Protein AF-0000000084519933 (afdb_homodimer)

InterPro domains:
  IPR010628 Ethanolamine ammonia-lyase heavy chain [MF_00861] (2-453)
  IPR010628 Ethanolamine ammonia-lyase heavy chain [NF011649] (6-453)
  IPR010628 Ethanolamine ammonia-lyase heavy chain [PF06751] (12-444)
  IPR010628 Ethanolamine ammonia-lyase heavy chain [PTHR39329] (1-453)
  IPR013785 Aldolase-type TIM barrel [G3DSA:3.20.20.70] (142-454)
  IPR044939 Ethanolamine ammonia-lyase heavy chain, domain 2 [G3DSA:1.10.220.70] (55-141)
  IPR044941 Ethanolamine ammonia-lyase heavy chain, N-terminal domain [G3DSA:2.30.170.30] (1-54)

Secondary structure (DSSP, 8-state):
---EEEETTEEEE-S-HHHHHHHHSPP-HHHHHTT-S-SSHHHHHHHHHHHHH-BHHHHHTS-SS-TTT-HHHHHHHHHS-HHHHHHHTT-BHHHHHHHHH-TT--HHHHHHHHTT--HHHHHHHHHT--HHHHHHHHHT----EESSSEE--TTB-EEEE----TT--HHHHHHHHHHHHHTT--SSEEEE--SS--HHHHHHHHHHHHHHHHHTT--S-EEE---HHHHHHHHHTT---SSEEEE--SSHHHHHHHT--HHHHHHHHHHHHHH---SSS--EEEEE-TTHHHHTT--TT--HHHHHHHHHHHHGGG--SEEEE-TTSS-TTT--BHHHHHHHHHHHHHHHHHTT--EEE---B-TTSB--HHHHHHHHHHHHHTT-SEEEEBGGGEETTTTEE--BHHHHHHHHHHHT-B--HHHHHHHHHTTSEETTEE-TTTT-GGGGS---/---EEEETTEEEE-SSHHHHHHHHSPP-HHHHHTT-S-SSHHHHHHHHHHHHH-BHHHHHTS-SS-TTT-HHHHHHHHHS-HHHHHHHTT-BHHHHHHHHH-TT--HHHHHHHHTT--HHHHHHHHHT--HHHHHHHHHT----EESSSEE--TTB-EEEE----TT--HHHHHHHHHHHHHTT--SSEEEE--SS-SHHHHHHHHHHHHHHHHHTT--S-EEE---HHHHHHHHHTT---SSEEEE--SSHHHHHHHT--HHHHHHHHHHHHHH---SSS--EEEEE-TTHHHHTT--TT--HHHHHHHHHHHHGGG--SEEEE-TTSS-TTT--BHHHHHHHHHHHHHHHHHTT--EEE---B-TTSB--HHHHHHHHHHHHHTT-SEEEEBGGGEETTTTEE--BHHHHHHHHHHHT-B--HHHHHHHHHTTSEETTEE-TTTT-GGGGS---

Solvent-accessible surface area (backbone atoms only — not comparable to full-atom values): 45036 Å² total; per-residue (Å²): 134,73,50,52,48,74,54,97,90,42,77,46,77,50,87,44,66,45,48,31,55,20,13,23,42,74,81,41,38,32,27,49,74,65,68,46,40,45,91,42,73,65,52,20,50,46,22,40,55,33,49,35,63,36,29,46,44,57,49,67,77,42,53,79,56,51,57,92,79,23,62,38,43,39,50,28,62,72,63,36,38,62,72,56,22,67,74,47,30,81,38,26,33,45,53,50,43,51,48,58,66,31,86,87,48,47,45,67,57,49,56,53,52,30,41,28,45,50,28,62,55,47,32,51,35,53,50,73,43,52,59,56,49,36,32,55,45,22,54,50,40,68,26,63,31,33,26,62,40,62,45,35,52,89,64,34,44,28,19,26,18,42,30,58,36,79,78,57,43,64,68,58,21,49,52,39,42,45,41,33,44,33,59,65,26,22,42,59,19,38,37,33,57,64,67,54,88,42,45,67,52,48,28,51,54,32,43,53,50,44,52,51,31,60,74,66,62,50,53,37,32,39,34,55,62,40,60,50,69,41,49,50,53,20,43,73,72,64,32,58,39,31,31,49,28,42,75,56,47,42,30,41,64,33,20,51,73,69,69,51,51,71,66,57,50,52,51,48,52,53,47,43,76,71,65,34,66,41,78,36,86,17,40,30,33,38,37,37,38,60,30,56,31,56,76,66,75,31,38,85,77,48,32,40,66,40,34,41,26,30,23,38,35,42,52,48,77,67,47,39,35,34,36,35,34,37,33,24,66,88,21,36,67,32,27,38,32,32,69,38,35,36,52,48,50,41,49,48,48,29,42,29,27,47,58,57,37,28,32,24,53,34,56,28,44,29,91,79,20,61,50,52,68,49,40,34,41,49,31,47,51,51,39,52,69,16,52,42,28,28,35,53,26,27,69,90,17,49,37,79,75,76,67,34,39,43,44,17,50,62,53,51,49,45,53,28,59,75,70,67,27,28,54,32,68,64,30,41,53,47,32,37,75,72,51,27,33,56,95,74,35,73,35,89,46,40,64,48,57,69,75,74,46,74,86,118,134,72,52,52,47,72,55,98,88,41,78,46,79,53,87,45,65,47,47,31,54,20,14,24,42,77,80,41,39,31,28,51,74,65,70,45,40,46,92,40,72,64,51,19,50,47,22,41,56,33,48,35,62,35,30,46,43,56,49,67,76,43,54,80,56,53,57,92,80,22,63,38,41,39,50,28,62,71,64,37,39,62,72,56,21,67,74,46,29,81,38,26,34,44,53,50,43,51,50,58,66,31,87,86,46,46,44,70,56,48,57,53,52,30,40,30,46,49,29,63,56,47,31,51,34,52,50,72,43,51,58,57,50,36,32,54,44,22,54,49,40,66,28,62,31,33,26,63,41,65,46,33,51,88,64,34,44,26,19,27,17,41,31,59,35,79,78,57,43,65,68,58,23,51,54,38,41,44,40,32,44,31,58,65,25,22,42,59,21,38,38,33,55,62,66,55,86,40,43,68,53,48,29,50,54,33,43,51,51,44,52,51,32,59,74,66,63,50,52,35,32,38,32,56,62,39,59,49,69,41,50,49,53,20,44,74,71,64,31,57,37,31,30,49,28,41,75,56,47,42,30,41,65,34,21,52,73,70,70,51,52,68,68,56,53,51,50,48,51,53,47,41,76,72,63,35,65,40,78,35,86,16,41,30,35,38,36,36,39,61,32,55,31,56,77,65,75,31,37,84,77,48,32,40,66,40,32,42,26,29,24,39,37,42,50,49,77,67,48,39,35,34,37,36,34,36,33,25,65,88,22,38,68,34,27,38,32,32,68,38,36,37,52,50,48,40,47,48,49,30,42,29,26,46,56,55,36,26,32,24,53,35,56,28,46,28,88,80,20,60,48,53,69,49,38,33,41,51,31,48,54,49,38,52,70,16,52,41,28,28,34,52,26,27,69,90,17,49,38,79,76,76,68,35,40,43,44,16,50,64,54,51,50,45,52,28,60,74,70,67,28,27,54,32,68,65,32,42,52,47,32,36,74,71,51,27,32,56,96,75,34,73,35,89,46,38,64,48,56,70,75,75,47,74,86,120

Structure (mmCIF, N/CA/C/O backbone):
data_AF-0000000084519933-model_v1
#
loop_
_entity.id
_entity.type
_entity.pdbx_description
1 polymer 'Ethanolamine ammonia-lyase large subunit'
#
loop_
_atom_site.group_PDB
_atom_site.id
_atom_site.type_symbol
_atom_site.label_atom_id
_atom_site.label_alt_id
_atom_site.label_comp_id
_atom_site.label_asym_id
_atom_site.label_entity_id
_atom_site.label_seq_id
_atom_site.pdbx_PDB_ins_code
_atom_site.Cartn_x
_atom_site.Cartn_y
_atom_site.Cartn_z
_atom_site.occupancy
_atom_site.B_iso_or_equiv
_atom_site.auth_seq_id
_atom_site.auth_comp_id
_atom_site.auth_asym_id
_atom_site.auth_atom_id
_atom_site.pdbx_PDB_model_num
ATOM 1 N N . MET A 1 1 ? 34.25 -16.234 -7.07 1 83.44 1 MET A N 1
ATOM 2 C CA . MET A 1 1 ? 33.062 -15.805 -6.336 1 83.44 1 MET A CA 1
ATOM 3 C C . MET A 1 1 ? 33.406 -15.414 -4.906 1 83.44 1 MET A C 1
ATOM 5 O O . MET A 1 1 ? 34.094 -16.156 -4.207 1 83.44 1 MET A O 1
ATOM 9 N N . LYS A 1 2 ? 33.219 -14.188 -4.555 1 82.88 2 LYS A N 1
ATOM 10 C CA . LYS A 1 2 ? 33.5 -13.664 -3.221 1 82.88 2 LYS A CA 1
ATOM 11 C C . LYS A 1 2 ? 32.344 -13.969 -2.258 1 82.88 2 LYS A C 1
ATOM 13 O O . LYS A 1 2 ? 31.188 -13.648 -2.541 1 82.88 2 LYS A O 1
ATOM 18 N N . LEU A 1 3 ? 32.688 -14.602 -1.141 1 91.12 3 LEU A N 1
ATOM 19 C CA . LEU A 1 3 ? 31.656 -15.008 -0.188 1 91.12 3 LEU A CA 1
ATOM 20 C C . LEU A 1 3 ? 31.844 -14.281 1.141 1 91.12 3 LEU A C 1
ATOM 22 O O . LEU A 1 3 ? 31.469 -14.805 2.195 1 91.12 3 LEU A O 1
ATOM 26 N N . SER A 1 4 ? 32.5 -13.18 1.077 1 89.25 4 SER A N 1
ATOM 27 C CA . SER A 1 4 ? 32.719 -12.43 2.312 1 89.25 4 SER A CA 1
ATOM 28 C C . SER A 1 4 ? 32.75 -10.93 2.047 1 89.25 4 SER A C 1
ATOM 30 O O . SER A 1 4 ? 32.906 -10.5 0.903 1 89.25 4 SER A O 1
ATOM 32 N N . CYS A 1 5 ? 32.438 -10.219 3.123 1 88.06 5 CYS A N 1
ATOM 33 C CA . CYS A 1 5 ? 32.562 -8.766 3.037 1 88.06 5 CYS A CA 1
ATOM 34 C C . CYS A 1 5 ? 32.781 -8.156 4.418 1 88.06 5 CYS A C 1
ATOM 36 O O . CYS A 1 5 ? 32.719 -8.859 5.43 1 88.06 5 CYS A O 1
ATOM 38 N N . VAL A 1 6 ? 33.219 -6.906 4.434 1 83.31 6 VAL A N 1
ATOM 39 C CA . VAL A 1 6 ? 33.375 -6.152 5.672 1 83.31 6 VAL A CA 1
ATOM 40 C C . VAL A 1 6 ? 32.375 -5.016 5.73 1 83.31 6 VAL A C 1
ATOM 42 O O . VAL A 1 6 ? 32.25 -4.234 4.785 1 83.31 6 VAL A O 1
ATOM 45 N N . ILE A 1 7 ? 31.641 -5.023 6.75 1 83.62 7 ILE A N 1
ATOM 46 C CA . ILE A 1 7 ? 30.688 -3.943 6.973 1 83.62 7 ILE A CA 1
ATOM 47 C C . ILE A 1 7 ? 30.953 -3.287 8.328 1 83.62 7 ILE A C 1
ATOM 49 O O . ILE A 1 7 ? 30.922 -3.951 9.359 1 83.62 7 ILE A O 1
ATOM 53 N N . LYS A 1 8 ? 31.125 -1.981 8.391 1 84.06 8 LYS A N 1
ATOM 54 C CA . LYS A 1 8 ? 31.359 -1.208 9.609 1 84.06 8 LYS A CA 1
ATOM 55 C C . LYS A 1 8 ? 32.438 -1.854 10.469 1 84.06 8 LYS A C 1
ATOM 57 O O . LYS A 1 8 ? 32.25 -2.066 11.664 1 84.06 8 LYS A O 1
ATOM 62 N N . GLY A 1 9 ? 33.406 -2.389 9.859 1 84.5 9 GLY A N 1
ATOM 63 C CA . GLY A 1 9 ? 34.562 -2.934 10.555 1 84.5 9 GLY A CA 1
ATOM 64 C C . GLY A 1 9 ? 34.406 -4.402 10.906 1 84.5 9 GLY A C 1
ATOM 65 O O . GLY A 1 9 ? 35.344 -5.023 11.414 1 84.5 9 GLY A O 1
ATOM 66 N N . ASN A 1 10 ? 33.219 -5.027 10.672 1 89.5 10 ASN A N 1
ATOM 67 C CA . ASN A 1 10 ? 32.969 -6.438 10.969 1 89.5 10 ASN A CA 1
ATOM 68 C C . ASN A 1 10 ? 33.031 -7.297 9.711 1 89.5 10 ASN A C 1
ATOM 70 O O . ASN A 1 10 ? 32.5 -6.922 8.664 1 89.5 10 ASN A O 1
ATOM 74 N N . SER A 1 11 ? 33.656 -8.375 9.898 1 91.94 11 SER A N 1
ATOM 75 C CA . SER A 1 11 ? 33.781 -9.297 8.773 1 91.94 11 SER A CA 1
ATOM 76 C C . SER A 1 11 ? 32.688 -10.344 8.781 1 91.94 11 SER A C 1
ATOM 78 O O . SER A 1 11 ? 32.406 -10.945 9.812 1 91.94 11 SER A O 1
ATOM 80 N N . TYR A 1 12 ? 32.062 -10.516 7.699 1 93.56 12 TYR A N 1
ATOM 81 C CA . TYR A 1 12 ? 31.047 -11.539 7.508 1 93.56 12 TYR A CA 1
ATOM 82 C C . TYR A 1 12 ? 31.469 -12.516 6.414 1 93.56 12 TYR A C 1
ATOM 84 O O . TYR A 1 12 ? 32.031 -12.117 5.395 1 93.56 12 TYR A O 1
ATOM 92 N N . SER A 1 13 ? 31.281 -13.781 6.703 1 95.19 13 SER A N 1
ATOM 93 C CA . SER A 1 13 ? 31.594 -14.82 5.727 1 95.19 13 SER A CA 1
ATOM 94 C C . SER A 1 13 ? 30.422 -15.781 5.562 1 95.19 13 SER A C 1
ATOM 96 O O . SER A 1 13 ? 29.734 -16.109 6.531 1 95.19 13 SER A O 1
ATOM 98 N N . PHE A 1 14 ? 30.281 -16.219 4.324 1 96.69 14 PHE A N 1
ATOM 99 C CA . PHE A 1 14 ? 29.219 -17.141 3.979 1 96.69 14 PHE A CA 1
ATOM 100 C C . PHE A 1 14 ? 29.781 -18.406 3.352 1 96.69 14 PHE A C 1
ATOM 102 O O . PHE A 1 14 ? 30.922 -18.422 2.889 1 96.69 14 PHE A O 1
ATOM 109 N N . THR A 1 15 ? 29.016 -19.422 3.352 1 96.06 15 THR A N 1
ATOM 110 C CA . THR A 1 15 ? 29.562 -20.734 3.029 1 96.06 15 THR A CA 1
ATOM 111 C C . THR A 1 15 ? 29.25 -21.109 1.582 1 96.06 15 THR A C 1
ATOM 113 O O . THR A 1 15 ? 29.922 -21.969 1.003 1 96.06 15 THR A O 1
ATOM 116 N N . SER A 1 16 ? 28.219 -20.594 1.014 1 97.06 16 SER A N 1
ATOM 117 C CA . SER A 1 16 ? 27.781 -20.953 -0.329 1 97.06 16 SER A CA 1
ATOM 118 C C . SER A 1 16 ? 26.828 -19.922 -0.905 1 97.06 16 SER A C 1
ATOM 120 O O . SER A 1 16 ? 26.406 -19 -0.197 1 97.06 16 SER A O 1
ATOM 122 N N . VAL A 1 17 ? 26.516 -20.094 -2.199 1 97.5 17 VAL A N 1
ATOM 123 C CA . VAL A 1 17 ? 25.5 -19.266 -2.852 1 97.5 17 VAL A CA 1
ATOM 124 C C . VAL A 1 17 ? 24.156 -19.438 -2.145 1 97.5 17 VAL A C 1
ATOM 126 O O . VAL A 1 17 ? 23.453 -18.453 -1.894 1 97.5 17 VAL A O 1
ATOM 129 N N . LYS A 1 18 ? 23.891 -20.656 -1.758 1 97.56 18 LYS A N 1
ATOM 130 C CA . LYS A 1 18 ? 22.656 -20.984 -1.032 1 97.56 18 LYS A CA 1
ATOM 131 C C . LYS A 1 18 ? 22.578 -20.219 0.284 1 97.56 18 LYS A C 1
ATOM 133 O O . LYS A 1 18 ? 21.531 -19.672 0.625 1 97.56 18 LYS A O 1
ATOM 138 N N . ASP A 1 19 ? 23.641 -20.156 0.93 1 98.06 19 ASP A N 1
ATOM 139 C CA . ASP A 1 19 ? 23.734 -19.469 2.213 1 98.06 19 ASP A CA 1
ATOM 140 C C . ASP A 1 19 ? 23.562 -17.969 2.039 1 98.06 19 ASP A C 1
ATOM 142 O O . ASP A 1 19 ? 22.859 -17.328 2.822 1 98.06 19 ASP A O 1
ATOM 146 N N . VAL A 1 20 ? 24.156 -17.406 1.012 1 98.5 20 VAL A N 1
ATOM 147 C CA . VAL A 1 20 ? 24.047 -15.984 0.747 1 98.5 20 VAL A CA 1
ATOM 148 C C . VAL A 1 20 ? 22.609 -15.617 0.382 1 98.5 20 VAL A C 1
ATOM 150 O O . VAL A 1 20 ? 22.062 -14.648 0.9 1 98.5 20 VAL A O 1
ATOM 153 N N . LEU A 1 21 ? 22 -16.391 -0.444 1 98.69 21 LEU A N 1
ATOM 154 C CA . LEU A 1 21 ? 20.625 -16.141 -0.84 1 98.69 21 LEU A CA 1
ATOM 155 C C . LEU A 1 21 ? 19.703 -16.172 0.371 1 98.69 21 LEU A C 1
ATOM 157 O O . LEU A 1 21 ? 18.844 -15.289 0.529 1 98.69 21 LEU A O 1
ATOM 161 N N . ALA A 1 22 ? 19.891 -17.141 1.21 1 98.62 22 ALA A N 1
ATOM 162 C CA . ALA A 1 22 ? 19.031 -17.297 2.381 1 98.62 22 ALA A CA 1
ATOM 163 C C . ALA A 1 22 ? 19.172 -16.109 3.324 1 98.62 22 ALA A C 1
ATOM 165 O O . ALA A 1 22 ? 18.156 -15.562 3.785 1 98.62 22 ALA A O 1
ATOM 166 N N . LYS A 1 23 ? 20.391 -15.711 3.541 1 98.38 23 LYS A N 1
ATOM 167 C CA . LYS A 1 23 ? 20.641 -14.672 4.539 1 98.38 23 LYS A CA 1
ATOM 168 C C . LYS A 1 23 ? 20.375 -13.281 3.975 1 98.38 23 LYS A C 1
ATOM 170 O O . LYS A 1 23 ? 20.219 -12.32 4.727 1 98.38 23 LYS A O 1
ATOM 175 N N . ALA A 1 24 ? 20.25 -13.18 2.65 1 98.31 24 ALA A N 1
ATOM 176 C CA . ALA A 1 24 ? 19.922 -11.906 2.014 1 98.31 24 ALA A CA 1
ATOM 177 C C . ALA A 1 24 ? 18.406 -11.688 2.014 1 98.31 24 ALA A C 1
ATOM 179 O O . ALA A 1 24 ? 17.938 -10.57 1.754 1 98.31 24 ALA A O 1
ATOM 180 N N . SER A 1 25 ? 17.609 -12.711 2.287 1 97.75 25 SER A N 1
ATOM 181 C CA . SER A 1 25 ? 16.156 -12.625 2.279 1 97.75 25 SER A CA 1
ATOM 182 C C . SER A 1 25 ? 15.648 -11.75 3.424 1 97.75 25 SER A C 1
ATOM 184 O O . SER A 1 25 ? 16.234 -11.742 4.512 1 97.75 25 SER A O 1
ATOM 186 N N . GLU A 1 26 ? 14.562 -10.992 3.129 1 96.12 26 GLU A N 1
ATOM 187 C CA . GLU A 1 26 ? 13.859 -10.336 4.23 1 96.12 26 GLU A CA 1
ATOM 188 C C . GLU A 1 26 ? 13.367 -11.352 5.254 1 96.12 26 GLU A C 1
ATOM 190 O O . GLU A 1 26 ? 13.164 -12.523 4.926 1 96.12 26 GLU A O 1
ATOM 195 N N . GLU A 1 27 ? 13.195 -10.922 6.418 1 94.38 27 GLU A N 1
ATOM 196 C CA . GLU A 1 27 ? 12.828 -11.797 7.527 1 94.38 27 GLU A CA 1
ATOM 197 C C . GLU A 1 27 ? 11.523 -12.531 7.238 1 94.38 27 GLU A C 1
ATOM 199 O O . GLU A 1 27 ? 10.516 -11.906 6.918 1 94.38 27 GLU A O 1
ATOM 204 N N . LYS A 1 28 ? 11.531 -13.812 7.398 1 95.38 28 LYS A N 1
ATOM 205 C CA . LYS A 1 28 ? 10.375 -14.703 7.328 1 95.38 28 LYS A CA 1
ATOM 206 C C . LYS A 1 28 ? 10.469 -15.812 8.375 1 95.38 28 LYS A C 1
ATOM 208 O O . LYS A 1 28 ? 11.531 -16.391 8.57 1 95.38 28 LYS A O 1
ATOM 213 N N . SER A 1 29 ? 9.398 -16.078 8.945 1 94.62 29 SER A N 1
ATOM 214 C CA . SER A 1 29 ? 9.367 -17.047 10.039 1 94.62 29 SER A CA 1
ATOM 215 C C . SER A 1 29 ? 9.734 -18.438 9.555 1 94.62 29 SER A C 1
ATOM 217 O O . SER A 1 29 ? 10.406 -19.188 10.273 1 94.62 29 SER A O 1
ATOM 219 N N . GLY A 1 30 ? 9.312 -18.75 8.383 1 95.31 30 GLY A N 1
ATOM 220 C CA . GLY A 1 30 ? 9.648 -20.062 7.852 1 95.31 30 GLY A CA 1
ATOM 221 C C . GLY A 1 30 ? 11.133 -20.266 7.656 1 95.31 30 GLY A C 1
ATOM 222 O O . GLY A 1 30 ? 11.648 -21.375 7.867 1 95.31 30 GLY A O 1
ATOM 223 N N . ASP A 1 31 ? 11.859 -19.266 7.277 1 97.44 31 ASP A N 1
ATOM 224 C CA . ASP A 1 31 ? 13.305 -19.344 7.113 1 97.44 31 ASP A CA 1
ATOM 225 C C . ASP A 1 31 ? 14.008 -19.453 8.469 1 97.44 31 ASP A C 1
ATOM 227 O O . ASP A 1 31 ? 15.047 -20.109 8.578 1 97.44 31 ASP A O 1
ATOM 231 N N . GLN A 1 32 ? 13.469 -18.766 9.469 1 96.38 32 GLN A N 1
ATOM 232 C CA . GLN A 1 32 ? 14.008 -18.875 10.82 1 96.38 32 GLN A CA 1
ATOM 233 C C . GLN A 1 32 ? 13.844 -20.281 11.375 1 96.38 32 GLN A C 1
ATOM 235 O O . GLN A 1 32 ? 14.766 -20.828 11.984 1 96.38 32 GLN A O 1
ATOM 240 N N . MET A 1 33 ? 12.672 -20.781 11.133 1 93.94 33 MET A N 1
ATOM 241 C CA . MET A 1 33 ? 12.391 -22.141 11.594 1 93.94 33 MET A CA 1
ATOM 242 C C . MET A 1 33 ? 13.312 -23.156 10.914 1 93.94 33 MET A C 1
ATOM 244 O O . MET A 1 33 ? 13.758 -24.109 11.547 1 93.94 33 MET A O 1
ATOM 248 N N . ALA A 1 34 ? 13.57 -22.922 9.656 1 95.69 34 ALA A N 1
ATOM 249 C CA . ALA A 1 34 ? 14.453 -23.797 8.891 1 95.69 34 ALA A CA 1
ATOM 250 C C . ALA A 1 34 ? 15.922 -23.531 9.219 1 95.69 34 ALA A C 1
ATOM 252 O O . ALA A 1 34 ? 16.812 -24.203 8.711 1 95.69 34 ALA A O 1
ATOM 253 N N . ARG A 1 35 ? 16.234 -22.406 10.031 1 96.31 35 ARG A N 1
ATOM 254 C CA . ARG A 1 35 ? 17.547 -22.047 10.547 1 96.31 35 ARG A CA 1
ATOM 255 C C . ARG A 1 35 ? 18.484 -21.625 9.406 1 96.31 35 ARG A C 1
ATOM 257 O O . ARG A 1 35 ? 19.672 -21.938 9.43 1 96.31 35 ARG A O 1
ATOM 264 N N . VAL A 1 36 ? 17.906 -21 8.469 1 97.69 36 VAL A N 1
ATOM 265 C CA . VAL A 1 36 ? 18.75 -20.562 7.355 1 97.69 36 VAL A CA 1
ATOM 266 C C . VAL A 1 36 ? 18.781 -19.031 7.309 1 97.69 36 VAL A C 1
ATOM 268 O O . VAL A 1 36 ? 19.609 -18.438 6.613 1 97.69 36 VAL A O 1
ATOM 271 N N . ALA A 1 37 ? 17.922 -18.344 8.039 1 97.5 37 ALA A N 1
ATOM 272 C CA . ALA A 1 37 ? 17.781 -16.891 8.008 1 97.5 37 ALA A CA 1
ATOM 273 C C . ALA A 1 37 ? 19 -16.219 8.594 1 97.5 37 ALA A C 1
ATOM 275 O O . ALA A 1 37 ? 19.75 -16.812 9.375 1 97.5 37 ALA A O 1
ATOM 276 N N . ALA A 1 38 ? 19.203 -15.016 8.148 1 97 38 ALA A N 1
ATOM 277 C CA . ALA A 1 38 ? 20.203 -14.195 8.82 1 97 38 ALA A CA 1
ATOM 278 C C . ALA A 1 38 ? 19.891 -14.047 10.305 1 97 38 ALA A C 1
ATOM 280 O O . ALA A 1 38 ? 18.734 -13.922 10.695 1 97 38 ALA A O 1
ATOM 281 N N . GLN A 1 39 ? 20.906 -13.938 11.125 1 94.81 39 GLN A N 1
ATOM 282 C CA . GLN A 1 39 ? 20.734 -13.867 12.57 1 94.81 39 GLN A CA 1
ATOM 283 C C . GLN A 1 39 ? 20.641 -12.422 13.047 1 94.81 39 GLN A C 1
ATOM 285 O O . GLN A 1 39 ? 20.297 -12.164 14.203 1 94.81 39 GLN A O 1
ATOM 290 N N . SER A 1 40 ? 20.984 -11.508 12.172 1 92 40 SER A N 1
ATOM 291 C CA . SER A 1 40 ? 20.891 -10.086 12.484 1 92 40 SER A CA 1
ATOM 292 C C . SER A 1 40 ? 20.688 -9.258 11.219 1 92 40 SER A C 1
ATOM 294 O O . SER A 1 40 ? 20.906 -9.75 10.109 1 92 40 SER A O 1
ATOM 296 N N . SER A 1 41 ? 20.25 -8.039 11.453 1 90.12 41 SER A N 1
ATOM 297 C CA . SER A 1 41 ? 20.094 -7.129 10.328 1 90.12 41 SER A CA 1
ATOM 298 C C . SER A 1 41 ? 21.422 -6.844 9.656 1 90.12 41 SER A C 1
ATOM 300 O O . SER A 1 41 ? 21.484 -6.656 8.438 1 90.12 41 SER A O 1
ATOM 302 N N . LEU A 1 42 ? 22.453 -6.809 10.398 1 91.69 42 LEU A N 1
ATOM 303 C CA . LEU A 1 42 ? 23.781 -6.551 9.852 1 91.69 42 LEU A CA 1
ATOM 304 C C . LEU A 1 42 ? 24.234 -7.711 8.977 1 91.69 42 LEU A C 1
ATOM 306 O O . LEU A 1 42 ? 24.859 -7.5 7.934 1 91.69 42 LEU A O 1
ATOM 310 N N . GLU A 1 43 ? 24 -8.922 9.477 1 95.25 43 GLU A N 1
ATOM 311 C CA . GLU A 1 43 ? 24.344 -10.086 8.664 1 95.25 43 GLU A CA 1
ATOM 312 C C . GLU A 1 43 ? 23.562 -10.094 7.355 1 95.25 43 GLU A C 1
ATOM 314 O O . GLU A 1 43 ? 24.109 -10.43 6.305 1 95.25 43 GLU A O 1
ATOM 319 N N . ARG A 1 44 ? 22.297 -9.758 7.426 1 96.38 44 ARG A N 1
ATOM 320 C CA . ARG A 1 44 ? 21.469 -9.664 6.223 1 96.38 44 ARG A CA 1
ATOM 321 C C . ARG A 1 44 ? 22.031 -8.641 5.25 1 96.38 44 ARG A C 1
ATOM 323 O O . ARG A 1 44 ? 22.109 -8.898 4.047 1 96.38 44 ARG A O 1
ATOM 330 N N . MET A 1 45 ? 22.406 -7.508 5.789 1 94.81 45 MET A N 1
ATOM 331 C CA . MET A 1 45 ? 22.984 -6.461 4.953 1 94.81 45 MET A CA 1
ATOM 332 C C . MET A 1 45 ? 24.281 -6.934 4.309 1 94.81 45 MET A C 1
ATOM 334 O O . MET A 1 45 ? 24.516 -6.668 3.131 1 94.81 45 MET A O 1
ATOM 338 N N . ALA A 1 46 ? 25.078 -7.582 5.094 1 96 46 ALA A N 1
ATOM 339 C CA . ALA A 1 46 ? 26.312 -8.133 4.562 1 96 46 ALA A CA 1
ATOM 340 C C . ALA A 1 46 ? 26.047 -9.125 3.432 1 96 46 ALA A C 1
ATOM 342 O O . ALA A 1 46 ? 26.719 -9.109 2.404 1 96 46 ALA A O 1
ATOM 343 N N . ALA A 1 47 ? 25.062 -9.984 3.68 1 97.88 47 ALA A N 1
ATOM 344 C CA . ALA A 1 47 ? 24.688 -10.945 2.648 1 97.88 47 ALA A CA 1
ATOM 345 C C . ALA A 1 47 ? 24.234 -10.234 1.378 1 97.88 47 ALA A C 1
ATOM 347 O O . ALA A 1 47 ? 24.547 -10.664 0.267 1 97.88 47 ALA A O 1
ATOM 348 N N . LYS A 1 48 ? 23.453 -9.18 1.515 1 98 48 LYS A N 1
ATOM 349 C CA . LYS A 1 48 ? 22.984 -8.422 0.363 1 98 48 LYS A CA 1
ATOM 350 C C . LYS A 1 48 ? 24.141 -7.777 -0.393 1 98 48 LYS A C 1
ATOM 352 O O . LYS A 1 48 ? 24.109 -7.695 -1.623 1 98 48 LYS A O 1
ATOM 357 N N . VAL A 1 49 ? 25.109 -7.309 0.322 1 96.94 49 VAL A N 1
ATOM 358 C CA . VAL A 1 49 ? 26.281 -6.723 -0.309 1 96.94 49 VAL A CA 1
ATOM 359 C C . VAL A 1 49 ? 27.016 -7.785 -1.122 1 96.94 49 VAL A C 1
ATOM 361 O O . VAL A 1 49 ? 27.344 -7.562 -2.289 1 96.94 49 VAL A O 1
ATOM 364 N N . VAL A 1 50 ? 27.25 -8.891 -0.48 1 97.88 50 VAL A N 1
ATOM 365 C CA . VAL A 1 50 ? 27.922 -9.992 -1.164 1 97.88 50 VAL A CA 1
ATOM 366 C C . VAL A 1 50 ? 27.109 -10.422 -2.381 1 97.88 50 VAL A C 1
ATOM 368 O O . VAL A 1 50 ? 27.656 -10.609 -3.471 1 97.88 50 VAL A O 1
ATOM 371 N N . LEU A 1 51 ? 25.812 -10.539 -2.201 1 98.5 51 LEU A N 1
ATOM 372 C CA . LEU A 1 51 ? 24.906 -10.961 -3.27 1 98.5 51 LEU A CA 1
ATOM 373 C C . LEU A 1 51 ? 24.969 -9.992 -4.445 1 98.5 51 LEU A C 1
ATOM 375 O O . LEU A 1 51 ? 24.953 -10.406 -5.602 1 98.5 51 LEU A O 1
ATOM 379 N N . SER A 1 52 ? 25 -8.711 -4.184 1 98 52 SER A N 1
ATOM 380 C CA . SER A 1 52 ? 25 -7.684 -5.223 1 98 52 SER A CA 1
ATOM 381 C C . SER A 1 52 ? 26.219 -7.805 -6.121 1 98 52 SER A C 1
ATOM 383 O O . SER A 1 52 ? 26.203 -7.352 -7.266 1 98 52 SER A O 1
ATOM 385 N N . GLU A 1 53 ? 27.234 -8.484 -5.641 1 97.38 53 GLU A N 1
ATOM 386 C CA . GLU A 1 53 ? 28.484 -8.586 -6.367 1 97.38 53 GLU A CA 1
ATOM 387 C C . GLU A 1 53 ? 28.594 -9.914 -7.113 1 97.38 53 GLU A C 1
ATOM 389 O O . GLU A 1 53 ? 29.453 -10.086 -7.977 1 97.38 53 GLU A O 1
ATOM 394 N N . PHE A 1 54 ? 27.703 -10.898 -6.762 1 97.94 54 PHE A N 1
ATOM 395 C CA . PHE A 1 54 ? 27.672 -12.141 -7.523 1 97.94 54 PHE A CA 1
ATOM 396 C C . PHE A 1 54 ? 27.406 -11.867 -9 1 97.94 54 PHE A C 1
ATOM 398 O O . PHE A 1 54 ? 26.578 -11.016 -9.336 1 97.94 54 PHE A O 1
ATOM 405 N N . THR A 1 55 ? 28.141 -12.5 -9.844 1 98.19 55 THR A N 1
ATOM 406 C CA . THR A 1 55 ? 27.734 -12.508 -11.242 1 98.19 55 THR A CA 1
ATOM 407 C C . THR A 1 55 ? 26.625 -13.516 -11.484 1 98.19 55 THR A C 1
ATOM 409 O O . THR A 1 55 ? 26.406 -14.414 -10.672 1 98.19 55 THR A O 1
ATOM 412 N N . LEU A 1 56 ? 25.891 -13.344 -12.586 1 98.69 56 LEU A N 1
ATOM 413 C CA . LEU A 1 56 ? 24.891 -14.328 -12.969 1 98.69 56 LEU A CA 1
ATOM 414 C C . LEU A 1 56 ? 25.516 -15.703 -13.164 1 98.69 56 LEU A C 1
ATOM 416 O O . LEU A 1 56 ? 24.906 -16.719 -12.828 1 98.69 56 LEU A O 1
ATOM 420 N N . ALA A 1 57 ? 26.734 -15.75 -13.602 1 98.56 57 ALA A N 1
ATOM 421 C CA . ALA A 1 57 ? 27.453 -17 -13.789 1 98.56 57 ALA A CA 1
ATOM 422 C C . ALA A 1 57 ? 27.734 -17.688 -12.453 1 98.56 57 ALA A C 1
ATOM 424 O O . ALA A 1 57 ? 27.703 -18.922 -12.359 1 98.56 57 ALA A O 1
ATOM 425 N N . ASP A 1 58 ? 28.062 -16.875 -11.445 1 98.19 58 ASP A N 1
ATOM 426 C CA . ASP A 1 58 ? 28.281 -17.438 -10.117 1 98.19 58 ASP A CA 1
ATOM 427 C C . ASP A 1 58 ? 27.078 -18.266 -9.656 1 98.19 58 ASP A C 1
ATOM 429 O O . ASP A 1 58 ? 27.234 -19.344 -9.102 1 98.19 58 ASP A O 1
ATOM 433 N N . ILE A 1 59 ? 25.891 -17.734 -9.906 1 98.38 59 ILE A N 1
ATOM 434 C CA . ILE A 1 59 ? 24.672 -18.391 -9.477 1 98.38 59 ILE A CA 1
ATOM 435 C C . ILE A 1 59 ? 24.391 -19.594 -10.375 1 98.38 59 ILE A C 1
ATOM 437 O O . ILE A 1 59 ? 24.047 -20.672 -9.898 1 98.38 59 ILE A O 1
ATOM 441 N N . TYR A 1 60 ? 24.578 -19.391 -11.656 1 98.19 60 TYR A N 1
ATOM 442 C CA . TYR A 1 60 ? 24.328 -20.453 -12.625 1 98.19 60 TYR A CA 1
ATOM 443 C C . TYR A 1 60 ? 25.172 -21.688 -12.312 1 98.19 60 TYR A C 1
ATOM 445 O O . TYR A 1 60 ? 24.688 -22.812 -12.383 1 98.19 60 TYR A O 1
ATOM 453 N N . GLU A 1 61 ? 26.391 -21.469 -11.961 1 97.94 61 GLU A N 1
ATOM 454 C CA . GLU A 1 61 ? 27.344 -22.562 -11.766 1 97.94 61 GLU A CA 1
ATOM 455 C C . GLU A 1 61 ? 27.172 -23.203 -10.391 1 97.94 61 GLU A C 1
ATOM 457 O O . GLU A 1 61 ? 27.734 -24.266 -10.125 1 97.94 61 GLU A O 1
ATOM 462 N N . ASN A 1 62 ? 26.391 -22.609 -9.578 1 97.56 62 ASN A N 1
ATOM 463 C CA . ASN A 1 62 ? 26.172 -23.109 -8.227 1 97.56 62 ASN A CA 1
ATOM 464 C C . ASN A 1 62 ? 24.688 -23.188 -7.887 1 97.56 62 ASN A C 1
ATOM 466 O O . ASN A 1 62 ? 24.219 -22.5 -6.98 1 97.56 62 ASN A O 1
ATOM 470 N N . PRO A 1 63 ? 23.984 -24.094 -8.57 1 97.5 63 PRO A N 1
ATOM 471 C CA . PRO A 1 63 ? 22.562 -24.219 -8.242 1 97.5 63 PRO A CA 1
ATOM 472 C C . PRO A 1 63 ? 22.328 -24.547 -6.77 1 97.5 63 PRO A C 1
ATOM 474 O O . PRO A 1 63 ? 23.094 -25.297 -6.168 1 97.5 63 PRO A O 1
ATOM 477 N N . VAL A 1 64 ? 21.234 -24.078 -6.207 1 98.31 64 VAL A N 1
ATOM 478 C CA . VAL A 1 64 ? 20.953 -24.281 -4.789 1 98.31 64 VAL A CA 1
ATOM 479 C C . VAL A 1 64 ? 20.625 -25.75 -4.535 1 98.31 64 VAL A C 1
ATOM 481 O O . VAL A 1 64 ? 20.812 -26.25 -3.422 1 98.31 64 VAL A O 1
ATOM 484 N N . ILE A 1 65 ? 20.031 -26.406 -5.473 1 98.38 65 ILE A N 1
ATOM 485 C CA . ILE A 1 65 ? 19.859 -27.844 -5.512 1 98.38 65 ILE A CA 1
ATOM 486 C C . ILE A 1 65 ? 20.484 -28.406 -6.789 1 98.38 65 ILE A C 1
ATOM 488 O O . ILE A 1 65 ? 20.141 -27.984 -7.895 1 98.38 65 ILE A O 1
ATOM 492 N N . PRO A 1 66 ? 21.359 -29.344 -6.672 1 97.88 66 PRO A N 1
ATOM 493 C CA . PRO A 1 66 ? 22.109 -29.828 -7.832 1 97.88 66 PRO A CA 1
ATOM 494 C C . PRO A 1 66 ? 21.219 -30.359 -8.938 1 97.88 66 PRO A C 1
ATOM 496 O O . PRO A 1 66 ? 20.203 -31 -8.664 1 97.88 66 PRO A O 1
ATOM 499 N N . TYR A 1 67 ? 21.578 -30.141 -10.141 1 97.88 67 TYR A N 1
ATOM 500 C CA . TYR A 1 67 ? 20.891 -30.547 -11.367 1 97.88 67 TYR A CA 1
ATOM 501 C C . TYR A 1 67 ? 20.578 -32.031 -11.359 1 97.88 67 TYR A C 1
ATOM 503 O O . TYR A 1 67 ? 19.484 -32.438 -11.75 1 97.88 67 TYR A O 1
ATOM 511 N N . GLU A 1 68 ? 21.453 -32.875 -10.875 1 97.56 68 GLU A N 1
ATOM 512 C CA . GLU A 1 68 ? 21.344 -34.312 -10.922 1 97.56 68 GLU A CA 1
ATOM 513 C C . GLU A 1 68 ? 20.344 -34.844 -9.898 1 97.56 68 GLU A C 1
ATOM 515 O O . GLU A 1 68 ? 19.828 -35.938 -10.031 1 97.56 68 GLU A O 1
ATOM 520 N N . GLU A 1 69 ? 19.969 -34 -8.969 1 97.38 69 GLU A N 1
ATOM 521 C CA . GLU A 1 69 ? 19.219 -34.469 -7.816 1 97.38 69 GLU A CA 1
ATOM 522 C C . GLU A 1 69 ? 17.766 -34.031 -7.879 1 97.38 69 GLU A C 1
ATOM 524 O O . GLU A 1 69 ? 16.906 -34.562 -7.176 1 97.38 69 GLU A O 1
ATOM 529 N N . ASP A 1 70 ? 17.484 -33.062 -8.711 1 98.38 70 ASP A N 1
ATOM 530 C CA . ASP A 1 70 ? 16.203 -32.406 -8.602 1 98.38 70 ASP A CA 1
ATOM 531 C C . ASP A 1 70 ? 15.609 -32.125 -9.984 1 98.38 70 ASP A C 1
ATOM 533 O O . ASP A 1 70 ? 16.188 -31.359 -10.766 1 98.38 70 ASP A O 1
ATOM 537 N N . GLU A 1 71 ? 14.453 -32.594 -10.25 1 98.5 71 GLU A N 1
ATOM 538 C CA . GLU A 1 71 ? 13.789 -32.406 -11.531 1 98.5 71 GLU A CA 1
ATOM 539 C C . GLU A 1 71 ? 13.461 -30.938 -11.766 1 98.5 71 GLU A C 1
ATOM 541 O O . GLU A 1 71 ? 13.523 -30.469 -12.898 1 98.5 71 GLU A O 1
ATOM 546 N N . VAL A 1 72 ? 13.094 -30.234 -10.695 1 98.75 72 VAL A N 1
ATOM 547 C CA . VAL A 1 72 ? 12.766 -28.812 -10.812 1 98.75 72 VAL A CA 1
ATOM 548 C C . VAL A 1 72 ? 13.977 -28.047 -11.328 1 98.75 72 VAL A C 1
ATOM 550 O O . VAL A 1 72 ? 13.859 -27.219 -12.234 1 98.75 72 VAL A O 1
ATOM 553 N N . THR A 1 73 ? 15.18 -28.391 -10.75 1 98.81 73 THR A N 1
ATOM 554 C CA . THR A 1 73 ? 16.406 -27.766 -11.227 1 98.81 73 THR A CA 1
ATOM 555 C C . THR A 1 73 ? 16.625 -28.062 -12.711 1 98.81 73 THR A C 1
ATOM 557 O O . THR A 1 73 ? 16.953 -27.156 -13.492 1 98.81 73 THR A O 1
ATOM 560 N N . ARG A 1 74 ? 16.406 -29.297 -13.117 1 98.69 74 ARG A N 1
ATOM 561 C CA . ARG A 1 74 ? 16.609 -29.672 -14.508 1 98.69 74 ARG A CA 1
ATOM 562 C C . ARG A 1 74 ? 15.695 -28.891 -15.438 1 98.69 74 ARG A C 1
ATOM 564 O O . ARG A 1 74 ? 16.141 -28.359 -16.453 1 98.69 74 ARG A O 1
ATOM 571 N N . ILE A 1 75 ? 14.461 -28.766 -15.086 1 98.56 75 ILE A N 1
ATOM 572 C CA . ILE A 1 75 ? 13.484 -28.094 -15.938 1 98.56 75 ILE A CA 1
ATOM 573 C C . ILE A 1 75 ? 13.805 -26.609 -16.031 1 98.56 75 ILE A C 1
ATOM 575 O O . ILE A 1 75 ? 13.719 -26.016 -17.094 1 98.56 75 ILE A O 1
ATOM 579 N N . ILE A 1 76 ? 14.188 -25.953 -14.945 1 98.62 76 ILE A N 1
ATOM 580 C CA . ILE A 1 76 ? 14.531 -24.547 -14.938 1 98.62 76 ILE A CA 1
ATOM 581 C C . ILE A 1 76 ? 15.742 -24.297 -15.828 1 98.62 76 ILE A C 1
ATOM 583 O O . ILE A 1 76 ? 15.719 -23.422 -16.703 1 98.62 76 ILE A O 1
ATOM 587 N N . TYR A 1 77 ? 16.797 -25.125 -15.641 1 98.31 77 TYR A N 1
ATOM 588 C CA . TYR A 1 77 ? 18.062 -24.938 -16.359 1 98.31 77 TYR A CA 1
ATOM 589 C C . TYR A 1 77 ? 17.891 -25.25 -17.844 1 98.31 77 TYR A C 1
ATOM 591 O O . TYR A 1 77 ? 18.406 -24.531 -18.703 1 98.31 77 TYR A O 1
ATOM 599 N N . ASP A 1 78 ? 17.156 -26.297 -18.109 1 98 78 ASP A N 1
ATOM 600 C CA . ASP A 1 78 ? 16.969 -26.703 -19.5 1 98 78 ASP A CA 1
ATOM 601 C C . ASP A 1 78 ? 16.062 -25.734 -20.234 1 98 78 ASP A C 1
ATOM 603 O O . ASP A 1 78 ? 16.016 -25.719 -21.469 1 98 78 ASP A O 1
ATOM 607 N N . GLY A 1 79 ? 15.352 -24.906 -19.5 1 96.56 79 GLY A N 1
ATOM 608 C CA . GLY A 1 79 ? 14.367 -24.031 -20.094 1 96.56 79 GLY A CA 1
ATOM 609 C C . GLY A 1 79 ? 14.914 -22.641 -20.391 1 96.56 79 GLY A C 1
ATOM 610 O O . GLY A 1 79 ? 14.266 -21.844 -21.062 1 96.56 79 GLY A O 1
ATOM 611 N N . ILE A 1 80 ? 16.109 -22.312 -19.969 1 96.31 80 ILE A N 1
ATOM 612 C CA . ILE A 1 80 ? 16.609 -20.953 -20.172 1 96.31 80 ILE A CA 1
ATOM 613 C C . ILE A 1 80 ? 17.203 -20.828 -21.578 1 96.31 80 ILE A C 1
ATOM 615 O O . ILE A 1 80 ? 17.672 -21.812 -22.156 1 96.31 80 ILE A O 1
ATOM 619 N N . ASN A 1 81 ? 17.156 -19.688 -22.172 1 97.5 81 ASN A N 1
ATOM 620 C CA . ASN A 1 81 ? 17.812 -19.359 -23.438 1 97.5 81 ASN A CA 1
ATOM 621 C C . ASN A 1 81 ? 19.297 -19.078 -23.234 1 97.5 81 ASN A C 1
ATOM 623 O O . ASN A 1 81 ? 19.672 -18 -22.75 1 97.5 81 ASN A O 1
ATOM 627 N N . LEU A 1 82 ? 20.109 -19.938 -23.656 1 97.62 82 LEU A N 1
ATOM 628 C CA . LEU A 1 82 ? 21.531 -19.875 -23.391 1 97.62 82 LEU A CA 1
ATOM 629 C C . LEU A 1 82 ? 22.172 -18.703 -24.141 1 97.62 82 LEU A C 1
ATOM 631 O O . LEU A 1 82 ? 23.172 -18.141 -23.703 1 97.62 82 LEU A O 1
ATOM 635 N N . SER A 1 83 ? 21.641 -18.344 -25.312 1 97.94 83 SER A N 1
ATOM 636 C CA . SER A 1 83 ? 22.156 -17.188 -26.047 1 97.94 83 SER A CA 1
ATOM 637 C C . SER A 1 83 ? 21.984 -15.906 -25.234 1 97.94 83 SER A C 1
ATOM 639 O O . SER A 1 83 ? 22.922 -15.109 -25.141 1 97.94 83 SER A O 1
ATOM 641 N N . ILE A 1 84 ? 20.781 -15.75 -24.719 1 97.94 84 ILE A N 1
ATOM 642 C CA . ILE A 1 84 ? 20.531 -14.57 -23.906 1 97.94 84 ILE A CA 1
ATOM 643 C C . ILE A 1 84 ? 21.375 -14.617 -22.641 1 97.94 84 ILE A C 1
ATOM 645 O O . ILE A 1 84 ? 22.016 -13.625 -22.281 1 97.94 84 ILE A O 1
ATOM 649 N N . TYR A 1 85 ? 21.469 -15.773 -22.016 1 98.38 85 TYR A N 1
ATOM 650 C CA . TYR A 1 85 ? 22.266 -15.945 -20.812 1 98.38 85 TYR A CA 1
ATOM 651 C C . TYR A 1 85 ? 23.734 -15.578 -21.078 1 98.38 85 TYR A C 1
ATOM 653 O O . TYR A 1 85 ? 24.344 -14.859 -20.281 1 98.38 85 TYR A O 1
ATOM 661 N N . ASN A 1 86 ? 24.25 -16.031 -22.125 1 98.31 86 ASN A N 1
ATOM 662 C CA . ASN A 1 86 ? 25.656 -15.805 -22.453 1 98.31 86 ASN A CA 1
ATOM 663 C C . ASN A 1 86 ? 25.953 -14.32 -22.656 1 98.31 86 ASN A C 1
ATOM 665 O O . ASN A 1 86 ? 27.062 -13.859 -22.391 1 98.31 86 ASN A O 1
ATOM 669 N N . GLU A 1 87 ? 24.938 -13.609 -23.031 1 98 87 GLU A N 1
ATOM 670 C CA . GLU A 1 87 ? 25.109 -12.172 -23.234 1 98 87 GLU A CA 1
ATOM 671 C C . GLU A 1 87 ? 25.234 -11.445 -21.891 1 98 87 GLU A C 1
ATOM 673 O O . GLU A 1 87 ? 25.891 -10.406 -21.812 1 98 87 GLU A O 1
ATOM 678 N N . ILE A 1 88 ? 24.641 -12.031 -20.828 1 98.44 88 ILE A N 1
ATOM 679 C CA . ILE A 1 88 ? 24.516 -11.25 -19.609 1 98.44 88 ILE A CA 1
ATOM 680 C C . ILE A 1 88 ? 25.188 -11.984 -18.453 1 98.44 88 ILE A C 1
ATOM 682 O O . ILE A 1 88 ? 25.203 -11.5 -17.312 1 98.44 88 ILE A O 1
ATOM 686 N N . LYS A 1 89 ? 25.797 -13.094 -18.672 1 98.38 89 LYS A N 1
ATOM 687 C CA . LYS A 1 89 ? 26.281 -13.984 -17.625 1 98.38 89 LYS A CA 1
ATOM 688 C C . LYS A 1 89 ? 27.328 -13.289 -16.75 1 98.38 89 LYS A C 1
ATOM 690 O O . LYS A 1 89 ? 27.5 -13.648 -15.586 1 98.38 89 LYS A O 1
ATOM 695 N N . ASN A 1 90 ? 28 -12.242 -17.281 1 98.31 90 ASN A N 1
ATOM 696 C CA . ASN A 1 90 ? 29.047 -11.562 -16.531 1 98.31 90 ASN A CA 1
ATOM 697 C C . ASN A 1 90 ? 28.5 -10.359 -15.758 1 98.31 90 ASN A C 1
ATOM 699 O O . ASN A 1 90 ? 29.25 -9.703 -15.023 1 98.31 90 ASN A O 1
ATOM 703 N N . TRP A 1 91 ? 27.141 -10.078 -15.898 1 98.56 91 TRP A N 1
ATOM 704 C CA . TRP A 1 91 ? 26.531 -9.023 -15.094 1 98.56 91 TRP A CA 1
ATOM 705 C C . TRP A 1 91 ? 26.484 -9.43 -13.625 1 98.56 91 TRP A C 1
ATOM 707 O O . TRP A 1 91 ? 26.219 -10.594 -13.305 1 98.56 91 TRP A O 1
ATOM 717 N N . SER A 1 92 ? 26.766 -8.492 -12.742 1 98.5 92 SER A N 1
ATOM 718 C CA . SER A 1 92 ? 26.469 -8.719 -11.328 1 98.5 92 SER A CA 1
ATOM 719 C C . SER A 1 92 ? 24.969 -8.625 -11.062 1 98.5 92 SER A C 1
ATOM 721 O O . SER A 1 92 ? 24.219 -8.078 -11.875 1 98.5 92 SER A O 1
ATOM 723 N N . ILE A 1 93 ? 24.547 -9.172 -9.961 1 98.62 93 ILE A N 1
ATOM 724 C CA . ILE A 1 93 ? 23.141 -9.062 -9.57 1 98.62 93 ILE A CA 1
ATOM 725 C C . ILE A 1 93 ? 22.766 -7.594 -9.375 1 98.62 93 ILE A C 1
ATOM 727 O O . ILE A 1 93 ? 21.641 -7.184 -9.68 1 98.62 93 ILE A O 1
ATOM 731 N N . GLY A 1 94 ? 23.688 -6.805 -8.82 1 98.31 94 GLY A N 1
ATOM 732 C CA . GLY A 1 94 ? 23.469 -5.371 -8.711 1 98.31 94 GLY A CA 1
ATOM 733 C C . GLY A 1 94 ? 23.219 -4.707 -10.055 1 98.31 94 GLY A C 1
ATOM 734 O O . GLY A 1 94 ? 22.344 -3.855 -10.172 1 98.31 94 GLY A O 1
ATOM 735 N N . GLU A 1 95 ? 23.984 -5.066 -11.062 1 97.94 95 GLU A N 1
ATOM 736 C CA . GLU A 1 95 ? 23.812 -4.527 -12.406 1 97.94 95 GLU A CA 1
ATOM 737 C C . GLU A 1 95 ? 22.469 -4.938 -12.992 1 97.94 95 GLU A C 1
ATOM 739 O O . GLU A 1 95 ? 21.812 -4.145 -13.672 1 97.94 95 GLU A O 1
ATOM 744 N N . LEU A 1 96 ? 22.141 -6.18 -12.773 1 98.69 96 LEU A N 1
ATOM 745 C CA . LEU A 1 96 ? 20.828 -6.637 -13.227 1 98.69 96 LEU A CA 1
ATOM 746 C C . LEU A 1 96 ? 19.719 -5.805 -12.602 1 98.69 96 LEU A C 1
ATOM 748 O O . LEU A 1 96 ? 18.766 -5.414 -13.289 1 98.69 96 LEU A O 1
ATOM 752 N N . ARG A 1 97 ? 19.781 -5.57 -11.312 1 98.5 97 ARG A N 1
ATOM 753 C CA . ARG A 1 97 ? 18.797 -4.734 -10.625 1 98.5 97 ARG A CA 1
ATOM 754 C C . ARG A 1 97 ? 18.688 -3.359 -11.273 1 98.5 97 ARG A C 1
ATOM 756 O O . ARG A 1 97 ? 17.594 -2.873 -11.539 1 98.5 97 ARG A O 1
ATOM 763 N N . ASN A 1 98 ? 19.844 -2.766 -11.523 1 96.88 98 ASN A N 1
ATOM 764 C CA . ASN A 1 98 ? 19.875 -1.443 -12.141 1 96.88 98 ASN A CA 1
ATOM 765 C C . ASN A 1 98 ? 19.266 -1.465 -13.539 1 96.88 98 ASN A C 1
ATOM 767 O O . ASN A 1 98 ? 18.562 -0.528 -13.93 1 96.88 98 ASN A O 1
ATOM 771 N N . TYR A 1 99 ? 19.562 -2.512 -14.25 1 97.12 99 TYR A N 1
ATOM 772 C CA . TYR A 1 99 ? 19.016 -2.67 -15.586 1 97.12 99 TYR A CA 1
ATOM 773 C C . TYR A 1 99 ? 17.484 -2.736 -15.539 1 97.12 99 TYR A C 1
ATOM 775 O O . TYR A 1 99 ? 16.812 -2.047 -16.312 1 97.12 99 TYR A O 1
ATOM 783 N N . ILE A 1 100 ? 16.969 -3.484 -14.641 1 98.12 100 ILE A N 1
ATOM 784 C CA . ILE A 1 100 ? 15.531 -3.701 -14.531 1 98.12 100 ILE A CA 1
ATOM 785 C C . ILE A 1 100 ? 14.844 -2.4 -14.133 1 98.12 100 ILE A C 1
ATOM 787 O O . ILE A 1 100 ? 13.773 -2.066 -14.656 1 98.12 100 ILE A O 1
ATOM 791 N N . LEU A 1 101 ? 15.453 -1.63 -13.242 1 95.31 101 LEU A N 1
ATOM 792 C CA . LEU A 1 101 ? 14.82 -0.449 -12.664 1 95.31 101 LEU A CA 1
ATOM 793 C C . LEU A 1 101 ? 15.047 0.774 -13.547 1 95.31 101 LEU A C 1
ATOM 795 O O . LEU A 1 101 ? 14.406 1.812 -13.352 1 95.31 101 LEU A O 1
ATOM 799 N N . SER A 1 102 ? 15.922 0.614 -14.562 1 91.94 102 SER A N 1
ATOM 800 C CA . SER A 1 102 ? 16.219 1.729 -15.453 1 91.94 102 SER A CA 1
ATOM 801 C C . SER A 1 102 ? 14.992 2.139 -16.25 1 91.94 102 SER A C 1
ATOM 803 O O . SER A 1 102 ? 14.234 1.284 -16.719 1 91.94 102 SER A O 1
ATOM 805 N N . HIS A 1 103 ? 14.867 3.385 -16.516 1 84.88 103 HIS A N 1
ATOM 806 C CA . HIS A 1 103 ? 13.766 3.918 -17.312 1 84.88 103 HIS A CA 1
ATOM 807 C C . HIS A 1 103 ? 13.906 3.527 -18.781 1 84.88 103 HIS A C 1
ATOM 809 O O . HIS A 1 103 ? 12.922 3.568 -19.531 1 84.88 103 HIS A O 1
ATOM 815 N N . ARG A 1 104 ? 15.078 3.227 -19.172 1 88.25 104 ARG A N 1
ATOM 816 C CA . ARG A 1 104 ? 15.352 2.891 -20.562 1 88.25 104 ARG A CA 1
ATOM 817 C C . ARG A 1 104 ? 14.945 1.45 -20.875 1 88.25 104 ARG A C 1
ATOM 819 O O . ARG A 1 104 ? 14.812 1.071 -22.031 1 88.25 104 ARG A O 1
ATOM 826 N N . THR A 1 105 ? 14.781 0.642 -19.797 1 94.62 105 THR A N 1
ATOM 827 C CA . THR A 1 105 ? 14.414 -0.759 -19.969 1 94.62 105 THR A CA 1
ATOM 828 C C . THR A 1 105 ? 12.898 -0.926 -19.953 1 94.62 105 THR A C 1
ATOM 830 O O . THR A 1 105 ? 12.25 -0.65 -18.938 1 94.62 105 THR A O 1
ATOM 833 N N . GLY A 1 106 ? 12.328 -1.398 -21.047 1 93.5 106 GLY A N 1
ATOM 834 C CA . GLY A 1 106 ? 10.891 -1.56 -21.172 1 93.5 106 GLY A CA 1
ATOM 835 C C . GLY A 1 106 ? 10.445 -3.01 -21.125 1 93.5 106 GLY A C 1
ATOM 836 O O . GLY A 1 106 ? 11.242 -3.9 -20.828 1 93.5 106 GLY A O 1
ATOM 837 N N . PRO A 1 107 ? 9.219 -3.197 -21.375 1 93.62 107 PRO A N 1
ATOM 838 C CA . PRO A 1 107 ? 8.641 -4.539 -21.312 1 93.62 107 PRO A CA 1
ATOM 839 C C . PRO A 1 107 ? 9.312 -5.527 -22.25 1 93.62 107 PRO A C 1
ATOM 841 O O . PRO A 1 107 ? 9.508 -6.695 -21.906 1 93.62 107 PRO A O 1
ATOM 844 N N . HIS A 1 108 ? 9.656 -5.059 -23.406 1 95.19 108 HIS A N 1
ATOM 845 C CA . HIS A 1 108 ? 10.289 -5.934 -24.391 1 95.19 108 HIS A CA 1
ATOM 846 C C . HIS A 1 108 ? 11.625 -6.465 -23.891 1 95.19 108 HIS A C 1
ATOM 848 O O . HIS A 1 108 ? 11.891 -7.668 -23.969 1 95.19 108 HIS A O 1
ATOM 854 N N . GLU A 1 109 ? 12.414 -5.547 -23.375 1 96.75 109 GLU A N 1
ATOM 855 C CA . GLU A 1 109 ? 13.727 -5.918 -22.859 1 96.75 109 GLU A CA 1
ATOM 856 C C . GLU A 1 109 ? 13.602 -6.859 -21.656 1 96.75 109 GLU A C 1
ATOM 858 O O . GLU A 1 109 ? 14.375 -7.809 -21.531 1 96.75 109 GLU A O 1
ATOM 863 N N . LEU A 1 110 ? 12.672 -6.629 -20.844 1 97.88 110 LEU A N 1
ATOM 864 C CA . LEU A 1 110 ? 12.508 -7.426 -19.625 1 97.88 110 LEU A CA 1
ATOM 865 C C . LEU A 1 110 ? 11.992 -8.82 -19.969 1 97.88 110 LEU A C 1
ATOM 867 O O . LEU A 1 110 ? 12.383 -9.805 -19.328 1 97.88 110 LEU A O 1
ATOM 871 N N . THR A 1 111 ? 11.109 -8.906 -20.922 1 95.69 111 THR A N 1
ATOM 872 C CA . THR A 1 111 ? 10.648 -10.211 -21.391 1 95.69 111 THR A CA 1
ATOM 873 C C . THR A 1 111 ? 11.812 -11.023 -21.938 1 95.69 111 THR A C 1
ATOM 875 O O . THR A 1 111 ? 11.938 -12.219 -21.641 1 95.69 111 THR A O 1
ATOM 878 N N . ARG A 1 112 ? 12.633 -10.352 -22.688 1 96.75 112 ARG A N 1
ATOM 879 C CA . ARG A 1 112 ? 13.781 -11.023 -23.281 1 96.75 112 ARG A CA 1
ATOM 880 C C . ARG A 1 112 ? 14.758 -11.516 -22.219 1 96.75 112 ARG A C 1
ATOM 882 O O . ARG A 1 112 ? 15.141 -12.688 -22.219 1 96.75 112 ARG A O 1
ATOM 889 N N . ILE A 1 113 ? 15.109 -10.711 -21.312 1 97.69 113 ILE A N 1
ATOM 890 C CA . ILE A 1 113 ? 16.141 -11.078 -20.344 1 97.69 113 ILE A CA 1
ATOM 891 C C . ILE A 1 113 ? 15.617 -12.156 -19.406 1 97.69 113 ILE A C 1
ATOM 893 O O . ILE A 1 113 ? 16.375 -13.008 -18.938 1 97.69 113 ILE A O 1
ATOM 897 N N . GLY A 1 114 ? 14.312 -12.102 -19.172 1 98 114 GLY A N 1
ATOM 898 C CA . GLY A 1 114 ? 13.711 -13.125 -18.328 1 98 114 GLY A CA 1
ATOM 899 C C . GLY A 1 114 ? 13.938 -14.531 -18.844 1 98 114 GLY A C 1
ATOM 900 O O . GLY A 1 114 ? 14.031 -15.477 -18.047 1 98 114 GLY A O 1
ATOM 901 N N . ARG A 1 115 ? 14.141 -14.703 -20.078 1 97.44 115 ARG A N 1
ATOM 902 C CA . ARG A 1 115 ? 14.328 -16 -20.703 1 97.44 115 ARG A CA 1
ATOM 903 C C . ARG A 1 115 ? 15.734 -16.531 -20.453 1 97.44 115 ARG A C 1
ATOM 905 O O . ARG A 1 115 ? 16 -17.719 -20.656 1 97.44 115 ARG A O 1
ATOM 912 N N . GLY A 1 116 ? 16.594 -15.609 -20.062 1 98.31 116 GLY A N 1
ATOM 913 C CA . GLY A 1 116 ? 17.969 -16.016 -19.844 1 98.31 116 GLY A CA 1
ATOM 914 C C . GLY A 1 116 ? 18.328 -16.156 -18.375 1 98.31 116 GLY A C 1
ATOM 915 O O . GLY A 1 116 ? 19.5 -16.359 -18.031 1 98.31 116 GLY A O 1
ATOM 916 N N . LEU A 1 117 ? 17.359 -16.031 -17.516 1 98.81 117 LEU A N 1
ATOM 917 C CA . LEU A 1 117 ? 17.625 -16.031 -16.094 1 98.81 117 LEU A CA 1
ATOM 918 C C . LEU A 1 117 ? 17.094 -17.312 -15.438 1 98.81 117 LEU A C 1
ATOM 920 O O . LEU A 1 117 ? 15.984 -17.75 -15.742 1 98.81 117 LEU A O 1
ATOM 924 N N . THR A 1 118 ? 17.922 -17.906 -14.57 1 98.69 118 THR A N 1
ATOM 925 C CA . THR A 1 118 ? 17.406 -18.969 -13.719 1 98.69 118 THR A CA 1
ATOM 926 C C . THR A 1 118 ? 16.547 -18.391 -12.594 1 98.69 118 THR A C 1
ATOM 928 O O . THR A 1 118 ? 16.578 -17.172 -12.344 1 98.69 118 THR A O 1
ATOM 931 N N . SER A 1 119 ? 15.797 -19.25 -11.953 1 98.88 119 SER A N 1
ATOM 932 C CA . SER A 1 119 ? 14.93 -18.828 -10.852 1 98.88 119 SER A CA 1
ATOM 933 C C . SER A 1 119 ? 15.742 -18.25 -9.703 1 98.88 119 SER A C 1
ATOM 935 O O . SER A 1 119 ? 15.297 -17.297 -9.039 1 98.88 119 SER A O 1
ATOM 937 N N . GLU A 1 120 ? 16.938 -18.812 -9.453 1 98.75 120 GLU A N 1
ATOM 938 C CA . GLU A 1 120 ? 17.812 -18.312 -8.398 1 98.75 120 GLU A CA 1
ATOM 939 C C . GLU A 1 120 ? 18.281 -16.891 -8.688 1 98.75 120 GLU A C 1
ATOM 941 O O . GLU A 1 120 ? 18.391 -16.078 -7.773 1 98.75 120 GLU A O 1
ATOM 946 N N . MET A 1 121 ? 18.562 -16.641 -9.945 1 98.88 121 MET A N 1
ATOM 947 C CA . MET A 1 121 ? 18.953 -15.289 -10.344 1 98.88 121 MET A CA 1
ATOM 948 C C . MET A 1 121 ? 17.828 -14.289 -10.102 1 98.88 121 MET A C 1
ATOM 950 O O . MET A 1 121 ? 18.062 -13.188 -9.609 1 98.88 121 MET A O 1
ATOM 954 N N . ILE A 1 122 ? 16.609 -14.672 -10.453 1 98.88 122 ILE A N 1
ATOM 955 C CA . ILE A 1 122 ? 15.438 -13.812 -10.289 1 98.88 122 ILE A CA 1
ATOM 956 C C . ILE A 1 122 ? 15.18 -13.57 -8.797 1 98.88 122 ILE A C 1
ATOM 958 O O . ILE A 1 122 ? 14.898 -12.445 -8.383 1 98.88 122 ILE A O 1
ATOM 962 N N . ALA A 1 123 ? 15.289 -14.609 -7.988 1 98.88 123 ALA A N 1
ATOM 963 C CA . ALA A 1 123 ? 15.18 -14.438 -6.539 1 98.88 123 ALA A CA 1
ATOM 964 C C . ALA A 1 123 ? 16.25 -13.492 -6.012 1 98.88 123 ALA A C 1
ATOM 966 O O . ALA A 1 123 ? 15.969 -12.656 -5.148 1 98.88 123 ALA A O 1
ATOM 967 N N . ALA A 1 124 ? 17.453 -13.664 -6.504 1 98.88 124 ALA A N 1
ATOM 968 C CA . ALA A 1 124 ? 18.594 -12.867 -6.059 1 98.88 124 ALA A CA 1
ATOM 969 C C . ALA A 1 124 ? 18.344 -11.375 -6.281 1 98.88 124 ALA A C 1
ATOM 971 O O . ALA A 1 124 ? 18.547 -10.562 -5.379 1 98.88 124 ALA A O 1
ATOM 972 N N . VAL A 1 125 ? 17.906 -11.031 -7.484 1 98.88 125 VAL A N 1
ATOM 973 C CA . VAL A 1 125 ? 17.703 -9.617 -7.777 1 98.88 125 VAL A CA 1
ATOM 974 C C . VAL A 1 125 ? 16.531 -9.078 -6.965 1 98.88 125 VAL A C 1
ATOM 976 O O . VAL A 1 125 ? 16.547 -7.93 -6.523 1 98.88 125 VAL A O 1
ATOM 979 N N . ALA A 1 126 ? 15.477 -9.875 -6.766 1 98.81 126 ALA A N 1
ATOM 980 C CA . ALA A 1 126 ? 14.344 -9.461 -5.941 1 98.81 126 ALA A CA 1
ATOM 981 C C . ALA A 1 126 ? 14.789 -9.148 -4.516 1 98.81 126 ALA A C 1
ATOM 983 O O . ALA A 1 126 ? 14.289 -8.203 -3.896 1 98.81 126 ALA A O 1
ATOM 984 N N . LYS A 1 127 ? 15.766 -9.93 -3.969 1 98.62 127 LYS A N 1
ATOM 985 C CA . LYS A 1 127 ? 16.25 -9.773 -2.602 1 98.62 127 LYS A CA 1
ATOM 986 C C . LYS A 1 127 ? 16.953 -8.43 -2.42 1 98.62 127 LYS A C 1
ATOM 988 O O . LYS A 1 127 ? 17.094 -7.941 -1.297 1 98.62 127 LYS A O 1
ATOM 993 N N . LEU A 1 128 ? 17.391 -7.852 -3.539 1 98.31 128 LEU A N 1
ATOM 994 C CA . LEU A 1 128 ? 18.109 -6.582 -3.475 1 98.31 128 LEU A CA 1
ATOM 995 C C . LEU A 1 128 ? 17.156 -5.41 -3.672 1 98.31 128 LEU A C 1
ATOM 997 O O . LEU A 1 128 ? 17.578 -4.25 -3.623 1 98.31 128 LEU A O 1
ATOM 1001 N N . MET A 1 129 ? 15.898 -5.668 -3.859 1 97.69 129 MET A N 1
ATOM 1002 C CA . MET A 1 129 ? 14.93 -4.621 -4.18 1 97.69 129 MET A CA 1
ATOM 1003 C C . MET A 1 129 ? 14.094 -4.258 -2.959 1 97.69 129 MET A C 1
ATOM 1005 O O . MET A 1 129 ? 13.727 -5.133 -2.174 1 97.69 129 MET A O 1
ATOM 1009 N N . SER A 1 130 ? 13.859 -2.971 -2.816 1 95.94 130 SER A N 1
ATOM 1010 C CA . SER A 1 130 ? 12.906 -2.514 -1.814 1 95.94 130 SER A CA 1
ATOM 1011 C C . SER A 1 130 ? 11.469 -2.777 -2.262 1 95.94 130 SER A C 1
ATOM 1013 O O . SER A 1 130 ? 11.234 -3.234 -3.383 1 95.94 130 SER A O 1
ATOM 1015 N N . SER A 1 131 ? 10.516 -2.498 -1.364 1 96.19 131 SER A N 1
ATOM 1016 C CA . SER A 1 131 ? 9.109 -2.67 -1.715 1 96.19 131 SER A CA 1
ATOM 1017 C C . SER A 1 131 ? 8.727 -1.811 -2.916 1 96.19 131 SER A C 1
ATOM 1019 O O . SER A 1 131 ? 8.031 -2.275 -3.822 1 96.19 131 SER A O 1
ATOM 1021 N N . MET A 1 132 ? 9.18 -0.613 -2.945 1 95.81 132 MET A N 1
ATOM 1022 C CA . MET A 1 132 ? 8.883 0.285 -4.055 1 95.81 132 MET A CA 1
ATOM 1023 C C . MET A 1 132 ? 9.547 -0.196 -5.34 1 95.81 132 MET A C 1
ATOM 1025 O O . MET A 1 132 ? 8.945 -0.123 -6.418 1 95.81 132 MET A O 1
ATOM 1029 N N . ASP A 1 133 ? 10.797 -0.663 -5.234 1 96.25 133 ASP A N 1
ATOM 1030 C CA . ASP A 1 133 ? 11.477 -1.233 -6.391 1 96.25 133 ASP A CA 1
ATOM 1031 C C . ASP A 1 133 ? 10.664 -2.375 -7 1 96.25 133 ASP A C 1
ATOM 1033 O O . ASP A 1 133 ? 10.516 -2.459 -8.219 1 96.25 133 ASP A O 1
ATOM 1037 N N . LEU A 1 134 ? 10.188 -3.223 -6.113 1 98.19 134 LEU A N 1
ATOM 1038 C CA . LEU A 1 134 ? 9.43 -4.379 -6.574 1 98.19 134 LEU A CA 1
ATOM 1039 C C . LEU A 1 134 ? 8.172 -3.945 -7.32 1 98.19 134 LEU A C 1
ATOM 1041 O O . LEU A 1 134 ? 7.816 -4.535 -8.344 1 98.19 134 LEU A O 1
ATOM 1045 N N . VAL A 1 135 ? 7.504 -2.934 -6.797 1 97.69 135 VAL A N 1
ATOM 1046 C CA . VAL A 1 135 ? 6.285 -2.447 -7.43 1 97.69 135 VAL A CA 1
ATOM 1047 C C . VAL A 1 135 ? 6.609 -1.854 -8.797 1 97.69 135 VAL A C 1
ATOM 1049 O O . VAL A 1 135 ? 5.988 -2.211 -9.805 1 97.69 135 VAL A O 1
ATOM 1052 N N . ILE A 1 136 ? 7.652 -1.027 -8.898 1 96.06 136 ILE A N 1
ATOM 1053 C CA . ILE A 1 136 ? 8.031 -0.356 -10.133 1 96.06 136 ILE A CA 1
ATOM 1054 C C . ILE A 1 136 ? 8.445 -1.392 -11.18 1 96.06 136 ILE A C 1
ATOM 1056 O O . ILE A 1 136 ? 8.016 -1.328 -12.328 1 96.06 136 ILE A O 1
ATOM 1060 N N . ALA A 1 137 ? 9.25 -2.291 -10.734 1 97.5 137 ALA A N 1
ATOM 1061 C CA . ALA A 1 137 ? 9.719 -3.336 -11.641 1 97.5 137 ALA A CA 1
ATOM 1062 C C . ALA A 1 137 ? 8.555 -4.172 -12.164 1 97.5 137 ALA A C 1
ATOM 1064 O O . ALA A 1 137 ? 8.492 -4.492 -13.352 1 97.5 137 ALA A O 1
ATOM 1065 N N . SER A 1 138 ? 7.652 -4.512 -11.305 1 97.88 138 SER A N 1
ATOM 1066 C CA . SER A 1 138 ? 6.508 -5.34 -11.68 1 97.88 138 SER A CA 1
ATOM 1067 C C . SER A 1 138 ? 5.602 -4.621 -12.672 1 97.88 138 SER A C 1
ATOM 1069 O O . SER A 1 138 ? 5.031 -5.246 -13.562 1 97.88 138 SER A O 1
ATOM 1071 N N . GLN A 1 139 ? 5.441 -3.361 -12.5 1 96.31 139 GLN A N 1
ATOM 1072 C CA . GLN A 1 139 ? 4.57 -2.572 -13.367 1 96.31 139 GLN A CA 1
ATOM 1073 C C . GLN A 1 139 ? 5.031 -2.645 -14.82 1 96.31 139 GLN A C 1
ATOM 1075 O O . GLN A 1 139 ? 4.223 -2.504 -15.742 1 96.31 139 GLN A O 1
ATOM 1080 N N . LYS A 1 140 ? 6.309 -2.889 -15.008 1 95.75 140 LYS A N 1
ATOM 1081 C CA . LYS A 1 140 ? 6.887 -2.863 -16.359 1 95.75 140 LYS A CA 1
ATOM 1082 C C . LYS A 1 140 ? 6.609 -4.168 -17.094 1 95.75 140 LYS A C 1
ATOM 1084 O O . LYS A 1 140 ? 6.77 -4.238 -18.312 1 95.75 140 LYS A O 1
ATOM 1089 N N . ILE A 1 141 ? 6.215 -5.195 -16.375 1 96.94 141 ILE A N 1
ATOM 1090 C CA . ILE A 1 141 ? 6.098 -6.527 -16.953 1 96.94 141 ILE A CA 1
ATOM 1091 C C . ILE A 1 141 ? 4.633 -6.953 -16.969 1 96.94 141 ILE A C 1
ATOM 1093 O O . ILE A 1 141 ? 3.992 -7.055 -15.922 1 96.94 141 ILE A O 1
ATOM 1097 N N . ARG A 1 142 ? 4.113 -7.305 -18.109 1 94 142 ARG A N 1
ATOM 1098 C CA . ARG A 1 142 ? 2.701 -7.66 -18.219 1 94 142 ARG A CA 1
ATOM 1099 C C . ARG A 1 142 ? 2.518 -8.922 -19.047 1 94 142 ARG A C 1
ATOM 1101 O O . ARG A 1 142 ? 2.098 -8.859 -20.203 1 94 142 ARG A O 1
ATOM 1108 N N . PRO A 1 143 ? 2.727 -10.016 -18.391 1 96.5 143 PRO A N 1
ATOM 1109 C CA . PRO A 1 143 ? 2.508 -11.258 -19.141 1 96.5 143 PRO A CA 1
ATOM 1110 C C . PRO A 1 143 ? 1.037 -11.484 -19.469 1 96.5 143 PRO A C 1
ATOM 1112 O O . PRO A 1 143 ? 0.165 -11.297 -18.625 1 96.5 143 PRO A O 1
ATOM 1115 N N . THR A 1 144 ? 0.736 -11.883 -20.703 1 96.56 144 THR A N 1
ATOM 1116 C CA . THR A 1 144 ? -0.618 -12.195 -21.141 1 96.56 144 THR A CA 1
ATOM 1117 C C . THR A 1 144 ? -0.748 -13.68 -21.484 1 96.56 144 THR A C 1
ATOM 1119 O O . THR A 1 144 ? 0.255 -14.359 -21.703 1 96.56 144 THR A O 1
ATOM 1122 N N . ALA A 1 145 ? -1.891 -14.188 -21.406 1 97.88 145 ALA A N 1
ATOM 1123 C CA . ALA A 1 145 ? -2.232 -15.555 -21.797 1 97.88 145 ALA A CA 1
ATOM 1124 C C . ALA A 1 145 ? -3.674 -15.641 -22.281 1 97.88 145 ALA A C 1
ATOM 1126 O O . ALA A 1 145 ? -4.484 -14.75 -22.016 1 97.88 145 ALA A O 1
ATOM 1127 N N . HIS A 1 146 ? -3.906 -16.688 -23.062 1 97.88 146 HIS A N 1
ATOM 1128 C CA . HIS A 1 146 ? -5.234 -16.828 -23.641 1 97.88 146 HIS A CA 1
ATOM 1129 C C . HIS A 1 146 ? -5.766 -18.234 -23.469 1 97.88 146 HIS A C 1
ATOM 1131 O O . HIS A 1 146 ? -5.152 -19.203 -23.953 1 97.88 146 HIS A O 1
ATOM 1137 N N . CYS A 1 147 ? -6.793 -18.375 -22.75 1 97.81 147 CYS A N 1
ATOM 1138 C CA . CYS A 1 147 ? -7.582 -19.609 -22.703 1 97.81 147 CYS A CA 1
ATOM 1139 C C . CYS A 1 147 ? -8.875 -19.453 -23.484 1 97.81 147 CYS A C 1
ATOM 1141 O O . CYS A 1 147 ? -8.859 -19.453 -24.719 1 97.81 147 CYS A O 1
ATOM 1143 N N . ASN A 1 148 ? -10 -19.156 -22.766 1 97.25 148 ASN A N 1
ATOM 1144 C CA . ASN A 1 148 ? -11.172 -18.672 -23.484 1 97.25 148 ASN A CA 1
ATOM 1145 C C . ASN A 1 148 ? -11.211 -17.156 -23.531 1 97.25 148 ASN A C 1
ATOM 1147 O O . ASN A 1 148 ? -11.805 -16.578 -24.438 1 97.25 148 ASN A O 1
ATOM 1151 N N . THR A 1 149 ? -10.578 -16.578 -22.562 1 95.75 149 THR A N 1
ATOM 1152 C CA . THR A 1 149 ? -10.383 -15.141 -22.469 1 95.75 149 THR A CA 1
ATOM 1153 C C . THR A 1 149 ? -8.898 -14.797 -22.391 1 95.75 149 THR A C 1
ATOM 1155 O O . THR A 1 149 ? -8.062 -15.672 -22.188 1 95.75 149 THR A O 1
ATOM 1158 N N . ARG A 1 150 ? -8.664 -13.531 -22.703 1 97 150 ARG A N 1
ATOM 1159 C CA . ARG A 1 150 ? -7.289 -13.047 -22.578 1 97 150 ARG A CA 1
ATOM 1160 C C . ARG A 1 150 ? -7.066 -12.352 -21.25 1 97 150 ARG A C 1
ATOM 1162 O O . ARG A 1 150 ? -7.863 -11.492 -20.844 1 97 150 ARG A O 1
ATOM 1169 N N . ILE A 1 151 ? -6 -12.758 -20.562 1 97.44 151 ILE A N 1
ATOM 1170 C CA . ILE A 1 151 ? -5.68 -12.156 -19.266 1 97.44 151 ILE A CA 1
ATOM 1171 C C . ILE A 1 151 ? -4.379 -11.367 -19.375 1 97.44 151 ILE A C 1
ATOM 1173 O O . ILE A 1 151 ? -3.562 -11.617 -20.25 1 97.44 151 ILE A O 1
ATOM 1177 N N . GLY A 1 152 ? -4.273 -10.281 -18.531 1 96.19 152 GLY A N 1
ATOM 1178 C CA . GLY A 1 152 ? -3.016 -9.57 -18.422 1 96.19 152 GLY A CA 1
ATOM 1179 C C . GLY A 1 152 ? -2.975 -8.289 -19.234 1 96.19 152 GLY A C 1
ATOM 1180 O O . GLY A 1 152 ? -1.967 -7.582 -19.25 1 96.19 152 GLY A O 1
ATOM 1181 N N . GLU A 1 153 ? -4.059 -7.934 -19.906 1 95.5 153 GLU A N 1
ATOM 1182 C CA . GLU A 1 153 ? -4.078 -6.703 -20.688 1 95.5 153 GLU A CA 1
ATOM 1183 C C . GLU A 1 153 ? -3.986 -5.473 -19.797 1 95.5 153 GLU A C 1
ATOM 1185 O O . GLU A 1 153 ? -4.477 -5.488 -18.656 1 95.5 153 GLU A O 1
ATOM 1190 N N . LYS A 1 154 ? -3.371 -4.453 -20.406 1 93.75 154 LYS A N 1
ATOM 1191 C CA . LYS A 1 154 ? -3.256 -3.193 -19.672 1 93.75 154 LYS A CA 1
ATOM 1192 C C . LYS A 1 154 ? -4.633 -2.629 -19.328 1 93.75 154 LYS A C 1
ATOM 1194 O O . LYS A 1 154 ? -5.543 -2.656 -20.156 1 93.75 154 LYS A O 1
ATOM 1199 N N . GLY A 1 155 ? -4.758 -2.168 -18.062 1 94.62 155 GLY A N 1
ATOM 1200 C CA . GLY A 1 155 ? -5.984 -1.515 -17.656 1 94.62 155 GLY A CA 1
ATOM 1201 C C . GLY A 1 155 ? -7.055 -2.49 -17.188 1 94.62 155 GLY A C 1
ATOM 1202 O O . GLY A 1 155 ? -8.195 -2.098 -16.953 1 94.62 155 GLY A O 1
ATOM 1203 N N . ARG A 1 156 ? -6.676 -3.762 -17.094 1 96.12 156 ARG A N 1
ATOM 1204 C CA . ARG A 1 156 ? -7.676 -4.758 -16.719 1 96.12 156 ARG A CA 1
ATOM 1205 C C . ARG A 1 156 ? -7.215 -5.59 -15.531 1 96.12 156 ARG A C 1
ATOM 1207 O O . ARG A 1 156 ? -6.023 -5.859 -15.383 1 96.12 156 ARG A O 1
ATOM 1214 N N . LEU A 1 157 ? -8.078 -5.938 -14.703 1 96.38 157 LEU A N 1
ATOM 1215 C CA . LEU A 1 157 ? -7.887 -6.793 -13.539 1 96.38 157 LEU A CA 1
ATOM 1216 C C . LEU A 1 157 ? -8.977 -7.855 -13.453 1 96.38 157 LEU A C 1
ATOM 1218 O O . LEU A 1 157 ? -10.164 -7.531 -13.406 1 96.38 157 LEU A O 1
ATOM 1222 N N . ALA A 1 158 ? -8.594 -9.102 -13.406 1 96.75 158 ALA A N 1
ATOM 1223 C CA . ALA A 1 158 ? -9.555 -10.203 -13.43 1 96.75 158 ALA A CA 1
ATOM 1224 C C . ALA A 1 158 ? -9.781 -10.766 -12.031 1 96.75 158 ALA A C 1
ATOM 1226 O O . ALA A 1 158 ? -9.023 -10.461 -11.102 1 96.75 158 ALA A O 1
ATOM 1227 N N . PHE A 1 159 ? -10.883 -11.586 -11.922 1 95.62 159 PHE A N 1
ATOM 1228 C CA . PHE A 1 159 ? -11.195 -12.219 -10.648 1 95.62 159 PHE A CA 1
ATOM 1229 C C . PHE A 1 159 ? -11.609 -13.664 -10.852 1 95.62 159 PHE A C 1
ATOM 1231 O O . PHE A 1 159 ? -12.312 -13.992 -11.805 1 95.62 159 PHE A O 1
ATOM 1238 N N . ARG A 1 160 ? -11.125 -14.508 -10.008 1 95.62 160 ARG A N 1
ATOM 1239 C CA . ARG A 1 160 ? -11.641 -15.875 -9.914 1 95.62 160 ARG A CA 1
ATOM 1240 C C . ARG A 1 160 ? -12.922 -15.922 -9.094 1 95.62 160 ARG A C 1
ATOM 1242 O O . ARG A 1 160 ? -12.977 -15.367 -7.992 1 95.62 160 ARG A O 1
ATOM 1249 N N . CYS A 1 161 ? -13.906 -16.453 -9.664 1 94.69 161 CYS A N 1
ATOM 1250 C CA . CYS A 1 161 ? -15.102 -16.797 -8.898 1 94.69 161 CYS A CA 1
ATOM 1251 C C . CYS A 1 161 ? -14.961 -18.156 -8.25 1 94.69 161 CYS A C 1
ATOM 1253 O O . CYS A 1 161 ? -14.812 -19.172 -8.938 1 94.69 161 CYS A O 1
ATOM 1255 N N . GLN A 1 162 ? -14.969 -18.203 -6.957 1 91.81 162 GLN A N 1
ATOM 1256 C CA . GLN A 1 162 ? -14.781 -19.438 -6.195 1 91.81 162 GLN A CA 1
ATOM 1257 C C . GLN A 1 162 ? -16.047 -19.797 -5.434 1 91.81 162 GLN A C 1
ATOM 1259 O O . GLN A 1 162 ? -16.156 -19.562 -4.227 1 91.81 162 GLN A O 1
ATOM 1264 N N . PRO A 1 163 ? -16.969 -20.484 -6.066 1 90.81 163 PRO A N 1
ATOM 1265 C CA . PRO A 1 163 ? -18.266 -20.812 -5.457 1 90.81 163 PRO A CA 1
ATOM 1266 C C . PRO A 1 163 ? -18.234 -22.125 -4.676 1 90.81 163 PRO A C 1
ATOM 1268 O O . PRO A 1 163 ? -19.031 -23.031 -4.941 1 90.81 163 PRO A O 1
ATOM 1271 N N . ASN A 1 164 ? -17.422 -22.141 -3.643 1 85.88 164 ASN A N 1
ATOM 1272 C CA . ASN A 1 164 ? -17.266 -23.359 -2.861 1 85.88 164 ASN A CA 1
ATOM 1273 C C . ASN A 1 164 ? -18.5 -23.641 -2.002 1 85.88 164 ASN A C 1
ATOM 1275 O O . ASN A 1 164 ? -19.219 -22.719 -1.615 1 85.88 164 ASN A O 1
ATOM 1279 N N . HIS A 1 165 ? -18.766 -24.844 -1.802 1 84.81 165 HIS A N 1
ATOM 1280 C CA . HIS A 1 165 ? -19.781 -25.312 -0.876 1 84.81 165 HIS A CA 1
ATOM 1281 C C . HIS A 1 165 ? -19.25 -26.438 0.014 1 84.81 165 HIS A C 1
ATOM 1283 O O . HIS A 1 165 ? -18.547 -27.328 -0.461 1 84.81 165 HIS A O 1
ATOM 1289 N N . PRO A 1 166 ? -19.609 -26.5 1.271 1 83.38 166 PRO A N 1
ATOM 1290 C CA . PRO A 1 166 ? -19.016 -27.438 2.227 1 83.38 166 PRO A CA 1
ATOM 1291 C C . PRO A 1 166 ? -19.328 -28.891 1.881 1 83.38 166 PRO A C 1
ATOM 1293 O O . PRO A 1 166 ? -18.562 -29.797 2.25 1 83.38 166 PRO A O 1
ATOM 1296 N N . THR A 1 167 ? -20.469 -29.203 1.194 1 85.31 167 THR A N 1
ATOM 1297 C CA . THR A 1 167 ? -20.828 -30.578 0.866 1 85.31 167 THR A CA 1
ATOM 1298 C C . THR A 1 167 ? -20.922 -30.766 -0.645 1 85.31 167 THR A C 1
ATOM 1300 O O . THR A 1 167 ? -21.531 -31.719 -1.12 1 85.31 167 THR A O 1
ATOM 1303 N N . ASP A 1 168 ? -20.438 -29.844 -1.377 1 89.88 168 ASP A N 1
ATOM 1304 C CA . ASP A 1 168 ? -20.484 -29.859 -2.836 1 89.88 168 ASP A CA 1
ATOM 1305 C C . ASP A 1 168 ? -21.922 -29.969 -3.34 1 89.88 168 ASP A C 1
ATOM 1307 O O . ASP A 1 168 ? -22.188 -30.656 -4.316 1 89.88 168 ASP A O 1
ATOM 1311 N N . ASP A 1 169 ? -22.828 -29.359 -2.648 1 90.88 169 ASP A N 1
ATOM 1312 C CA . ASP A 1 169 ? -24.219 -29.281 -3.088 1 90.88 169 ASP A CA 1
ATOM 1313 C C . ASP A 1 169 ? -24.359 -28.469 -4.367 1 90.88 169 ASP A C 1
ATOM 1315 O O . ASP A 1 169 ? -24.031 -27.281 -4.387 1 90.88 169 ASP A O 1
ATOM 1319 N N . PRO A 1 170 ? -24.812 -29.125 -5.402 1 90.56 170 PRO A N 1
ATOM 1320 C CA . PRO A 1 170 ? -24.875 -28.438 -6.695 1 90.56 170 PRO A CA 1
ATOM 1321 C C . PRO A 1 170 ? -25.688 -27.141 -6.648 1 90.56 170 PRO A C 1
ATOM 1323 O O . PRO A 1 170 ? -25.297 -26.141 -7.25 1 90.56 170 PRO A O 1
ATOM 1326 N N . GLU A 1 171 ? -26.812 -27.172 -5.973 1 91.5 171 GLU A N 1
ATOM 1327 C CA . GLU A 1 171 ? -27.641 -25.969 -5.887 1 91.5 171 GLU A CA 1
ATOM 1328 C C . GLU A 1 171 ? -26.922 -24.844 -5.156 1 91.5 171 GLU A C 1
ATOM 1330 O O . GLU A 1 171 ? -27.016 -23.688 -5.559 1 91.5 171 GLU A O 1
ATOM 1335 N N . GLY A 1 172 ? -26.328 -25.219 -4.094 1 92.12 172 GLY A N 1
ATOM 1336 C CA . GLY A 1 172 ? -25.547 -24.234 -3.357 1 92.12 172 GLY A CA 1
ATOM 1337 C C . GLY A 1 172 ? -24.422 -23.625 -4.176 1 92.12 172 GLY A C 1
ATOM 1338 O O . GLY A 1 172 ? -24.188 -22.422 -4.121 1 92.12 172 GLY A O 1
ATOM 1339 N N . ILE A 1 173 ? -23.734 -24.453 -4.891 1 93.19 173 ILE A N 1
ATOM 1340 C CA . ILE A 1 173 ? -22.625 -24 -5.734 1 93.19 173 ILE A CA 1
ATOM 1341 C C . ILE A 1 173 ? -23.156 -23.078 -6.828 1 93.19 173 ILE A C 1
ATOM 1343 O O . ILE A 1 173 ? -22.562 -22.031 -7.105 1 93.19 173 ILE A O 1
ATOM 1347 N N . LEU A 1 174 ? -24.281 -23.469 -7.383 1 93.06 174 LEU A N 1
ATOM 1348 C CA . LEU A 1 174 ? -24.875 -22.672 -8.445 1 93.06 174 LEU A CA 1
ATOM 1349 C C . LEU A 1 174 ? -25.25 -21.281 -7.922 1 93.06 174 LEU A C 1
ATOM 1351 O O . LEU A 1 174 ? -25.031 -20.281 -8.602 1 93.06 174 LEU A O 1
ATOM 1355 N N . PHE A 1 175 ? -25.828 -21.219 -6.73 1 91.94 175 PHE A N 1
ATOM 1356 C CA . PHE A 1 175 ? -26.203 -19.938 -6.133 1 91.94 175 PHE A CA 1
ATOM 1357 C C . PHE A 1 175 ? -24.969 -19.078 -5.898 1 91.94 175 PHE A C 1
ATOM 1359 O O . PHE A 1 175 ? -24.984 -17.8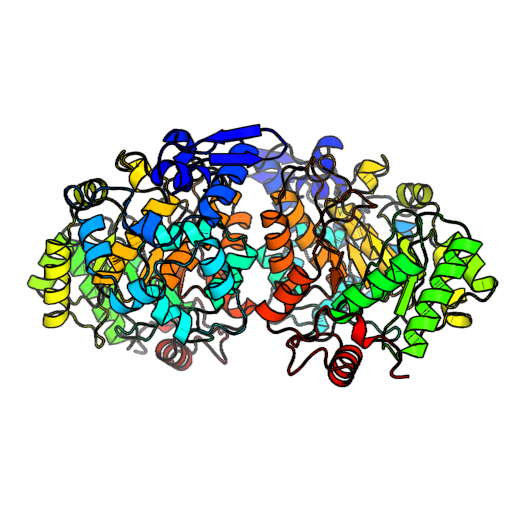75 -6.168 1 91.94 175 PHE A O 1
ATOM 1366 N N . SER A 1 176 ? -23.953 -19.703 -5.402 1 91.25 176 SER A N 1
ATOM 1367 C CA . SER A 1 176 ? -22.703 -19 -5.145 1 91.25 176 SER A CA 1
ATOM 1368 C C . SER A 1 176 ? -22.078 -18.484 -6.441 1 91.25 176 SER A C 1
ATOM 1370 O O . SER A 1 176 ? -21.516 -17.391 -6.477 1 91.25 176 SER A O 1
ATOM 1372 N N . MET A 1 177 ? -22.156 -19.281 -7.434 1 93.69 177 MET A N 1
ATOM 1373 C CA . MET A 1 177 ? -21.641 -18.891 -8.742 1 93.69 177 MET A CA 1
ATOM 1374 C C . MET A 1 177 ? -22.391 -17.688 -9.281 1 93.69 177 MET A C 1
ATOM 1376 O O . MET A 1 177 ? -21.766 -16.734 -9.773 1 93.69 177 MET A O 1
ATOM 1380 N N . LYS A 1 178 ? -23.719 -17.734 -9.188 1 93.81 178 LYS A N 1
ATOM 1381 C CA . LYS A 1 178 ? -24.547 -16.625 -9.633 1 93.81 178 LYS A CA 1
ATOM 1382 C C . LYS A 1 178 ? -24.203 -15.344 -8.883 1 93.81 178 LYS A C 1
ATOM 1384 O O . LYS A 1 178 ? -24.094 -14.273 -9.484 1 93.81 178 LYS A O 1
ATOM 1389 N N . GLU A 1 179 ? -24.016 -15.5 -7.645 1 91.12 179 GLU A N 1
ATOM 1390 C CA . GLU A 1 179 ? -23.672 -14.344 -6.828 1 91.12 179 GLU A CA 1
ATOM 1391 C C . GLU A 1 179 ? -22.344 -13.727 -7.262 1 91.12 179 GLU A C 1
ATOM 1393 O O . GLU A 1 179 ? -22.25 -12.523 -7.496 1 91.12 179 GLU A O 1
ATOM 1398 N N . GLY A 1 180 ? -21.297 -14.531 -7.352 1 92.06 180 GLY A N 1
ATOM 1399 C CA . GLY A 1 180 ? -20 -14.039 -7.773 1 92.06 180 GLY A CA 1
ATOM 1400 C C . GLY A 1 180 ? -20.016 -13.359 -9.133 1 92.06 180 GLY A C 1
ATOM 1401 O O . GLY A 1 180 ? -19.484 -12.266 -9.297 1 92.06 180 GLY A O 1
ATOM 1402 N N . LEU A 1 181 ? -20.719 -13.984 -10.023 1 93.94 181 LEU A N 1
ATOM 1403 C CA . LEU A 1 181 ? -20.812 -13.453 -11.375 1 93.94 181 LEU A CA 1
ATOM 1404 C C . LEU A 1 181 ? -21.547 -12.109 -11.375 1 93.94 181 LEU A C 1
ATOM 1406 O O . LEU A 1 181 ? -21.188 -11.203 -12.133 1 93.94 181 LEU A O 1
ATOM 1410 N N . SER A 1 182 ? -22.531 -12.008 -10.562 1 92.06 182 SER A N 1
ATOM 1411 C CA . SER A 1 182 ? -23.297 -10.773 -10.5 1 92.06 182 SER A CA 1
ATOM 1412 C C . SER A 1 182 ? -22.453 -9.617 -9.992 1 92.06 182 SER A C 1
ATOM 1414 O O . SER A 1 182 ? -22.75 -8.453 -10.266 1 92.06 182 SER A O 1
ATOM 1416 N N . TYR A 1 183 ? -21.375 -9.938 -9.312 1 89.44 183 TYR A N 1
ATOM 1417 C CA . TYR A 1 183 ? -20.469 -8.906 -8.805 1 89.44 183 TYR A CA 1
ATOM 1418 C C . TYR A 1 183 ? -19.266 -8.727 -9.727 1 89.44 183 TYR A C 1
ATOM 1420 O O . TYR A 1 183 ? -18.344 -7.973 -9.414 1 89.44 183 TYR A O 1
ATOM 1428 N N . GLY A 1 184 ? -19.312 -9.422 -10.781 1 90.69 184 GLY A N 1
ATOM 1429 C CA . GLY A 1 184 ? -18.25 -9.266 -11.758 1 90.69 184 GLY A CA 1
ATOM 1430 C C . GLY A 1 184 ? -17.062 -10.164 -11.5 1 90.69 184 GLY A C 1
ATOM 1431 O O . GLY A 1 184 ? -15.984 -9.953 -12.047 1 90.69 184 GLY A O 1
ATOM 1432 N N . ALA A 1 185 ? -17.234 -11.18 -10.648 1 93.06 185 ALA A N 1
ATOM 1433 C CA . ALA A 1 185 ? -16.203 -12.18 -10.422 1 93.06 185 ALA A CA 1
ATOM 1434 C C . ALA A 1 185 ? -16.391 -13.383 -11.336 1 93.06 185 ALA A C 1
ATOM 1436 O O . ALA A 1 185 ? -17.5 -13.883 -11.492 1 93.06 185 ALA A O 1
ATOM 1437 N N . GLY A 1 186 ? -15.281 -13.773 -12.031 1 95.75 186 GLY A N 1
ATOM 1438 C CA . GLY A 1 186 ? -15.367 -14.961 -12.867 1 95.75 186 GLY A CA 1
ATOM 1439 C C . GLY A 1 186 ? -14.703 -14.789 -14.219 1 95.75 186 GLY A C 1
ATOM 1440 O O . GLY A 1 186 ? -14.57 -15.758 -14.977 1 95.75 186 GLY A O 1
ATOM 1441 N N . ASP A 1 187 ? -14.273 -13.617 -14.484 1 96 187 ASP A N 1
ATOM 1442 C CA . ASP A 1 187 ? -13.672 -13.383 -15.789 1 96 187 ASP A CA 1
ATOM 1443 C C . ASP A 1 187 ? -12.336 -14.117 -15.914 1 96 187 ASP A C 1
ATOM 1445 O O . ASP A 1 187 ? -11.93 -14.5 -17.016 1 96 187 ASP A O 1
ATOM 1449 N N . ALA A 1 188 ? -11.609 -14.305 -14.781 1 97.12 188 ALA A N 1
ATOM 1450 C CA . ALA A 1 188 ? -10.414 -15.148 -14.836 1 97.12 188 ALA A CA 1
ATOM 1451 C C . ALA A 1 188 ? -10.781 -16.625 -14.961 1 97.12 188 ALA A C 1
ATOM 1453 O O . ALA A 1 188 ? -10.242 -17.328 -15.812 1 97.12 188 ALA A O 1
ATOM 1454 N N . VAL A 1 189 ? -11.688 -17.016 -14.078 1 97.75 189 VAL A N 1
ATOM 1455 C CA . VAL A 1 189 ? -12.062 -18.422 -14.055 1 97.75 189 VAL A CA 1
ATOM 1456 C C . VAL A 1 189 ? -13.203 -18.641 -13.07 1 97.75 189 VAL A C 1
ATOM 1458 O O . VAL A 1 189 ? -13.328 -17.922 -12.078 1 97.75 189 VAL A O 1
ATOM 1461 N N . ILE A 1 190 ? -14.078 -19.469 -13.414 1 97.5 190 ILE A N 1
ATOM 1462 C CA . ILE A 1 190 ? -14.938 -20.109 -12.422 1 97.5 190 ILE A CA 1
ATOM 1463 C C . ILE A 1 190 ? -14.258 -21.359 -11.867 1 97.5 190 ILE A C 1
ATOM 1465 O O . ILE A 1 190 ? -14.234 -22.406 -12.516 1 97.5 190 ILE A O 1
ATOM 1469 N N . GLY A 1 191 ? -13.695 -21.203 -10.711 1 96.25 191 GLY A N 1
ATOM 1470 C CA . GLY A 1 191 ? -12.891 -22.25 -10.109 1 96.25 191 GLY A CA 1
ATOM 1471 C C . GLY A 1 191 ? -13.5 -22.828 -8.844 1 96.25 191 GLY A C 1
ATOM 1472 O O . GLY A 1 191 ? -13.641 -22.109 -7.844 1 96.25 191 GLY A O 1
ATOM 1473 N N . ILE A 1 192 ? -13.75 -24.094 -8.828 1 95 192 ILE A N 1
ATOM 1474 C CA . ILE A 1 192 ? -14.422 -24.734 -7.703 1 95 192 ILE A CA 1
ATOM 1475 C C . ILE A 1 192 ? -13.445 -25.656 -6.969 1 95 192 ILE A C 1
ATOM 1477 O O . ILE A 1 192 ? -12.781 -26.484 -7.586 1 95 192 ILE A O 1
ATOM 1481 N N . ASN A 1 193 ? -13.281 -25.422 -5.688 1 92.81 193 ASN A N 1
ATOM 1482 C CA . ASN A 1 193 ? -12.617 -26.406 -4.84 1 92.81 193 ASN A CA 1
ATOM 1483 C C . ASN A 1 193 ? -13.57 -27.5 -4.398 1 92.81 193 ASN A C 1
ATOM 1485 O O . ASN A 1 193 ? -14.484 -27.25 -3.609 1 92.81 193 ASN A O 1
ATOM 1489 N N . PRO A 1 194 ? -13.32 -28.672 -4.816 1 92.69 194 PRO A N 1
ATOM 1490 C CA . PRO A 1 194 ? -14.242 -29.734 -4.43 1 92.69 194 PRO A CA 1
ATOM 1491 C C . PRO A 1 194 ? -14.016 -30.219 -2.998 1 92.69 194 PRO A C 1
ATOM 1493 O O . PRO A 1 194 ? -12.875 -30.234 -2.52 1 92.69 194 PRO A O 1
ATOM 1496 N N . ASN A 1 195 ? -15.023 -30.578 -2.336 1 89.88 195 ASN A N 1
ATOM 1497 C CA . ASN A 1 195 ? -14.898 -31.25 -1.043 1 89.88 195 ASN A CA 1
ATOM 1498 C C . ASN A 1 195 ? -14.5 -32.719 -1.201 1 89.88 195 ASN A C 1
ATOM 1500 O O . ASN A 1 195 ? -13.781 -33.25 -0.363 1 89.88 195 ASN A O 1
ATOM 1504 N N . VAL A 1 196 ? -15.039 -33.344 -2.252 1 87.81 196 VAL A N 1
ATOM 1505 C CA . VAL A 1 196 ? -14.742 -34.719 -2.58 1 87.81 196 VAL A CA 1
ATOM 1506 C C . VAL A 1 196 ? -13.93 -34.812 -3.869 1 87.81 196 VAL A C 1
ATOM 1508 O O . VAL A 1 196 ? -14.391 -34.344 -4.926 1 87.81 196 VAL A O 1
ATOM 1511 N N . ASP A 1 197 ? -12.805 -35.469 -3.73 1 90.06 197 ASP A N 1
ATOM 1512 C CA . ASP A 1 197 ? -11.883 -35.5 -4.859 1 90.06 197 ASP A CA 1
ATOM 1513 C C . ASP A 1 197 ? -11.953 -36.812 -5.605 1 90.06 197 ASP A C 1
ATOM 1515 O O . ASP A 1 197 ? -10.945 -37.5 -5.785 1 90.06 197 ASP A O 1
ATOM 1519 N N . THR A 1 198 ? -13.117 -37.188 -6.062 1 94.75 198 THR A N 1
ATOM 1520 C CA . THR A 1 198 ? -13.305 -38.375 -6.902 1 94.75 198 THR A CA 1
ATOM 1521 C C . THR A 1 198 ? -13.594 -37.969 -8.344 1 94.75 198 THR A C 1
ATOM 1523 O O . THR A 1 198 ? -14.047 -36.844 -8.602 1 94.75 198 THR A O 1
ATOM 1526 N N . VAL A 1 199 ? -13.305 -38.875 -9.195 1 97.19 199 VAL A N 1
ATOM 1527 C CA . VAL A 1 199 ? -13.5 -38.625 -10.617 1 97.19 199 VAL A CA 1
ATOM 1528 C C . VAL A 1 199 ? -14.961 -38.25 -10.883 1 97.19 199 VAL A C 1
ATOM 1530 O O . VAL A 1 199 ? -15.258 -37.344 -11.656 1 97.19 199 VAL A O 1
ATOM 1533 N N . GLU A 1 200 ? -15.883 -38.969 -10.227 1 96 200 GLU A N 1
ATOM 1534 C CA . GLU A 1 200 ? -17.312 -38.75 -10.422 1 96 200 GLU A CA 1
ATOM 1535 C C . GLU A 1 200 ? -17.719 -37.344 -9.938 1 96 200 GLU A C 1
ATOM 1537 O O . GLU A 1 200 ? -18.438 -36.625 -10.641 1 96 200 GLU A O 1
ATOM 1542 N N . SER A 1 201 ? -17.297 -37.031 -8.797 1 95.06 201 SER A N 1
ATOM 1543 C CA . SER A 1 201 ? -17.625 -35.719 -8.219 1 95.06 201 SER A CA 1
ATOM 1544 C C . SER A 1 201 ? -17.047 -34.594 -9.047 1 95.06 201 SER A C 1
ATOM 1546 O O . SER A 1 201 ? -17.734 -33.625 -9.359 1 95.06 201 SER A O 1
ATOM 1548 N N . VAL A 1 202 ? -15.797 -34.719 -9.359 1 96.75 202 VAL A N 1
ATOM 1549 C CA . VAL A 1 202 ? -15.109 -33.688 -10.156 1 96.75 202 VAL A CA 1
ATOM 1550 C C . VAL A 1 202 ? -15.789 -33.562 -11.516 1 96.75 202 VAL A C 1
ATOM 1552 O O . VAL A 1 202 ? -16.016 -32.438 -11.984 1 96.75 202 VAL A O 1
ATOM 1555 N N . SER A 1 203 ? -16.141 -34.656 -12.125 1 97.56 203 SER A N 1
ATOM 1556 C CA . SER A 1 203 ? -16.828 -34.656 -13.414 1 97.56 203 SER A CA 1
ATOM 1557 C C . SER A 1 203 ? -18.156 -33.906 -13.305 1 97.56 203 SER A C 1
ATOM 1559 O O . SER A 1 203 ? -18.516 -33.125 -14.188 1 97.56 203 SER A O 1
ATOM 1561 N N . ARG A 1 204 ? -18.875 -34.188 -12.273 1 96.5 204 ARG A N 1
ATOM 1562 C CA . ARG A 1 204 ? -20.172 -33.562 -12.07 1 96.5 204 ARG A CA 1
ATOM 1563 C C . ARG A 1 204 ? -20.016 -32.031 -11.969 1 96.5 204 ARG A C 1
ATOM 1565 O O . ARG A 1 204 ? -20.797 -31.281 -12.578 1 96.5 204 ARG A O 1
ATOM 1572 N N . LEU A 1 205 ? -19.078 -31.594 -11.203 1 96.69 205 LEU A N 1
ATOM 1573 C CA . LEU A 1 205 ? -18.859 -30.172 -11.016 1 96.69 205 LEU A CA 1
ATOM 1574 C C . LEU A 1 205 ? -18.422 -29.5 -12.32 1 96.69 205 LEU A C 1
ATOM 1576 O O . LEU A 1 205 ? -18.844 -28.375 -12.609 1 96.69 205 LEU A O 1
ATOM 1580 N N . LEU A 1 206 ? -17.609 -30.172 -13.07 1 97.81 206 LEU A N 1
ATOM 1581 C CA . LEU A 1 206 ? -17.156 -29.672 -14.352 1 97.81 206 LEU A CA 1
ATOM 1582 C C . LEU A 1 206 ? -18.312 -29.531 -15.336 1 97.81 206 LEU A C 1
ATOM 1584 O O . LEU A 1 206 ? -18.438 -28.531 -16.031 1 97.81 206 LEU A O 1
ATOM 1588 N N . HIS A 1 207 ? -19.141 -30.562 -15.398 1 97.56 207 HIS A N 1
ATOM 1589 C CA . HIS A 1 207 ? -20.312 -30.5 -16.266 1 97.56 207 HIS A CA 1
ATOM 1590 C C . HIS A 1 207 ? -21.25 -29.375 -15.844 1 97.56 207 HIS A C 1
ATOM 1592 O O . HIS A 1 207 ? -21.75 -28.625 -16.688 1 97.56 207 HIS A O 1
ATOM 1598 N N . MET A 1 208 ? -21.438 -29.281 -14.57 1 96.38 208 MET A N 1
ATOM 1599 C CA . MET A 1 208 ? -22.344 -28.266 -14.039 1 96.38 208 MET A CA 1
ATOM 1600 C C . MET A 1 208 ? -21.875 -26.859 -14.422 1 96.38 208 MET A C 1
ATOM 1602 O O . MET A 1 208 ? -22.641 -26.062 -14.945 1 96.38 208 MET A O 1
ATOM 1606 N N . SER A 1 209 ? -20.625 -26.562 -14.164 1 97.12 209 SER A N 1
ATOM 1607 C CA . SER A 1 209 ? -20.094 -25.234 -14.445 1 97.12 209 SER A CA 1
ATOM 1608 C C . SER A 1 209 ? -20.047 -24.969 -15.953 1 97.12 209 SER A C 1
ATOM 1610 O O . SER A 1 209 ? -20.359 -23.859 -16.391 1 97.12 209 SER A O 1
ATOM 1612 N N . HIS A 1 210 ? -19.703 -25.953 -16.688 1 97.31 210 HIS A N 1
ATOM 1613 C CA . HIS A 1 210 ? -19.656 -25.812 -18.141 1 97.31 210 HIS A CA 1
ATOM 1614 C C . HIS A 1 210 ? -21.047 -25.531 -18.703 1 97.31 210 HIS A C 1
ATOM 1616 O O . HIS A 1 210 ? -21.203 -24.625 -19.547 1 97.31 210 HIS A O 1
ATOM 1622 N N . ASP A 1 211 ? -22.016 -26.328 -18.312 1 97 211 ASP A N 1
ATOM 1623 C CA . ASP A 1 211 ? -23.375 -26.156 -18.812 1 97 211 ASP A CA 1
ATOM 1624 C C . ASP A 1 211 ? -23.906 -24.766 -18.484 1 97 211 ASP A C 1
ATOM 1626 O O . ASP A 1 211 ? -24.594 -24.156 -19.297 1 97 211 ASP A O 1
ATOM 1630 N N . PHE A 1 212 ? -23.594 -24.328 -17.281 1 96.69 212 PHE A N 1
ATOM 1631 C CA . PHE A 1 212 ? -24.016 -23 -16.875 1 96.69 212 PHE A CA 1
ATOM 1632 C C . PHE A 1 212 ? -23.344 -21.938 -17.75 1 96.69 212 PHE A C 1
ATOM 1634 O O . PHE A 1 212 ? -24 -20.984 -18.172 1 96.69 212 PHE A O 1
ATOM 1641 N N . MET A 1 213 ? -22.078 -22.031 -18.016 1 96.94 213 MET A N 1
ATOM 1642 C CA . MET A 1 213 ? -21.328 -21.109 -18.875 1 96.94 213 MET A CA 1
ATOM 1643 C C . MET A 1 213 ? -21.938 -21.031 -20.266 1 96.94 213 MET A C 1
ATOM 1645 O O . MET A 1 213 ? -22.094 -19.938 -20.812 1 96.94 213 MET A O 1
ATOM 1649 N N . MET A 1 214 ? -22.297 -22.172 -20.766 1 96.5 214 MET A N 1
ATOM 1650 C CA . MET A 1 214 ? -22.875 -22.234 -22.109 1 96.5 214 MET A CA 1
ATOM 1651 C C . MET A 1 214 ? -24.266 -21.625 -22.125 1 96.5 214 MET A C 1
ATOM 1653 O O . MET A 1 214 ? -24.609 -20.875 -23.031 1 96.5 214 MET A O 1
ATOM 1657 N N . LYS A 1 215 ? -24.984 -22.016 -21.141 1 96.19 215 LYS A N 1
ATOM 1658 C CA . LYS A 1 215 ? -26.375 -21.531 -21.078 1 96.19 215 LYS A CA 1
ATOM 1659 C C . LYS A 1 215 ? -26.406 -20.016 -21.062 1 96.19 215 LYS A C 1
ATOM 1661 O O . LYS A 1 215 ? -27.25 -19.406 -21.719 1 96.19 215 LYS A O 1
ATOM 1666 N N . TRP A 1 216 ? -25.516 -19.422 -20.375 1 96.25 216 TRP A N 1
ATOM 1667 C CA . TRP A 1 216 ? -25.562 -17.984 -20.172 1 96.25 216 TRP A CA 1
ATOM 1668 C C . TRP A 1 216 ? -24.484 -17.281 -21 1 96.25 216 TRP A C 1
ATOM 1670 O O . TRP A 1 216 ? -24.234 -16.094 -20.812 1 96.25 216 TRP A O 1
ATOM 1680 N N . GLU A 1 217 ? -23.797 -18.031 -21.859 1 96.56 217 GLU A N 1
ATOM 1681 C CA . GLU A 1 217 ? -22.781 -17.516 -22.781 1 96.56 217 GLU A CA 1
ATOM 1682 C C . GLU A 1 217 ? -21.719 -16.719 -22.062 1 96.56 217 GLU A C 1
ATOM 1684 O O . GLU A 1 217 ? -21.344 -15.617 -22.5 1 96.56 217 GLU A O 1
ATOM 1689 N N . ILE A 1 218 ? -21.344 -17.188 -20.922 1 97.31 218 ILE A N 1
ATOM 1690 C CA . ILE A 1 218 ? -20.344 -16.5 -20.109 1 97.31 218 ILE A CA 1
ATOM 1691 C C . ILE A 1 218 ? -18.953 -16.703 -20.703 1 97.31 218 ILE A C 1
ATOM 1693 O O . ILE A 1 218 ? -18.484 -17.828 -20.797 1 97.31 218 ILE A O 1
ATOM 1697 N N . PRO A 1 219 ? -18.297 -15.609 -21.141 1 97.38 219 PRO A N 1
ATOM 1698 C CA . PRO A 1 219 ? -16.938 -15.75 -21.688 1 97.38 219 PRO A CA 1
ATOM 1699 C C . PRO A 1 219 ? -15.883 -15.969 -20.609 1 97.38 219 PRO A C 1
ATOM 1701 O O . PRO A 1 219 ? -15.266 -15.008 -20.141 1 97.38 219 PRO A O 1
ATOM 1704 N N . THR A 1 220 ? -15.664 -17.156 -20.25 1 97.94 220 THR A N 1
ATOM 1705 C CA . THR A 1 220 ? -14.711 -17.531 -19.203 1 97.94 220 THR A CA 1
ATOM 1706 C C . THR A 1 220 ? -14.312 -19 -19.344 1 97.94 220 THR A C 1
ATOM 1708 O O . THR A 1 220 ? -14.453 -19.578 -20.406 1 97.94 220 THR A O 1
ATOM 1711 N N . GLN A 1 221 ? -13.578 -19.531 -18.406 1 98 221 GLN A N 1
ATOM 1712 C CA . GLN A 1 221 ? -13.164 -20.922 -18.328 1 98 221 GLN A CA 1
ATOM 1713 C C . GLN A 1 221 ? -13.57 -21.531 -16.984 1 98 221 GLN A C 1
ATOM 1715 O O . GLN A 1 221 ? -13.758 -20.812 -16 1 98 221 GLN A O 1
ATOM 1720 N N . ASN A 1 222 ? -13.836 -22.781 -17.016 1 98.12 222 ASN A N 1
ATOM 1721 C CA . ASN A 1 222 ? -14.117 -23.484 -15.773 1 98.12 222 ASN A CA 1
ATOM 1722 C C . ASN A 1 222 ? -12.906 -24.297 -15.312 1 98.12 222 ASN A C 1
ATOM 1724 O O . ASN A 1 222 ? -12.047 -24.656 -16.125 1 98.12 222 ASN A O 1
ATOM 1728 N N . CYS A 1 223 ? -12.883 -24.5 -14.047 1 98 223 CYS A N 1
ATOM 1729 C CA . CYS A 1 223 ? -11.805 -25.266 -13.43 1 98 223 CYS A CA 1
ATOM 1730 C C . CYS A 1 223 ? -12.266 -25.906 -12.125 1 98 223 CYS A C 1
ATOM 1732 O O . CYS A 1 223 ? -13.008 -25.281 -11.359 1 98 223 CYS A O 1
ATOM 1734 N N . VAL A 1 224 ? -11.945 -27.109 -11.914 1 97.56 224 VAL A N 1
ATOM 1735 C CA . VAL A 1 224 ? -12.094 -27.75 -10.609 1 97.56 224 VAL A CA 1
ATOM 1736 C C . VAL A 1 224 ? -10.719 -28.062 -10.023 1 97.56 224 VAL A C 1
ATOM 1738 O O . VAL A 1 224 ? -9.891 -28.703 -10.688 1 97.56 224 VAL A O 1
ATOM 1741 N N . LEU A 1 225 ? -10.469 -27.625 -8.789 1 96.06 225 LEU A N 1
ATOM 1742 C CA . LEU A 1 225 ? -9.133 -27.688 -8.203 1 96.06 225 LEU A CA 1
ATOM 1743 C C . LEU A 1 225 ? -8.906 -29.031 -7.516 1 96.06 225 LEU A C 1
ATOM 1745 O O . LEU A 1 225 ? -8.656 -29.094 -6.309 1 96.06 225 LEU A O 1
ATOM 1749 N N . ALA A 1 226 ? -8.969 -30.031 -8.281 1 96.81 226 ALA A N 1
ATOM 1750 C CA . ALA A 1 226 ? -8.672 -31.391 -7.84 1 96.81 226 ALA A CA 1
ATOM 1751 C C . ALA A 1 226 ? -7.262 -31.797 -8.25 1 96.81 226 ALA A C 1
ATOM 1753 O O . ALA A 1 226 ? -6.586 -31.078 -8.984 1 96.81 226 ALA A O 1
ATOM 1754 N N . HIS A 1 227 ? -6.844 -32.906 -7.664 1 97.06 227 HIS A N 1
ATOM 1755 C CA . HIS A 1 227 ? -5.543 -33.438 -8.078 1 97.06 227 HIS A CA 1
ATOM 1756 C C . HIS A 1 227 ? -5.512 -33.688 -9.578 1 97.06 227 HIS A C 1
ATOM 1758 O O . HIS A 1 227 ? -6.512 -34.125 -10.156 1 97.06 227 HIS A O 1
ATOM 1764 N N . ILE A 1 228 ? -4.43 -33.469 -10.164 1 97.88 228 ILE A N 1
ATOM 1765 C CA . ILE A 1 228 ? -4.285 -33.469 -11.617 1 97.88 228 ILE A CA 1
ATOM 1766 C C . ILE A 1 228 ? -4.672 -34.844 -12.172 1 97.88 228 ILE A C 1
ATOM 1768 O O . ILE A 1 228 ? -5.281 -34.938 -13.242 1 97.88 228 ILE A O 1
ATOM 1772 N N . THR A 1 229 ? -4.367 -35.938 -11.461 1 97.69 229 THR A N 1
ATOM 1773 C CA . THR A 1 229 ? -4.672 -37.281 -11.945 1 97.69 229 THR A CA 1
ATOM 1774 C C . THR A 1 229 ? -6.18 -37.5 -12 1 97.69 229 THR A C 1
ATOM 1776 O O . THR A 1 229 ? -6.688 -38.188 -12.898 1 97.69 229 THR A O 1
ATOM 1779 N N . THR A 1 230 ? -6.871 -36.969 -11.008 1 98 230 THR A N 1
ATOM 1780 C CA . THR A 1 230 ? -8.328 -37.062 -11 1 98 230 THR A CA 1
ATOM 1781 C C . THR A 1 230 ? -8.922 -36.312 -12.188 1 98 230 THR A C 1
ATOM 1783 O O . THR A 1 230 ? -9.844 -36.812 -12.844 1 98 230 THR A O 1
ATOM 1786 N N . GLN A 1 231 ? -8.375 -35.188 -12.43 1 98.31 231 GLN A N 1
ATOM 1787 C CA . GLN A 1 231 ? -8.844 -34.375 -13.547 1 98.31 231 GLN A CA 1
ATOM 1788 C C . GLN A 1 231 ? -8.562 -35.031 -14.883 1 98.31 231 GLN A C 1
ATOM 1790 O O . GLN A 1 231 ? -9.391 -35 -15.797 1 98.31 231 GLN A O 1
ATOM 1795 N N . MET A 1 232 ? -7.367 -35.688 -15.016 1 98.31 232 MET A N 1
ATOM 1796 C CA . MET A 1 232 ? -7.016 -36.375 -16.234 1 98.31 232 MET A CA 1
ATOM 1797 C C . MET A 1 232 ? -7.996 -37.531 -16.516 1 98.31 232 MET A C 1
ATOM 1799 O O . MET A 1 232 ? -8.422 -37.719 -17.656 1 98.31 232 MET A O 1
ATOM 1803 N N . GLN A 1 233 ? -8.336 -38.219 -15.5 1 98.31 233 GLN A N 1
ATOM 1804 C CA . GLN A 1 233 ? -9.297 -39.281 -15.648 1 98.31 233 GLN A CA 1
ATOM 1805 C C . GLN A 1 233 ? -10.68 -38.75 -16.031 1 98.31 233 GLN A C 1
ATOM 1807 O O . GLN A 1 233 ? -11.367 -39.344 -16.859 1 98.31 233 GLN A O 1
ATOM 1812 N N . ALA A 1 234 ? -11.055 -37.688 -15.375 1 98.31 234 ALA A N 1
ATOM 1813 C CA . ALA A 1 234 ? -12.328 -37.062 -15.711 1 98.31 234 ALA A CA 1
ATOM 1814 C C . ALA A 1 234 ? -12.352 -36.625 -17.172 1 98.31 234 ALA A C 1
ATOM 1816 O O . ALA A 1 234 ? -13.352 -36.812 -17.875 1 98.31 234 ALA A O 1
ATOM 1817 N N . LEU A 1 235 ? -11.266 -36.031 -17.609 1 98.31 235 LEU A N 1
ATOM 1818 C CA . LEU A 1 235 ? -11.133 -35.594 -19 1 98.31 235 LEU A CA 1
ATOM 1819 C C . LEU A 1 235 ? -11.25 -36.781 -19.953 1 98.31 235 LEU A C 1
ATOM 1821 O O . LEU A 1 235 ? -11.938 -36.688 -20.969 1 98.31 235 LEU A O 1
ATOM 1825 N N . GLU A 1 236 ? -10.602 -37.844 -19.625 1 97.19 236 GLU A N 1
ATOM 1826 C CA . GLU A 1 236 ? -10.641 -39.031 -20.438 1 97.19 236 GLU A CA 1
ATOM 1827 C C . GLU A 1 236 ? -12.07 -39.562 -20.578 1 97.19 236 GLU A C 1
ATOM 1829 O O . GLU A 1 236 ? -12.422 -40.156 -21.594 1 97.19 236 GLU A O 1
ATOM 1834 N N . ARG A 1 237 ? -12.82 -39.344 -19.578 1 97.12 237 ARG A N 1
ATOM 1835 C CA . ARG A 1 237 ? -14.195 -39.844 -19.562 1 97.12 237 ARG A CA 1
ATOM 1836 C C . ARG A 1 237 ? -15.148 -38.812 -20.172 1 97.12 237 ARG A C 1
ATOM 1838 O O . ARG A 1 237 ? -16.359 -38.969 -20.109 1 97.12 237 ARG A O 1
ATOM 1845 N N . GLY A 1 238 ? -14.602 -37.719 -20.609 1 96.81 238 GLY A N 1
ATOM 1846 C CA . GLY A 1 238 ? -15.398 -36.812 -21.422 1 96.81 238 GLY A CA 1
ATOM 1847 C C . GLY A 1 238 ? -15.812 -35.562 -20.672 1 96.81 238 GLY A C 1
ATOM 1848 O O . GLY A 1 238 ? -16.594 -34.75 -21.172 1 96.81 238 GLY A O 1
ATOM 1849 N N . ALA A 1 239 ? -15.344 -35.344 -19.453 1 98.12 239 ALA A N 1
ATOM 1850 C CA . ALA A 1 239 ? -15.68 -34.125 -18.719 1 98.12 239 ALA A CA 1
ATOM 1851 C C . ALA A 1 239 ? -15.148 -32.906 -19.438 1 98.12 239 ALA A C 1
ATOM 1853 O O . ALA A 1 239 ? -14.031 -32.906 -19.969 1 98.12 239 ALA A O 1
ATOM 1854 N N . PRO A 1 240 ? -15.961 -31.828 -19.531 1 98.44 240 PRO A N 1
ATOM 1855 C CA . PRO A 1 240 ? -15.531 -30.609 -20.203 1 98.44 240 PRO A CA 1
ATOM 1856 C C . PRO A 1 240 ? -14.625 -29.734 -19.328 1 98.44 240 PRO A C 1
ATOM 1858 O O . PRO A 1 240 ? -15.117 -28.953 -18.516 1 98.44 240 PRO A O 1
ATOM 1861 N N . ILE A 1 241 ? -13.328 -29.766 -19.531 1 98.62 241 ILE A N 1
ATOM 1862 C CA . ILE A 1 241 ? -12.359 -29 -18.766 1 98.62 241 ILE A CA 1
ATOM 1863 C C . ILE A 1 241 ? -11.766 -27.906 -19.656 1 98.62 241 ILE A C 1
ATOM 1865 O O . ILE A 1 241 ? -11.227 -28.188 -20.719 1 98.62 241 ILE A O 1
ATOM 1869 N N . ALA A 1 242 ? -11.891 -26.688 -19.219 1 98.12 242 ALA A N 1
ATOM 1870 C CA . ALA A 1 242 ? -11.234 -25.578 -19.906 1 98.12 242 ALA A CA 1
ATOM 1871 C C . ALA A 1 242 ? -9.836 -25.328 -19.344 1 98.12 242 ALA A C 1
ATOM 1873 O O . ALA A 1 242 ? -8.914 -24.984 -20.094 1 98.12 242 ALA A O 1
ATOM 1874 N N . LEU A 1 243 ? -9.672 -25.406 -18.016 1 98.25 243 LEU A N 1
ATOM 1875 C CA . LEU A 1 243 ? -8.398 -25.219 -17.328 1 98.25 243 LEU A CA 1
ATOM 1876 C C . LEU A 1 243 ? -8.117 -26.391 -16.391 1 98.25 243 LEU A C 1
ATOM 1878 O O . LEU A 1 243 ? -8.984 -26.781 -15.594 1 98.25 243 LEU A O 1
ATOM 1882 N N . MET A 1 244 ? -6.969 -26.922 -16.516 1 98.62 244 MET A N 1
ATOM 1883 C CA . MET A 1 244 ? -6.586 -28 -15.609 1 98.62 244 MET A CA 1
ATOM 1884 C C . MET A 1 244 ? -5.664 -27.484 -14.516 1 98.62 244 MET A C 1
ATOM 1886 O O . MET A 1 244 ? -4.68 -26.797 -14.797 1 98.62 244 MET A O 1
ATOM 1890 N N . PHE A 1 245 ? -5.949 -27.891 -13.328 1 98.38 245 PHE A N 1
ATOM 1891 C CA . PHE A 1 245 ? -5.355 -27.281 -12.141 1 98.38 245 PHE A CA 1
ATOM 1892 C C . PHE A 1 245 ? -4.316 -28.219 -11.523 1 98.38 245 PHE A C 1
ATOM 1894 O O . PHE A 1 245 ? -4.453 -29.438 -11.594 1 98.38 245 PHE A O 1
ATOM 1901 N N . GLN A 1 246 ? -3.309 -27.547 -10.867 1 98.5 246 GLN A N 1
ATOM 1902 C CA . GLN A 1 246 ? -2.42 -28.297 -9.992 1 98.5 246 GLN A CA 1
ATOM 1903 C C . GLN A 1 246 ? -1.591 -27.359 -9.117 1 98.5 246 GLN A C 1
ATOM 1905 O O . GLN A 1 246 ? -1.134 -26.312 -9.578 1 98.5 246 GLN A O 1
ATOM 1910 N N . SER A 1 247 ? -1.374 -27.703 -7.836 1 97.56 247 SER A N 1
ATOM 1911 C CA . SER A 1 247 ? -0.412 -27.016 -6.98 1 97.56 247 SER A CA 1
ATOM 1912 C C . SER A 1 247 ? 1.016 -27.453 -7.293 1 97.56 247 SER A C 1
ATOM 1914 O O . SER A 1 247 ? 1.271 -28.641 -7.539 1 97.56 247 SER A O 1
ATOM 1916 N N . LEU A 1 248 ? 1.891 -26.516 -7.281 1 98.44 248 LEU A N 1
ATOM 1917 C CA . LEU A 1 248 ? 3.293 -26.797 -7.574 1 98.44 248 LEU A CA 1
ATOM 1918 C C . LEU A 1 248 ? 4.195 -26.25 -6.473 1 98.44 248 LEU A C 1
ATOM 1920 O O . LEU A 1 248 ? 3.779 -25.391 -5.695 1 98.44 248 LEU A O 1
ATOM 1924 N N . ALA A 1 249 ? 5.453 -26.781 -6.426 1 98.19 249 ALA A N 1
ATOM 1925 C CA . ALA A 1 249 ? 6.457 -26.328 -5.465 1 98.19 249 ALA A CA 1
ATOM 1926 C C . ALA A 1 249 ? 7.84 -26.25 -6.113 1 98.19 249 ALA A C 1
ATOM 1928 O O . ALA A 1 249 ? 8.008 -26.641 -7.27 1 98.19 249 ALA A O 1
ATOM 1929 N N . GLY A 1 250 ? 8.789 -25.766 -5.336 1 98.5 250 GLY A N 1
ATOM 1930 C CA . GLY A 1 250 ? 10.094 -25.422 -5.887 1 98.5 250 GLY A CA 1
ATOM 1931 C C . GLY A 1 250 ? 11.125 -26.531 -5.719 1 98.5 250 GLY A C 1
ATOM 1932 O O . GLY A 1 250 ? 12.297 -26.328 -6.043 1 98.5 250 GLY A O 1
ATOM 1933 N N . THR A 1 251 ? 10.727 -27.688 -5.195 1 98.69 251 THR A N 1
ATOM 1934 C CA . THR A 1 251 ? 11.602 -28.859 -5.086 1 98.69 251 THR A CA 1
ATOM 1935 C C . THR A 1 251 ? 10.891 -30.109 -5.582 1 98.69 251 THR A C 1
ATOM 1937 O O . THR A 1 251 ? 9.672 -30.234 -5.457 1 98.69 251 THR A O 1
ATOM 1940 N N . GLN A 1 252 ? 11.727 -31 -6.137 1 98.62 252 GLN A N 1
ATOM 1941 C CA . GLN A 1 252 ? 11.172 -32.281 -6.531 1 98.62 252 GLN A CA 1
ATOM 1942 C C . GLN A 1 252 ? 10.531 -33 -5.344 1 98.62 252 GLN A C 1
ATOM 1944 O O . GLN A 1 252 ? 9.453 -33.562 -5.473 1 98.62 252 GLN A O 1
ATOM 1949 N N . LYS A 1 253 ? 11.188 -32.938 -4.207 1 98.25 253 LYS A N 1
ATOM 1950 C CA . LYS A 1 253 ? 10.695 -33.562 -2.992 1 98.25 253 LYS A CA 1
ATOM 1951 C C . LYS A 1 253 ? 9.297 -33.062 -2.641 1 98.25 253 LYS A C 1
ATOM 1953 O O . LYS A 1 253 ? 8.422 -33.875 -2.297 1 98.25 253 LYS A O 1
ATOM 1958 N N . ALA A 1 254 ? 9.094 -31.766 -2.68 1 98.25 254 ALA A N 1
ATOM 1959 C CA . ALA A 1 254 ? 7.781 -31.203 -2.373 1 98.25 254 ALA A CA 1
ATOM 1960 C C . ALA A 1 254 ? 6.75 -31.609 -3.424 1 98.25 254 ALA A C 1
ATOM 1962 O O . ALA A 1 254 ? 5.602 -31.922 -3.092 1 98.25 254 ALA A O 1
ATOM 1963 N N . ASN A 1 255 ? 7.098 -31.562 -4.672 1 98.62 255 ASN A N 1
ATOM 1964 C CA . ASN A 1 255 ? 6.18 -31.969 -5.734 1 98.62 255 ASN A CA 1
ATOM 1965 C C . ASN A 1 255 ? 5.809 -33.438 -5.625 1 98.62 255 ASN A C 1
ATOM 1967 O O . ASN A 1 255 ? 4.668 -33.812 -5.895 1 98.62 255 ASN A O 1
ATOM 1971 N N . ASP A 1 256 ? 6.793 -34.281 -5.234 1 98 256 ASP A N 1
ATOM 1972 C CA . ASP A 1 256 ? 6.492 -35.688 -4.969 1 98 256 ASP A CA 1
ATOM 1973 C C . ASP A 1 256 ? 5.422 -35.812 -3.887 1 98 256 ASP A C 1
ATOM 1975 O O . ASP A 1 256 ? 4.531 -36.688 -3.986 1 98 256 ASP A O 1
ATOM 1979 N N . ALA A 1 257 ? 5.574 -35 -2.898 1 96.94 257 ALA A N 1
ATOM 1980 C CA . ALA A 1 257 ? 4.586 -35 -1.822 1 96.94 257 ALA A CA 1
ATOM 1981 C C . ALA A 1 257 ? 3.213 -34.594 -2.34 1 96.94 257 ALA A C 1
ATOM 1983 O O . ALA A 1 257 ? 2.188 -35.094 -1.862 1 96.94 257 ALA A O 1
ATOM 1984 N N . PHE A 1 258 ? 3.18 -33.688 -3.309 1 96.62 258 PHE A N 1
ATOM 1985 C CA . PHE A 1 258 ? 1.93 -33.281 -3.934 1 96.62 258 PHE A CA 1
ATOM 1986 C C . PHE A 1 258 ? 1.417 -34.344 -4.891 1 96.62 258 PHE A C 1
ATOM 1988 O O . PHE A 1 258 ? 0.292 -34.25 -5.387 1 96.62 258 PHE A O 1
ATOM 1995 N N . GLY A 1 259 ? 2.234 -35.312 -5.199 1 97.19 259 GLY A N 1
ATOM 1996 C CA . GLY A 1 259 ? 1.857 -36.375 -6.129 1 97.19 259 GLY A CA 1
ATOM 1997 C C . GLY A 1 259 ? 1.913 -35.938 -7.582 1 97.19 259 GLY A C 1
ATOM 1998 O O . GLY A 1 259 ? 1.079 -36.344 -8.391 1 97.19 259 GLY A O 1
ATOM 1999 N N . VAL A 1 260 ? 2.832 -35.062 -7.945 1 98.06 260 VAL A N 1
ATOM 2000 C CA . VAL A 1 260 ? 2.914 -34.562 -9.312 1 98.06 260 VAL A CA 1
ATOM 2001 C C . VAL A 1 260 ? 4.375 -34.5 -9.758 1 98.06 260 VAL A C 1
ATOM 2003 O O . VAL A 1 260 ? 5.281 -34.406 -8.93 1 98.06 260 VAL A O 1
ATOM 2006 N N . ASN A 1 261 ? 4.68 -34.625 -10.984 1 98.25 261 ASN A N 1
ATOM 2007 C CA . ASN A 1 261 ? 6 -34.469 -11.594 1 98.25 261 ASN A CA 1
ATOM 2008 C C . ASN A 1 261 ? 5.898 -33.969 -13.023 1 98.25 261 ASN A C 1
ATOM 2010 O O . ASN A 1 261 ? 4.797 -33.75 -13.539 1 98.25 261 ASN A O 1
ATOM 2014 N N . GLY A 1 262 ? 7.004 -33.719 -13.617 1 98.25 262 GLY A N 1
ATOM 2015 C CA . GLY A 1 262 ? 7.055 -33.125 -14.945 1 98.25 262 GLY A CA 1
ATOM 2016 C C . GLY A 1 262 ? 6.375 -34 -16 1 98.25 262 GLY A C 1
ATOM 2017 O O . GLY A 1 262 ? 5.66 -33.469 -16.859 1 98.25 262 GLY A O 1
ATOM 2018 N N . ASP A 1 263 ? 6.586 -35.25 -15.922 1 98.06 263 ASP A N 1
ATOM 2019 C CA . ASP A 1 263 ? 5.984 -36.188 -16.891 1 98.06 263 ASP A CA 1
ATOM 2020 C C . ASP A 1 263 ? 4.461 -36.125 -16.844 1 98.06 263 ASP A C 1
ATOM 2022 O O . ASP A 1 263 ? 3.797 -36.094 -17.875 1 98.06 263 ASP A O 1
ATOM 2026 N N . MET A 1 264 ? 3.982 -36.125 -15.648 1 98.19 264 MET A N 1
ATOM 2027 C CA . MET A 1 264 ? 2.537 -36.031 -15.453 1 98.19 264 MET A CA 1
ATOM 2028 C C . MET A 1 264 ? 1.992 -34.719 -16.031 1 98.19 264 MET A C 1
ATOM 2030 O O . MET A 1 264 ? 0.939 -34.719 -16.672 1 98.19 264 MET A O 1
ATOM 2034 N N . LEU A 1 265 ? 2.664 -33.625 -15.781 1 98.69 265 LEU A N 1
ATOM 2035 C CA . LEU A 1 265 ? 2.24 -32.344 -16.281 1 98.69 265 LEU A CA 1
ATOM 2036 C C . LEU A 1 265 ? 2.307 -32.281 -17.797 1 98.69 265 LEU A C 1
ATOM 2038 O O . LEU A 1 265 ? 1.439 -31.703 -18.453 1 98.69 265 LEU A O 1
ATOM 2042 N N . ASP A 1 266 ? 3.35 -32.938 -18.406 1 98.44 266 ASP A N 1
ATOM 2043 C CA . ASP A 1 266 ? 3.441 -33.031 -19.859 1 98.44 266 ASP A CA 1
ATOM 2044 C C . ASP A 1 266 ? 2.238 -33.781 -20.422 1 98.44 266 ASP A C 1
ATOM 2046 O O . ASP A 1 266 ? 1.635 -33.344 -21.406 1 98.44 266 ASP A O 1
ATOM 2050 N N . GLU A 1 267 ? 1.987 -34.844 -19.797 1 98.31 267 GLU A N 1
ATOM 2051 C CA . GLU A 1 267 ? 0.861 -35.656 -20.234 1 98.31 267 GLU A CA 1
ATOM 2052 C C . GLU A 1 267 ? -0.454 -34.906 -20.109 1 98.31 267 GLU A C 1
ATOM 2054 O O . GLU A 1 267 ? -1.278 -34.938 -21.031 1 98.31 267 GLU A O 1
ATOM 2059 N N . ALA A 1 268 ? -0.639 -34.281 -19 1 98.38 268 ALA A N 1
ATOM 2060 C CA . ALA A 1 268 ? -1.855 -33.5 -18.766 1 98.38 268 ALA A CA 1
ATOM 2061 C C . ALA A 1 268 ? -2.016 -32.406 -19.812 1 98.38 268 ALA A C 1
ATOM 2063 O O . ALA A 1 268 ? -3.115 -32.188 -20.328 1 98.38 268 ALA A O 1
ATOM 2064 N N . LEU A 1 269 ? -0.938 -31.672 -20.062 1 98.25 269 LEU A N 1
ATOM 2065 C CA . LEU A 1 269 ? -0.975 -30.609 -21.062 1 98.25 269 LEU A CA 1
ATOM 2066 C C . LEU A 1 269 ? -1.377 -31.156 -22.422 1 98.25 269 LEU A C 1
ATOM 2068 O O . LEU A 1 269 ? -2.213 -30.562 -23.109 1 98.25 269 LEU A O 1
ATOM 2072 N N . LEU A 1 270 ? -0.769 -32.25 -22.828 1 97.62 270 LEU A N 1
ATOM 2073 C CA . LEU A 1 270 ? -1.083 -32.875 -24.109 1 97.62 270 LEU A CA 1
ATOM 2074 C C . LEU A 1 270 ? -2.553 -33.281 -24.172 1 97.62 270 LEU A C 1
ATOM 2076 O O . LEU A 1 270 ? -3.215 -33.094 -25.188 1 97.62 270 LEU A O 1
ATOM 2080 N N . MET A 1 271 ? -3.029 -33.906 -23.094 1 98.06 271 MET A N 1
ATOM 2081 C CA . MET A 1 271 ? -4.434 -34.312 -23.031 1 98.06 271 MET A CA 1
ATOM 2082 C C . MET A 1 271 ? -5.348 -33.094 -23.188 1 98.06 271 MET A C 1
ATOM 2084 O O . MET A 1 271 ? -6.34 -33.156 -23.922 1 98.06 271 MET A O 1
ATOM 2088 N N . MET A 1 272 ? -5.012 -32 -22.5 1 98.31 272 MET A N 1
ATOM 2089 C CA . MET A 1 272 ? -5.824 -30.781 -22.562 1 98.31 272 MET A CA 1
ATOM 2090 C C . MET A 1 272 ? -5.84 -30.203 -23.969 1 98.31 272 MET A C 1
ATOM 2092 O O . MET A 1 272 ? -6.867 -29.703 -24.422 1 98.31 272 MET A O 1
ATOM 2096 N N . MET A 1 273 ? -4.695 -30.234 -24.656 1 97.06 273 MET A N 1
ATOM 2097 C CA . MET A 1 273 ? -4.602 -29.703 -26.016 1 97.06 273 MET A CA 1
ATOM 2098 C C . MET A 1 273 ? -5.469 -30.516 -26.969 1 97.06 273 MET A C 1
ATOM 2100 O O . MET A 1 273 ? -5.973 -29.984 -27.953 1 97.06 273 MET A O 1
ATOM 2104 N N . ARG A 1 274 ? -5.664 -31.75 -26.609 1 96.44 274 ARG A N 1
ATOM 2105 C CA . ARG A 1 274 ? -6.395 -32.656 -27.5 1 96.44 274 ARG A CA 1
ATOM 2106 C C . ARG A 1 274 ? -7.871 -32.719 -27.141 1 96.44 274 ARG A C 1
ATOM 2108 O O . ARG A 1 274 ? -8.734 -32.812 -28.016 1 96.44 274 ARG A O 1
ATOM 2115 N N . GLN A 1 275 ? -8.094 -32.719 -25.812 1 97.25 275 GLN A N 1
ATOM 2116 C CA . GLN A 1 275 ? -9.445 -33.062 -25.391 1 97.25 275 GLN A CA 1
ATOM 2117 C C . GLN A 1 275 ? -10.086 -31.922 -24.609 1 97.25 275 GLN A C 1
ATOM 2119 O O . GLN A 1 275 ? -11.297 -31.938 -24.344 1 97.25 275 GLN A O 1
ATOM 2124 N N . GLY A 1 276 ? -9.32 -30.922 -24.172 1 96.88 276 GLY A N 1
ATOM 2125 C CA . GLY A 1 276 ? -9.883 -29.812 -23.422 1 96.88 276 GLY A CA 1
ATOM 2126 C C . GLY A 1 276 ? -10.859 -28.969 -24.234 1 96.88 276 GLY A C 1
ATOM 2127 O O . GLY A 1 276 ? -10.969 -29.141 -25.438 1 96.88 276 GLY A O 1
ATOM 2128 N N . THR A 1 277 ? -11.555 -28.062 -23.578 1 96.62 277 THR A N 1
ATOM 2129 C CA . THR A 1 277 ? -12.617 -27.312 -24.25 1 96.62 277 THR A CA 1
ATOM 2130 C C . THR A 1 277 ? -12.156 -25.891 -24.562 1 96.62 277 THR A C 1
ATOM 2132 O O . THR A 1 277 ? -12.883 -25.125 -25.203 1 96.62 277 THR A O 1
ATOM 2135 N N . SER A 1 278 ? -10.969 -25.531 -24.188 1 94.75 278 SER A N 1
ATOM 2136 C CA . SER A 1 278 ? -10.5 -24.156 -24.297 1 94.75 278 SER A CA 1
ATOM 2137 C C . SER A 1 278 ? -10.156 -23.781 -25.734 1 94.75 278 SER A C 1
ATOM 2139 O O . SER A 1 278 ? -9.727 -24.641 -26.5 1 94.75 278 SER A O 1
ATOM 2141 N N . ALA A 1 279 ? -10.266 -22.484 -26.094 1 92.81 279 ALA A N 1
ATOM 2142 C CA . ALA A 1 279 ? -9.961 -21.969 -27.422 1 92.81 279 ALA A CA 1
ATOM 2143 C C . ALA A 1 279 ? -8.461 -21.703 -27.562 1 92.81 279 ALA A C 1
ATOM 2145 O O . ALA A 1 279 ? -7.895 -21.906 -28.641 1 92.81 279 ALA A O 1
ATOM 2146 N N . GLY A 1 280 ? -7.859 -21.188 -26.531 1 94.06 280 GLY A N 1
ATOM 2147 C CA . GLY A 1 280 ? -6.461 -20.797 -26.609 1 94.06 280 GLY A CA 1
ATOM 2148 C C . GLY A 1 280 ? -5.508 -21.875 -26.141 1 94.06 280 GLY A C 1
ATOM 2149 O O . GLY A 1 280 ? -5.941 -22.938 -25.703 1 94.06 280 GLY A O 1
ATOM 2150 N N . PRO A 1 281 ? -4.234 -21.547 -26.25 1 96.12 281 PRO A N 1
ATOM 2151 C CA . PRO A 1 281 ? -3.213 -22.562 -25.969 1 96.12 281 PRO A CA 1
ATOM 2152 C C . PRO A 1 281 ? -2.855 -22.641 -24.484 1 96.12 281 PRO A C 1
ATOM 2154 O O . PRO A 1 281 ? -2.182 -23.594 -24.062 1 96.12 281 PRO A O 1
ATOM 2157 N N . ASN A 1 282 ? -3.193 -21.703 -23.703 1 98.5 282 ASN A N 1
ATOM 2158 C CA . ASN A 1 282 ? -2.865 -21.719 -22.281 1 98.5 282 ASN A CA 1
ATOM 2159 C C . ASN A 1 282 ? -3.959 -22.391 -21.469 1 98.5 282 ASN A C 1
ATOM 2161 O O . ASN A 1 282 ? -4.953 -21.75 -21.109 1 98.5 282 ASN A O 1
ATOM 2165 N N . VAL A 1 283 ? -3.732 -23.656 -21.047 1 98.62 283 VAL A N 1
ATOM 2166 C CA . VAL A 1 283 ? -4.855 -24.453 -20.562 1 98.62 283 VAL A CA 1
ATOM 2167 C C . VAL A 1 283 ? -4.547 -24.969 -19.156 1 98.62 283 VAL A C 1
ATOM 2169 O O . VAL A 1 283 ? -5.211 -25.891 -18.672 1 98.62 283 VAL A O 1
ATOM 2172 N N . MET A 1 284 ? -3.486 -24.438 -18.531 1 98.75 284 MET A N 1
ATOM 2173 C CA . MET A 1 284 ? -3.104 -24.875 -17.188 1 98.75 284 MET A CA 1
ATOM 2174 C C . MET A 1 284 ? -3.344 -23.781 -16.156 1 98.75 284 MET A C 1
ATOM 2176 O O . MET A 1 284 ? -3.201 -22.594 -16.469 1 98.75 284 MET A O 1
ATOM 2180 N N . TYR A 1 285 ? -3.752 -24.141 -14.961 1 98.56 285 TYR A N 1
ATOM 2181 C CA . TYR A 1 285 ? -3.869 -23.297 -13.781 1 98.56 285 TYR A CA 1
ATOM 2182 C C . TYR A 1 285 ? -3.023 -23.844 -12.641 1 98.56 285 TYR A C 1
ATOM 2184 O O . TYR A 1 285 ? -3.273 -24.938 -12.133 1 98.56 285 TYR A O 1
ATOM 2192 N N . PHE A 1 286 ? -1.999 -23.031 -12.227 1 98.62 286 PHE A N 1
ATOM 2193 C CA . PHE A 1 286 ? -1.148 -23.5 -11.141 1 98.62 286 PHE A CA 1
ATOM 2194 C C . PHE A 1 286 ? -1.352 -22.656 -9.891 1 98.62 286 PHE A C 1
ATOM 2196 O O . PHE A 1 286 ? -1.589 -21.438 -9.992 1 98.62 286 PHE A O 1
ATOM 2203 N N . GLU A 1 287 ? -1.312 -23.25 -8.773 1 96.69 287 GLU A N 1
ATOM 2204 C CA . GLU A 1 287 ? -1.324 -22.594 -7.473 1 96.69 287 GLU A CA 1
ATOM 2205 C C . GLU A 1 287 ? -0.014 -22.812 -6.723 1 96.69 287 GLU A C 1
ATOM 2207 O O . GLU A 1 287 ? 0.517 -23.938 -6.719 1 96.69 287 GLU A O 1
ATOM 2212 N N . THR A 1 288 ? 0.489 -21.781 -6.18 1 96.5 288 THR A N 1
ATOM 2213 C CA . THR A 1 288 ? 1.736 -21.844 -5.426 1 96.5 288 THR A CA 1
ATOM 2214 C C . THR A 1 288 ? 1.589 -21.125 -4.082 1 96.5 288 THR A C 1
ATOM 2216 O O . THR A 1 288 ? 0.562 -20.5 -3.814 1 96.5 288 THR A O 1
ATOM 2219 N N . GLY A 1 289 ? 2.504 -21.312 -3.223 1 94.62 289 GLY A N 1
ATOM 2220 C CA . GLY A 1 289 ? 2.557 -20.641 -1.936 1 94.62 289 GLY A CA 1
ATOM 2221 C C . GLY A 1 289 ? 3.955 -20.578 -1.351 1 94.62 289 GLY A C 1
ATOM 2222 O O . GLY A 1 289 ? 4.566 -21.609 -1.078 1 94.62 289 GLY A O 1
ATOM 2223 N N . GLN A 1 290 ? 4.422 -19.406 -1.134 1 95.06 290 GLN A N 1
ATOM 2224 C CA . GLN A 1 290 ? 5.742 -19.25 -0.531 1 95.06 290 GLN A CA 1
ATOM 2225 C C . GLN A 1 290 ? 5.793 -19.891 0.855 1 95.06 290 GLN A C 1
ATOM 2227 O O . GLN A 1 290 ? 5.047 -19.484 1.752 1 95.06 290 GLN A O 1
ATOM 2232 N N . GLY A 1 291 ? 6.598 -20.875 1.028 1 94.25 291 GLY A N 1
ATOM 2233 C CA . GLY A 1 291 ? 6.703 -21.594 2.291 1 94.25 291 GLY A CA 1
ATOM 2234 C C . GLY A 1 291 ? 6.203 -23.016 2.211 1 94.25 291 GLY A C 1
ATOM 2235 O O . GLY A 1 291 ? 6.359 -23.797 3.16 1 94.25 291 GLY A O 1
ATOM 2236 N N . SER A 1 292 ? 5.664 -23.422 1.048 1 94.38 292 SER A N 1
ATOM 2237 C CA . SER A 1 292 ? 5.121 -24.766 0.884 1 94.38 292 SER A CA 1
ATOM 2238 C C . SER A 1 292 ? 6.172 -25.828 1.203 1 94.38 292 SER A C 1
ATOM 2240 O O . SER A 1 292 ? 5.879 -26.812 1.887 1 94.38 292 SER A O 1
ATOM 2242 N N . GLU A 1 293 ? 7.402 -25.641 0.779 1 96.56 293 GLU A N 1
ATOM 2243 C CA . GLU A 1 293 ? 8.469 -26.625 0.978 1 96.56 293 GLU A CA 1
ATOM 2244 C C . GLU A 1 293 ? 8.828 -26.75 2.455 1 96.56 293 GLU A C 1
ATOM 2246 O O . GLU A 1 293 ? 9.148 -27.844 2.928 1 96.56 293 GLU A O 1
ATOM 2251 N N . VAL A 1 294 ? 8.742 -25.641 3.152 1 94.5 294 VAL A N 1
ATOM 2252 C CA . VAL A 1 294 ? 9.055 -25.656 4.578 1 94.5 294 VAL A CA 1
ATOM 2253 C C . VAL A 1 294 ? 7.988 -26.453 5.328 1 94.5 294 VAL A C 1
ATOM 2255 O O . VAL A 1 294 ? 8.312 -27.266 6.199 1 94.5 294 VAL A O 1
ATOM 2258 N N . SER A 1 295 ? 6.777 -26.219 4.969 1 92 295 SER A N 1
ATOM 2259 C CA . SER A 1 295 ? 5.672 -26.922 5.617 1 92 295 SER A CA 1
ATOM 2260 C C . SER A 1 295 ? 5.758 -28.422 5.387 1 92 295 SER A C 1
ATOM 2262 O O . SER A 1 295 ? 5.281 -29.219 6.207 1 92 295 SER A O 1
ATOM 2264 N N . LEU A 1 296 ? 6.379 -28.891 4.348 1 94.38 296 LEU A N 1
ATOM 2265 C CA . LEU A 1 296 ? 6.473 -30.297 3.969 1 94.38 296 LEU A CA 1
ATOM 2266 C C . LEU A 1 296 ? 7.828 -30.875 4.355 1 94.38 296 LEU A C 1
ATOM 2268 O O . LEU A 1 296 ? 8.148 -32 4.008 1 94.38 296 LEU A O 1
ATOM 2272 N N . ASP A 1 297 ? 8.672 -30.078 5.031 1 95.25 297 ASP A N 1
ATOM 2273 C CA . ASP A 1 297 ? 10.047 -30.469 5.34 1 95.25 297 ASP A CA 1
ATOM 2274 C C . ASP A 1 297 ? 10.805 -30.875 4.078 1 95.25 297 ASP A C 1
ATOM 2276 O O . ASP A 1 297 ? 11.445 -31.922 4.051 1 95.25 297 ASP A O 1
ATOM 2280 N N . ALA A 1 298 ? 10.57 -30.094 3.018 1 97.31 298 ALA A N 1
ATOM 2281 C CA . ALA A 1 298 ? 11.156 -30.406 1.713 1 97.31 298 ALA A CA 1
ATOM 2282 C C . ALA A 1 298 ? 11.969 -29.219 1.191 1 97.31 298 ALA A C 1
ATOM 2284 O O . ALA A 1 298 ? 12.242 -29.125 -0.009 1 97.31 298 ALA A O 1
ATOM 2285 N N . ASP A 1 299 ? 12.328 -28.297 2.051 1 96.94 299 ASP A N 1
ATOM 2286 C CA . ASP A 1 299 ? 13.016 -27.078 1.634 1 96.94 299 ASP A CA 1
ATOM 2287 C C . ASP A 1 299 ? 14.477 -27.375 1.292 1 96.94 299 ASP A C 1
ATOM 2289 O O . ASP A 1 299 ? 15.102 -26.625 0.525 1 96.94 299 ASP A O 1
ATOM 2293 N N . ILE A 1 300 ? 15.047 -28.469 1.995 1 96.75 300 ILE A N 1
ATOM 2294 C CA . ILE A 1 300 ? 16.406 -28.938 1.743 1 96.75 300 ILE A CA 1
ATOM 2295 C C . ILE A 1 300 ? 17.406 -27.812 1.999 1 96.75 300 ILE A C 1
ATOM 2297 O O . ILE A 1 300 ? 18.359 -27.641 1.244 1 96.75 300 ILE A O 1
ATOM 2301 N N . GLY A 1 301 ? 17.078 -26.906 2.91 1 97.12 301 GLY A N 1
ATOM 2302 C CA . GLY A 1 301 ? 17.984 -25.859 3.355 1 97.12 301 GLY A CA 1
ATOM 2303 C C . GLY A 1 301 ? 17.969 -24.625 2.475 1 97.12 301 GLY A C 1
ATOM 2304 O O . GLY A 1 301 ? 18.844 -23.781 2.566 1 97.12 301 GLY A O 1
ATOM 2305 N N . VAL A 1 302 ? 17.078 -24.531 1.532 1 98.44 302 VAL A N 1
ATOM 2306 C CA . VAL A 1 302 ? 16.922 -23.375 0.667 1 98.44 302 VAL A CA 1
ATOM 2307 C C . VAL A 1 302 ? 15.867 -22.438 1.234 1 98.44 302 VAL A C 1
ATOM 2309 O O . VAL A 1 302 ? 14.852 -22.891 1.779 1 98.44 302 VAL A O 1
ATOM 2312 N N . ASP A 1 303 ? 16.078 -21.141 1.172 1 98.44 303 ASP A N 1
ATOM 2313 C CA . ASP A 1 303 ? 15.141 -20.188 1.745 1 98.44 303 ASP A CA 1
ATOM 2314 C C . ASP A 1 303 ? 13.828 -20.172 0.96 1 98.44 303 ASP A C 1
ATOM 2316 O O . ASP A 1 303 ? 13.805 -20.5 -0.226 1 98.44 303 ASP A O 1
ATOM 2320 N N . MET A 1 304 ? 12.781 -19.672 1.571 1 98 304 MET A N 1
ATOM 2321 C CA . MET A 1 304 ? 11.414 -19.75 1.054 1 98 304 MET A CA 1
ATOM 2322 C C . MET A 1 304 ? 11.281 -18.953 -0.236 1 98 304 MET A C 1
ATOM 2324 O O . MET A 1 304 ? 10.625 -19.391 -1.181 1 98 304 MET A O 1
ATOM 2328 N N . GLN A 1 305 ? 11.844 -17.75 -0.258 1 98.5 305 GLN A N 1
ATOM 2329 C CA . GLN A 1 305 ? 11.711 -16.891 -1.431 1 98.5 305 GLN A CA 1
ATOM 2330 C C . GLN A 1 305 ? 12.336 -17.547 -2.662 1 98.5 305 GLN A C 1
ATOM 2332 O O . GLN A 1 305 ? 11.75 -17.516 -3.748 1 98.5 305 GLN A O 1
ATOM 2337 N N . THR A 1 306 ? 13.508 -18.078 -2.52 1 98.88 306 THR A N 1
ATOM 2338 C CA . THR A 1 306 ? 14.18 -18.75 -3.621 1 98.88 306 THR A CA 1
ATOM 2339 C C . THR A 1 306 ? 13.383 -19.969 -4.082 1 98.88 306 THR A C 1
ATOM 2341 O O . THR A 1 306 ? 13.242 -20.203 -5.285 1 98.88 306 THR A O 1
ATOM 2344 N N . LEU A 1 307 ? 12.914 -20.703 -3.125 1 98.69 307 LEU A N 1
ATOM 2345 C CA . LEU A 1 307 ? 12.102 -21.875 -3.469 1 98.69 307 LEU A CA 1
ATOM 2346 C C . LEU A 1 307 ? 10.859 -21.453 -4.246 1 98.69 307 LEU A C 1
ATOM 2348 O O . LEU A 1 307 ? 10.469 -22.125 -5.203 1 98.69 307 LEU A O 1
ATOM 2352 N N . GLU A 1 308 ? 10.227 -20.391 -3.832 1 98.5 308 GLU A N 1
ATOM 2353 C CA . GLU A 1 308 ? 9.055 -19.906 -4.551 1 98.5 308 GLU A CA 1
ATOM 2354 C C . GLU A 1 308 ? 9.414 -19.469 -5.969 1 98.5 308 GLU A C 1
ATOM 2356 O O . GLU A 1 308 ? 8.656 -19.719 -6.91 1 98.5 308 GLU A O 1
ATOM 2361 N N . ALA A 1 309 ? 10.539 -18.797 -6.117 1 98.81 309 ALA A N 1
ATOM 2362 C CA . ALA A 1 309 ? 11.008 -18.453 -7.457 1 98.81 309 ALA A CA 1
ATOM 2363 C C . ALA A 1 309 ? 11.188 -19.703 -8.312 1 98.81 309 ALA A C 1
ATOM 2365 O O . ALA A 1 309 ? 10.859 -19.719 -9.5 1 98.81 309 ALA A O 1
ATOM 2366 N N . ARG A 1 310 ? 11.766 -20.734 -7.707 1 98.88 310 ARG A N 1
ATOM 2367 C CA . ARG A 1 310 ? 11.945 -22 -8.406 1 98.88 310 ARG A CA 1
ATOM 2368 C C . ARG A 1 310 ? 10.609 -22.578 -8.852 1 98.88 310 ARG A C 1
ATOM 2370 O O . ARG A 1 310 ? 10.516 -23.188 -9.922 1 98.88 310 ARG A O 1
ATOM 2377 N N . THR A 1 311 ? 9.594 -22.391 -8 1 98.75 311 THR A N 1
ATOM 2378 C CA . THR A 1 311 ? 8.258 -22.844 -8.375 1 98.75 311 THR A CA 1
ATOM 2379 C C . THR A 1 311 ? 7.809 -22.188 -9.672 1 98.75 311 THR A C 1
ATOM 2381 O O . THR A 1 311 ? 7.219 -22.828 -10.539 1 98.75 311 THR A O 1
ATOM 2384 N N . TYR A 1 312 ? 8.062 -20.922 -9.82 1 98.75 312 TYR A N 1
ATOM 2385 C CA . TYR A 1 312 ? 7.684 -20.188 -11.023 1 98.75 312 TYR A CA 1
ATOM 2386 C C . TYR A 1 312 ? 8.492 -20.656 -12.227 1 98.75 312 TYR A C 1
ATOM 2388 O O . TYR A 1 312 ? 7.961 -20.75 -13.344 1 98.75 312 TYR A O 1
ATOM 2396 N N . GLY A 1 313 ? 9.797 -20.891 -12.023 1 98.75 313 GLY A N 1
ATOM 2397 C CA . GLY A 1 313 ? 10.602 -21.453 -13.094 1 98.75 313 GLY A CA 1
ATOM 2398 C C . GLY A 1 313 ? 10.102 -22.812 -13.562 1 98.75 313 GLY A C 1
ATOM 2399 O O . GLY A 1 313 ? 10.141 -23.109 -14.758 1 98.75 313 GLY A O 1
ATOM 2400 N N . TYR A 1 314 ? 9.672 -23.594 -12.609 1 98.75 314 TYR A N 1
ATOM 2401 C CA . TYR A 1 314 ? 9.07 -24.891 -12.914 1 98.75 314 TYR A CA 1
ATOM 2402 C C . TYR A 1 314 ? 7.77 -24.703 -13.695 1 98.75 314 TYR A C 1
ATOM 2404 O O . TYR A 1 314 ? 7.578 -25.328 -14.742 1 98.75 314 TYR A O 1
ATOM 2412 N N . ALA A 1 315 ? 6.926 -23.828 -13.305 1 98.62 315 ALA A N 1
ATOM 2413 C CA . ALA A 1 315 ? 5.598 -23.594 -13.867 1 98.62 315 ALA A CA 1
ATOM 2414 C C . ALA A 1 315 ? 5.691 -23.062 -15.297 1 98.62 315 ALA A C 1
ATOM 2416 O O . ALA A 1 315 ? 4.832 -23.359 -16.125 1 98.62 315 ALA A O 1
ATOM 2417 N N . ARG A 1 316 ? 6.719 -22.25 -15.578 1 97.62 316 ARG A N 1
ATOM 2418 C CA . ARG A 1 316 ? 6.82 -21.547 -16.844 1 97.62 316 ARG A CA 1
ATOM 2419 C C . ARG A 1 316 ? 6.887 -22.531 -18.016 1 97.62 316 ARG A C 1
ATOM 2421 O O . ARG A 1 316 ? 6.5 -22.203 -19.141 1 97.62 316 ARG A O 1
ATOM 2428 N N . GLN A 1 317 ? 7.344 -23.75 -17.75 1 97.5 317 GLN A N 1
ATOM 2429 C CA . GLN A 1 317 ? 7.516 -24.781 -18.781 1 97.5 317 GLN A CA 1
ATOM 2430 C C . GLN A 1 317 ? 6.199 -25.078 -19.484 1 97.5 317 GLN A C 1
ATOM 2432 O O . GLN A 1 317 ? 6.184 -25.375 -20.672 1 97.5 317 GLN A O 1
ATOM 2437 N N . TRP A 1 318 ? 5.082 -24.969 -18.828 1 98.38 318 TRP A N 1
ATOM 2438 C CA . TRP A 1 318 ? 3.812 -25.453 -19.359 1 98.38 318 TRP A CA 1
ATOM 2439 C C . TRP A 1 318 ? 2.914 -24.297 -19.766 1 98.38 318 TRP A C 1
ATOM 2441 O O . TRP A 1 318 ? 1.724 -24.484 -20.031 1 98.38 318 TRP A O 1
ATOM 2451 N N . LYS A 1 319 ? 3.41 -23.031 -19.781 1 97.56 319 LYS A N 1
ATOM 2452 C CA . LYS A 1 319 ? 2.746 -21.844 -20.297 1 97.56 319 LYS A CA 1
ATOM 2453 C C . LYS A 1 319 ? 1.321 -21.734 -19.766 1 97.56 319 LYS A C 1
ATOM 2455 O O . LYS A 1 319 ? 0.367 -21.641 -20.547 1 97.56 319 LYS A O 1
ATOM 2460 N N . PRO A 1 320 ? 1.205 -21.625 -18.453 1 98.69 320 PRO A N 1
ATOM 2461 C CA . PRO A 1 320 ? -0.129 -21.609 -17.859 1 98.69 320 PRO A CA 1
ATOM 2462 C C . PRO A 1 320 ? -0.921 -20.359 -18.219 1 98.69 320 PRO A C 1
ATOM 2464 O O . PRO A 1 320 ? -0.334 -19.328 -18.578 1 98.69 320 PRO A O 1
ATOM 2467 N N . PHE A 1 321 ? -2.262 -20.484 -18.125 1 98.56 321 PHE A N 1
ATOM 2468 C CA . PHE A 1 321 ? -3.15 -19.344 -18.266 1 98.56 321 PHE A CA 1
ATOM 2469 C C . PHE A 1 321 ? -3.037 -18.422 -17.047 1 98.56 321 PHE A C 1
ATOM 2471 O O . PHE A 1 321 ? -3.104 -17.203 -17.172 1 98.56 321 PHE A O 1
ATOM 2478 N N . MET A 1 322 ? -2.846 -19.094 -15.898 1 98.06 322 MET A N 1
ATOM 2479 C CA . MET A 1 322 ? -2.785 -18.312 -14.672 1 98.06 322 MET A CA 1
ATOM 2480 C C . MET A 1 322 ? -2.029 -19.062 -13.586 1 98.06 322 MET A C 1
ATOM 2482 O O . MET A 1 322 ? -2.082 -20.297 -13.523 1 98.06 322 MET A O 1
ATOM 2486 N N . VAL A 1 323 ? -1.255 -18.344 -12.805 1 98.44 323 VAL A N 1
ATOM 2487 C CA . VAL A 1 323 ? -0.571 -18.844 -11.609 1 98.44 323 VAL A CA 1
ATOM 2488 C C . VAL A 1 323 ? -0.994 -18 -10.398 1 98.44 323 VAL A C 1
ATOM 2490 O O . VAL A 1 323 ? -0.906 -16.781 -10.422 1 98.44 323 VAL A O 1
ATOM 2493 N N . ASN A 1 324 ? -1.487 -18.672 -9.391 1 96.5 324 ASN A N 1
ATOM 2494 C CA . ASN A 1 324 ? -1.971 -17.984 -8.195 1 96.5 324 ASN A CA 1
ATOM 2495 C C . ASN A 1 324 ? -1.072 -18.25 -6.992 1 96.5 324 ASN A C 1
ATOM 2497 O O . ASN A 1 324 ? -0.845 -19.406 -6.621 1 96.5 324 ASN A O 1
ATOM 2501 N N . ASN A 1 325 ? -0.601 -17.203 -6.477 1 94.88 325 ASN A N 1
ATOM 2502 C CA . ASN A 1 325 ? 0.145 -17.359 -5.23 1 94.88 325 ASN A CA 1
ATOM 2503 C C . ASN A 1 325 ? -0.743 -17.109 -4.012 1 94.88 325 ASN A C 1
ATOM 2505 O O . ASN A 1 325 ? -1.417 -16.094 -3.92 1 94.88 325 ASN A O 1
ATOM 2509 N N . VAL A 1 326 ? -0.812 -17.969 -3.141 1 89 326 VAL A N 1
ATOM 2510 C CA . VAL A 1 326 ? -1.576 -17.844 -1.904 1 89 326 VAL A CA 1
ATOM 2511 C C . VAL A 1 326 ? -0.624 -17.719 -0.717 1 89 326 VAL A C 1
ATOM 2513 O O . VAL A 1 326 ? -0.549 -18.625 0.125 1 89 326 VAL A O 1
ATOM 2516 N N . SER A 1 327 ? -0.026 -16.578 -0.653 1 79.38 327 SER A N 1
ATOM 2517 C CA . SER A 1 327 ? 0.889 -16.344 0.461 1 79.38 327 SER A CA 1
ATOM 2518 C C . SER A 1 327 ? 0.132 -16.203 1.777 1 79.38 327 SER A C 1
ATOM 2520 O O . SER A 1 327 ? -0.952 -15.625 1.816 1 79.38 327 SER A O 1
ATOM 2522 N N . GLY A 1 328 ? 0.512 -16.844 2.891 1 74.31 328 GLY A N 1
ATOM 2523 C CA . GLY A 1 328 ? -0.089 -16.766 4.211 1 74.31 328 GLY A CA 1
ATOM 2524 C C . GLY A 1 328 ? -1.053 -17.891 4.504 1 74.31 328 GLY A C 1
ATOM 2525 O O . GLY A 1 328 ? -1.47 -18.078 5.648 1 74.31 328 GLY A O 1
ATOM 2526 N N . PHE A 1 329 ? -1.395 -18.625 3.453 1 75.62 329 PHE A N 1
ATOM 2527 C CA . PHE A 1 329 ? -2.367 -19.703 3.594 1 75.62 329 PHE A CA 1
ATOM 2528 C C . PHE A 1 329 ? -1.854 -20.781 4.547 1 75.62 329 PHE A C 1
ATOM 2530 O O . PHE A 1 329 ? -2.637 -21.406 5.266 1 75.62 329 PHE A O 1
ATOM 2537 N N . ILE A 1 330 ? -0.577 -20.906 4.574 1 75.88 330 ILE A N 1
ATOM 2538 C CA . ILE A 1 330 ? 0.009 -22 5.355 1 75.88 330 ILE A CA 1
ATOM 2539 C C . ILE A 1 330 ? -0.043 -21.656 6.84 1 75.88 330 ILE A C 1
ATOM 2541 O O . ILE A 1 330 ? -0.314 -22.516 7.676 1 75.88 330 ILE A O 1
ATOM 2545 N N . GLY A 1 331 ? 0.254 -20.359 7.164 1 78.19 331 GLY A N 1
ATOM 2546 C CA . GLY A 1 331 ? 0.143 -19.969 8.562 1 78.19 331 GLY A CA 1
ATOM 2547 C C . GLY A 1 331 ? 1.404 -19.328 9.102 1 78.19 331 GLY A C 1
ATOM 2548 O O . GLY A 1 331 ? 2.336 -19.031 8.344 1 78.19 331 GLY A O 1
ATOM 2549 N N . PRO A 1 332 ? 1.38 -19.094 10.422 1 81.38 332 PRO A N 1
ATOM 2550 C CA . PRO A 1 332 ? 2.436 -18.297 11.062 1 81.38 332 PRO A CA 1
ATOM 2551 C C . PRO A 1 332 ? 3.791 -19 11.039 1 81.38 332 PRO A C 1
ATOM 2553 O O . PRO A 1 332 ? 4.824 -18.375 11.258 1 81.38 332 PRO A O 1
ATOM 2556 N N . GLU A 1 333 ? 3.781 -20.328 10.727 1 86.25 333 GLU A N 1
ATOM 2557 C CA . GLU A 1 333 ? 5.035 -21.062 10.648 1 86.25 333 GLU A CA 1
ATOM 2558 C C . GLU A 1 333 ? 5.859 -20.625 9.438 1 86.25 333 GLU A C 1
ATOM 2560 O O . GLU A 1 333 ? 7.078 -20.797 9.414 1 86.25 333 GLU A O 1
ATOM 2565 N N . THR A 1 334 ? 5.18 -20.047 8.469 1 90.5 334 THR A N 1
ATOM 2566 C CA . THR A 1 334 ? 5.875 -19.578 7.273 1 90.5 334 THR A CA 1
ATOM 2567 C C . THR A 1 334 ? 5.934 -18.062 7.242 1 90.5 334 THR A C 1
ATOM 2569 O O . THR A 1 334 ? 6.996 -17.469 7.02 1 90.5 334 THR A O 1
ATOM 2572 N N . LEU A 1 335 ? 4.828 -17.469 7.473 1 91.5 335 LEU A N 1
ATOM 2573 C CA . LEU A 1 335 ? 4.711 -16.016 7.578 1 91.5 335 LEU A CA 1
ATOM 2574 C C . LEU A 1 335 ? 3.984 -15.617 8.859 1 91.5 335 LEU A C 1
ATOM 2576 O O . LEU A 1 335 ? 2.771 -15.812 8.977 1 91.5 335 LEU A O 1
ATOM 2580 N N . TYR A 1 336 ? 4.68 -15.008 9.719 1 90.12 336 TYR A N 1
ATOM 2581 C CA . TYR A 1 336 ? 4.191 -14.789 11.078 1 90.12 336 TYR A CA 1
ATOM 2582 C C . TYR A 1 336 ? 3.186 -13.648 11.117 1 90.12 336 TYR A C 1
ATOM 2584 O O . TYR A 1 336 ? 2.186 -13.719 11.836 1 90.12 336 TYR A O 1
ATOM 2592 N N . ASP A 1 337 ? 3.477 -12.602 10.352 1 90.38 337 ASP A N 1
ATOM 2593 C CA . ASP A 1 337 ? 2.643 -11.414 10.492 1 90.38 337 ASP A CA 1
ATOM 2594 C C . ASP A 1 337 ? 2.348 -10.781 9.141 1 90.38 337 ASP A C 1
ATOM 2596 O O . ASP A 1 337 ? 2.771 -11.297 8.102 1 90.38 337 ASP A O 1
ATOM 2600 N N . GLY A 1 338 ? 1.535 -9.727 9.18 1 91.56 338 GLY A N 1
ATOM 2601 C CA . GLY A 1 338 ? 1.123 -9.031 7.973 1 91.56 338 GLY A CA 1
ATOM 2602 C C . GLY A 1 338 ? 2.283 -8.43 7.207 1 91.56 338 GLY A C 1
ATOM 2603 O O . GLY A 1 338 ? 2.264 -8.375 5.973 1 91.56 338 GLY A O 1
ATOM 2604 N N . ARG A 1 339 ? 3.293 -8.047 7.914 1 92.44 339 ARG A N 1
ATOM 2605 C CA . ARG A 1 339 ? 4.473 -7.461 7.285 1 92.44 339 ARG A CA 1
ATOM 2606 C C . ARG A 1 339 ? 5.164 -8.477 6.379 1 92.44 339 ARG A C 1
ATOM 2608 O O . ARG A 1 339 ? 5.516 -8.156 5.238 1 92.44 339 ARG A O 1
ATOM 2615 N N . GLN A 1 340 ? 5.336 -9.656 6.883 1 94.31 340 GLN A N 1
ATOM 2616 C CA . GLN A 1 340 ? 5.969 -10.719 6.105 1 94.31 340 GLN A CA 1
ATOM 2617 C C . GLN A 1 340 ? 5.105 -11.117 4.91 1 94.31 340 GLN A C 1
ATOM 2619 O O . GLN A 1 340 ? 5.625 -11.383 3.824 1 94.31 340 GLN A O 1
ATOM 2624 N N . MET A 1 341 ? 3.805 -11.117 5.117 1 93.81 341 MET A N 1
ATOM 2625 C CA . MET A 1 341 ? 2.877 -11.492 4.055 1 93.81 341 MET A CA 1
ATOM 2626 C C . MET A 1 341 ? 2.928 -10.477 2.912 1 93.81 341 MET A C 1
ATOM 2628 O O . MET A 1 341 ? 3.035 -10.859 1.745 1 93.81 341 MET A O 1
ATOM 2632 N N . ILE A 1 342 ? 2.867 -9.211 3.236 1 95.56 342 ILE A N 1
ATOM 2633 C CA . ILE A 1 342 ? 2.896 -8.141 2.24 1 95.56 342 ILE A CA 1
ATOM 2634 C C . ILE A 1 342 ? 4.188 -8.227 1.43 1 95.56 342 ILE A C 1
ATOM 2636 O O . ILE A 1 342 ? 4.16 -8.156 0.199 1 95.56 342 ILE A O 1
ATOM 2640 N N . ARG A 1 343 ? 5.273 -8.406 2.1 1 96.62 343 ARG A N 1
ATOM 2641 C CA . ARG A 1 343 ? 6.57 -8.523 1.439 1 96.62 343 ARG A CA 1
ATOM 2642 C C . ARG A 1 343 ? 6.609 -9.727 0.505 1 96.62 343 ARG A C 1
ATOM 2644 O O . ARG A 1 343 ? 7.047 -9.617 -0.641 1 96.62 343 ARG A O 1
ATOM 2651 N N . ALA A 1 344 ? 6.152 -10.844 1.023 1 96.69 344 ALA A N 1
ATOM 2652 C CA . ALA A 1 344 ? 6.145 -12.062 0.225 1 96.69 344 ALA A CA 1
ATOM 2653 C C . ALA A 1 344 ? 5.297 -11.891 -1.033 1 96.69 344 ALA A C 1
ATOM 2655 O O . ALA A 1 344 ? 5.691 -12.32 -2.119 1 96.69 344 ALA A O 1
ATOM 2656 N N . ASP A 1 345 ? 4.16 -11.281 -0.909 1 96.69 345 ASP A N 1
ATOM 2657 C CA . ASP A 1 345 ? 3.268 -11.078 -2.043 1 96.69 345 ASP A CA 1
ATOM 2658 C C . ASP A 1 345 ? 3.936 -10.219 -3.117 1 96.69 345 ASP A C 1
ATOM 2660 O O . ASP A 1 345 ? 3.82 -10.508 -4.309 1 96.69 345 ASP A O 1
ATOM 2664 N N . LEU A 1 346 ? 4.617 -9.195 -2.707 1 98.06 346 LEU A N 1
ATOM 2665 C CA . LEU A 1 346 ? 5.293 -8.32 -3.65 1 98.06 346 LEU A CA 1
ATOM 2666 C C . LEU A 1 346 ? 6.434 -9.047 -4.355 1 98.06 346 LEU A C 1
ATOM 2668 O O . LEU A 1 346 ? 6.613 -8.906 -5.566 1 98.06 346 LEU A O 1
ATOM 2672 N N . GLU A 1 347 ? 7.188 -9.812 -3.586 1 98.38 347 GLU A N 1
ATOM 2673 C CA . GLU A 1 347 ? 8.266 -10.609 -4.164 1 98.38 347 GLU A CA 1
ATOM 2674 C C . GLU A 1 347 ? 7.734 -11.594 -5.195 1 98.38 347 GLU A C 1
ATOM 2676 O O . GLU A 1 347 ? 8.258 -11.688 -6.305 1 98.38 347 GLU A O 1
ATOM 2681 N N . ASP A 1 348 ? 6.707 -12.25 -4.773 1 98.31 348 ASP A N 1
ATOM 2682 C CA . ASP A 1 348 ? 6.148 -13.312 -5.613 1 98.31 348 ASP A CA 1
ATOM 2683 C C . ASP A 1 348 ? 5.578 -12.742 -6.91 1 98.31 348 ASP A C 1
ATOM 2685 O O . ASP A 1 348 ? 5.762 -13.32 -7.98 1 98.31 348 ASP A O 1
ATOM 2689 N N . LEU A 1 349 ? 4.867 -11.625 -6.828 1 98.5 349 LEU A N 1
ATOM 2690 C CA . LEU A 1 349 ? 4.332 -10.992 -8.023 1 98.5 349 LEU A CA 1
ATOM 2691 C C . LEU A 1 349 ? 5.449 -10.641 -9 1 98.5 349 LEU A C 1
ATOM 2693 O O . LEU A 1 349 ? 5.367 -10.961 -10.188 1 98.5 349 LEU A O 1
ATOM 2697 N N . PHE A 1 350 ? 6.488 -10.039 -8.484 1 98.75 350 PHE A N 1
ATOM 2698 C CA . PHE A 1 350 ? 7.605 -9.625 -9.336 1 98.75 350 PHE A CA 1
ATOM 2699 C C . PHE A 1 350 ? 8.297 -10.844 -9.945 1 98.75 350 PHE A C 1
ATOM 2701 O O . PHE A 1 350 ? 8.531 -10.883 -11.148 1 98.75 350 PHE A O 1
ATOM 2708 N N . MET A 1 351 ? 8.594 -11.789 -9.078 1 98.81 351 MET A N 1
ATOM 2709 C CA . MET A 1 351 ? 9.336 -12.953 -9.547 1 98.81 351 MET A CA 1
ATOM 2710 C C . MET A 1 351 ? 8.539 -13.727 -10.586 1 98.81 351 MET A C 1
ATOM 2712 O O . MET A 1 351 ? 9.078 -14.141 -11.617 1 98.81 351 MET A O 1
ATOM 2716 N N . GLY A 1 352 ? 7.25 -13.938 -10.297 1 98.69 352 GLY A N 1
ATOM 2717 C CA . GLY A 1 352 ? 6.414 -14.609 -11.281 1 98.69 352 GLY A CA 1
ATOM 2718 C C . GLY A 1 352 ? 6.34 -13.875 -12.609 1 98.69 352 GLY A C 1
ATOM 2719 O O . GLY A 1 352 ? 6.457 -14.492 -13.672 1 98.69 352 GLY A O 1
ATOM 2720 N N . LYS A 1 353 ? 6.188 -12.602 -12.57 1 98.5 353 LYS A N 1
ATOM 2721 C CA . LYS A 1 353 ? 6.082 -11.797 -13.781 1 98.5 353 LYS A CA 1
ATOM 2722 C C . LYS A 1 353 ? 7.383 -11.836 -14.578 1 98.5 353 LYS A C 1
ATOM 2724 O O . LYS A 1 353 ? 7.355 -11.906 -15.812 1 98.5 353 LYS A O 1
ATOM 2729 N N . LEU A 1 354 ? 8.508 -11.766 -13.883 1 98.69 354 LEU A N 1
ATOM 2730 C CA . LEU A 1 354 ? 9.781 -11.789 -14.602 1 98.69 354 LEU A CA 1
ATOM 2731 C C . LEU A 1 354 ? 10.016 -13.156 -15.234 1 98.69 354 LEU A C 1
ATOM 2733 O O . LEU A 1 354 ? 10.742 -13.273 -16.219 1 98.69 354 LEU A O 1
ATOM 2737 N N . HIS A 1 355 ? 9.391 -14.195 -14.711 1 98.69 355 HIS A N 1
ATOM 2738 C CA . HIS A 1 355 ? 9.406 -15.508 -15.352 1 98.69 355 HIS A CA 1
ATOM 2739 C C . HIS A 1 355 ? 8.461 -15.547 -16.547 1 98.69 355 HIS A C 1
ATOM 2741 O O . HIS A 1 355 ? 8.391 -16.562 -17.25 1 98.69 355 HIS A O 1
ATOM 2747 N N . GLY A 1 356 ? 7.656 -14.484 -16.734 1 97.69 356 GLY A N 1
ATOM 2748 C CA . GLY A 1 356 ? 6.73 -14.414 -17.859 1 97.69 356 GLY A CA 1
ATOM 2749 C C . GLY A 1 356 ? 5.379 -15.031 -17.562 1 97.69 356 GLY A C 1
ATOM 2750 O O . GLY A 1 356 ? 4.664 -15.445 -18.469 1 97.69 356 GLY A O 1
ATOM 2751 N N . LEU A 1 357 ? 5.012 -15.109 -16.312 1 98.56 357 LEU A N 1
ATOM 2752 C CA . LEU A 1 357 ? 3.791 -15.805 -15.922 1 98.56 357 LEU A CA 1
ATOM 2753 C C . LEU A 1 357 ? 2.67 -14.82 -15.617 1 98.56 357 LEU A C 1
ATOM 2755 O O . LEU A 1 357 ? 2.912 -13.766 -15.023 1 98.56 357 LEU A O 1
ATOM 2759 N N . PRO A 1 358 ? 1.433 -15.086 -16.047 1 98.06 358 PRO A N 1
ATOM 2760 C CA . PRO A 1 358 ? 0.282 -14.297 -15.586 1 98.06 358 PRO A CA 1
ATOM 2761 C C . PRO A 1 358 ? -0.053 -14.547 -14.117 1 98.06 358 PRO A C 1
ATOM 2763 O O . PRO A 1 358 ? -0.725 -15.523 -13.789 1 98.06 358 PRO A O 1
ATOM 2766 N N . MET A 1 359 ? 0.304 -13.609 -13.281 1 97.88 359 MET A N 1
ATOM 2767 C CA . MET A 1 359 ? 0.308 -13.852 -11.836 1 97.88 359 MET A CA 1
ATOM 2768 C C . MET A 1 359 ? -0.939 -13.266 -11.188 1 97.88 359 MET A C 1
ATOM 2770 O O . MET A 1 359 ? -1.323 -12.133 -11.477 1 97.88 359 MET A O 1
ATOM 2774 N N . GLY A 1 360 ? -1.561 -14.047 -10.422 1 95.81 360 GLY A N 1
ATOM 2775 C CA . GLY A 1 360 ? -2.494 -13.57 -9.414 1 95.81 360 GLY A CA 1
ATOM 2776 C C . GLY A 1 360 ? -1.969 -13.711 -7.996 1 95.81 360 GLY A C 1
ATOM 2777 O O . GLY A 1 360 ? -1.065 -14.508 -7.738 1 95.81 360 GLY A O 1
ATOM 2778 N N . ILE A 1 361 ? -2.434 -12.875 -7.145 1 93.69 361 ILE A N 1
ATOM 2779 C CA . ILE A 1 361 ? -2.029 -12.914 -5.742 1 93.69 361 ILE A CA 1
ATOM 2780 C C . ILE A 1 361 ? -3.266 -13.055 -4.855 1 93.69 361 ILE A C 1
ATOM 2782 O O . ILE A 1 361 ? -4.254 -12.344 -5.039 1 93.69 361 ILE A O 1
ATOM 2786 N N . ALA A 1 362 ? -3.215 -13.93 -3.979 1 88.62 362 ALA A N 1
ATOM 2787 C CA . ALA A 1 362 ? -4.211 -14.07 -2.92 1 88.62 362 ALA A CA 1
ATOM 2788 C C . ALA A 1 362 ? -3.604 -13.781 -1.552 1 88.62 362 ALA A C 1
ATOM 2790 O O . ALA A 1 362 ? -3.051 -14.672 -0.907 1 88.62 362 ALA A O 1
ATOM 2791 N N . PRO A 1 363 ? -3.729 -12.508 -1.158 1 85.06 363 PRO A N 1
ATOM 2792 C CA . PRO A 1 363 ? -3.24 -12.227 0.195 1 85.06 363 PRO A CA 1
ATOM 2793 C C . PRO A 1 363 ? -4.117 -12.852 1.278 1 85.06 363 PRO A C 1
ATOM 2795 O O . PRO A 1 363 ? -5.23 -12.383 1.524 1 85.06 363 PRO A O 1
ATOM 2798 N N . THR A 1 364 ? -3.701 -13.906 1.803 1 79.56 364 THR A N 1
ATOM 2799 C CA . THR A 1 364 ? -4.5 -14.641 2.775 1 79.56 364 THR A CA 1
ATOM 2800 C C . THR A 1 364 ? -3.842 -14.609 4.152 1 79.56 364 THR A C 1
ATOM 2802 O O . THR A 1 364 ? -2.637 -14.375 4.262 1 79.56 364 THR A O 1
ATOM 2805 N N . TYR A 1 365 ? -4.676 -14.664 5.133 1 73.62 365 TYR A N 1
ATOM 2806 C CA . TYR A 1 365 ? -4.16 -14.844 6.484 1 73.62 365 TYR A CA 1
ATOM 2807 C C . TYR A 1 365 ? -5.074 -15.75 7.301 1 73.62 365 TYR A C 1
ATOM 2809 O O . TYR A 1 365 ? -6.266 -15.867 7.008 1 73.62 365 TYR A O 1
ATOM 2817 N N . THR A 1 366 ? -4.422 -16.406 8.133 1 74 366 THR A N 1
ATOM 2818 C CA . THR A 1 366 ? -5.168 -17.266 9.047 1 74 366 THR A CA 1
ATOM 2819 C C . THR A 1 366 ? -5.367 -16.562 10.391 1 74 366 THR A C 1
ATOM 2821 O O . THR A 1 366 ? -4.703 -15.562 10.688 1 74 366 THR A O 1
ATOM 2824 N N . ASN A 1 367 ? -6.191 -17.141 11.172 1 72.5 367 ASN A N 1
ATOM 2825 C CA . ASN A 1 367 ? -6.523 -16.531 12.461 1 72.5 367 ASN A CA 1
ATOM 2826 C C . ASN A 1 367 ? -5.348 -16.594 13.43 1 72.5 367 ASN A C 1
ATOM 2828 O O . ASN A 1 367 ? -5.312 -15.859 14.422 1 72.5 367 ASN A O 1
ATOM 2832 N N . HIS A 1 368 ? -4.383 -17.438 13.102 1 77.12 368 HIS A N 1
ATOM 2833 C CA . HIS A 1 368 ? -3.26 -17.594 14.016 1 77.12 368 HIS A CA 1
ATOM 2834 C C . HIS A 1 368 ? -2.102 -16.688 13.625 1 77.12 368 HIS A C 1
ATOM 2836 O O . HIS A 1 368 ? -1.134 -16.547 14.375 1 77.12 368 HIS A O 1
ATOM 2842 N N . MET A 1 369 ? -2.258 -16.109 12.531 1 82.5 369 MET A N 1
ATOM 2843 C CA . MET A 1 369 ? -1.269 -15.133 12.086 1 82.5 369 MET A CA 1
ATOM 2844 C C . MET A 1 369 ? -1.503 -13.781 12.758 1 82.5 369 MET A C 1
ATOM 2846 O O . MET A 1 369 ? -2.646 -13.406 13.023 1 82.5 369 MET A O 1
ATOM 2850 N N . TYR A 1 370 ? -0.433 -13.102 13.039 1 86.19 370 TYR A N 1
ATOM 2851 C CA . TYR A 1 370 ? -0.568 -11.719 13.469 1 86.19 370 TYR A CA 1
ATOM 2852 C C . TYR A 1 370 ? -0.818 -10.797 12.289 1 86.19 370 TYR A C 1
ATOM 2854 O O . TYR A 1 370 ? 0.063 -10.023 11.898 1 86.19 370 TYR A O 1
ATOM 2862 N N . ALA A 1 371 ? -1.971 -10.945 11.789 1 86.06 371 ALA A N 1
ATOM 2863 C CA . ALA A 1 371 ? -2.441 -10.195 10.617 1 86.06 371 ALA A CA 1
ATOM 2864 C C . ALA A 1 371 ? -3.951 -9.984 10.68 1 86.06 371 ALA A C 1
ATOM 2866 O O . ALA A 1 371 ? -4.66 -10.711 11.375 1 86.06 371 ALA A O 1
ATOM 2867 N N . ASP A 1 372 ? -4.379 -8.977 10.047 1 85.12 372 ASP A N 1
ATOM 2868 C CA . ASP A 1 372 ? -5.812 -8.711 9.992 1 85.12 372 ASP A CA 1
ATOM 2869 C C . ASP A 1 372 ? -6.223 -8.195 8.617 1 85.12 372 ASP A C 1
ATOM 2871 O O . ASP A 1 372 ? -5.457 -8.305 7.652 1 85.12 372 ASP A O 1
ATOM 2875 N N . GLN A 1 373 ? -7.383 -7.766 8.531 1 86.88 373 GLN A N 1
ATOM 2876 C CA . GLN A 1 373 ? -7.957 -7.316 7.266 1 86.88 373 GLN A CA 1
ATOM 2877 C C . GLN A 1 373 ? -7.18 -6.133 6.699 1 86.88 373 GLN A C 1
ATOM 2879 O O . GLN A 1 373 ? -7.031 -6.004 5.48 1 86.88 373 GLN A O 1
ATOM 2884 N N . ASN A 1 374 ? -6.734 -5.305 7.52 1 91.06 374 ASN A N 1
ATOM 2885 C CA . ASN A 1 374 ? -5.977 -4.148 7.051 1 91.06 374 ASN A CA 1
ATOM 2886 C C . ASN A 1 374 ? -4.699 -4.574 6.328 1 91.06 374 ASN A C 1
ATOM 2888 O O . ASN A 1 374 ? -4.352 -4.004 5.289 1 91.06 374 ASN A O 1
ATOM 2892 N N . ASP A 1 375 ? -4.066 -5.57 6.887 1 91.81 375 ASP A N 1
ATOM 2893 C CA . ASP A 1 375 ? -2.855 -6.086 6.254 1 91.81 375 ASP A CA 1
ATOM 2894 C C . ASP A 1 375 ? -3.16 -6.66 4.871 1 91.81 375 ASP A C 1
ATOM 2896 O O . ASP A 1 375 ? -2.422 -6.418 3.914 1 91.81 375 ASP A O 1
ATOM 2900 N N . GLN A 1 376 ? -4.219 -7.383 4.828 1 91.38 376 GLN A N 1
ATOM 2901 C CA . GLN A 1 376 ? -4.629 -7.992 3.566 1 91.38 376 GLN A CA 1
ATOM 2902 C C . GLN A 1 376 ? -4.949 -6.93 2.521 1 91.38 376 GLN A C 1
ATOM 2904 O O . GLN A 1 376 ? -4.562 -7.059 1.357 1 91.38 376 GLN A O 1
ATOM 2909 N N . GLU A 1 377 ? -5.672 -5.969 2.943 1 93.25 377 GLU A N 1
ATOM 2910 C CA . GLU A 1 377 ? -6.039 -4.879 2.043 1 93.25 377 GLU A CA 1
ATOM 2911 C C . GLU A 1 377 ? -4.805 -4.137 1.54 1 93.25 377 GLU A C 1
ATOM 2913 O O . GLU A 1 377 ? -4.738 -3.756 0.37 1 93.25 377 GLU A O 1
ATOM 2918 N N . ILE A 1 378 ? -3.887 -3.951 2.4 1 95.19 378 ILE A N 1
ATOM 2919 C CA . ILE A 1 378 ? -2.646 -3.277 2.027 1 95.19 378 ILE A CA 1
ATOM 2920 C C . ILE A 1 378 ? -1.913 -4.094 0.968 1 95.19 378 ILE A C 1
ATOM 2922 O O . ILE A 1 378 ? -1.484 -3.555 -0.055 1 95.19 378 ILE A O 1
ATOM 2926 N N . ALA A 1 379 ? -1.799 -5.387 1.241 1 95.31 379 ALA A N 1
ATOM 2927 C CA . ALA A 1 379 ? -1.173 -6.273 0.264 1 95.31 379 ALA A CA 1
ATOM 2928 C C . ALA A 1 379 ? -1.901 -6.215 -1.076 1 95.31 379 ALA A C 1
ATOM 2930 O O . ALA A 1 379 ? -1.269 -6.125 -2.131 1 95.31 379 ALA A O 1
ATOM 2931 N N . GLY A 1 380 ? -3.23 -6.266 -1.001 1 94.56 380 GLY A N 1
ATOM 2932 C CA . GLY A 1 380 ? -4.039 -6.199 -2.207 1 94.56 380 GLY A CA 1
ATOM 2933 C C . GLY A 1 380 ? -3.838 -4.918 -2.992 1 94.56 380 GLY A C 1
ATOM 2934 O O . GLY A 1 380 ? -3.629 -4.953 -4.207 1 94.56 380 GLY A O 1
ATOM 2935 N N . MET A 1 381 ? -3.846 -3.799 -2.34 1 96.44 381 MET A N 1
ATOM 2936 C CA . MET A 1 381 ? -3.68 -2.51 -3.004 1 96.44 381 MET A CA 1
ATOM 2937 C C . MET A 1 381 ? -2.297 -2.4 -3.641 1 96.44 381 MET A C 1
ATOM 2939 O O . MET A 1 381 ? -2.17 -1.954 -4.781 1 96.44 381 MET A O 1
ATOM 2943 N N . LEU A 1 382 ? -1.293 -2.848 -2.945 1 97.44 382 LEU A N 1
ATOM 2944 C CA . LEU A 1 382 ? 0.075 -2.721 -3.436 1 97.44 382 LEU A CA 1
ATOM 2945 C C . LEU A 1 382 ? 0.309 -3.633 -4.637 1 97.44 382 LEU A C 1
ATOM 2947 O O . LEU A 1 382 ? 0.946 -3.232 -5.613 1 97.44 382 LEU A O 1
ATOM 2951 N N . THR A 1 383 ? -0.178 -4.859 -4.531 1 97.31 383 THR A N 1
ATOM 2952 C CA . THR A 1 383 ? 0.038 -5.785 -5.641 1 97.31 383 THR A CA 1
ATOM 2953 C C . THR A 1 383 ? -0.818 -5.395 -6.844 1 97.31 383 THR A C 1
ATOM 2955 O O . THR A 1 383 ? -0.413 -5.594 -7.992 1 97.31 383 THR A O 1
ATOM 2958 N N . ALA A 1 384 ? -2.016 -4.848 -6.59 1 96.62 384 ALA A N 1
ATOM 2959 C CA . ALA A 1 384 ? -2.809 -4.316 -7.695 1 96.62 384 ALA A CA 1
ATOM 2960 C C . ALA A 1 384 ? -2.092 -3.154 -8.375 1 96.62 384 ALA A C 1
ATOM 2962 O O . ALA A 1 384 ? -2.057 -3.074 -9.609 1 96.62 384 ALA A O 1
ATOM 2963 N N . LEU A 1 385 ? -1.528 -2.314 -7.539 1 96.69 385 LEU A N 1
ATOM 2964 C CA . LEU A 1 385 ? -0.733 -1.209 -8.062 1 96.69 385 LEU A CA 1
ATOM 2965 C C . LEU A 1 385 ? 0.441 -1.726 -8.891 1 96.69 385 LEU A C 1
ATOM 2967 O O . LEU A 1 385 ? 0.803 -1.128 -9.906 1 96.69 385 LEU A O 1
ATOM 2971 N N . ALA A 1 386 ? 0.99 -2.832 -8.477 1 97.31 386 ALA A N 1
ATOM 2972 C CA . ALA A 1 386 ? 2.148 -3.434 -9.133 1 97.31 386 ALA A CA 1
ATOM 2973 C C . ALA A 1 386 ? 1.739 -4.164 -10.406 1 97.31 386 ALA A C 1
ATOM 2975 O O . ALA A 1 386 ? 2.594 -4.605 -11.18 1 97.31 386 ALA A O 1
ATOM 2976 N N . GLY A 1 387 ? 0.434 -4.352 -10.609 1 96.75 387 GLY A N 1
ATOM 2977 C CA . GLY A 1 387 ? -0.037 -4.883 -11.875 1 96.75 387 GLY A CA 1
ATOM 2978 C C . GLY A 1 387 ? -0.374 -6.363 -11.812 1 96.75 387 GLY A C 1
ATOM 2979 O O . GLY A 1 387 ? -0.148 -7.094 -12.781 1 96.75 387 GLY A O 1
ATOM 2980 N N . ALA A 1 388 ? -0.872 -6.871 -10.695 1 97 388 ALA A N 1
ATOM 2981 C CA . ALA A 1 388 ? -1.369 -8.242 -10.633 1 97 388 ALA A CA 1
ATOM 2982 C C . ALA A 1 388 ? -2.418 -8.492 -11.711 1 97 388 ALA A C 1
ATOM 2984 O O . ALA A 1 388 ? -3.217 -7.609 -12.031 1 97 388 ALA A O 1
ATOM 2985 N N . ASN A 1 389 ? -2.475 -9.734 -12.188 1 97.19 389 ASN A N 1
ATOM 2986 C CA . ASN A 1 389 ? -3.404 -10.07 -13.266 1 97.19 389 ASN A CA 1
ATOM 2987 C C . ASN A 1 389 ? -4.805 -10.352 -12.727 1 97.19 389 ASN A C 1
ATOM 2989 O O . ASN A 1 389 ? -5.797 -10.133 -13.422 1 97.19 389 ASN A O 1
ATOM 2993 N N . PHE A 1 390 ? -4.797 -10.906 -11.516 1 96 390 PHE A N 1
ATOM 2994 C CA . PHE A 1 390 ? -6.109 -11.297 -11.016 1 96 390 PHE A CA 1
ATOM 2995 C C . PHE A 1 390 ? -6.062 -11.547 -9.516 1 96 390 PHE A C 1
ATOM 2997 O O . PHE A 1 390 ? -4.98 -11.672 -8.938 1 96 390 PHE A O 1
ATOM 3004 N N . TYR A 1 391 ? -7.215 -11.586 -8.93 1 94.31 391 TYR A N 1
ATOM 3005 C CA . TYR A 1 391 ? -7.402 -11.969 -7.535 1 94.31 391 TYR A CA 1
ATOM 3006 C C . TYR A 1 391 ? -8.492 -13.023 -7.398 1 94.31 391 TYR A C 1
ATOM 3008 O O . TYR A 1 391 ? -9.258 -13.266 -8.336 1 94.31 391 TYR A O 1
ATOM 3016 N N . MET A 1 392 ? -8.477 -13.555 -6.195 1 89.5 392 MET A N 1
ATOM 3017 C CA . MET A 1 392 ? -9.562 -14.477 -5.855 1 89.5 392 MET A CA 1
ATOM 3018 C C . MET A 1 392 ? -10.758 -13.711 -5.289 1 89.5 392 MET A C 1
ATOM 3020 O O . MET A 1 392 ? -10.586 -12.703 -4.609 1 89.5 392 MET A O 1
ATOM 3024 N N . GLY A 1 393 ? -11.938 -14.141 -5.574 1 81.94 393 GLY A N 1
ATOM 3025 C CA . GLY A 1 393 ? -13.156 -13.633 -4.957 1 81.94 393 GLY A CA 1
ATOM 3026 C C . GLY A 1 393 ? -13.945 -14.703 -4.227 1 81.94 393 GLY A C 1
ATOM 3027 O O . GLY A 1 393 ? -14.328 -15.711 -4.82 1 81.94 393 GLY A O 1
ATOM 3028 N N . VAL A 1 394 ? -14.094 -14.523 -2.947 1 74.62 394 VAL A N 1
ATOM 3029 C CA . VAL A 1 394 ? -14.859 -15.477 -2.156 1 74.62 394 VAL A CA 1
ATOM 3030 C C . VAL A 1 394 ? -16.062 -14.773 -1.52 1 74.62 394 VAL A C 1
ATOM 3032 O O . VAL A 1 394 ? -15.992 -13.586 -1.193 1 74.62 394 VAL A O 1
ATOM 3035 N N . PRO A 1 395 ? -17.109 -15.477 -1.371 1 67 395 PRO A N 1
ATOM 3036 C CA . PRO A 1 395 ? -18.266 -14.859 -0.719 1 67 395 PRO A CA 1
ATOM 3037 C C . PRO A 1 395 ? -17.938 -14.352 0.686 1 67 395 PRO A C 1
ATOM 3039 O O . PRO A 1 395 ? -17.469 -15.117 1.532 1 67 395 PRO A O 1
ATOM 3042 N N . GLY A 1 396 ? -18.203 -13.172 0.959 1 64.75 396 GLY A N 1
ATOM 3043 C CA . GLY A 1 396 ? -18.047 -12.578 2.277 1 64.75 396 GLY A CA 1
ATOM 3044 C C . GLY A 1 396 ? -16.609 -12.508 2.73 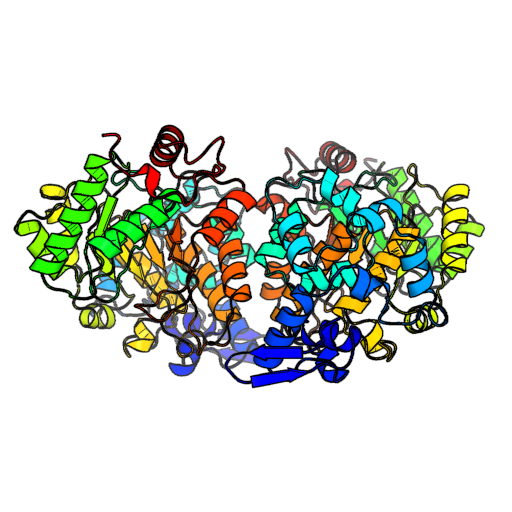1 64.75 396 GLY A C 1
ATOM 3045 O O . GLY A 1 396 ? -16.312 -12.117 3.865 1 64.75 396 GLY A O 1
ATOM 3046 N N . GLY A 1 397 ? -15.711 -12.953 1.948 1 61.56 397 GLY A N 1
ATOM 3047 C CA . GLY A 1 397 ? -14.297 -12.906 2.289 1 61.56 397 GLY A CA 1
ATOM 3048 C C . GLY A 1 397 ? -13.867 -14.047 3.197 1 61.56 397 GLY A C 1
ATOM 3049 O O . GLY A 1 397 ? -12.719 -14.102 3.635 1 61.56 397 GLY A O 1
ATOM 3050 N N . ASP A 1 398 ? -14.75 -14.812 3.629 1 52.97 398 ASP A N 1
ATOM 3051 C CA . ASP A 1 398 ? -14.508 -15.945 4.52 1 52.97 398 ASP A CA 1
ATOM 3052 C C . ASP A 1 398 ? -14.781 -17.266 3.812 1 52.97 398 ASP A C 1
ATOM 3054 O O . ASP A 1 398 ? -15.93 -17.578 3.486 1 52.97 398 ASP A O 1
ATOM 3058 N N . ASP A 1 399 ? -13.633 -17.859 3.523 1 53.34 399 ASP A N 1
ATOM 3059 C CA . ASP A 1 399 ? -13.812 -19.203 2.975 1 53.34 399 ASP A CA 1
ATOM 3060 C C . ASP A 1 399 ? -14.133 -20.203 4.078 1 53.34 399 ASP A C 1
ATOM 3062 O O . ASP A 1 399 ? -13.227 -20.688 4.766 1 53.34 399 ASP A O 1
ATOM 3066 N N . VAL A 1 400 ? -15.414 -20.422 4.328 1 46.12 400 VAL A N 1
ATOM 3067 C CA . VAL A 1 400 ? -15.906 -21.25 5.426 1 46.12 400 VAL A CA 1
ATOM 3068 C C . VAL A 1 400 ? -15.406 -22.688 5.258 1 46.12 400 VAL A C 1
ATOM 3070 O O . VAL A 1 400 ? -15.227 -23.406 6.242 1 46.12 400 VAL A O 1
ATOM 3073 N N . MET A 1 401 ? -15.148 -23.016 4.016 1 40.22 401 MET A N 1
ATOM 3074 C CA . MET A 1 401 ? -14.703 -24.391 3.754 1 40.22 401 MET A CA 1
ATOM 3075 C C . MET A 1 401 ? -13.234 -24.562 4.109 1 40.22 401 MET A C 1
ATOM 3077 O O . MET A 1 401 ? -12.852 -25.562 4.719 1 40.22 401 MET A O 1
ATOM 3081 N N . LEU A 1 402 ? -12.414 -23.5 3.854 1 49.03 402 LEU A N 1
ATOM 3082 C CA . LEU A 1 402 ? -10.969 -23.672 4 1 49.03 402 LEU A CA 1
ATOM 3083 C C . LEU A 1 402 ? -10.453 -22.875 5.195 1 49.03 402 LEU A C 1
ATOM 3085 O O . LEU A 1 402 ? -9.273 -22.969 5.539 1 49.03 402 LEU A O 1
ATOM 3089 N N . ASN A 1 403 ? -11.281 -22.172 5.945 1 45.62 403 ASN A N 1
ATOM 3090 C CA . ASN A 1 403 ? -11.023 -21.484 7.199 1 45.62 403 ASN A CA 1
ATOM 3091 C C . ASN A 1 403 ? -9.922 -20.438 7.047 1 45.62 403 ASN A C 1
ATOM 3093 O O . ASN A 1 403 ? -8.992 -20.391 7.855 1 45.62 403 ASN A O 1
ATOM 3097 N N . TYR A 1 404 ? -9.992 -19.766 5.891 1 56.84 404 TYR A N 1
ATOM 3098 C CA . TYR A 1 404 ? -9.07 -18.641 5.719 1 56.84 404 TYR A CA 1
ATOM 3099 C C . TYR A 1 404 ? -9.789 -17.422 5.148 1 56.84 404 TYR A C 1
ATOM 3101 O O . TYR A 1 404 ? -10.898 -17.547 4.625 1 56.84 404 TYR A O 1
ATOM 3109 N N . GLN A 1 405 ? -9.234 -16.281 5.453 1 66.94 405 GLN A N 1
ATOM 3110 C CA . GLN A 1 405 ? -9.75 -15.031 4.91 1 66.94 405 GLN A CA 1
ATOM 3111 C C . GLN A 1 405 ? -9.07 -14.68 3.592 1 66.94 405 GLN A C 1
ATOM 3113 O O . GLN A 1 405 ? -7.855 -14.836 3.453 1 66.94 405 GLN A O 1
ATOM 3118 N N . ASP A 1 406 ? -9.883 -14.453 2.605 1 72 406 ASP A N 1
ATOM 3119 C CA . ASP A 1 406 ? -9.43 -14 1.29 1 72 406 ASP A CA 1
ATOM 3120 C C . ASP A 1 406 ? -10.195 -12.75 0.846 1 72 406 ASP A C 1
ATOM 3122 O O . ASP A 1 406 ? -11.039 -12.242 1.581 1 72 406 ASP A O 1
ATOM 3126 N N . THR A 1 407 ? -9.805 -12.266 -0.298 1 75.81 407 THR A N 1
ATOM 3127 C CA . THR A 1 407 ? -10.484 -11.07 -0.787 1 75.81 407 THR A CA 1
ATOM 3128 C C . THR A 1 407 ? -11.945 -11.367 -1.108 1 75.81 407 THR A C 1
ATOM 3130 O O . THR A 1 407 ? -12.258 -12.438 -1.638 1 75.81 407 THR A O 1
ATOM 3133 N N . SER A 1 408 ? -12.766 -10.461 -0.768 1 73.94 408 SER A N 1
ATOM 3134 C CA . SER A 1 408 ? -14.195 -10.562 -1.069 1 73.94 408 SER A CA 1
ATOM 3135 C C . SER A 1 408 ? -14.516 -9.945 -2.426 1 73.94 408 SER A C 1
ATOM 3137 O O . SER A 1 408 ? -13.688 -9.242 -3.008 1 73.94 408 SER A O 1
ATOM 3139 N N . TYR A 1 409 ? -15.711 -10.227 -2.859 1 74 409 TYR A N 1
ATOM 3140 C CA . TYR A 1 409 ? -16.172 -9.609 -4.098 1 74 409 TYR A CA 1
ATOM 3141 C C . TYR A 1 409 ? -16.156 -8.086 -3.986 1 74 409 TYR A C 1
ATOM 3143 O O . TYR A 1 409 ? -15.812 -7.395 -4.945 1 74 409 TYR A O 1
ATOM 3151 N N . HIS A 1 410 ? -16.359 -7.633 -2.867 1 74.5 410 HIS A N 1
ATOM 3152 C CA . HIS A 1 410 ? -16.391 -6.191 -2.648 1 74.5 410 HIS A CA 1
ATOM 3153 C C . HIS A 1 410 ? -14.984 -5.605 -2.686 1 74.5 410 HIS A C 1
ATOM 3155 O O . HIS A 1 410 ? -14.766 -4.531 -3.258 1 74.5 410 HIS A O 1
ATOM 3161 N N . ASP A 1 411 ? -14.125 -6.332 -2.125 1 79.69 411 ASP A N 1
ATOM 3162 C CA . ASP A 1 411 ? -12.734 -5.887 -2.146 1 79.69 411 ASP A CA 1
ATOM 3163 C C . ASP A 1 411 ? -12.203 -5.809 -3.576 1 79.69 411 ASP A C 1
ATOM 3165 O O . ASP A 1 411 ? -11.547 -4.832 -3.949 1 79.69 411 ASP A O 1
ATOM 3169 N N . ASP A 1 412 ? -12.57 -6.809 -4.203 1 82.38 412 ASP A N 1
ATOM 3170 C CA . ASP A 1 412 ? -12.125 -6.898 -5.59 1 82.38 412 ASP A CA 1
ATOM 3171 C C . ASP A 1 412 ? -12.672 -5.738 -6.418 1 82.38 412 ASP A C 1
ATOM 3173 O O . ASP A 1 412 ? -11.914 -5.066 -7.129 1 82.38 412 ASP A O 1
ATOM 3177 N N . ALA A 1 413 ? -13.914 -5.531 -6.277 1 81.06 413 ALA A N 1
ATOM 3178 C CA . ALA A 1 413 ? -14.539 -4.426 -6.996 1 81.06 413 ALA A CA 1
ATOM 3179 C C . ALA A 1 413 ? -13.914 -3.092 -6.605 1 81.06 413 ALA A C 1
ATOM 3181 O O . ALA A 1 413 ? -13.719 -2.219 -7.457 1 81.06 413 ALA A O 1
ATOM 3182 N N . SER A 1 414 ? -13.578 -3.002 -5.414 1 87 414 SER A N 1
ATOM 3183 C CA . SER A 1 414 ? -12.961 -1.776 -4.918 1 87 414 SER A CA 1
ATOM 3184 C C . SER A 1 414 ? -11.578 -1.563 -5.531 1 87 414 SER A C 1
ATOM 3186 O O . SER A 1 414 ? -11.188 -0.43 -5.812 1 87 414 SER A O 1
ATOM 3188 N N . LEU A 1 415 ? -10.867 -2.625 -5.695 1 91.31 415 LEU A N 1
ATOM 3189 C CA . LEU A 1 415 ? -9.547 -2.525 -6.297 1 91.31 415 LEU A CA 1
ATOM 3190 C C . LEU A 1 415 ? -9.633 -2.012 -7.73 1 91.31 415 LEU A C 1
ATOM 3192 O O . LEU A 1 415 ? -8.844 -1.162 -8.141 1 91.31 415 LEU A O 1
ATOM 3196 N N . ARG A 1 416 ? -10.609 -2.518 -8.531 1 92.19 416 ARG A N 1
ATOM 3197 C CA . ARG A 1 416 ? -10.812 -2.027 -9.891 1 92.19 416 ARG A CA 1
ATOM 3198 C C . ARG A 1 416 ? -11.133 -0.537 -9.891 1 92.19 416 ARG A C 1
ATOM 3200 O O . ARG A 1 416 ? -10.539 0.234 -10.641 1 92.19 416 ARG A O 1
ATOM 3207 N N . GLU A 1 417 ? -12.008 -0.181 -9.016 1 87.38 417 GLU A N 1
ATOM 3208 C CA . GLU A 1 417 ? -12.453 1.209 -8.969 1 87.38 417 GLU A CA 1
ATOM 3209 C C . GLU A 1 417 ? -11.312 2.141 -8.57 1 87.38 417 GLU A C 1
ATOM 3211 O O . GLU A 1 417 ? -11.102 3.178 -9.195 1 87.38 417 GLU A O 1
ATOM 3216 N N . MET A 1 418 ? -10.641 1.778 -7.602 1 90.38 418 MET A N 1
ATOM 3217 C CA . MET A 1 418 ? -9.594 2.604 -7.012 1 90.38 418 MET A CA 1
ATOM 3218 C C . MET A 1 418 ? -8.492 2.887 -8.023 1 90.38 418 MET A C 1
ATOM 3220 O O . MET A 1 418 ? -7.891 3.963 -8.016 1 90.38 418 MET A O 1
ATOM 3224 N N . LEU A 1 419 ? -8.273 1.902 -8.891 1 93.44 419 LEU A N 1
ATOM 3225 C CA . LEU A 1 419 ? -7.168 2.029 -9.836 1 93.44 419 LEU A CA 1
ATOM 3226 C C . LEU A 1 419 ? -7.68 2.285 -11.25 1 93.44 419 LEU A C 1
ATOM 3228 O O . LEU A 1 419 ? -6.895 2.357 -12.195 1 93.44 419 LEU A O 1
ATOM 3232 N N . GLY A 1 420 ? -9.023 2.4 -11.383 1 91.12 420 GLY A N 1
ATOM 3233 C CA . GLY A 1 420 ? -9.625 2.645 -12.688 1 91.12 420 GLY A CA 1
ATOM 3234 C C . GLY A 1 420 ? -9.477 1.473 -13.633 1 91.12 420 GLY A C 1
ATOM 3235 O O . GLY A 1 420 ? -9.266 1.664 -14.836 1 91.12 420 GLY A O 1
ATOM 3236 N N . LEU A 1 421 ? -9.492 0.279 -13.133 1 94.75 421 LEU A N 1
ATOM 3237 C CA . LEU A 1 421 ? -9.312 -0.93 -13.93 1 94.75 421 LEU A CA 1
ATOM 3238 C C . LEU A 1 421 ? -10.664 -1.522 -14.32 1 94.75 421 LEU A C 1
ATOM 3240 O O . LEU A 1 421 ? -11.695 -1.149 -13.766 1 94.75 421 LEU A O 1
ATOM 3244 N N . ARG A 1 422 ? -10.656 -2.387 -15.328 1 95.88 422 ARG A N 1
ATOM 3245 C CA . ARG A 1 422 ? -11.859 -2.998 -15.883 1 95.88 422 ARG A CA 1
ATOM 3246 C C . ARG A 1 422 ? -11.75 -4.52 -15.891 1 95.88 422 ARG A C 1
ATOM 3248 O O . ARG A 1 422 ? -10.648 -5.066 -15.758 1 95.88 422 ARG A O 1
ATOM 3255 N N . PRO A 1 423 ? -12.922 -5.215 -15.977 1 96.06 423 PRO A N 1
ATOM 3256 C CA . PRO A 1 423 ? -12.852 -6.652 -16.234 1 96.06 423 PRO A CA 1
ATOM 3257 C C . PRO A 1 423 ? -12.219 -6.98 -17.594 1 96.06 423 PRO A C 1
ATOM 3259 O O . PRO A 1 423 ? -11.938 -6.074 -18.375 1 96.06 423 PRO A O 1
ATOM 3262 N N . LEU A 1 424 ? -11.953 -8.305 -17.797 1 97.31 424 LEU A N 1
ATOM 3263 C CA . LEU A 1 424 ? -11.477 -8.711 -19.109 1 97.31 424 LEU A CA 1
ATOM 3264 C C . LEU A 1 424 ? -12.469 -8.328 -20.203 1 97.31 424 LEU A C 1
ATOM 3266 O O . LEU A 1 424 ? -13.672 -8.273 -19.953 1 97.31 424 LEU A O 1
ATOM 3270 N N . GLN A 1 425 ? -12.031 -8.117 -21.375 1 95.5 425 GLN A N 1
ATOM 3271 C CA . GLN A 1 425 ? -12.766 -7.445 -22.438 1 95.5 425 GLN A CA 1
ATOM 3272 C C . GLN A 1 425 ? -14.086 -8.164 -22.719 1 95.5 425 GLN A C 1
ATOM 3274 O O . GLN A 1 425 ? -15.156 -7.547 -22.688 1 95.5 425 GLN A O 1
ATOM 3279 N N . GLU A 1 426 ? -14.008 -9.43 -23.031 1 96 426 GLU A N 1
ATOM 3280 C CA . GLU A 1 426 ? -15.203 -10.172 -23.406 1 96 426 GLU A CA 1
ATOM 3281 C C . GLU A 1 426 ? -16.172 -10.297 -22.219 1 96 426 GLU A C 1
ATOM 3283 O O . GLU A 1 426 ? -17.391 -10.289 -22.406 1 96 426 GLU A O 1
ATOM 3288 N N . PHE A 1 427 ? -15.625 -10.422 -21.125 1 97.25 427 PHE A N 1
ATOM 3289 C CA . PHE A 1 427 ? -16.438 -10.531 -19.922 1 97.25 427 PHE A CA 1
ATOM 3290 C C . PHE A 1 427 ? -17.141 -9.211 -19.609 1 97.25 427 PHE A C 1
ATOM 3292 O O . PHE A 1 427 ? -18.297 -9.195 -19.188 1 97.25 427 PHE A O 1
ATOM 3299 N N . GLU A 1 428 ? -16.453 -8.141 -19.719 1 96.31 428 GLU A N 1
ATOM 3300 C CA . GLU A 1 428 ? -17.047 -6.828 -19.531 1 96.31 428 GLU A CA 1
ATOM 3301 C C . GLU A 1 428 ? -18.25 -6.629 -20.469 1 96.31 428 GLU A C 1
ATOM 3303 O O . GLU A 1 428 ? -19.297 -6.125 -20.047 1 96.31 428 GLU A O 1
ATOM 3308 N N . LYS A 1 429 ? -18.078 -6.988 -21.719 1 96.56 429 LYS A N 1
ATOM 3309 C CA . LYS A 1 429 ? -19.172 -6.898 -22.688 1 96.56 429 LYS A CA 1
ATOM 3310 C C . LYS A 1 429 ? -20.359 -7.738 -22.234 1 96.56 429 LYS A C 1
ATOM 3312 O O . LYS A 1 429 ? -21.516 -7.316 -22.375 1 96.56 429 LYS A O 1
ATOM 3317 N N . TRP A 1 430 ? -20.047 -8.875 -21.797 1 97.12 430 TRP A N 1
ATOM 3318 C CA . TRP A 1 430 ? -21.094 -9.758 -21.281 1 97.12 430 TRP A CA 1
ATOM 3319 C C . TRP A 1 430 ? -21.812 -9.117 -20.109 1 97.12 430 TRP A C 1
ATOM 3321 O O . TRP A 1 430 ? -23.047 -9.148 -20.031 1 97.12 430 TRP A O 1
ATOM 3331 N N . MET A 1 431 ? -21.047 -8.57 -19.156 1 96.12 431 MET A N 1
ATOM 3332 C CA . MET A 1 431 ? -21.641 -7.906 -18 1 96.12 431 MET A CA 1
ATOM 3333 C C . MET A 1 431 ? -22.547 -6.762 -18.438 1 96.12 431 MET A C 1
ATOM 3335 O O . MET A 1 431 ? -23.609 -6.539 -17.844 1 96.12 431 MET A O 1
ATOM 3339 N N . GLU A 1 432 ? -22.078 -6.047 -19.406 1 96.06 432 GLU A N 1
ATOM 3340 C CA . GLU A 1 432 ? -22.891 -4.953 -19.938 1 96.06 432 GLU A CA 1
ATOM 3341 C C . GLU A 1 432 ? -24.172 -5.477 -20.578 1 96.06 432 GLU A C 1
ATOM 3343 O O . GLU A 1 432 ? -25.25 -4.914 -20.359 1 96.06 432 GLU A O 1
ATOM 3348 N N . LYS A 1 433 ? -24.031 -6.48 -21.344 1 95.44 433 LYS A N 1
ATOM 3349 C CA . LYS A 1 433 ? -25.203 -7.109 -21.969 1 95.44 433 LYS A CA 1
ATOM 3350 C C . LYS A 1 433 ? -26.203 -7.574 -20.922 1 95.44 433 LYS A C 1
ATOM 3352 O O . LYS A 1 433 ? -27.406 -7.457 -21.109 1 95.44 433 LYS A O 1
ATOM 3357 N N . MET A 1 434 ? -25.688 -8.086 -19.812 1 95 434 MET A N 1
ATOM 3358 C CA . MET A 1 434 ? -26.516 -8.609 -18.734 1 95 434 MET A CA 1
ATOM 3359 C C . MET A 1 434 ? -27.062 -7.469 -17.875 1 95 434 MET A C 1
ATOM 3361 O O . MET A 1 434 ? -27.906 -7.695 -17 1 95 434 MET A O 1
ATOM 3365 N N . GLY A 1 435 ? -26.562 -6.266 -18.094 1 94.19 435 GLY A N 1
ATOM 3366 C CA . GLY A 1 435 ? -27 -5.117 -17.312 1 94.19 435 GLY A CA 1
ATOM 3367 C C . GLY A 1 435 ? -26.312 -5.016 -15.961 1 94.19 435 GLY A C 1
ATOM 3368 O O . GLY A 1 435 ? -26.766 -4.277 -15.086 1 94.19 435 GLY A O 1
ATOM 3369 N N . LEU A 1 436 ? -25.234 -5.723 -15.789 1 93.94 436 LEU A N 1
ATOM 3370 C CA . LEU A 1 436 ? -24.547 -5.785 -14.508 1 93.94 436 LEU A CA 1
ATOM 3371 C C . LEU A 1 436 ? -23.5 -4.68 -14.391 1 93.94 436 LEU A C 1
ATOM 3373 O O . LEU A 1 436 ? -23.078 -4.332 -13.289 1 93.94 436 LEU A O 1
ATOM 3377 N N . MET A 1 437 ? -23.047 -4.145 -15.477 1 92.81 437 MET A N 1
ATOM 3378 C CA . MET A 1 437 ? -21.984 -3.141 -15.5 1 92.81 437 MET A CA 1
ATOM 3379 C C . MET A 1 437 ? -22.25 -2.08 -16.562 1 92.81 437 MET A C 1
ATOM 3381 O O . MET A 1 437 ? -22.828 -2.379 -17.609 1 92.81 437 MET A O 1
ATOM 3385 N N . GLU A 1 438 ? -21.938 -0.834 -16.25 1 90.81 438 GLU A N 1
ATOM 3386 C CA . GLU A 1 438 ? -22 0.296 -17.172 1 90.81 438 GLU A CA 1
ATOM 3387 C C . GLU A 1 438 ? -20.766 1.184 -17.016 1 90.81 438 GLU A C 1
ATOM 3389 O O . GLU A 1 438 ? -20.5 1.708 -15.938 1 90.81 438 GLU A O 1
ATOM 3394 N N . GLU A 1 439 ? -19.984 1.369 -18.031 1 84.19 439 GLU A N 1
ATOM 3395 C CA . GLU A 1 439 ? -18.781 2.195 -18.047 1 84.19 439 GLU A CA 1
ATOM 3396 C C . GLU A 1 439 ? -17.812 1.783 -16.953 1 84.19 439 GLU A C 1
ATOM 3398 O O . GLU A 1 439 ? -17.312 2.631 -16.203 1 84.19 439 GLU A O 1
ATOM 3403 N N . GLY A 1 440 ? -17.734 0.523 -16.766 1 82.25 440 GLY A N 1
ATOM 3404 C CA . GLY A 1 440 ? -16.734 0 -15.859 1 82.25 440 GLY A CA 1
ATOM 3405 C C . GLY A 1 440 ? -17.188 -0.051 -14.414 1 82.25 440 GLY A C 1
ATOM 3406 O O . GLY A 1 440 ? -16.422 -0.437 -13.531 1 82.25 440 GLY A O 1
ATOM 3407 N N . ARG A 1 441 ? -18.484 0.329 -14.172 1 85.19 441 ARG A N 1
ATOM 3408 C CA . ARG A 1 441 ? -19.016 0.325 -12.82 1 85.19 441 ARG A CA 1
ATOM 3409 C C . ARG A 1 441 ? -20.188 -0.643 -12.695 1 85.19 441 ARG A C 1
ATOM 3411 O O . ARG A 1 441 ? -21 -0.772 -13.617 1 85.19 441 ARG A O 1
ATOM 3418 N N . LEU A 1 442 ? -20.234 -1.277 -11.539 1 88 442 LEU A N 1
ATOM 3419 C CA . LEU A 1 442 ? -21.359 -2.166 -11.273 1 88 442 LEU A CA 1
ATOM 3420 C C . LEU A 1 442 ? -22.656 -1.381 -11.195 1 88 442 LEU A C 1
ATOM 3422 O O . LEU A 1 442 ? -22.688 -0.271 -10.656 1 88 442 LEU A O 1
ATOM 3426 N N . THR A 1 443 ? -23.656 -1.934 -11.773 1 88.94 443 THR A N 1
ATOM 3427 C CA . THR A 1 443 ? -24.969 -1.318 -11.68 1 88.94 443 THR A CA 1
ATOM 3428 C C . THR A 1 443 ? -25.703 -1.785 -10.422 1 88.94 443 THR A C 1
ATOM 3430 O O . THR A 1 443 ? -25.172 -2.572 -9.641 1 88.94 443 THR A O 1
ATOM 3433 N N . GLU A 1 444 ? -26.891 -1.339 -10.242 1 85.94 444 GLU A N 1
ATOM 3434 C CA . GLU A 1 444 ? -27.703 -1.702 -9.086 1 85.94 444 GLU A CA 1
ATOM 3435 C C . GLU A 1 444 ? -28.141 -3.166 -9.148 1 85.94 444 GLU A C 1
ATOM 3437 O O . GLU A 1 444 ? -28.609 -3.725 -8.156 1 85.94 444 GLU A O 1
ATOM 3442 N N . ARG A 1 445 ? -27.906 -3.758 -10.273 1 87.06 445 ARG A N 1
ATOM 3443 C CA . ARG A 1 445 ? -28.297 -5.152 -10.445 1 87.06 445 ARG A CA 1
ATOM 3444 C C . ARG A 1 445 ? -27.281 -6.094 -9.82 1 87.06 445 ARG A C 1
ATOM 3446 O O . ARG A 1 445 ? -27.531 -7.293 -9.688 1 87.06 445 ARG A O 1
ATOM 3453 N N . ALA A 1 446 ? -26.203 -5.504 -9.445 1 84.19 446 ALA A N 1
ATOM 3454 C CA . ALA A 1 446 ? -25.188 -6.34 -8.812 1 84.19 446 ALA A CA 1
ATOM 3455 C C . ALA A 1 446 ? -25.75 -7.016 -7.559 1 84.19 446 ALA A C 1
ATOM 3457 O O . ALA A 1 446 ? -26.375 -6.363 -6.723 1 84.19 446 ALA A O 1
ATOM 3458 N N . GLY A 1 447 ? -25.594 -8.312 -7.48 1 82.62 447 GLY A N 1
ATOM 3459 C CA . GLY A 1 447 ? -26.094 -9.078 -6.348 1 82.62 447 GLY A CA 1
ATOM 3460 C C . GLY A 1 447 ? -27.5 -9.609 -6.559 1 82.62 447 GLY A C 1
ATOM 3461 O O . GLY A 1 447 ? -27.984 -10.406 -5.762 1 82.62 447 GLY A O 1
ATOM 3462 N N . ASP A 1 448 ? -28.125 -9.211 -7.633 1 87.19 448 ASP A N 1
ATOM 3463 C CA . ASP A 1 448 ? -29.469 -9.68 -7.957 1 87.19 448 ASP A CA 1
ATOM 3464 C C . ASP A 1 448 ? -29.422 -11.008 -8.719 1 87.19 448 ASP A C 1
ATOM 3466 O O . ASP A 1 448 ? -29.203 -11.016 -9.93 1 87.19 448 ASP A O 1
ATOM 3470 N N . LEU A 1 449 ? -29.703 -12.016 -8.094 1 88.06 449 LEU A N 1
ATOM 3471 C CA . LEU A 1 449 ? -29.578 -13.352 -8.688 1 88.06 449 LEU A CA 1
ATOM 3472 C C . LEU A 1 449 ? -30.734 -13.625 -9.648 1 88.06 449 LEU A C 1
ATOM 3474 O O . LEU A 1 449 ? -30.672 -14.562 -10.445 1 88.06 449 LEU A O 1
ATOM 3478 N N . SER A 1 450 ? -31.766 -12.852 -9.516 1 87.88 450 SER A N 1
ATOM 3479 C CA . SER A 1 450 ? -32.938 -13.055 -10.367 1 87.88 450 SER A CA 1
ATOM 3480 C C . SER A 1 450 ? -32.594 -12.836 -11.836 1 87.88 450 SER A C 1
ATOM 3482 O O . SER A 1 450 ? -33.344 -13.242 -12.719 1 87.88 450 SER A O 1
ATOM 3484 N N . ILE A 1 451 ? -31.469 -12.273 -12.039 1 87.88 451 ILE A N 1
ATOM 3485 C CA . ILE A 1 451 ? -31.031 -12.016 -13.414 1 87.88 451 ILE A CA 1
ATOM 3486 C C . ILE A 1 451 ? -30.781 -13.344 -14.125 1 87.88 451 ILE A C 1
ATOM 3488 O O . ILE A 1 451 ? -30.844 -13.406 -15.359 1 87.88 451 ILE A O 1
ATOM 3492 N N . PHE A 1 452 ? -30.484 -14.32 -13.328 1 90 452 PHE A N 1
ATOM 3493 C CA . PHE A 1 452 ? -30.188 -15.625 -13.906 1 90 452 PHE A CA 1
ATOM 3494 C C . PHE A 1 452 ? -31.438 -16.5 -13.953 1 90 452 PHE A C 1
ATOM 3496 O O . PHE A 1 452 ? -31.344 -17.703 -14.164 1 90 452 PHE A O 1
ATOM 3503 N N . GLU A 1 453 ? -32.5 -15.93 -13.492 1 81.5 453 GLU A N 1
ATOM 3504 C CA . GLU A 1 453 ? -33.75 -16.688 -13.586 1 81.5 453 GLU A CA 1
ATOM 3505 C C . GLU A 1 453 ? -34.312 -16.641 -15 1 81.5 453 GLU A C 1
ATOM 3507 O O . GLU A 1 453 ? -34.094 -15.688 -15.742 1 81.5 453 GLU A O 1
ATOM 3512 N N . GLU A 1 454 ? -34.531 -17.656 -15.688 1 55.69 454 GLU A N 1
ATOM 3513 C CA . GLU A 1 454 ? -35.094 -17.859 -17.016 1 55.69 454 GLU A CA 1
ATOM 3514 C C . GLU A 1 454 ? -36.125 -16.781 -17.328 1 55.69 454 GLU A C 1
ATOM 3516 O O . GLU A 1 454 ? -37.031 -16.516 -16.531 1 55.69 454 GLU A O 1
ATOM 3521 N N . VAL A 1 455 ? -35.781 -15.633 -18.062 1 44.34 455 VAL A N 1
ATOM 3522 C CA . VAL A 1 455 ? -36.938 -15.109 -18.797 1 44.34 455 VAL A CA 1
ATOM 3523 C C . VAL A 1 455 ? -37.75 -16.266 -19.359 1 44.34 455 VAL A C 1
ATOM 3525 O O . VAL A 1 455 ? -37.281 -17.016 -20.219 1 44.34 455 VAL A O 1
ATOM 3528 N N . ARG A 1 456 ? -38.438 -16.969 -18.531 1 27.47 456 ARG A N 1
ATOM 3529 C CA . ARG A 1 456 ? -39.562 -17.688 -19.125 1 27.47 456 ARG A CA 1
ATOM 3530 C C . ARG A 1 456 ? -40.406 -16.766 -20 1 27.47 456 ARG A C 1
ATOM 3532 O O . ARG A 1 456 ? -40.75 -15.664 -19.594 1 27.47 456 ARG A O 1
ATOM 3539 N N . MET B 1 1 ? -27.922 8.188 24.312 1 83.69 1 MET B N 1
ATOM 3540 C CA . MET B 1 1 ? -26.656 7.648 23.812 1 83.69 1 MET B CA 1
ATOM 3541 C C . MET B 1 1 ? -26.328 6.324 24.5 1 83.69 1 MET B C 1
ATOM 3543 O O . MET B 1 1 ? -26.391 6.219 25.719 1 83.69 1 MET B O 1
ATOM 3547 N N . LYS B 1 2 ? -26.219 5.277 23.75 1 83 2 LYS B N 1
ATOM 3548 C CA . LYS B 1 2 ? -25.891 3.945 24.25 1 83 2 LYS B CA 1
ATOM 3549 C C . LYS B 1 2 ? -24.391 3.762 24.391 1 83 2 LYS B C 1
ATOM 3551 O O . LYS B 1 2 ? -23.641 3.99 23.438 1 83 2 LYS B O 1
ATOM 3556 N N . LEU B 1 3 ? -23.984 3.361 25.594 1 91 3 LEU B N 1
ATOM 3557 C CA . LEU B 1 3 ? -22.562 3.229 25.844 1 91 3 LEU B CA 1
ATOM 3558 C C . LEU B 1 3 ? -22.188 1.777 26.156 1 91 3 LEU B C 1
ATOM 3560 O O . LEU B 1 3 ? -21.234 1.511 26.891 1 91 3 LEU B O 1
ATOM 3564 N N . SER B 1 4 ? -23.031 0.899 25.703 1 89.31 4 SER B N 1
ATOM 3565 C CA . SER B 1 4 ? -22.75 -0.509 25.953 1 89.31 4 SER B CA 1
ATOM 3566 C C . SER B 1 4 ? -23.25 -1.387 24.812 1 89.31 4 SER B C 1
ATOM 3568 O O . SER B 1 4 ? -24.047 -0.942 23.984 1 89.31 4 SER B O 1
ATOM 3570 N N . CYS B 1 5 ? -22.609 -2.547 24.734 1 88.06 5 CYS B N 1
ATOM 3571 C CA . CYS B 1 5 ? -23.062 -3.529 23.766 1 88.06 5 CYS B CA 1
ATOM 3572 C C . CYS B 1 5 ? -22.672 -4.941 24.188 1 88.06 5 CYS B C 1
ATOM 3574 O O . CYS B 1 5 ? -21.953 -5.121 25.172 1 88.06 5 CYS B O 1
ATOM 3576 N N . VAL B 1 6 ? -23.312 -5.926 23.578 1 83.44 6 VAL B N 1
ATOM 3577 C CA . VAL B 1 6 ? -22.984 -7.332 23.812 1 83.44 6 VAL B CA 1
ATOM 3578 C C . VAL B 1 6 ? -22.375 -7.938 22.547 1 83.44 6 VAL B C 1
ATOM 3580 O O . VAL B 1 6 ? -22.922 -7.82 21.453 1 83.44 6 VAL B O 1
ATOM 3583 N N . ILE B 1 7 ? -21.25 -8.461 22.734 1 83.69 7 ILE B N 1
ATOM 3584 C CA . ILE B 1 7 ? -20.578 -9.148 21.625 1 83.69 7 ILE B CA 1
ATOM 3585 C C . ILE B 1 7 ? -20.266 -10.586 22.047 1 83.69 7 ILE B C 1
ATOM 3587 O O . ILE B 1 7 ? -19.547 -10.812 23.016 1 83.69 7 ILE B O 1
ATOM 3591 N N . LYS B 1 8 ? -20.672 -11.57 21.266 1 83.94 8 LYS B N 1
ATOM 3592 C CA . LYS B 1 8 ? -20.422 -12.992 21.516 1 83.94 8 LYS B CA 1
ATOM 3593 C C . LYS B 1 8 ? -20.734 -13.359 22.969 1 83.94 8 LYS B C 1
ATOM 3595 O O . LYS B 1 8 ? -19.922 -13.977 23.656 1 83.94 8 LYS B O 1
ATOM 3600 N N . GLY B 1 9 ? -21.703 -12.789 23.484 1 84.56 9 GLY B N 1
ATOM 3601 C CA . GLY B 1 9 ? -22.203 -13.141 24.797 1 84.56 9 GLY B CA 1
ATOM 3602 C C . GLY B 1 9 ? -21.562 -12.32 25.906 1 84.56 9 GLY B C 1
ATOM 3603 O O . GLY B 1 9 ? -21.953 -12.438 27.078 1 84.56 9 GLY B O 1
ATOM 3604 N N . ASN B 1 10 ? -20.562 -11.461 25.609 1 89.56 10 ASN B N 1
ATOM 3605 C CA . ASN B 1 10 ? -19.891 -10.625 26.594 1 89.56 10 ASN B CA 1
ATOM 3606 C C . ASN B 1 10 ? -20.391 -9.188 26.547 1 89.56 10 ASN B C 1
ATOM 3608 O O . ASN B 1 10 ? -20.562 -8.617 25.469 1 89.56 10 ASN B O 1
ATOM 3612 N N . SER B 1 11 ? -20.578 -8.695 27.688 1 91.81 11 SER B N 1
ATOM 3613 C CA . SER B 1 11 ? -21.062 -7.32 27.797 1 91.81 11 SER B CA 1
ATOM 3614 C C . SER B 1 11 ? -19.906 -6.34 27.953 1 91.81 11 SER B C 1
ATOM 3616 O O . SER B 1 11 ? -19 -6.555 28.766 1 91.81 11 SER B O 1
ATOM 3618 N N . TYR B 1 12 ? -19.906 -5.359 27.172 1 93.5 12 TYR B N 1
ATOM 3619 C CA . TYR B 1 12 ? -18.922 -4.277 27.266 1 93.5 12 TYR B CA 1
ATOM 3620 C C . TYR B 1 12 ? -19.609 -2.947 27.547 1 93.5 12 TYR B C 1
ATOM 3622 O O . TYR B 1 12 ? -20.688 -2.668 27.031 1 93.5 12 TYR B O 1
ATOM 3630 N N . SER B 1 13 ? -19.016 -2.217 28.469 1 95.19 13 SER B N 1
ATOM 3631 C CA . SER B 1 13 ? -19.547 -0.898 28.812 1 95.19 13 SER B CA 1
ATOM 3632 C C . SER B 1 13 ? -18.438 0.155 28.797 1 95.19 13 SER B C 1
ATOM 3634 O O . SER B 1 13 ? -17.297 -0.123 29.172 1 95.19 13 SER B O 1
ATOM 3636 N N . PHE B 1 14 ? -18.859 1.329 28.359 1 96.69 14 PHE B N 1
ATOM 3637 C CA . PHE B 1 14 ? -17.938 2.455 28.281 1 96.69 14 PHE B CA 1
ATOM 3638 C C . PHE B 1 14 ? -18.453 3.637 29.094 1 96.69 14 PHE B C 1
ATOM 3640 O O . PHE B 1 14 ? -19.625 3.697 29.438 1 96.69 14 PHE B O 1
ATOM 3647 N N . THR B 1 15 ? -17.578 4.52 29.391 1 96.06 15 THR B N 1
ATOM 3648 C CA . THR B 1 15 ? -17.906 5.527 30.391 1 96.06 15 THR B CA 1
ATOM 3649 C C . THR B 1 15 ? -18.297 6.844 29.719 1 96.06 15 THR B C 1
ATOM 3651 O O . THR B 1 15 ? -18.969 7.68 30.328 1 96.06 15 THR B O 1
ATOM 3654 N N . SER B 1 16 ? -17.844 7.098 28.531 1 97 16 SER B N 1
ATOM 3655 C CA . SER B 1 16 ? -18.078 8.367 27.859 1 97 16 SER B CA 1
ATOM 3656 C C . SER B 1 16 ? -17.797 8.25 26.359 1 97 16 SER B C 1
ATOM 3658 O O . SER B 1 16 ? -17.297 7.23 25.891 1 97 16 SER B O 1
ATOM 3660 N N . VAL B 1 17 ? -18.141 9.32 25.625 1 97.44 17 VAL B N 1
ATOM 3661 C CA . VAL B 1 17 ? -17.812 9.414 24.203 1 97.44 17 VAL B CA 1
ATOM 3662 C C . VAL B 1 17 ? -16.312 9.352 24.016 1 97.44 17 VAL B C 1
ATOM 3664 O O . VAL B 1 17 ? -15.812 8.656 23.125 1 97.44 17 VAL B O 1
ATOM 3667 N N . LYS B 1 18 ? -15.617 10.016 24.922 1 97.5 18 LYS B N 1
ATOM 3668 C CA . LYS B 1 18 ? -14.156 10.023 24.922 1 97.5 18 LYS B CA 1
ATOM 3669 C C . LYS B 1 18 ? -13.594 8.609 25.047 1 97.5 18 LYS B C 1
ATOM 3671 O O . LYS B 1 18 ? -12.664 8.234 24.328 1 97.5 18 LYS B O 1
ATOM 3676 N N . ASP B 1 19 ? -14.164 7.887 25.891 1 98.06 19 ASP B N 1
ATOM 3677 C CA . ASP B 1 19 ? -13.75 6.512 26.156 1 98.06 19 ASP B CA 1
ATOM 3678 C C . ASP B 1 19 ? -14.023 5.617 24.938 1 98.06 19 ASP B C 1
ATOM 3680 O O . ASP B 1 19 ? -13.18 4.797 24.562 1 98.06 19 ASP B O 1
ATOM 3684 N N . VAL B 1 20 ? -15.156 5.797 24.328 1 98.5 20 VAL B N 1
ATOM 3685 C CA . VAL B 1 20 ? -15.531 5 23.156 1 98.5 20 VAL B CA 1
ATOM 3686 C C . VAL B 1 20 ? -14.594 5.32 21.984 1 98.5 20 VAL B C 1
ATOM 3688 O O . VAL B 1 20 ? -14.094 4.414 21.328 1 98.5 20 VAL B O 1
ATOM 3691 N N . LEU B 1 21 ? -14.336 6.562 21.766 1 98.69 21 LEU B N 1
ATOM 3692 C CA . LEU B 1 21 ? -13.445 6.969 20.688 1 98.69 21 LEU B CA 1
ATOM 3693 C C . LEU B 1 21 ? -12.055 6.375 20.875 1 98.69 21 LEU B C 1
ATOM 3695 O O . LEU B 1 21 ? -11.461 5.848 19.938 1 98.69 21 LEU B O 1
ATOM 3699 N N . ALA B 1 22 ? -11.578 6.441 22.094 1 98.62 22 ALA B N 1
ATOM 3700 C CA . ALA B 1 22 ? -10.234 5.953 22.375 1 98.62 22 ALA B CA 1
ATOM 3701 C C . ALA B 1 22 ? -10.133 4.449 22.141 1 98.62 22 ALA B C 1
ATOM 3703 O O . ALA B 1 22 ? -9.188 3.979 21.5 1 98.62 22 ALA B O 1
ATOM 3704 N N . LYS B 1 23 ? -11.117 3.744 22.609 1 98.38 23 LYS B N 1
ATOM 3705 C CA . LYS B 1 23 ? -11.062 2.287 22.562 1 98.38 23 LYS B CA 1
ATOM 3706 C C . LYS B 1 23 ? -11.43 1.762 21.172 1 98.38 23 LYS B C 1
ATOM 3708 O O . LYS B 1 23 ? -11.141 0.611 20.844 1 98.38 23 LYS B O 1
ATOM 3713 N N . ALA B 1 24 ? -12.023 2.607 20.344 1 98.25 24 ALA B N 1
ATOM 3714 C CA . ALA B 1 24 ? -12.344 2.232 18.969 1 98.25 24 ALA B CA 1
ATOM 3715 C C . ALA B 1 24 ? -11.141 2.418 18.047 1 98.25 24 ALA B C 1
ATOM 3717 O O . ALA B 1 24 ? -11.125 1.924 16.922 1 98.25 24 ALA B O 1
ATOM 3718 N N . SER B 1 25 ? -10.117 3.133 18.5 1 97.75 25 SER B N 1
ATOM 3719 C CA . SER B 1 25 ? -8.93 3.406 17.688 1 97.75 25 SER B CA 1
ATOM 3720 C C . SER B 1 25 ? -8.125 2.133 17.453 1 97.75 25 SER B C 1
ATOM 3722 O O . SER B 1 25 ? -8.055 1.261 18.312 1 97.75 25 SER B O 1
ATOM 3724 N N . GLU B 1 26 ? -7.535 2.049 16.234 1 96.12 26 GLU B N 1
ATOM 3725 C CA . GLU B 1 26 ? -6.543 1.001 16.016 1 96.12 26 GLU B CA 1
ATOM 3726 C C . GLU B 1 26 ? -5.383 1.128 17 1 96.12 26 GLU B C 1
ATOM 3728 O O . GLU B 1 26 ? -5.117 2.213 17.516 1 96.12 26 GLU B O 1
ATOM 3733 N N . GLU B 1 27 ? -4.746 0.076 17.219 1 94.38 27 GLU B N 1
ATOM 3734 C CA . GLU B 1 27 ? -3.684 0.017 18.219 1 94.38 27 GLU B CA 1
ATOM 3735 C C . GLU B 1 27 ? -2.574 1.018 17.906 1 94.38 27 GLU B C 1
ATOM 3737 O O . GLU B 1 27 ? -2.035 1.027 16.797 1 94.38 27 GLU B O 1
ATOM 3742 N N . LYS B 1 28 ? -2.209 1.794 18.875 1 95.38 28 LYS B N 1
ATOM 3743 C CA . LYS B 1 28 ? -1.083 2.725 18.844 1 95.38 28 LYS B CA 1
ATOM 3744 C C . LYS B 1 28 ? -0.384 2.771 20.203 1 95.38 28 LYS B C 1
ATOM 3746 O O . LYS B 1 28 ? -1.042 2.805 21.25 1 95.38 28 LYS B O 1
ATOM 3751 N N . SER B 1 29 ? 0.853 2.82 20.172 1 94.62 29 SER B N 1
ATOM 3752 C CA . SER B 1 29 ? 1.646 2.748 21.391 1 94.62 29 SER B CA 1
ATOM 3753 C C . SER B 1 29 ? 1.406 3.967 22.281 1 94.62 29 SER B C 1
ATOM 3755 O O . SER B 1 29 ? 1.376 3.854 23.5 1 94.62 29 SER B O 1
ATOM 3757 N N . GLY B 1 30 ? 1.23 5.078 21.656 1 95.38 30 GLY B N 1
ATOM 3758 C CA . GLY B 1 30 ? 0.979 6.277 22.438 1 95.38 30 GLY B CA 1
ATOM 3759 C C . GLY B 1 30 ? -0.318 6.219 23.219 1 95.38 30 GLY B C 1
ATOM 3760 O O . GLY B 1 30 ? -0.396 6.727 24.344 1 95.38 30 GLY B O 1
ATOM 3761 N N . ASP B 1 31 ? -1.335 5.617 22.688 1 97.44 31 ASP B N 1
ATOM 3762 C CA . ASP B 1 31 ? -2.609 5.449 23.391 1 97.44 31 ASP B CA 1
ATOM 3763 C C . ASP B 1 31 ? -2.484 4.449 24.531 1 97.44 31 ASP B C 1
ATOM 3765 O O . ASP B 1 31 ? -3.148 4.594 25.562 1 97.44 31 ASP B O 1
ATOM 3769 N N . GLN B 1 32 ? -1.671 3.412 24.328 1 96.44 32 GLN B N 1
ATOM 3770 C CA . GLN B 1 32 ? -1.417 2.441 25.391 1 96.44 32 GLN B CA 1
ATOM 3771 C C . GLN B 1 32 ? -0.685 3.086 26.562 1 96.44 32 GLN B C 1
ATOM 3773 O O . GLN B 1 32 ? -1.023 2.842 27.719 1 96.44 32 GLN B O 1
ATOM 3778 N N . MET B 1 33 ? 0.276 3.865 26.188 1 94.06 33 MET B N 1
ATOM 3779 C CA . MET B 1 33 ? 1.048 4.559 27.203 1 94.06 33 MET B CA 1
ATOM 3780 C C . MET B 1 33 ? 0.164 5.516 28 1 94.06 33 MET B C 1
ATOM 3782 O O . MET B 1 33 ? 0.321 5.652 29.219 1 94.06 33 MET B O 1
ATOM 3786 N N . ALA B 1 34 ? -0.743 6.145 27.297 1 95.69 34 ALA B N 1
ATOM 3787 C CA . ALA B 1 34 ? -1.668 7.078 27.938 1 95.69 34 ALA B CA 1
ATOM 3788 C C . ALA B 1 34 ? -2.783 6.336 28.672 1 95.69 34 ALA B C 1
ATOM 3790 O O . ALA B 1 34 ? -3.635 6.953 29.312 1 95.69 34 ALA B O 1
ATOM 3791 N N . ARG B 1 35 ? -2.877 4.934 28.516 1 96.31 35 ARG B N 1
ATOM 3792 C CA . ARG B 1 35 ? -3.801 4.035 29.203 1 96.31 35 ARG B CA 1
ATOM 3793 C C . ARG B 1 35 ? -5.242 4.309 28.781 1 96.31 35 ARG B C 1
ATOM 3795 O O . ARG B 1 35 ? -6.156 4.242 29.609 1 96.31 35 ARG B O 1
ATOM 3802 N N . VAL B 1 36 ? -5.387 4.641 27.562 1 97.62 36 VAL B N 1
ATOM 3803 C CA . VAL B 1 36 ? -6.742 4.902 27.094 1 97.62 36 VAL B CA 1
ATOM 3804 C C . VAL B 1 36 ? -7.137 3.859 26.047 1 97.62 36 VAL B C 1
ATOM 3806 O O . VAL B 1 36 ? -8.32 3.729 25.703 1 97.62 36 VAL B O 1
ATOM 3809 N N . ALA B 1 37 ? -6.195 3.096 25.531 1 97.5 37 ALA B N 1
ATOM 3810 C CA . ALA B 1 37 ? -6.418 2.133 24.453 1 97.5 37 ALA B CA 1
ATOM 3811 C C . ALA B 1 37 ? -7.301 0.98 24.922 1 97.5 37 ALA B C 1
ATOM 3813 O O . ALA B 1 37 ? -7.387 0.703 26.125 1 97.5 37 ALA B O 1
ATOM 3814 N N . ALA B 1 38 ? -7.957 0.401 23.969 1 96.94 38 ALA B N 1
ATOM 3815 C CA . ALA B 1 38 ? -8.633 -0.856 24.266 1 96.94 38 ALA B CA 1
ATOM 3816 C C . ALA B 1 38 ? -7.656 -1.896 24.812 1 96.94 38 ALA B C 1
ATOM 3818 O O . ALA B 1 38 ? -6.516 -1.981 24.344 1 96.94 38 ALA B O 1
ATOM 3819 N N . GLN B 1 39 ? -8.102 -2.76 25.672 1 94.81 39 GLN B N 1
ATOM 3820 C CA . GLN B 1 39 ? -7.234 -3.75 26.312 1 94.81 39 GLN B CA 1
ATOM 3821 C C . GLN B 1 39 ? -7.238 -5.062 25.531 1 94.81 39 GLN B C 1
ATOM 3823 O O . GLN B 1 39 ? -6.426 -5.949 25.797 1 94.81 39 GLN B O 1
ATOM 3828 N N . SER B 1 40 ? -8.172 -5.18 24.625 1 91.94 40 SER B N 1
ATOM 3829 C CA . SER B 1 40 ? -8.258 -6.363 23.766 1 91.94 40 SER B CA 1
ATOM 3830 C C . SER B 1 40 ? -8.914 -6.035 22.438 1 91.94 40 SER B C 1
ATOM 3832 O O . SER B 1 40 ? -9.547 -4.988 22.281 1 91.94 40 SER B O 1
ATOM 3834 N N . SER B 1 41 ? -8.695 -6.949 21.516 1 90.06 41 SER B N 1
ATOM 3835 C CA . SER B 1 41 ? -9.336 -6.785 20.219 1 90.06 41 SER B CA 1
ATOM 3836 C C . SER B 1 41 ? -10.852 -6.828 20.344 1 90.06 41 SER B C 1
ATOM 3838 O O . SER B 1 41 ? -11.562 -6.148 19.594 1 90.06 41 SER B O 1
ATOM 3840 N N . LEU B 1 42 ? -11.344 -7.59 21.219 1 91.56 42 LEU B N 1
ATOM 3841 C CA . LEU B 1 42 ? -12.789 -7.699 21.422 1 91.56 42 LEU B CA 1
ATOM 3842 C C . LEU B 1 42 ? -13.352 -6.402 21.984 1 91.56 42 LEU B C 1
ATOM 3844 O O . LEU B 1 42 ? -14.453 -5.98 21.609 1 91.56 42 LEU B O 1
ATOM 3848 N N . GLU B 1 43 ? -12.633 -5.848 22.969 1 95.19 43 GLU B N 1
ATOM 3849 C CA . GLU B 1 43 ? -13.078 -4.562 23.5 1 95.19 43 GLU B CA 1
ATOM 3850 C C . GLU B 1 43 ? -13.086 -3.49 22.422 1 95.19 43 GLU B C 1
ATOM 3852 O O . GLU B 1 43 ? -14 -2.664 22.359 1 95.19 43 GLU B O 1
ATOM 3857 N N . ARG B 1 44 ? -12.062 -3.479 21.578 1 96.31 44 ARG B N 1
ATOM 3858 C CA . ARG B 1 44 ? -12.008 -2.541 20.469 1 96.31 44 ARG B CA 1
ATOM 3859 C C . ARG B 1 44 ? -13.203 -2.727 19.531 1 96.31 44 ARG B C 1
ATOM 3861 O O . ARG B 1 44 ? -13.828 -1.748 19.109 1 96.31 44 ARG B O 1
ATOM 3868 N N . MET B 1 45 ? -13.484 -3.963 19.234 1 94.81 45 MET B N 1
ATOM 3869 C CA . MET B 1 45 ? -14.625 -4.258 18.375 1 94.81 45 MET B CA 1
ATOM 3870 C C . MET B 1 45 ? -15.93 -3.787 19.016 1 94.81 45 MET B C 1
ATOM 3872 O O . MET B 1 45 ? -16.797 -3.229 18.328 1 94.81 45 MET B O 1
ATOM 3876 N N . ALA B 1 46 ? -16.047 -4.047 20.281 1 95.94 46 ALA B N 1
ATOM 3877 C CA . ALA B 1 46 ? -17.234 -3.58 21 1 95.94 46 ALA B CA 1
ATOM 3878 C C . ALA B 1 46 ? -17.359 -2.061 20.922 1 95.94 46 ALA B C 1
ATOM 3880 O O . ALA B 1 46 ? -18.438 -1.526 20.719 1 95.94 46 ALA B O 1
ATOM 3881 N N . ALA B 1 47 ? -16.234 -1.412 21.141 1 97.88 47 ALA B N 1
ATOM 3882 C CA . ALA B 1 47 ? -16.219 0.046 21.062 1 97.88 47 ALA B CA 1
ATOM 3883 C C . ALA B 1 47 ? -16.641 0.516 19.672 1 97.88 47 ALA B C 1
ATOM 3885 O O . ALA B 1 47 ? -17.391 1.496 19.547 1 97.88 47 ALA B O 1
ATOM 3886 N N . LYS B 1 48 ? -16.172 -0.141 18.641 1 97.94 48 LYS B N 1
ATOM 3887 C CA . LYS B 1 48 ? -16.531 0.219 17.266 1 97.94 48 LYS B CA 1
ATOM 3888 C C . LYS B 1 48 ? -18.016 0.02 17.016 1 97.94 48 LYS B C 1
ATOM 3890 O O . LYS B 1 48 ? -18.641 0.804 16.297 1 97.94 48 LYS B O 1
ATOM 3895 N N . VAL B 1 49 ? -18.562 -1.005 17.562 1 96.88 49 VAL B N 1
ATOM 3896 C CA . VAL B 1 49 ? -19.984 -1.255 17.422 1 96.88 49 VAL B CA 1
ATOM 3897 C C . VAL B 1 49 ? -20.781 -0.128 18.094 1 96.88 49 VAL B C 1
ATOM 3899 O O . VAL B 1 49 ? -21.703 0.429 17.5 1 96.88 49 VAL B O 1
ATOM 3902 N N . VAL B 1 50 ? -20.391 0.153 19.297 1 97.88 50 VAL B N 1
ATOM 3903 C CA . VAL B 1 50 ? -21.062 1.231 20.016 1 97.88 50 VAL B CA 1
ATOM 3904 C C . VAL B 1 50 ? -20.906 2.543 19.25 1 97.88 50 VAL B C 1
ATOM 3906 O O . VAL B 1 50 ? -21.875 3.287 19.078 1 97.88 50 VAL B O 1
ATOM 3909 N N . LEU B 1 51 ? -19.703 2.795 18.781 1 98.5 51 LEU B N 1
ATOM 3910 C CA . LEU B 1 51 ? -19.406 4.02 18.047 1 98.5 51 LEU B CA 1
ATOM 3911 C C . LEU B 1 51 ? -20.266 4.125 16.781 1 98.5 51 LEU B C 1
ATOM 3913 O O . LEU B 1 51 ? -20.75 5.211 16.453 1 98.5 51 LEU B O 1
ATOM 3917 N N . SER B 1 52 ? -20.453 3.049 16.078 1 97.94 52 SER B N 1
ATOM 3918 C CA . SER B 1 52 ? -21.203 3.041 14.828 1 97.94 52 SER B CA 1
ATOM 3919 C C . SER B 1 52 ? -22.656 3.459 15.047 1 97.94 52 SER B C 1
ATOM 3921 O O . SER B 1 52 ? -23.328 3.926 14.125 1 97.94 52 SER B O 1
ATOM 3923 N N . GLU B 1 53 ? -23.094 3.383 16.266 1 97.38 53 GLU B N 1
ATOM 3924 C CA . GLU B 1 53 ? -24.5 3.668 16.594 1 97.38 53 GLU B CA 1
ATOM 3925 C C . GLU B 1 53 ? -24.656 5.078 17.141 1 97.38 53 GLU B C 1
ATOM 3927 O O . GLU B 1 53 ? -25.781 5.59 17.234 1 97.38 53 GLU B O 1
ATOM 3932 N N . PHE B 1 54 ? -23.516 5.723 17.562 1 97.94 54 PHE B N 1
ATOM 3933 C CA . PHE B 1 54 ? -23.594 7.113 17.984 1 97.94 54 PHE B CA 1
ATOM 3934 C C . PHE B 1 54 ? -24.172 7.984 16.875 1 97.94 54 PHE B C 1
ATOM 3936 O O . PHE B 1 54 ? -23.859 7.801 15.695 1 97.94 54 PHE B O 1
ATOM 3943 N N . THR B 1 55 ? -25.078 8.836 17.234 1 98.19 55 THR B N 1
ATOM 3944 C CA . THR B 1 55 ? -25.453 9.883 16.281 1 98.19 55 THR B CA 1
ATOM 3945 C C . THR B 1 55 ? -24.422 11 16.281 1 98.19 55 THR B C 1
ATOM 3947 O O . THR B 1 55 ? -23.625 11.133 17.203 1 98.19 55 THR B O 1
ATOM 3950 N N . LEU B 1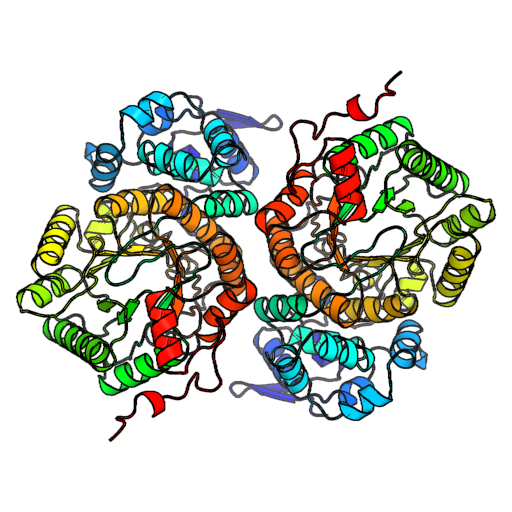 56 ? -24.406 11.805 15.211 1 98.69 56 LEU B N 1
ATOM 3951 C CA . LEU B 1 56 ? -23.547 12.977 15.164 1 98.69 56 LEU B CA 1
ATOM 3952 C C . LEU B 1 56 ? -23.859 13.922 16.312 1 98.69 56 LEU B C 1
ATOM 3954 O O . LEU B 1 56 ? -22.953 14.547 16.875 1 98.69 56 LEU B O 1
ATOM 3958 N N . ALA B 1 57 ? -25.078 13.977 16.734 1 98.56 57 ALA B N 1
ATOM 3959 C CA . ALA B 1 57 ? -25.516 14.812 17.859 1 98.56 57 ALA B CA 1
ATOM 3960 C C . ALA B 1 57 ? -24.906 14.32 19.172 1 98.56 57 ALA B C 1
ATOM 3962 O O . ALA B 1 57 ? -24.578 15.125 20.047 1 98.56 57 ALA B O 1
ATOM 3963 N N . ASP B 1 58 ? -24.844 13 19.328 1 98.19 58 ASP B N 1
ATOM 3964 C CA . ASP B 1 58 ? -24.234 12.438 20.531 1 98.19 58 ASP B CA 1
ATOM 3965 C C . ASP B 1 58 ? -22.812 12.969 20.719 1 98.19 58 ASP B C 1
ATOM 3967 O O . ASP B 1 58 ? -22.406 13.312 21.828 1 98.19 58 ASP B O 1
ATOM 3971 N N . ILE B 1 59 ? -22.062 13.031 19.625 1 98.38 59 ILE B N 1
ATOM 3972 C CA . ILE B 1 59 ? -20.688 13.484 19.688 1 98.38 59 ILE B CA 1
ATOM 3973 C C . ILE B 1 59 ? -20.641 15 19.875 1 98.38 59 ILE B C 1
ATOM 3975 O O . ILE B 1 59 ? -19.859 15.5 20.688 1 98.38 59 ILE B O 1
ATOM 3979 N N . TYR B 1 60 ? -21.484 15.688 19.156 1 98.19 60 TYR B N 1
ATOM 3980 C CA . TYR B 1 60 ? -21.531 17.141 19.234 1 98.19 60 TYR B CA 1
ATOM 3981 C C . TYR B 1 60 ? -21.812 17.609 20.656 1 98.19 60 TYR B C 1
ATOM 3983 O O . TYR B 1 60 ? -21.188 18.547 21.141 1 98.19 60 TYR B O 1
ATOM 3991 N N . GLU B 1 61 ? -22.688 16.938 21.312 1 97.88 61 GLU B N 1
ATOM 3992 C CA . GLU B 1 61 ? -23.141 17.344 22.641 1 97.88 61 GLU B CA 1
ATOM 3993 C C . GLU B 1 61 ? -22.156 16.906 23.719 1 97.88 61 GLU B C 1
ATOM 3995 O O . GLU B 1 61 ? -22.25 17.328 24.875 1 97.88 61 GLU B O 1
ATOM 4000 N N . ASN B 1 62 ? -21.219 16.125 23.359 1 97.56 62 ASN B N 1
ATOM 4001 C CA . ASN B 1 62 ? -20.25 15.602 24.312 1 97.56 62 ASN B CA 1
ATOM 4002 C C . ASN B 1 62 ? -18.812 15.758 23.797 1 97.56 62 ASN B C 1
ATOM 4004 O O . ASN B 1 62 ? -18.125 14.766 23.562 1 97.56 62 ASN B O 1
ATOM 4008 N N . PRO B 1 63 ? -18.391 17 23.688 1 97.44 63 PRO B N 1
ATOM 4009 C CA . PRO B 1 63 ? -17.016 17.203 23.234 1 97.44 63 PRO B CA 1
ATOM 4010 C C . PRO B 1 63 ? -15.992 16.484 24.109 1 97.44 63 PRO B C 1
ATOM 4012 O O . PRO B 1 63 ? -16.156 16.422 25.344 1 97.44 63 PRO B O 1
ATOM 4015 N N . VAL B 1 64 ? -14.898 16.016 23.531 1 98.25 64 VAL B N 1
ATOM 4016 C CA . VAL B 1 64 ? -13.898 15.258 24.281 1 98.25 64 VAL B CA 1
ATOM 4017 C C . VAL B 1 64 ? -13.172 16.188 25.25 1 98.25 64 VAL B C 1
ATOM 4019 O O . VAL B 1 64 ? -12.633 15.734 26.266 1 98.25 64 VAL B O 1
ATOM 4022 N N . ILE B 1 65 ? -13.008 17.422 24.906 1 98.38 65 ILE B N 1
ATOM 4023 C CA . ILE B 1 65 ? -12.562 18.5 25.781 1 98.38 65 ILE B CA 1
ATOM 4024 C C . ILE B 1 65 ? -13.602 19.609 25.812 1 98.38 65 ILE B C 1
ATOM 4026 O O . ILE B 1 65 ? -13.961 20.156 24.75 1 98.38 65 ILE B O 1
ATOM 4030 N N . PRO B 1 66 ? -14.07 19.969 26.938 1 97.81 66 PRO B N 1
ATOM 4031 C CA . PRO B 1 66 ? -15.18 20.938 27.031 1 97.81 66 PRO B CA 1
ATOM 4032 C C . PRO B 1 66 ? -14.867 22.266 26.344 1 97.81 66 PRO B C 1
ATOM 4034 O O . PRO B 1 66 ? -13.734 22.75 26.422 1 97.81 66 PRO B O 1
ATOM 4037 N N . TYR B 1 67 ? -15.828 22.844 25.75 1 97.88 67 TYR B N 1
ATOM 4038 C CA . TYR B 1 67 ? -15.789 24.109 25.016 1 97.88 67 TYR B CA 1
ATOM 4039 C C . TYR B 1 67 ? -15.188 25.219 25.875 1 97.88 67 TYR B C 1
ATOM 4041 O O . TYR B 1 67 ? -14.375 26.016 25.391 1 97.88 67 TYR B O 1
ATOM 4049 N N . GLU B 1 68 ? -15.477 25.281 27.141 1 97.5 68 GLU B N 1
ATOM 4050 C CA . GLU B 1 68 ? -15.086 26.359 28.047 1 97.5 68 GLU B CA 1
ATOM 4051 C C . GLU B 1 68 ? -13.609 26.234 28.438 1 97.5 68 GLU B C 1
ATOM 4053 O O . GLU B 1 68 ? -13 27.219 28.875 1 97.5 68 GLU B O 1
ATOM 4058 N N . GLU B 1 69 ? -13.016 25.094 28.172 1 97.31 69 GLU B N 1
ATOM 4059 C CA . GLU B 1 69 ? -11.703 24.812 28.734 1 97.31 69 GLU B CA 1
ATOM 4060 C C . GLU B 1 69 ? -10.617 24.875 27.656 1 97.31 69 GLU B C 1
ATOM 4062 O O . GLU B 1 69 ? -9.43 24.969 27.969 1 97.31 69 GLU B O 1
ATOM 4067 N N . ASP B 1 70 ? -11.031 24.844 26.422 1 98.31 70 ASP B N 1
ATOM 4068 C CA . ASP B 1 70 ? -10.055 24.594 25.375 1 98.31 70 ASP B CA 1
ATOM 4069 C C . ASP B 1 70 ? -10.328 25.469 24.156 1 98.31 70 ASP B C 1
ATOM 4071 O O . ASP B 1 70 ? -11.383 25.328 23.516 1 98.31 70 ASP B O 1
ATOM 4075 N N . GLU B 1 71 ? -9.391 26.25 23.766 1 98.5 71 GLU B N 1
ATOM 4076 C CA . GLU B 1 71 ? -9.531 27.141 22.609 1 98.5 71 GLU B CA 1
ATOM 4077 C C . GLU B 1 71 ? -9.703 26.344 21.328 1 98.5 71 GLU B C 1
ATOM 4079 O O . GLU B 1 71 ? -10.438 26.766 20.422 1 98.5 71 GLU B O 1
ATOM 4084 N N . VAL B 1 72 ? -9.008 25.203 21.219 1 98.75 72 VAL B N 1
ATOM 4085 C CA . VAL B 1 72 ? -9.109 24.359 20.031 1 98.75 72 VAL B CA 1
ATOM 4086 C C . VAL B 1 72 ? -10.555 23.906 19.859 1 98.75 72 VAL B C 1
ATOM 4088 O O . VAL B 1 72 ? -11.102 23.953 18.75 1 98.75 72 VAL B O 1
ATOM 4091 N N . THR B 1 73 ? -11.188 23.469 21 1 98.75 73 THR B N 1
ATOM 4092 C CA . THR B 1 73 ? -12.594 23.094 20.938 1 98.75 73 THR B CA 1
ATOM 4093 C C . THR B 1 73 ? -13.453 24.25 20.469 1 98.75 73 THR B C 1
ATOM 4095 O O . THR B 1 73 ? -14.328 24.078 19.609 1 98.75 73 THR B O 1
ATOM 4098 N N . ARG B 1 74 ? -13.211 25.438 20.969 1 98.69 74 ARG B N 1
ATOM 4099 C CA . ARG B 1 74 ? -14 26.609 20.594 1 98.69 74 ARG B CA 1
ATOM 4100 C C . ARG B 1 74 ? -13.875 26.891 19.109 1 98.69 74 ARG B C 1
ATOM 4102 O O . ARG B 1 74 ? -14.883 27.125 18.422 1 98.69 74 ARG B O 1
ATOM 4109 N N . ILE B 1 75 ? -12.711 26.859 18.578 1 98.56 75 ILE B N 1
ATOM 4110 C CA . ILE B 1 75 ? -12.469 27.172 17.172 1 98.56 75 ILE B CA 1
ATOM 4111 C C . ILE B 1 75 ? -13.117 26.125 16.281 1 98.56 75 ILE B C 1
ATOM 4113 O O . ILE B 1 75 ? -13.719 26.453 15.258 1 98.56 75 ILE B O 1
ATOM 4117 N N . ILE B 1 76 ? -13.031 24.859 16.609 1 98.56 76 ILE B N 1
ATOM 4118 C CA . ILE B 1 76 ? -13.633 23.781 15.836 1 98.56 76 ILE B CA 1
ATOM 4119 C C . ILE B 1 76 ? -15.148 23.938 15.805 1 98.56 76 ILE B C 1
ATOM 4121 O O . ILE B 1 76 ? -15.766 23.922 14.742 1 98.56 76 ILE B O 1
ATOM 4125 N N . TYR B 1 77 ? -15.75 24.156 17.016 1 98.31 77 TYR B N 1
ATOM 4126 C CA . TYR B 1 77 ? -17.203 24.234 17.125 1 98.31 77 TYR B CA 1
ATOM 4127 C C . TYR B 1 77 ? -17.734 25.5 16.469 1 98.31 77 TYR B C 1
ATOM 4129 O O . TYR B 1 77 ? -18.766 25.453 15.789 1 98.31 77 TYR B O 1
ATOM 4137 N N . ASP B 1 78 ? -17.031 26.562 16.672 1 98 78 ASP B N 1
ATOM 4138 C CA . ASP B 1 78 ? -17.484 27.828 16.109 1 98 78 ASP B CA 1
ATOM 4139 C C . ASP B 1 78 ? -17.312 27.859 14.602 1 98 78 ASP B C 1
ATOM 4141 O O . ASP B 1 78 ? -17.906 28.703 13.914 1 98 78 ASP B O 1
ATOM 4145 N N . GLY B 1 79 ? -16.531 26.953 14.07 1 96.5 79 GLY B N 1
ATOM 4146 C CA . GLY B 1 79 ? -16.219 26.953 12.656 1 96.5 79 GLY B CA 1
ATOM 4147 C C . GLY B 1 79 ? -17.141 26.062 11.836 1 96.5 79 GLY B C 1
ATOM 4148 O O . GLY B 1 79 ? -17.109 26.109 10.602 1 96.5 79 GLY B O 1
ATOM 4149 N N . ILE B 1 80 ? -18 25.281 12.438 1 96.38 80 ILE B N 1
ATOM 4150 C CA . ILE B 1 80 ? -18.812 24.359 11.656 1 96.38 80 ILE B CA 1
ATOM 4151 C C . ILE B 1 80 ? -20.047 25.078 11.133 1 96.38 80 ILE B C 1
ATOM 4153 O O . ILE B 1 80 ? -20.5 26.062 11.727 1 96.38 80 ILE B O 1
ATOM 4157 N N . ASN B 1 81 ? -20.562 24.703 10.016 1 97.5 81 ASN B N 1
ATOM 4158 C CA . ASN B 1 81 ? -21.812 25.188 9.461 1 97.5 81 ASN B CA 1
ATOM 4159 C C . ASN B 1 81 ? -23.016 24.516 10.125 1 97.5 81 ASN B C 1
ATOM 4161 O O . ASN B 1 81 ? -23.328 23.359 9.836 1 97.5 81 ASN B O 1
ATOM 4165 N N . LEU B 1 82 ? -23.703 25.219 10.891 1 97.62 82 LEU B N 1
ATOM 4166 C CA . LEU B 1 82 ? -24.781 24.672 11.703 1 97.62 82 LEU B CA 1
ATOM 4167 C C . LEU B 1 82 ? -25.953 24.234 10.828 1 97.62 82 LEU B C 1
ATOM 4169 O O . LEU B 1 82 ? -26.688 23.312 11.188 1 97.62 82 LEU B O 1
ATOM 4173 N N . SER B 1 83 ? -26.172 24.891 9.695 1 97.88 83 SER B N 1
ATOM 4174 C CA . SER B 1 83 ? -27.234 24.469 8.789 1 97.88 83 SER B CA 1
ATOM 4175 C C . SER B 1 83 ? -26.984 23.062 8.25 1 97.88 83 SER B C 1
ATOM 4177 O O . SER B 1 83 ? -27.875 22.219 8.234 1 97.88 83 SER B O 1
ATOM 4179 N N . ILE B 1 84 ? -25.766 22.875 7.816 1 97.88 84 ILE B N 1
ATOM 4180 C CA . ILE B 1 84 ? -25.391 21.547 7.316 1 97.88 84 ILE B CA 1
ATOM 4181 C C . ILE B 1 84 ? -25.453 20.531 8.453 1 97.88 84 ILE B C 1
ATOM 4183 O O . ILE B 1 84 ? -26.016 19.438 8.289 1 97.88 84 ILE B O 1
ATOM 4187 N N . TYR B 1 85 ? -24.938 20.891 9.617 1 98.38 85 TYR B N 1
ATOM 4188 C CA . TYR B 1 85 ? -24.969 20.016 10.781 1 98.38 85 TYR B CA 1
ATOM 4189 C C . TYR B 1 85 ? -26.391 19.609 11.133 1 98.38 85 TYR B C 1
ATOM 4191 O O . TYR B 1 85 ? -26.672 18.438 11.375 1 98.38 85 TYR B O 1
ATOM 4199 N N . ASN B 1 86 ? -27.266 20.516 11.133 1 98.25 86 ASN B N 1
ATOM 4200 C CA . ASN B 1 86 ? -28.641 20.25 11.523 1 98.25 86 ASN B CA 1
ATOM 4201 C C . ASN B 1 86 ? -29.328 19.297 10.547 1 98.25 86 ASN B C 1
ATOM 4203 O O . ASN B 1 86 ? -30.234 18.562 10.938 1 98.25 86 ASN B O 1
ATOM 4207 N N . GLU B 1 87 ? -28.844 19.281 9.359 1 97.94 87 GLU B N 1
ATOM 4208 C CA . GLU B 1 87 ? -29.391 18.375 8.359 1 97.94 87 GLU B CA 1
ATOM 4209 C C . GLU B 1 87 ? -28.984 16.938 8.641 1 97.94 87 GLU B C 1
ATOM 4211 O O . GLU B 1 87 ? -29.734 16 8.312 1 97.94 87 GLU B O 1
ATOM 4216 N N . ILE B 1 88 ? -27.828 16.75 9.312 1 98.44 88 ILE B N 1
ATOM 4217 C CA . ILE B 1 88 ? -27.281 15.398 9.367 1 98.44 88 ILE B CA 1
ATOM 4218 C C . ILE B 1 88 ? -27.094 14.984 10.82 1 98.44 88 ILE B C 1
ATOM 4220 O O . ILE B 1 88 ? -26.625 13.875 11.102 1 98.44 88 ILE B O 1
ATOM 4224 N N . LYS B 1 89 ? -27.453 15.766 11.758 1 98.38 89 LYS B N 1
ATOM 4225 C CA . LYS B 1 89 ? -27.141 15.57 13.172 1 98.38 89 LYS B CA 1
ATOM 4226 C C . LYS B 1 89 ? -27.719 14.258 13.688 1 98.38 89 LYS B C 1
ATOM 4228 O O . LYS B 1 89 ? -27.203 13.68 14.648 1 98.38 89 LYS B O 1
ATOM 4233 N N . ASN B 1 90 ? -28.781 13.727 13.031 1 98.31 90 ASN B N 1
ATOM 4234 C CA . ASN B 1 90 ? -29.438 12.508 13.492 1 98.31 90 ASN B CA 1
ATOM 4235 C C . ASN B 1 90 ? -28.859 11.273 12.812 1 98.31 90 ASN B C 1
ATOM 4237 O O . ASN B 1 90 ? -29.234 10.148 13.133 1 98.31 90 ASN B O 1
ATOM 4241 N N . TRP B 1 91 ? -27.859 11.469 11.859 1 98.56 91 TRP B N 1
ATOM 4242 C CA . TRP B 1 91 ? -27.172 10.328 11.266 1 98.56 91 TRP B CA 1
ATOM 4243 C C . TRP B 1 91 ? -26.297 9.625 12.289 1 98.56 91 TRP B C 1
ATOM 4245 O O . TRP B 1 91 ? -25.656 10.273 13.125 1 98.56 91 TRP B O 1
ATOM 4255 N N . SER B 1 92 ? -26.297 8.312 12.266 1 98.5 92 SER B N 1
ATOM 4256 C CA . SER B 1 92 ? -25.281 7.582 13.016 1 98.5 92 SER B CA 1
ATOM 4257 C C . SER B 1 92 ? -23.922 7.672 12.344 1 98.5 92 SER B C 1
ATOM 4259 O O . SER B 1 92 ? -23.828 8.008 11.156 1 98.5 92 SER B O 1
ATOM 4261 N N . ILE B 1 93 ? -22.891 7.406 13.086 1 98.62 93 ILE B N 1
ATOM 4262 C CA . ILE B 1 93 ? -21.547 7.379 12.516 1 98.62 93 ILE B CA 1
ATOM 4263 C C . ILE B 1 93 ? -21.469 6.309 11.422 1 98.62 93 ILE B C 1
ATOM 4265 O O . ILE B 1 93 ? -20.781 6.488 10.414 1 98.62 93 ILE B O 1
ATOM 4269 N N . GLY B 1 94 ? -22.125 5.172 11.656 1 98.31 94 GLY B N 1
ATOM 4270 C CA . GLY B 1 94 ? -22.203 4.152 10.625 1 98.31 94 GLY B CA 1
ATOM 4271 C C . GLY B 1 94 ? -22.828 4.656 9.336 1 98.31 94 GLY B C 1
ATOM 4272 O O . GLY B 1 94 ? -22.344 4.34 8.242 1 98.31 94 GLY B O 1
ATOM 4273 N N . GLU B 1 95 ? -23.891 5.414 9.438 1 97.88 95 GLU B N 1
ATOM 4274 C CA . GLU B 1 95 ? -24.547 5.988 8.266 1 97.88 95 GLU B CA 1
ATOM 4275 C C . GLU B 1 95 ? -23.641 6.98 7.555 1 97.88 95 GLU B C 1
ATOM 4277 O O . GLU B 1 95 ? -23.609 7.035 6.324 1 97.88 95 GLU B O 1
ATOM 4282 N N . LEU B 1 96 ? -22.969 7.773 8.344 1 98.69 96 LEU B N 1
ATOM 4283 C CA . LEU B 1 96 ? -22.016 8.695 7.75 1 98.69 96 LEU B CA 1
ATOM 4284 C C . LEU B 1 96 ? -20.953 7.945 6.953 1 98.69 96 LEU B C 1
ATOM 4286 O O . LEU B 1 96 ? -20.594 8.352 5.84 1 98.69 96 LEU B O 1
ATOM 4290 N N . ARG B 1 97 ? -20.406 6.887 7.508 1 98.5 97 ARG B N 1
ATOM 4291 C CA . ARG B 1 97 ? -19.422 6.059 6.812 1 98.5 97 ARG B CA 1
ATOM 4292 C C . ARG B 1 97 ? -19.984 5.562 5.48 1 98.5 97 ARG B C 1
ATOM 4294 O O . ARG B 1 97 ? -19.312 5.652 4.449 1 98.5 97 ARG B O 1
ATOM 4301 N N . ASN B 1 98 ? -21.203 5.059 5.527 1 96.81 98 ASN B N 1
ATOM 4302 C CA . ASN B 1 98 ? -21.828 4.547 4.316 1 96.81 98 ASN B CA 1
ATOM 4303 C C . ASN B 1 98 ? -22.031 5.648 3.279 1 96.81 98 ASN B C 1
ATOM 4305 O O . ASN B 1 98 ? -21.859 5.422 2.082 1 96.81 98 ASN B O 1
ATOM 4309 N N . TYR B 1 99 ? -22.406 6.793 3.77 1 97.12 99 TYR B N 1
ATOM 4310 C CA . TYR B 1 99 ? -22.594 7.938 2.885 1 97.12 99 TYR B CA 1
ATOM 4311 C C . TYR B 1 99 ? -21.281 8.297 2.182 1 97.12 99 TYR B C 1
ATOM 4313 O O . TYR B 1 99 ? -21.266 8.492 0.964 1 97.12 99 TYR B O 1
ATOM 4321 N N . ILE B 1 100 ? -20.219 8.336 2.904 1 98.12 100 ILE B N 1
ATOM 4322 C CA . ILE B 1 100 ? -18.922 8.734 2.381 1 98.12 100 ILE B CA 1
ATOM 4323 C C . ILE B 1 100 ? -18.438 7.711 1.361 1 98.12 100 ILE B C 1
ATOM 4325 O O . ILE B 1 100 ? -17.891 8.07 0.318 1 98.12 100 ILE B O 1
ATOM 432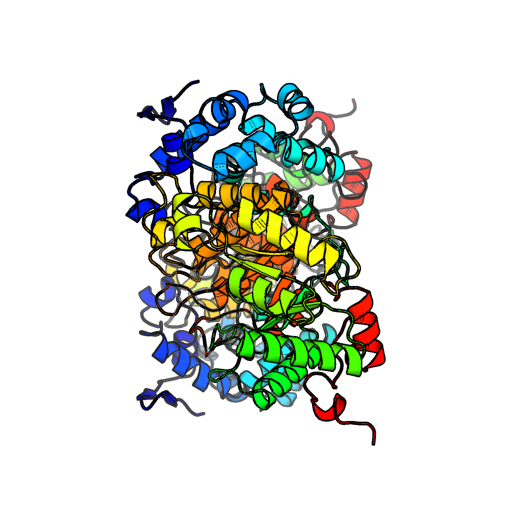9 N N . LEU B 1 101 ? -18.656 6.426 1.617 1 95.19 101 LEU B N 1
ATOM 4330 C CA . LEU B 1 101 ? -18.109 5.355 0.798 1 95.19 101 LEU B CA 1
ATOM 4331 C C . LEU B 1 101 ? -19.016 5.051 -0.389 1 95.19 101 LEU B C 1
ATOM 4333 O O . LEU B 1 101 ? -18.625 4.34 -1.314 1 95.19 101 LEU B O 1
ATOM 4337 N N . SER B 1 102 ? -20.219 5.656 -0.368 1 91.81 102 SER B N 1
ATOM 4338 C CA . SER B 1 102 ? -21.172 5.414 -1.451 1 91.81 102 SER B CA 1
ATOM 4339 C C . SER B 1 102 ? -20.641 5.953 -2.777 1 91.81 102 SER B C 1
ATOM 4341 O O . SER B 1 102 ? -20.047 7.031 -2.822 1 91.81 102 SER B O 1
ATOM 4343 N N . HIS B 1 103 ? -20.938 5.277 -3.828 1 84.62 103 HIS B N 1
ATOM 4344 C CA . HIS B 1 103 ? -20.531 5.691 -5.168 1 84.62 103 HIS B CA 1
ATOM 4345 C C . HIS B 1 103 ? -21.312 6.926 -5.621 1 84.62 103 HIS B C 1
ATOM 4347 O O . HIS B 1 103 ? -20.875 7.625 -6.539 1 84.62 103 HIS B O 1
ATOM 4353 N N . ARG B 1 104 ? -22.422 7.141 -5.027 1 88.31 104 ARG B N 1
ATOM 4354 C CA . ARG B 1 104 ? -23.266 8.258 -5.41 1 88.31 104 ARG B CA 1
ATOM 4355 C C . ARG B 1 104 ? -22.766 9.562 -4.797 1 88.31 104 ARG B C 1
ATOM 4357 O O . ARG B 1 104 ? -23.156 10.648 -5.23 1 88.31 104 ARG B O 1
ATOM 4364 N N . THR B 1 105 ? -21.922 9.438 -3.754 1 94.62 105 THR B N 1
ATOM 4365 C CA . THR B 1 105 ? -21.391 10.625 -3.078 1 94.62 105 THR B CA 1
ATOM 4366 C C . THR B 1 105 ? -20.078 11.078 -3.719 1 94.62 105 THR B C 1
ATOM 4368 O O . THR B 1 105 ? -19.094 10.344 -3.697 1 94.62 105 THR B O 1
ATOM 4371 N N . GLY B 1 106 ? -20.062 12.281 -4.27 1 93.56 106 GLY B N 1
ATOM 4372 C CA . GLY B 1 106 ? -18.891 12.797 -4.949 1 93.56 106 GLY B CA 1
ATOM 4373 C C . GLY B 1 106 ? -18.172 13.883 -4.164 1 93.56 106 GLY B C 1
ATOM 4374 O O . GLY B 1 106 ? -18.484 14.109 -2.992 1 93.56 106 GLY B O 1
ATOM 4375 N N . PRO B 1 107 ? -17.234 14.461 -4.797 1 93.62 107 PRO B N 1
ATOM 4376 C CA . PRO B 1 107 ? -16.406 15.477 -4.137 1 93.62 107 PRO B CA 1
ATOM 4377 C C . PRO B 1 107 ? -17.234 16.656 -3.623 1 93.62 107 PRO B C 1
ATOM 4379 O O . PRO B 1 107 ? -16.953 17.188 -2.545 1 93.62 107 PRO B O 1
ATOM 4382 N N . HIS B 1 108 ? -18.203 17.047 -4.379 1 95.31 108 HIS B N 1
ATOM 4383 C CA . HIS B 1 108 ? -19.031 18.188 -3.986 1 95.31 108 HIS B CA 1
ATOM 4384 C C . HIS B 1 108 ? -19.766 17.906 -2.68 1 95.31 108 HIS B C 1
ATOM 4386 O O . HIS B 1 108 ? -19.766 18.734 -1.77 1 95.31 108 HIS B O 1
ATOM 4392 N N . GLU B 1 109 ? -20.375 16.734 -2.629 1 96.75 109 GLU B N 1
ATOM 4393 C CA . GLU B 1 109 ? -21.125 16.344 -1.438 1 96.75 109 GLU B CA 1
ATOM 4394 C C . GLU B 1 109 ? -20.203 16.219 -0.226 1 96.75 109 GLU B C 1
ATOM 4396 O O . GLU B 1 109 ? -20.578 16.609 0.881 1 96.75 109 GLU B O 1
ATOM 4401 N N . LEU B 1 110 ? -19.078 15.703 -0.417 1 97.88 110 LEU B N 1
ATOM 4402 C CA . LEU B 1 110 ? -18.141 15.477 0.686 1 97.88 110 LEU B CA 1
ATOM 4403 C C . LEU B 1 110 ? -17.578 16.797 1.196 1 97.88 110 LEU B C 1
ATOM 4405 O O . LEU B 1 110 ? -17.359 16.953 2.4 1 97.88 110 LEU B O 1
ATOM 4409 N N . THR B 1 111 ? -17.297 17.688 0.295 1 95.75 111 THR B N 1
ATOM 4410 C CA . THR B 1 111 ? -16.859 19.031 0.704 1 95.75 111 THR B CA 1
ATOM 4411 C C . THR B 1 111 ? -17.922 19.703 1.558 1 95.75 111 THR B C 1
ATOM 4413 O O . THR B 1 111 ? -17.609 20.312 2.584 1 95.75 111 THR B O 1
ATOM 4416 N N . ARG B 1 112 ? -19.141 19.562 1.115 1 96.81 112 ARG B N 1
ATOM 4417 C CA . ARG B 1 112 ? -20.25 20.188 1.83 1 96.81 112 ARG B CA 1
ATOM 4418 C C . ARG B 1 112 ? -20.422 19.578 3.221 1 96.81 112 ARG B C 1
ATOM 4420 O O . ARG B 1 112 ? -20.484 20.312 4.215 1 96.81 112 ARG B O 1
ATOM 4427 N N . ILE B 1 113 ? -20.438 18.312 3.336 1 97.69 113 ILE B N 1
ATOM 4428 C CA . ILE B 1 113 ? -20.719 17.688 4.621 1 97.69 113 ILE B CA 1
ATOM 4429 C C . ILE B 1 113 ? -19.562 17.922 5.586 1 97.69 113 ILE B C 1
ATOM 4431 O O . ILE B 1 113 ? -19.766 18.016 6.801 1 97.69 113 ILE B O 1
ATOM 4435 N N . GLY B 1 114 ? -18.375 18.016 5.012 1 98 114 GLY B N 1
ATOM 4436 C CA . GLY B 1 114 ? -17.219 18.297 5.848 1 98 114 GLY B CA 1
ATOM 4437 C C . GLY B 1 114 ? -17.359 19.578 6.656 1 98 114 GLY B C 1
ATOM 4438 O O . GLY B 1 114 ? -16.828 19.672 7.762 1 98 114 GLY B O 1
ATOM 4439 N N . ARG B 1 115 ? -18.109 20.5 6.207 1 97.44 115 ARG B N 1
ATOM 4440 C CA . ARG B 1 115 ? -18.297 21.781 6.859 1 97.44 115 ARG B CA 1
ATOM 4441 C C . ARG B 1 115 ? -19.219 21.656 8.062 1 97.44 115 ARG B C 1
ATOM 4443 O O . ARG B 1 115 ? -19.266 22.562 8.914 1 97.44 115 ARG B O 1
ATOM 4450 N N . GLY B 1 116 ? -19.938 20.562 8.078 1 98.25 116 GLY B N 1
ATOM 4451 C CA . GLY B 1 116 ? -20.891 20.391 9.172 1 98.25 116 GLY B CA 1
ATOM 4452 C C . GLY B 1 116 ? -20.422 19.391 10.219 1 98.25 116 GLY B C 1
ATOM 4453 O O . GLY B 1 116 ? -21.172 19.047 11.133 1 98.25 116 GLY B O 1
ATOM 4454 N N . LEU B 1 117 ? -19.188 18.953 10.102 1 98.81 117 LEU B N 1
ATOM 4455 C CA . LEU B 1 117 ? -18.688 17.922 10.992 1 98.81 117 LEU B CA 1
ATOM 4456 C C . LEU B 1 117 ? -17.625 18.484 11.938 1 98.81 117 LEU B C 1
ATOM 4458 O O . LEU B 1 117 ? -16.766 19.266 11.516 1 98.81 117 LEU B O 1
ATOM 4462 N N . THR B 1 118 ? -17.75 18.141 13.219 1 98.62 118 THR B N 1
ATOM 4463 C CA . THR B 1 118 ? -16.641 18.422 14.133 1 98.62 118 THR B CA 1
ATOM 4464 C C . THR B 1 118 ? -15.492 17.438 13.898 1 98.62 118 THR B C 1
ATOM 4466 O O . THR B 1 118 ? -15.656 16.422 13.227 1 98.62 118 THR B O 1
ATOM 4469 N N . SER B 1 119 ? -14.352 17.766 14.461 1 98.81 119 SER B N 1
ATOM 4470 C CA . SER B 1 119 ? -13.172 16.938 14.32 1 98.81 119 SER B CA 1
ATOM 4471 C C . SER B 1 119 ? -13.391 15.555 14.938 1 98.81 119 SER B C 1
ATOM 4473 O O . SER B 1 119 ? -12.891 14.547 14.43 1 98.81 119 SER B O 1
ATOM 4475 N N . GLU B 1 120 ? -14.141 15.516 16.062 1 98.75 120 GLU B N 1
ATOM 4476 C CA . GLU B 1 120 ? -14.445 14.258 16.734 1 98.75 120 GLU B CA 1
ATOM 4477 C C . GLU B 1 120 ? -15.297 13.352 15.844 1 98.75 120 GLU B C 1
ATOM 4479 O O . GLU B 1 120 ? -15.109 12.133 15.82 1 98.75 120 GLU B O 1
ATOM 4484 N N . MET B 1 121 ? -16.234 13.961 15.148 1 98.88 121 MET B N 1
ATOM 4485 C CA . MET B 1 121 ? -17.062 13.203 14.219 1 98.88 121 MET B CA 1
ATOM 4486 C C . MET B 1 121 ? -16.219 12.602 13.102 1 98.88 121 MET B C 1
ATOM 4488 O O . MET B 1 121 ? -16.422 11.438 12.727 1 98.88 121 MET B O 1
ATOM 4492 N N . ILE B 1 122 ? -15.297 13.375 12.547 1 98.88 122 ILE B N 1
ATOM 4493 C CA . ILE B 1 122 ? -14.438 12.922 11.461 1 98.88 122 ILE B CA 1
ATOM 4494 C C . ILE B 1 122 ? -13.523 11.805 11.961 1 98.88 122 ILE B C 1
ATOM 4496 O O . ILE B 1 122 ? -13.328 10.797 11.273 1 98.88 122 ILE B O 1
ATOM 4500 N N . ALA B 1 123 ? -12.969 11.961 13.148 1 98.88 123 ALA B N 1
ATOM 4501 C CA . ALA B 1 123 ? -12.18 10.883 13.75 1 98.88 123 ALA B CA 1
ATOM 4502 C C . ALA B 1 123 ? -13.016 9.617 13.922 1 98.88 123 ALA B C 1
ATOM 4504 O O . ALA B 1 123 ? -12.531 8.508 13.672 1 98.88 123 ALA B O 1
ATOM 4505 N N . ALA B 1 124 ? -14.234 9.797 14.398 1 98.88 124 ALA B N 1
ATOM 4506 C CA . ALA B 1 124 ? -15.133 8.68 14.664 1 98.88 124 ALA B CA 1
ATOM 4507 C C . ALA B 1 124 ? -15.367 7.848 13.406 1 98.88 124 ALA B C 1
ATOM 4509 O O . ALA B 1 124 ? -15.266 6.621 13.438 1 98.88 124 ALA B O 1
ATOM 4510 N N . VAL B 1 125 ? -15.688 8.531 12.312 1 98.88 125 VAL B N 1
ATOM 4511 C CA . VAL B 1 125 ? -15.992 7.785 11.094 1 98.88 125 VAL B CA 1
ATOM 4512 C 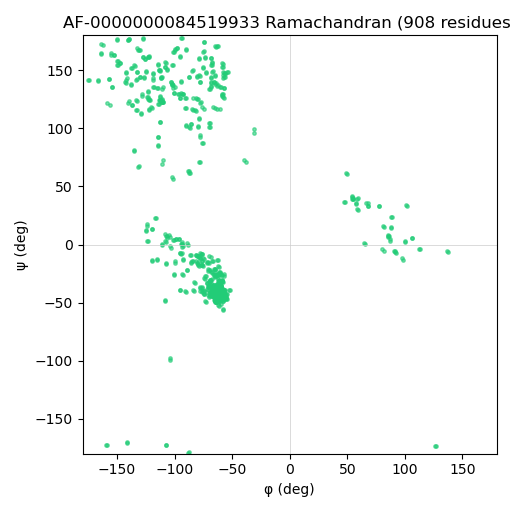C . VAL B 1 125 ? -14.719 7.125 10.562 1 98.88 125 VAL B C 1
ATOM 4514 O O . VAL B 1 125 ? -14.766 6.02 10.031 1 98.88 125 VAL B O 1
ATOM 4517 N N . ALA B 1 126 ? -13.57 7.77 10.672 1 98.81 126 ALA B N 1
ATOM 4518 C CA . ALA B 1 126 ? -12.297 7.176 10.258 1 98.81 126 ALA B CA 1
ATOM 4519 C C . ALA B 1 126 ? -12.023 5.887 11.023 1 98.81 126 ALA B C 1
ATOM 4521 O O . ALA B 1 126 ? -11.492 4.926 10.461 1 98.81 126 ALA B O 1
ATOM 4522 N N . LYS B 1 127 ? -12.375 5.848 12.344 1 98.62 127 LYS B N 1
ATOM 4523 C CA . LYS B 1 127 ? -12.117 4.699 13.211 1 98.62 127 LYS B CA 1
ATOM 4524 C C . LYS B 1 127 ? -12.914 3.479 12.75 1 98.62 127 LYS B C 1
ATOM 4526 O O . LYS B 1 127 ? -12.562 2.344 13.07 1 98.62 127 LYS B O 1
ATOM 4531 N N . LEU B 1 128 ? -13.977 3.742 11.984 1 98.31 128 LEU B N 1
ATOM 4532 C CA . LEU B 1 128 ? -14.82 2.65 11.516 1 98.31 128 LEU B CA 1
ATOM 4533 C C . LEU B 1 128 ? -14.391 2.18 10.133 1 98.31 128 LEU B C 1
ATOM 4535 O O . LEU B 1 128 ? -14.961 1.235 9.586 1 98.31 128 LEU B O 1
ATOM 4539 N N . MET B 1 129 ? -13.391 2.762 9.57 1 97.62 129 MET B N 1
ATOM 4540 C CA . MET B 1 129 ? -12.984 2.469 8.203 1 97.62 129 MET B CA 1
ATOM 4541 C C . MET B 1 129 ? -11.75 1.575 8.18 1 97.62 129 MET B C 1
ATOM 4543 O O . MET B 1 129 ? -10.844 1.738 9 1 97.62 129 MET B O 1
ATOM 4547 N N . SER B 1 130 ? -11.766 0.634 7.266 1 95.88 130 SER B N 1
ATOM 4548 C CA . SER B 1 130 ? -10.562 -0.147 7 1 95.88 130 SER B CA 1
ATOM 4549 C C . SER B 1 130 ? -9.539 0.665 6.215 1 95.88 130 SER B C 1
ATOM 4551 O O . SER B 1 130 ? -9.812 1.797 5.812 1 95.88 130 SER B O 1
ATOM 4553 N N . SER B 1 131 ? -8.344 0.07 6.016 1 96.19 131 SER B N 1
ATOM 4554 C CA . SER B 1 131 ? -7.312 0.746 5.238 1 96.19 131 SER B CA 1
ATOM 4555 C C . SER B 1 131 ? -7.793 1.046 3.822 1 96.19 131 SER B C 1
ATOM 4557 O O . SER B 1 131 ? -7.57 2.143 3.303 1 96.19 131 SER B O 1
ATOM 4559 N N . MET B 1 132 ? -8.461 0.133 3.225 1 95.75 132 MET B N 1
ATOM 4560 C CA . MET B 1 132 ? -8.969 0.328 1.871 1 95.75 132 MET B CA 1
ATOM 4561 C C . MET B 1 132 ? -10.07 1.388 1.851 1 95.75 132 MET B C 1
ATOM 4563 O O . MET B 1 132 ? -10.133 2.203 0.929 1 95.75 132 MET B O 1
ATOM 4567 N N . ASP B 1 133 ? -10.953 1.358 2.859 1 96.19 133 ASP B N 1
ATOM 4568 C CA . ASP B 1 133 ? -11.977 2.391 2.979 1 96.19 133 ASP B CA 1
ATOM 4569 C C . ASP B 1 133 ? -11.352 3.783 3.02 1 96.19 133 ASP B C 1
ATOM 4571 O O . ASP B 1 133 ? -11.828 4.703 2.352 1 96.19 133 ASP B O 1
ATOM 4575 N N . LEU B 1 134 ? -10.312 3.879 3.818 1 98.19 134 LEU B N 1
ATOM 4576 C CA . LEU B 1 134 ? -9.656 5.172 3.979 1 98.19 134 LEU B CA 1
ATOM 4577 C C . LEU B 1 134 ? -9.086 5.656 2.652 1 98.19 134 LEU B C 1
ATOM 4579 O O . LEU B 1 134 ? -9.172 6.844 2.33 1 98.19 134 LEU B O 1
ATOM 4583 N N . VAL B 1 135 ? -8.492 4.742 1.903 1 97.62 135 VAL B N 1
ATOM 4584 C CA . VAL B 1 135 ? -7.902 5.109 0.619 1 97.62 135 VAL B CA 1
ATOM 4585 C C . VAL B 1 135 ? -9 5.551 -0.346 1 97.62 135 VAL B C 1
ATOM 4587 O O . VAL B 1 135 ? -8.914 6.621 -0.951 1 97.62 135 VAL B O 1
ATOM 4590 N N . ILE B 1 136 ? -10.109 4.812 -0.429 1 96 136 ILE B N 1
ATOM 4591 C CA . ILE B 1 136 ? -11.203 5.098 -1.347 1 96 136 ILE B CA 1
ATOM 4592 C C . ILE B 1 136 ? -11.844 6.438 -0.987 1 96 136 ILE B C 1
ATOM 4594 O O . ILE B 1 136 ? -12.078 7.27 -1.861 1 96 136 ILE B O 1
ATOM 4598 N N . ALA B 1 137 ? -12.086 6.582 0.268 1 97.5 137 ALA B N 1
ATOM 4599 C CA . ALA B 1 137 ? -12.703 7.824 0.731 1 97.5 137 ALA B CA 1
ATOM 4600 C C . ALA B 1 137 ? -11.805 9.023 0.436 1 97.5 137 ALA B C 1
ATOM 4602 O O . ALA B 1 137 ? -12.281 10.07 -0.01 1 97.5 137 ALA B O 1
ATOM 4603 N N . SER B 1 138 ? -10.547 8.883 0.66 1 97.88 138 SER B N 1
ATOM 4604 C CA . SER B 1 138 ? -9.602 9.969 0.449 1 97.88 138 SER B CA 1
ATOM 4605 C C . SER B 1 138 ? -9.508 10.344 -1.025 1 97.88 138 SER B C 1
ATOM 4607 O O . SER B 1 138 ? -9.344 11.516 -1.364 1 97.88 138 SER B O 1
ATOM 4609 N N . GLN B 1 139 ? -9.562 9.391 -1.875 1 96.25 139 GLN B N 1
ATOM 4610 C CA . GLN B 1 139 ? -9.453 9.625 -3.311 1 96.25 139 GLN B CA 1
ATOM 4611 C C . GLN B 1 139 ? -10.555 10.562 -3.801 1 96.25 139 GLN B C 1
ATOM 4613 O O . GLN B 1 139 ? -10.375 11.273 -4.793 1 96.25 139 GLN B O 1
ATOM 4618 N N . LYS B 1 140 ? -11.656 10.562 -3.092 1 95.69 140 LYS B N 1
ATOM 4619 C CA . LYS B 1 140 ? -12.82 11.32 -3.529 1 95.69 140 LYS B CA 1
ATOM 4620 C C . LYS B 1 140 ? -12.68 12.805 -3.178 1 95.69 140 LYS B C 1
ATOM 4622 O O . LYS B 1 140 ? -13.406 13.648 -3.699 1 95.69 140 LYS B O 1
ATOM 4627 N N . ILE B 1 141 ? -11.766 13.117 -2.287 1 96.94 141 ILE B N 1
ATOM 4628 C CA . ILE B 1 141 ? -11.664 14.469 -1.748 1 96.94 141 ILE B CA 1
ATOM 4629 C C . ILE B 1 141 ? -10.352 15.109 -2.211 1 96.94 141 ILE B C 1
ATOM 4631 O O . ILE B 1 141 ? -9.266 14.602 -1.91 1 96.94 141 ILE B O 1
ATOM 4635 N N . ARG B 1 142 ? -10.414 16.234 -2.84 1 93.94 142 ARG B N 1
ATOM 4636 C CA . ARG B 1 142 ? -9.219 16.875 -3.371 1 93.94 142 ARG B CA 1
ATOM 4637 C C . ARG B 1 142 ? -9.203 18.375 -3.051 1 93.94 142 ARG B C 1
ATOM 4639 O O . ARG B 1 142 ? -9.438 19.203 -3.93 1 93.94 142 ARG B O 1
ATOM 4646 N N . PRO B 1 143 ? -8.797 18.641 -1.851 1 96.5 143 PRO B N 1
ATOM 4647 C CA . PRO B 1 143 ? -8.719 20.062 -1.517 1 96.5 143 PRO B CA 1
ATOM 4648 C C . PRO B 1 143 ? -7.613 20.781 -2.283 1 96.5 143 PRO B C 1
ATOM 4650 O O . PRO B 1 143 ? -6.496 20.281 -2.4 1 96.5 143 PRO B O 1
ATOM 4653 N N . THR B 1 144 ? -7.898 21.969 -2.807 1 96.62 144 THR B N 1
ATOM 4654 C CA . THR B 1 144 ? -6.926 22.797 -3.514 1 96.62 144 THR B CA 1
ATOM 4655 C C . THR B 1 144 ? -6.656 24.094 -2.752 1 96.62 144 THR B C 1
ATOM 4657 O O . THR B 1 144 ? -7.453 24.5 -1.904 1 96.62 144 THR B O 1
ATOM 4660 N N . ALA B 1 145 ? -5.547 24.641 -2.939 1 97.88 145 ALA B N 1
ATOM 4661 C CA . ALA B 1 145 ? -5.152 25.938 -2.387 1 97.88 145 ALA B CA 1
ATOM 4662 C C . ALA B 1 145 ? -4.18 26.656 -3.318 1 97.88 145 ALA B C 1
ATOM 4664 O O . ALA B 1 145 ? -3.568 26.031 -4.188 1 97.88 145 ALA B O 1
ATOM 4665 N N . HIS B 1 146 ? -4.145 27.969 -3.143 1 97.88 146 HIS B N 1
ATOM 4666 C CA . HIS B 1 146 ? -3.303 28.75 -4.031 1 97.88 146 HIS B CA 1
ATOM 4667 C C . HIS B 1 146 ? -2.459 29.75 -3.246 1 97.88 146 HIS B C 1
ATOM 4669 O O . HIS B 1 146 ? -2.996 30.609 -2.539 1 97.88 146 HIS B O 1
ATOM 4675 N N . CYS B 1 147 ? -1.204 29.594 -3.287 1 97.81 147 CYS B N 1
ATOM 4676 C CA . CYS B 1 147 ? -0.244 30.594 -2.83 1 97.81 147 CYS B CA 1
ATOM 4677 C C . CYS B 1 147 ? 0.395 31.312 -4.012 1 97.81 147 CYS B C 1
ATOM 4679 O O . CYS B 1 147 ? -0.251 32.125 -4.668 1 97.81 147 CYS B O 1
ATOM 4681 N N . ASN B 1 148 ? 1.627 30.875 -4.391 1 97.25 148 ASN B N 1
ATOM 4682 C CA . ASN B 1 148 ? 2.137 31.297 -5.695 1 97.25 148 ASN B CA 1
ATOM 4683 C C . ASN B 1 148 ? 1.799 30.281 -6.777 1 97.25 148 ASN B C 1
ATOM 4685 O O . ASN B 1 148 ? 1.721 30.625 -7.957 1 97.25 148 ASN B O 1
ATOM 4689 N N . THR B 1 149 ? 1.637 29.062 -6.324 1 95.75 149 THR B N 1
ATOM 4690 C CA . THR B 1 149 ? 1.199 27.953 -7.164 1 95.75 149 THR B CA 1
ATOM 4691 C C . THR B 1 149 ? -0.073 27.328 -6.605 1 95.75 149 THR B C 1
ATOM 4693 O O . THR B 1 149 ? -0.462 27.609 -5.469 1 95.75 149 THR B O 1
ATOM 4696 N N . ARG B 1 150 ? -0.709 26.594 -7.496 1 97 150 ARG B N 1
ATOM 4697 C CA . ARG B 1 150 ? -1.899 25.875 -7.07 1 97 150 ARG B CA 1
ATOM 4698 C C . ARG B 1 150 ? -1.562 24.422 -6.723 1 97 150 ARG B C 1
ATOM 4700 O O . ARG B 1 150 ? -0.89 23.734 -7.492 1 97 150 ARG B O 1
ATOM 4707 N N . ILE B 1 151 ? -2.008 24 -5.535 1 97.44 151 ILE B N 1
ATOM 4708 C CA . ILE B 1 151 ? -1.755 22.641 -5.098 1 97.44 151 ILE B CA 1
ATOM 4709 C C . ILE B 1 151 ? -3.07 21.859 -5.043 1 97.44 151 ILE B C 1
ATOM 4711 O O . ILE B 1 151 ? -4.145 22.453 -4.945 1 97.44 151 ILE B O 1
ATOM 4715 N N . GLY B 1 152 ? -2.98 20.516 -5.285 1 96.19 152 GLY B N 1
ATOM 4716 C CA . GLY B 1 152 ? -4.133 19.656 -5.078 1 96.19 152 GLY B CA 1
ATOM 4717 C C . GLY B 1 152 ? -4.863 19.312 -6.363 1 96.19 152 GLY B C 1
ATOM 4718 O O . GLY B 1 152 ? -5.867 18.609 -6.344 1 96.19 152 GLY B O 1
ATOM 4719 N N . GLU B 1 153 ? -4.367 19.75 -7.504 1 95.56 153 GLU B N 1
ATOM 4720 C CA . GLU B 1 153 ? -5.023 19.438 -8.766 1 95.56 153 GLU B CA 1
ATOM 4721 C C . GLU B 1 153 ? -4.922 17.953 -9.078 1 95.56 153 GLU B C 1
ATOM 4723 O O . GLU B 1 153 ? -3.939 17.297 -8.719 1 95.56 153 GLU B O 1
ATOM 4728 N N . LYS B 1 154 ? -5.977 17.5 -9.773 1 93.81 154 LYS B N 1
ATOM 4729 C CA . LYS B 1 154 ? -5.984 16.094 -10.188 1 93.81 154 LYS B CA 1
ATOM 4730 C C . LYS B 1 154 ? -4.793 15.781 -11.086 1 93.81 154 LYS B C 1
ATOM 4732 O O . LYS B 1 154 ? -4.453 16.562 -11.969 1 93.81 154 LYS B O 1
ATOM 4737 N N . GLY B 1 155 ? -4.156 14.633 -10.789 1 94.69 155 GLY B N 1
ATOM 4738 C CA . GLY B 1 155 ? -3.068 14.172 -11.633 1 94.69 155 GLY B CA 1
ATOM 4739 C C . GLY B 1 155 ? -1.728 14.781 -11.273 1 94.69 155 GLY B C 1
ATOM 4740 O O . GLY B 1 155 ? -0.741 14.602 -11.992 1 94.69 155 GLY B O 1
ATOM 4741 N N . ARG B 1 156 ? -1.707 15.516 -10.172 1 96.12 156 ARG B N 1
ATOM 4742 C CA . ARG B 1 156 ? -0.464 16.188 -9.805 1 96.12 156 ARG B CA 1
ATOM 4743 C C . ARG B 1 156 ? -0.06 15.859 -8.375 1 96.12 156 ARG B C 1
ATOM 4745 O O . ARG B 1 156 ? -0.918 15.672 -7.508 1 96.12 156 ARG B O 1
ATOM 4752 N N . LEU B 1 157 ? 1.163 15.727 -8.125 1 96.44 157 LEU B N 1
ATOM 4753 C CA . LEU B 1 157 ? 1.787 15.484 -6.824 1 96.44 157 LEU B CA 1
ATOM 4754 C C . LEU B 1 157 ? 2.973 16.422 -6.613 1 96.44 157 LEU B C 1
ATOM 4756 O O . LEU B 1 157 ? 3.916 16.422 -7.406 1 96.44 157 LEU B O 1
ATOM 4760 N N . ALA B 1 158 ? 2.953 17.172 -5.547 1 96.81 158 ALA B N 1
ATOM 4761 C CA . ALA B 1 158 ? 3.984 18.188 -5.297 1 96.81 158 ALA B CA 1
ATOM 4762 C C . ALA B 1 158 ? 5.012 17.672 -4.289 1 96.81 158 ALA B C 1
ATOM 4764 O O . ALA B 1 158 ? 4.789 16.656 -3.623 1 96.81 158 ALA B O 1
ATOM 4765 N N . PHE B 1 159 ? 6.168 18.422 -4.234 1 95.69 159 PHE B N 1
ATOM 4766 C CA . PHE B 1 159 ? 7.215 18.062 -3.283 1 95.69 159 PHE B CA 1
ATOM 4767 C C . PHE B 1 159 ? 7.789 19.312 -2.615 1 95.69 159 PHE B C 1
ATOM 4769 O O . PHE B 1 159 ? 7.965 20.344 -3.262 1 95.69 159 PHE B O 1
ATOM 4776 N N . ARG B 1 160 ? 7.992 19.219 -1.345 1 95.62 160 ARG B N 1
ATOM 4777 C CA . ARG B 1 160 ? 8.773 20.219 -0.63 1 95.62 160 ARG B CA 1
ATOM 4778 C C . ARG B 1 160 ? 10.266 19.984 -0.81 1 95.62 160 ARG B C 1
ATOM 4780 O O . ARG B 1 160 ? 10.75 18.859 -0.632 1 95.62 160 ARG B O 1
ATOM 4787 N N . CYS B 1 161 ? 10.922 20.953 -1.251 1 94.75 161 CYS B N 1
ATOM 4788 C CA . CYS B 1 161 ? 12.375 20.953 -1.219 1 94.75 161 CYS B CA 1
ATOM 4789 C C . CYS B 1 161 ? 12.898 21.422 0.13 1 94.75 161 CYS B C 1
ATOM 4791 O O . CYS B 1 161 ? 12.648 22.562 0.526 1 94.75 161 CYS B O 1
ATOM 4793 N N . GLN B 1 162 ? 13.57 20.578 0.839 1 91.94 162 GLN B N 1
ATOM 4794 C CA . GLN B 1 162 ? 14.07 20.875 2.176 1 91.94 162 GLN B CA 1
ATOM 4795 C C . GLN B 1 162 ? 15.594 20.906 2.199 1 91.94 162 GLN B C 1
ATOM 4797 O O . GLN B 1 162 ? 16.234 19.953 2.625 1 91.94 162 GLN B O 1
ATOM 4802 N N . PRO B 1 163 ? 16.203 22.031 1.853 1 90.88 163 PRO B N 1
ATOM 4803 C CA . PRO B 1 163 ? 17.656 22.141 1.752 1 90.88 163 PRO B CA 1
ATOM 4804 C C . PRO B 1 163 ? 18.312 22.516 3.08 1 90.88 163 PRO B C 1
ATOM 4806 O O . PRO B 1 163 ? 19.031 23.5 3.154 1 90.88 163 PRO B O 1
ATOM 4809 N N . ASN B 1 164 ? 18.156 21.625 4.043 1 85.88 164 ASN B N 1
ATOM 4810 C CA . ASN B 1 164 ? 18.703 21.906 5.367 1 85.88 164 ASN B CA 1
ATOM 4811 C C . ASN B 1 164 ? 20.219 21.797 5.395 1 85.88 164 ASN B C 1
ATOM 4813 O O . ASN B 1 164 ? 20.812 21.047 4.609 1 85.88 164 ASN B O 1
ATOM 4817 N N . HIS B 1 165 ? 20.797 22.562 6.195 1 84.81 165 HIS B N 1
ATOM 4818 C CA . HIS B 1 165 ? 22.234 22.5 6.484 1 84.81 165 HIS B CA 1
ATOM 4819 C C . HIS B 1 165 ? 22.484 22.562 7.988 1 84.81 165 HIS B C 1
ATOM 4821 O O . HIS B 1 165 ? 21.859 23.344 8.695 1 84.81 165 HIS B O 1
ATOM 4827 N N . PRO B 1 166 ? 23.438 21.828 8.516 1 83.38 166 PRO B N 1
ATOM 4828 C CA . PRO B 1 166 ? 23.656 21.719 9.961 1 83.38 166 PRO B CA 1
ATOM 4829 C C . PRO B 1 166 ? 24.062 23.031 10.609 1 83.38 166 PRO B C 1
ATOM 4831 O O . PRO B 1 166 ? 23.812 23.234 11.797 1 83.38 166 PRO B O 1
ATOM 4834 N N . THR B 1 167 ? 24.719 23.969 9.867 1 85.25 167 THR B N 1
ATOM 4835 C CA . THR B 1 167 ? 25.156 25.234 10.445 1 85.25 167 THR B CA 1
ATOM 4836 C C . THR B 1 167 ? 24.516 26.422 9.727 1 85.25 167 THR B C 1
ATOM 4838 O O . THR B 1 167 ? 25 27.547 9.812 1 85.25 167 THR B O 1
ATOM 4841 N N . ASP B 1 168 ? 23.531 26.156 8.953 1 89.94 168 ASP B N 1
ATOM 4842 C CA . ASP B 1 168 ? 22.844 27.172 8.172 1 89.94 168 ASP B CA 1
ATOM 4843 C C . ASP B 1 168 ? 23.797 27.906 7.246 1 89.94 168 ASP B C 1
ATOM 4845 O O . ASP B 1 168 ? 23.688 29.125 7.059 1 89.94 168 ASP B O 1
ATOM 4849 N N . ASP B 1 169 ? 24.766 27.219 6.734 1 90.94 169 ASP B N 1
ATOM 4850 C CA . ASP B 1 169 ? 25.688 27.797 5.75 1 90.94 169 ASP B CA 1
ATOM 4851 C C . ASP B 1 169 ? 24.969 28.109 4.445 1 90.94 169 ASP B C 1
ATOM 4853 O O . ASP B 1 169 ? 24.422 27.219 3.795 1 90.94 169 ASP B O 1
ATOM 4857 N N . PRO B 1 170 ? 24.969 29.375 4.105 1 90.5 170 PRO B N 1
ATOM 4858 C CA . PRO B 1 170 ? 24.203 29.781 2.928 1 90.5 170 PRO B CA 1
ATOM 4859 C C . PRO B 1 170 ? 24.625 29.031 1.663 1 90.5 170 PRO B C 1
ATOM 4861 O O . PRO B 1 170 ? 23.781 28.656 0.854 1 90.5 170 PRO B O 1
ATOM 4864 N N . GLU B 1 171 ? 25.906 28.844 1.476 1 91.38 171 GLU B N 1
ATOM 4865 C CA . GLU B 1 171 ? 26.375 28.141 0.287 1 91.38 171 GLU B CA 1
ATOM 4866 C C . GLU B 1 171 ? 25.891 26.703 0.27 1 91.38 171 GLU B C 1
ATOM 4868 O O . GLU B 1 171 ? 25.516 26.172 -0.779 1 91.38 171 GLU B O 1
ATOM 4873 N N . GLY B 1 172 ? 26.016 26.094 1.386 1 92.19 172 GLY B N 1
ATOM 4874 C CA . GLY B 1 172 ? 25.531 24.734 1.5 1 92.19 172 GLY B CA 1
ATOM 4875 C C . GLY B 1 172 ? 24.047 24.609 1.222 1 92.19 172 GLY B C 1
ATOM 4876 O O . GLY B 1 172 ? 23.609 23.672 0.554 1 92.19 172 GLY B O 1
ATOM 4877 N N . ILE B 1 173 ? 23.297 25.516 1.754 1 93.25 173 ILE B N 1
ATOM 4878 C CA . ILE B 1 173 ? 21.844 25.531 1.56 1 93.25 173 ILE B CA 1
ATOM 4879 C C . ILE B 1 173 ? 21.531 25.734 0.081 1 93.25 173 ILE B C 1
ATOM 4881 O O . ILE B 1 173 ? 20.656 25.062 -0.474 1 93.25 173 ILE B O 1
ATOM 4885 N N . LEU B 1 174 ? 22.266 26.641 -0.51 1 93.06 174 LEU B N 1
ATOM 4886 C CA . LEU B 1 174 ? 22.047 26.938 -1.923 1 93.06 174 LEU B CA 1
ATOM 4887 C C . LEU B 1 174 ? 22.312 25.703 -2.777 1 93.06 174 LEU B C 1
ATOM 4889 O O . LEU B 1 174 ? 21.562 25.406 -3.715 1 93.06 174 LEU B O 1
ATOM 4893 N N . PHE B 1 175 ? 23.391 24.984 -2.48 1 92 175 PHE B N 1
ATOM 4894 C CA . PHE B 1 175 ? 23.719 23.766 -3.221 1 92 175 PHE B CA 1
ATOM 4895 C C . PHE B 1 175 ? 22.609 22.719 -3.062 1 92 175 PHE B C 1
ATOM 4897 O O . PHE B 1 175 ? 22.219 22.062 -4.031 1 92 175 PHE B O 1
ATOM 4904 N N . SER B 1 176 ? 22.156 22.594 -1.857 1 91.31 176 SER B N 1
ATOM 4905 C CA . SER B 1 176 ? 21.078 21.656 -1.573 1 91.31 176 SER B CA 1
ATOM 4906 C C . SER B 1 176 ? 19.797 22.031 -2.299 1 91.31 176 SER B C 1
ATOM 4908 O O . SER B 1 176 ? 19.062 21.156 -2.779 1 91.31 176 SER B O 1
ATOM 4910 N N . MET B 1 177 ? 19.531 23.266 -2.312 1 93.75 177 MET B N 1
ATOM 4911 C CA . MET B 1 177 ? 18.359 23.781 -3.014 1 93.75 177 MET B CA 1
ATOM 4912 C C . MET B 1 177 ? 18.438 23.453 -4.504 1 93.75 177 MET B C 1
ATOM 4914 O O . MET B 1 177 ? 17.453 23 -5.098 1 93.75 177 MET B O 1
ATOM 4918 N N . LYS B 1 178 ? 19.609 23.734 -5.082 1 93.81 178 LYS B N 1
ATOM 4919 C CA . LYS B 1 178 ? 19.828 23.453 -6.496 1 93.81 178 LYS B CA 1
ATOM 4920 C C . LYS B 1 178 ? 19.625 21.969 -6.793 1 93.81 178 LYS B C 1
ATOM 4922 O O . LYS B 1 178 ? 19 21.609 -7.789 1 93.81 178 LYS B O 1
ATOM 4927 N N . GLU B 1 179 ? 20.141 21.203 -5.941 1 91.19 179 GLU B N 1
ATOM 4928 C CA . GLU B 1 179 ? 20 19.766 -6.125 1 91.19 179 GLU B CA 1
ATOM 4929 C C . GLU B 1 179 ? 18.547 19.328 -6.102 1 91.19 179 GLU B C 1
ATOM 4931 O O . GLU B 1 179 ? 18.078 18.625 -7.004 1 91.19 179 GLU B O 1
ATOM 4936 N N . GLY B 1 180 ? 17.812 19.703 -5.07 1 92.19 180 GLY B N 1
ATOM 4937 C CA . GLY B 1 180 ? 16.406 19.359 -4.969 1 92.19 180 GLY B CA 1
ATOM 4938 C C . GLY B 1 180 ? 15.586 19.812 -6.164 1 92.19 180 GLY B C 1
ATOM 4939 O O . GLY B 1 180 ? 14.805 19.031 -6.719 1 92.19 180 GLY B O 1
ATOM 4940 N N . LEU B 1 181 ? 15.844 21.016 -6.562 1 93.94 181 LEU B N 1
ATOM 4941 C CA . LEU B 1 181 ? 15.125 21.578 -7.695 1 93.94 181 LEU B CA 1
ATOM 4942 C C . LEU B 1 181 ? 15.43 20.812 -8.977 1 93.94 181 LEU B C 1
ATOM 4944 O O . LEU B 1 181 ? 14.547 20.609 -9.812 1 93.94 181 LEU B O 1
ATOM 4948 N N . SER B 1 182 ? 16.641 20.406 -9.109 1 92.06 182 SER B N 1
ATOM 4949 C CA . SER B 1 182 ? 17.047 19.672 -10.305 1 92.06 182 SER B CA 1
ATOM 4950 C C . SER B 1 182 ? 16.328 18.328 -10.391 1 92.06 182 SER B C 1
ATOM 4952 O O . SER B 1 182 ? 16.172 17.766 -11.477 1 92.06 182 SER B O 1
ATOM 4954 N N . TYR B 1 183 ? 15.852 17.844 -9.258 1 89.62 183 TYR B N 1
ATOM 4955 C CA . TYR B 1 183 ? 15.133 16.578 -9.234 1 89.62 183 TYR B CA 1
ATOM 4956 C C . TYR B 1 183 ? 13.625 16.812 -9.234 1 89.62 183 TYR B C 1
ATOM 4958 O O . TYR B 1 183 ? 12.844 15.859 -9.117 1 89.62 183 TYR B O 1
ATOM 4966 N N . GLY B 1 184 ? 13.281 18.031 -9.344 1 90.81 184 GLY B N 1
ATOM 4967 C CA . GLY B 1 184 ? 11.867 18.344 -9.438 1 90.81 184 GLY B CA 1
ATOM 4968 C C . GLY B 1 184 ? 11.203 18.531 -8.086 1 90.81 184 GLY B C 1
ATOM 4969 O O . GLY B 1 184 ? 9.977 18.5 -7.977 1 90.81 184 GLY B O 1
ATOM 4970 N N . ALA B 1 185 ? 12.008 18.688 -7.035 1 93.19 185 ALA B N 1
ATOM 4971 C CA . ALA B 1 185 ? 11.477 19 -5.711 1 93.19 185 ALA B CA 1
ATOM 4972 C C . ALA B 1 185 ? 11.453 20.516 -5.473 1 93.19 185 ALA B C 1
ATOM 4974 O O . ALA B 1 185 ? 12.414 21.219 -5.785 1 93.19 185 ALA B O 1
ATOM 4975 N N . GLY B 1 186 ? 10.258 21.016 -5.023 1 95.75 186 GLY B N 1
ATOM 4976 C CA . GLY B 1 186 ? 10.172 22.422 -4.703 1 95.75 186 GLY B CA 1
ATOM 4977 C C . GLY B 1 186 ? 8.898 23.078 -5.195 1 95.75 186 GLY B C 1
ATOM 4978 O O . GLY B 1 186 ? 8.617 24.234 -4.871 1 95.75 186 GLY B O 1
ATOM 4979 N N . ASP B 1 187 ? 8.148 22.344 -5.926 1 96.06 187 ASP B N 1
ATOM 4980 C CA . ASP B 1 187 ? 6.926 22.922 -6.473 1 96.06 187 ASP B CA 1
ATOM 4981 C C . ASP B 1 187 ? 5.914 23.219 -5.367 1 96.06 187 ASP B C 1
ATOM 4983 O O . ASP B 1 187 ? 5.109 24.141 -5.488 1 96.06 187 ASP B O 1
ATOM 4987 N N . ALA B 1 188 ? 5.938 22.422 -4.266 1 97.12 188 ALA B N 1
ATOM 4988 C CA . ALA B 1 188 ? 5.102 22.781 -3.119 1 97.12 188 ALA B CA 1
ATOM 4989 C C . ALA B 1 188 ? 5.672 23.969 -2.369 1 97.12 188 ALA B C 1
ATOM 4991 O O . ALA B 1 188 ? 4.945 24.922 -2.062 1 97.12 188 ALA B O 1
ATOM 4992 N N . VAL B 1 189 ? 6.961 23.859 -2.092 1 97.75 189 VAL B N 1
ATOM 4993 C CA . VAL B 1 189 ? 7.598 24.906 -1.304 1 97.75 189 VAL B CA 1
ATOM 4994 C C . VAL B 1 189 ? 9.102 24.641 -1.209 1 97.75 189 VAL B C 1
ATOM 4996 O O . VAL B 1 189 ? 9.539 23.5 -1.24 1 97.75 189 VAL B O 1
ATOM 4999 N N . ILE B 1 190 ? 9.844 25.656 -1.265 1 97.5 190 ILE B N 1
ATOM 5000 C CA . ILE B 1 190 ? 11.203 25.609 -0.738 1 97.5 190 ILE B CA 1
ATOM 5001 C C . ILE B 1 190 ? 11.188 25.953 0.751 1 97.5 190 ILE B C 1
ATOM 5003 O O . ILE B 1 190 ? 11.086 27.125 1.128 1 97.5 190 ILE B O 1
ATOM 5007 N N . GLY B 1 191 ? 11.273 24.938 1.539 1 96.25 191 GLY B N 1
ATOM 5008 C CA . GLY B 1 191 ? 11.141 25.078 2.98 1 96.25 191 GLY B CA 1
ATOM 5009 C C . GLY B 1 191 ? 12.414 24.75 3.734 1 96.25 191 GLY B C 1
ATOM 5010 O O . GLY B 1 191 ? 12.883 23.609 3.711 1 96.25 191 GLY B O 1
ATOM 5011 N N . ILE B 1 192 ? 12.93 25.688 4.477 1 95.06 192 ILE B N 1
ATOM 5012 C CA . ILE B 1 192 ? 14.203 25.531 5.168 1 95.06 192 ILE B CA 1
ATOM 5013 C C . ILE B 1 192 ? 13.961 25.438 6.676 1 95.06 192 ILE B C 1
ATOM 5015 O O . ILE B 1 192 ? 13.289 26.297 7.254 1 95.06 192 ILE B O 1
ATOM 5019 N N . ASN B 1 193 ? 14.414 24.359 7.273 1 92.69 193 ASN B N 1
ATOM 5020 C CA . ASN B 1 193 ? 14.508 24.312 8.727 1 92.69 193 ASN B CA 1
ATOM 5021 C C . ASN B 1 193 ? 15.773 25 9.227 1 92.69 193 ASN B C 1
ATOM 5023 O O . ASN B 1 193 ? 16.875 24.5 9.023 1 92.69 193 ASN B O 1
ATOM 5027 N N . PRO B 1 194 ? 15.609 26.047 9.922 1 92.56 194 PRO B N 1
ATOM 5028 C CA . PRO B 1 194 ? 16.812 26.734 10.398 1 92.56 194 PRO B CA 1
ATOM 5029 C C . PRO B 1 194 ? 17.453 26.047 11.602 1 92.56 194 PRO B C 1
ATOM 5031 O O . PRO B 1 194 ? 16.766 25.484 12.438 1 92.56 194 PRO B O 1
ATOM 5034 N N . ASN B 1 195 ? 18.719 26.078 11.688 1 89.69 195 ASN B N 1
ATOM 5035 C CA . ASN B 1 195 ? 19.422 25.641 12.883 1 89.69 195 ASN B CA 1
ATOM 5036 C C . ASN B 1 195 ? 19.328 26.672 14 1 89.69 195 ASN B C 1
ATOM 5038 O O . ASN B 1 195 ? 19.281 26.328 15.18 1 89.69 195 ASN B O 1
ATOM 5042 N N . VAL B 1 196 ? 19.391 27.969 13.602 1 87.62 196 VAL B N 1
ATOM 5043 C CA . VAL B 1 196 ? 19.297 29.094 14.523 1 87.62 196 VAL B CA 1
ATOM 5044 C C . VAL B 1 196 ? 17.969 29.828 14.297 1 87.62 196 VAL B C 1
ATOM 5046 O O . VAL B 1 196 ? 17.719 30.344 13.203 1 87.62 196 VAL B O 1
ATOM 5049 N N . ASP B 1 197 ? 17.25 29.938 15.391 1 90.06 197 ASP B N 1
ATOM 5050 C CA . ASP B 1 197 ? 15.914 30.516 15.273 1 90.06 197 ASP B CA 1
ATOM 5051 C C . ASP B 1 197 ? 15.898 31.969 15.75 1 90.06 197 ASP B C 1
ATOM 5053 O O . ASP B 1 197 ? 15.117 32.344 16.625 1 90.06 197 ASP B O 1
ATOM 5057 N N . THR B 1 198 ? 16.703 32.812 15.164 1 94.69 198 THR B N 1
ATOM 5058 C CA . THR B 1 198 ? 16.703 34.25 15.422 1 94.69 198 THR B CA 1
ATOM 5059 C C . THR B 1 198 ? 16.125 35 14.234 1 94.69 198 THR B C 1
ATOM 5061 O O . THR B 1 198 ? 16.141 34.5 13.109 1 94.69 198 THR B O 1
ATOM 5064 N N . VAL B 1 199 ? 15.672 36.156 14.547 1 97.19 199 VAL B N 1
ATOM 5065 C CA . VAL B 1 199 ? 15.062 37 13.523 1 97.19 199 VAL B CA 1
ATOM 5066 C C . VAL B 1 199 ? 16.062 37.25 12.406 1 97.19 199 VAL B C 1
ATOM 5068 O O . VAL B 1 199 ? 15.719 37.219 11.219 1 97.19 199 VAL B O 1
ATOM 5071 N N . GLU B 1 200 ? 17.328 37.5 12.758 1 95.94 200 GLU B N 1
ATOM 5072 C CA . GLU B 1 200 ? 18.359 37.781 11.781 1 95.94 200 GLU B CA 1
ATOM 5073 C C . GLU B 1 200 ? 18.641 36.594 10.883 1 95.94 200 GLU B C 1
ATOM 5075 O O . GLU B 1 200 ? 18.719 36.719 9.664 1 95.94 200 GLU B O 1
ATOM 5080 N N . SER B 1 201 ? 18.781 35.5 11.5 1 95 201 SER B N 1
ATOM 5081 C CA . SER B 1 201 ? 19.062 34.281 10.75 1 95 201 SER B CA 1
ATOM 5082 C C . SER B 1 201 ? 17.906 33.906 9.828 1 95 201 SER B C 1
ATOM 5084 O O . SER B 1 201 ? 18.109 33.594 8.656 1 95 201 SER B O 1
ATOM 5086 N N . VAL B 1 202 ? 16.734 33.906 10.367 1 96.75 202 VAL B N 1
ATOM 5087 C CA . VAL B 1 202 ? 15.531 33.594 9.609 1 96.75 202 VAL B CA 1
ATOM 5088 C C . VAL B 1 202 ? 15.375 34.562 8.445 1 96.75 202 VAL B C 1
ATOM 5090 O O . VAL B 1 202 ? 15.078 34.156 7.32 1 96.75 202 VAL B O 1
ATOM 5093 N N . SER B 1 203 ? 15.609 35.844 8.703 1 97.5 203 SER B N 1
ATOM 5094 C CA . SER B 1 203 ? 15.523 36.875 7.66 1 97.5 203 SER B CA 1
ATOM 5095 C C . SER B 1 203 ? 16.531 36.594 6.539 1 97.5 203 SER B C 1
ATOM 5097 O O . SER B 1 203 ? 16.188 36.719 5.359 1 97.5 203 SER B O 1
ATOM 5099 N N . ARG B 1 204 ? 17.703 36.219 6.91 1 96.5 204 ARG B N 1
ATOM 5100 C CA . ARG B 1 204 ? 18.734 35.938 5.93 1 96.5 204 ARG B CA 1
ATOM 5101 C C . ARG B 1 204 ? 18.328 34.781 5.023 1 96.5 204 ARG B C 1
ATOM 5103 O O . ARG B 1 204 ? 18.484 34.844 3.805 1 96.5 204 ARG B O 1
ATOM 5110 N N . LEU B 1 205 ? 17.844 33.75 5.613 1 96.62 205 LEU B N 1
ATOM 5111 C CA . LEU B 1 205 ? 17.422 32.562 4.863 1 96.62 205 LEU B CA 1
ATOM 5112 C C . LEU B 1 205 ? 16.266 32.906 3.932 1 96.62 205 LEU B C 1
ATOM 5114 O O . LEU B 1 205 ? 16.203 32.406 2.807 1 96.62 205 LEU B O 1
ATOM 5118 N N . LEU B 1 206 ? 15.344 33.688 4.406 1 97.81 206 LEU B N 1
ATOM 5119 C CA . LEU B 1 206 ? 14.203 34.094 3.609 1 97.81 206 LEU B CA 1
ATOM 5120 C C . LEU B 1 206 ? 14.641 34.938 2.416 1 97.81 206 LEU B C 1
ATOM 5122 O O . LEU B 1 206 ? 14.156 34.75 1.3 1 97.81 206 LEU B O 1
ATOM 5126 N N . HIS B 1 207 ? 15.523 35.875 2.654 1 97.5 207 HIS B N 1
ATOM 5127 C CA . HIS B 1 207 ? 16.047 36.688 1.56 1 97.5 207 HIS B CA 1
ATOM 5128 C C . HIS B 1 207 ? 16.781 35.844 0.542 1 97.5 207 HIS B C 1
ATOM 5130 O O . HIS B 1 207 ? 16.609 36 -0.667 1 97.5 207 HIS B O 1
ATOM 5136 N N . MET B 1 208 ? 17.578 34.938 1.055 1 96.31 208 MET B N 1
ATOM 5137 C CA . MET B 1 208 ? 18.359 34.094 0.184 1 96.31 208 MET B CA 1
ATOM 5138 C C . MET B 1 208 ? 17.469 33.25 -0.729 1 96.31 208 MET B C 1
ATOM 5140 O O . MET B 1 208 ? 17.672 33.219 -1.944 1 96.31 208 MET B O 1
ATOM 5144 N N . SER B 1 209 ? 16.484 32.594 -0.168 1 97.06 209 SER B N 1
ATOM 5145 C CA . SER B 1 209 ? 15.594 31.75 -0.947 1 97.06 209 SER B CA 1
ATOM 5146 C C . SER B 1 209 ? 14.742 32.562 -1.903 1 97.06 209 SER B C 1
ATOM 5148 O O . SER B 1 209 ? 14.523 32.156 -3.051 1 97.06 209 SER B O 1
ATOM 5150 N N . HIS B 1 210 ? 14.305 33.688 -1.447 1 97.31 210 HIS B N 1
ATOM 5151 C CA . HIS B 1 210 ? 13.508 34.562 -2.291 1 97.31 210 HIS B CA 1
ATOM 5152 C C . HIS B 1 210 ? 14.312 35.062 -3.49 1 97.31 210 HIS B C 1
ATOM 5154 O O . HIS B 1 210 ? 13.82 35.031 -4.621 1 97.31 210 HIS B O 1
ATOM 5160 N N . ASP B 1 211 ? 15.492 35.562 -3.215 1 97 211 ASP B N 1
ATOM 5161 C CA . ASP B 1 211 ? 16.344 36.094 -4.285 1 97 211 ASP B CA 1
ATOM 5162 C C . ASP B 1 211 ? 16.625 35 -5.328 1 97 211 ASP B C 1
ATOM 5164 O O . ASP B 1 211 ? 16.656 35.281 -6.527 1 97 211 ASP B O 1
ATOM 5168 N N . PHE B 1 212 ? 16.875 33.812 -4.836 1 96.69 212 PHE B N 1
ATOM 5169 C CA . PHE B 1 212 ? 17.125 32.719 -5.738 1 96.69 212 PHE B CA 1
ATOM 5170 C C . PHE B 1 212 ? 15.898 32.406 -6.59 1 96.69 212 PHE B C 1
ATOM 5172 O O . PHE B 1 212 ? 16.016 32.188 -7.793 1 96.69 212 PHE B O 1
ATOM 5179 N N . MET B 1 213 ? 14.719 32.375 -6.027 1 96.94 213 MET B N 1
ATOM 5180 C CA . MET B 1 213 ? 13.461 32.156 -6.727 1 96.94 213 MET B CA 1
ATOM 5181 C C . MET B 1 213 ? 13.25 33.188 -7.828 1 96.94 213 MET B C 1
ATOM 5183 O O . MET B 1 213 ? 12.852 32.844 -8.945 1 96.94 213 MET B O 1
ATOM 5187 N N . MET B 1 214 ? 13.555 34.406 -7.488 1 96.5 214 MET B N 1
ATOM 5188 C CA . MET B 1 214 ? 13.367 35.469 -8.445 1 96.5 214 MET B CA 1
ATOM 5189 C C . MET B 1 214 ? 14.375 35.406 -9.578 1 96.5 214 MET B C 1
ATOM 5191 O O . MET B 1 214 ? 14.023 35.562 -10.75 1 96.5 214 MET B O 1
ATOM 5195 N N . LYS B 1 215 ? 15.57 35.156 -9.156 1 96.19 215 LYS B N 1
ATOM 5196 C CA . LYS B 1 215 ? 16.641 35.062 -10.148 1 96.19 215 LYS B CA 1
ATOM 5197 C C . LYS B 1 215 ? 16.344 34 -11.203 1 96.19 215 LYS B C 1
ATOM 5199 O O . LYS B 1 215 ? 16.562 34.219 -12.391 1 96.19 215 LYS B O 1
ATOM 5204 N N . TRP B 1 216 ? 15.812 32.938 -10.781 1 96.31 216 TRP B N 1
ATOM 5205 C CA . TRP B 1 216 ? 15.625 31.797 -11.68 1 96.31 216 TRP B CA 1
ATOM 5206 C C . TRP B 1 216 ? 14.156 31.641 -12.047 1 96.31 216 TRP B C 1
ATOM 5208 O O . TRP B 1 216 ? 13.766 30.625 -12.633 1 96.31 216 TRP B O 1
ATOM 5218 N N . GLU B 1 217 ? 13.312 32.562 -11.641 1 96.5 217 GLU B N 1
ATOM 5219 C CA . GLU B 1 217 ? 11.891 32.625 -11.969 1 96.5 217 GLU B CA 1
ATOM 5220 C C . GLU B 1 217 ? 11.188 31.328 -11.594 1 96.5 217 GLU B C 1
ATOM 5222 O O . GLU B 1 217 ? 10.422 30.781 -12.383 1 96.5 217 GLU B O 1
ATOM 5227 N N . ILE B 1 218 ? 11.562 30.812 -10.477 1 97.31 218 ILE B N 1
ATOM 5228 C CA . ILE B 1 218 ? 10.992 29.547 -10.023 1 97.31 218 ILE B CA 1
ATOM 5229 C C . ILE B 1 218 ? 9.578 29.781 -9.492 1 97.31 218 ILE B C 1
ATOM 5231 O O . ILE B 1 218 ? 9.383 30.531 -8.531 1 97.31 218 ILE B O 1
ATOM 5235 N N . PRO B 1 219 ? 8.555 29.156 -10.125 1 97.44 219 PRO B N 1
ATOM 5236 C CA . PRO B 1 219 ? 7.184 29.328 -9.641 1 97.44 219 PRO B CA 1
ATOM 5237 C C . PRO B 1 219 ? 6.902 28.516 -8.383 1 97.44 219 PRO B C 1
ATOM 5239 O O . PRO B 1 219 ? 6.406 27.391 -8.469 1 97.44 219 PRO B O 1
ATOM 5242 N N . THR B 1 220 ? 7.18 29.047 -7.277 1 97.88 220 THR B N 1
ATOM 5243 C CA . THR B 1 220 ? 6.996 28.375 -5.988 1 97.88 220 THR B CA 1
ATOM 5244 C C . THR B 1 220 ? 6.922 29.406 -4.859 1 97.88 220 THR B C 1
ATOM 5246 O O . THR B 1 220 ? 6.633 30.578 -5.098 1 97.88 220 THR B O 1
ATOM 5249 N N . GLN B 1 221 ? 6.906 28.969 -3.631 1 97.94 221 GLN B N 1
ATOM 5250 C CA . GLN B 1 221 ? 6.918 29.797 -2.428 1 97.94 221 GLN B CA 1
ATOM 5251 C C . GLN B 1 221 ? 8.07 29.406 -1.507 1 97.94 221 GLN B C 1
ATOM 5253 O O . GLN B 1 221 ? 8.562 28.281 -1.562 1 97.94 221 GLN B O 1
ATOM 5258 N N . ASN B 1 222 ? 8.555 30.359 -0.814 1 98.12 222 ASN B N 1
ATOM 5259 C CA . ASN B 1 222 ? 9.57 30.078 0.191 1 98.12 222 ASN B CA 1
ATOM 5260 C C . ASN B 1 222 ? 8.984 30.047 1.598 1 98.12 222 ASN B C 1
ATOM 5262 O O . ASN B 1 222 ? 7.934 30.656 1.843 1 98.12 222 ASN B O 1
ATOM 5266 N N . CYS B 1 223 ? 9.648 29.328 2.418 1 98 223 CYS B N 1
ATOM 5267 C CA . CYS B 1 223 ? 9.227 29.203 3.811 1 98 223 CYS B CA 1
ATOM 5268 C C . CYS B 1 223 ? 10.414 28.859 4.703 1 98 223 CYS B C 1
ATOM 5270 O O . CYS B 1 223 ? 11.281 28.078 4.312 1 98 223 CYS B O 1
ATOM 5272 N N . VAL B 1 224 ? 10.531 29.484 5.797 1 97.5 224 VAL B N 1
ATOM 5273 C CA . VAL B 1 224 ? 11.461 29.078 6.848 1 97.5 224 VAL B CA 1
ATOM 5274 C C . VAL B 1 224 ? 10.68 28.594 8.07 1 97.5 224 VAL B C 1
ATOM 5276 O O . VAL B 1 224 ? 9.797 29.297 8.57 1 97.5 224 VAL B O 1
ATOM 5279 N N . LEU B 1 225 ? 10.992 27.375 8.555 1 96.06 225 LEU B N 1
ATOM 5280 C CA . LEU B 1 225 ? 10.195 26.719 9.586 1 96.06 225 LEU B CA 1
ATOM 5281 C C . LEU B 1 225 ? 10.656 27.141 10.977 1 96.06 225 LEU B C 1
ATOM 5283 O O . LEU B 1 225 ? 11.047 26.312 11.789 1 96.06 225 LEU B O 1
ATOM 5287 N N . ALA B 1 226 ? 10.547 28.391 11.211 1 96.75 226 ALA B N 1
ATOM 5288 C CA . ALA B 1 226 ? 10.828 28.969 12.523 1 96.75 226 ALA B CA 1
ATOM 5289 C C . ALA B 1 226 ? 9.539 29.219 13.297 1 96.75 226 ALA B C 1
ATOM 5291 O O . ALA B 1 226 ? 8.438 29.062 12.75 1 96.75 226 ALA B O 1
ATOM 5292 N N . HIS B 1 227 ? 9.734 29.5 14.562 1 97 227 HIS B N 1
ATOM 5293 C CA . HIS B 1 227 ? 8.555 29.844 15.344 1 97 227 HIS B CA 1
ATOM 5294 C C . HIS B 1 227 ? 7.828 31.047 14.75 1 97 227 HIS B C 1
ATOM 5296 O O . HIS B 1 227 ? 8.469 31.969 14.234 1 97 227 HIS B O 1
ATOM 5302 N N . ILE B 1 228 ? 6.586 31.062 14.844 1 97.88 228 ILE B N 1
ATOM 5303 C CA . ILE B 1 228 ? 5.73 32 14.156 1 97.88 228 ILE B CA 1
ATOM 5304 C C . ILE B 1 228 ? 6.082 33.438 14.602 1 97.88 228 ILE B C 1
ATOM 5306 O O . ILE B 1 228 ? 6.07 34.375 13.789 1 97.88 228 ILE B O 1
ATOM 5310 N N . THR B 1 229 ? 6.438 33.625 15.867 1 97.69 229 THR B N 1
ATOM 5311 C CA . THR B 1 229 ? 6.746 34.969 16.375 1 97.69 229 THR B CA 1
ATOM 5312 C C . THR B 1 229 ? 8.031 35.5 15.734 1 97.69 229 THR B C 1
ATOM 5314 O O . THR B 1 229 ? 8.141 36.688 15.461 1 97.69 229 THR B O 1
ATOM 5317 N N . THR B 1 230 ? 8.984 34.625 15.547 1 98 230 THR B N 1
ATOM 5318 C CA . THR B 1 230 ? 10.219 35 14.875 1 98 230 THR B CA 1
ATOM 5319 C C . THR B 1 230 ? 9.945 35.406 13.438 1 98 230 THR B C 1
ATOM 5321 O O . THR B 1 230 ? 10.484 36.406 12.953 1 98 230 THR B O 1
ATOM 5324 N N . GLN B 1 231 ? 9.109 34.688 12.828 1 98.31 231 GLN B N 1
ATOM 5325 C CA . GLN B 1 231 ? 8.75 34.969 11.438 1 98.31 231 GLN B CA 1
ATOM 5326 C C . GLN B 1 231 ? 7.988 36.281 11.328 1 98.31 231 GLN B C 1
ATOM 5328 O O . GLN B 1 231 ? 8.203 37.062 10.391 1 98.31 231 GLN B O 1
ATOM 5333 N N . MET B 1 232 ? 7.074 36.531 12.289 1 98.31 232 MET B N 1
ATOM 5334 C CA . MET B 1 232 ? 6.316 37.781 12.297 1 98.31 232 MET B CA 1
ATOM 5335 C C . MET B 1 232 ? 7.25 39 12.43 1 98.31 232 MET B C 1
ATOM 5337 O O . MET B 1 232 ? 7.07 40 11.742 1 98.31 232 MET B O 1
ATOM 5341 N N . GLN B 1 233 ? 8.203 38.844 13.266 1 98.31 233 GLN B N 1
ATOM 5342 C CA . GLN B 1 233 ? 9.18 39.938 13.438 1 98.31 233 GLN B CA 1
ATOM 5343 C C . GLN B 1 233 ? 10.008 40.125 12.172 1 98.31 233 GLN B C 1
ATOM 5345 O O . GLN B 1 233 ? 10.289 41.25 11.773 1 98.31 233 GLN B O 1
ATOM 5350 N N . ALA B 1 234 ? 10.406 39.031 11.602 1 98.25 234 ALA B N 1
ATOM 5351 C CA . ALA B 1 234 ? 11.148 39.094 10.344 1 98.25 234 ALA B CA 1
ATOM 5352 C C . ALA B 1 234 ? 10.336 39.812 9.266 1 98.25 234 ALA B C 1
ATOM 5354 O O . ALA B 1 234 ? 10.859 40.625 8.516 1 98.25 234 ALA B O 1
ATOM 5355 N N . LEU B 1 235 ? 9.078 39.438 9.188 1 98.25 235 LEU B N 1
ATOM 5356 C CA . LEU B 1 235 ? 8.164 40.031 8.219 1 98.25 235 LEU B CA 1
ATOM 5357 C C . LEU B 1 235 ? 8.047 41.562 8.461 1 98.25 235 LEU B C 1
ATOM 5359 O O . LEU B 1 235 ? 8.086 42.344 7.512 1 98.25 235 LEU B O 1
ATOM 5363 N N . GLU B 1 236 ? 7.918 41.906 9.68 1 97.12 236 GLU B N 1
ATOM 5364 C CA . GLU B 1 236 ? 7.812 43.312 10.055 1 97.12 236 GLU B CA 1
ATOM 5365 C C . GLU B 1 236 ? 9.047 44.094 9.617 1 97.12 236 GLU B C 1
ATOM 5367 O O . GLU B 1 236 ? 8.953 45.281 9.289 1 97.12 236 GLU B O 1
ATOM 5372 N N . ARG B 1 237 ? 10.125 43.438 9.617 1 97.12 237 ARG B N 1
ATOM 5373 C CA . ARG B 1 237 ? 11.391 44.062 9.266 1 97.12 237 ARG B CA 1
ATOM 5374 C C . ARG B 1 237 ? 11.648 44 7.762 1 97.12 237 ARG B C 1
ATOM 5376 O O . ARG B 1 237 ? 12.727 44.344 7.293 1 97.12 237 ARG B O 1
ATOM 5383 N N . GLY B 1 238 ? 10.727 43.406 7.062 1 96.75 238 GLY B N 1
ATOM 5384 C CA . GLY B 1 238 ? 10.781 43.5 5.613 1 96.75 238 GLY B CA 1
ATOM 5385 C C . GLY B 1 238 ? 11.219 42.219 4.949 1 96.75 238 GLY B C 1
ATOM 5386 O O . GLY B 1 238 ? 11.43 42.156 3.734 1 96.75 238 GLY B O 1
ATOM 5387 N N . ALA B 1 239 ? 11.391 41.125 5.684 1 98.06 239 ALA B N 1
ATOM 5388 C CA . ALA B 1 239 ? 11.766 39.844 5.07 1 98.06 239 ALA B CA 1
ATOM 5389 C C . ALA B 1 239 ? 10.68 39.375 4.117 1 98.06 239 ALA B C 1
ATOM 5391 O O . ALA B 1 239 ? 9.492 39.469 4.41 1 98.06 239 ALA B O 1
ATOM 5392 N N . PRO B 1 240 ? 11.07 38.875 2.941 1 98.44 240 PRO B N 1
ATOM 5393 C CA . PRO B 1 240 ? 10.094 38.375 1.967 1 98.44 240 PRO B CA 1
ATOM 5394 C C . PRO B 1 240 ? 9.594 36.969 2.297 1 98.44 240 PRO B C 1
ATOM 5396 O O . PRO B 1 240 ? 10.242 35.969 1.962 1 98.44 240 PRO B O 1
ATOM 5399 N N . ILE B 1 241 ? 8.406 36.844 2.859 1 98.62 241 ILE B N 1
ATOM 5400 C CA . ILE B 1 241 ? 7.82 35.562 3.232 1 98.62 241 ILE B CA 1
ATOM 5401 C C . ILE B 1 241 ? 6.629 35.25 2.324 1 98.62 241 ILE B C 1
ATOM 5403 O O . ILE B 1 241 ? 5.699 36.062 2.221 1 98.62 241 ILE B O 1
ATOM 5407 N N . ALA B 1 242 ? 6.691 34.125 1.665 1 98.12 242 ALA B N 1
ATOM 5408 C CA . ALA B 1 242 ? 5.547 33.688 0.875 1 98.12 242 ALA B CA 1
ATOM 5409 C C . ALA B 1 242 ? 4.609 32.812 1.712 1 98.12 242 ALA B C 1
ATOM 5411 O O . ALA B 1 242 ? 3.391 32.875 1.541 1 98.12 242 ALA B O 1
ATOM 5412 N N . LEU B 1 243 ? 5.164 31.938 2.551 1 98.25 243 LEU B N 1
ATOM 5413 C CA . LEU B 1 243 ? 4.418 31.047 3.436 1 98.25 243 LEU B CA 1
ATOM 5414 C C . LEU B 1 243 ? 4.922 31.156 4.871 1 98.25 243 LEU B C 1
ATOM 5416 O O . LEU B 1 243 ? 6.129 31.078 5.117 1 98.25 243 LEU B O 1
ATOM 5420 N N . MET B 1 244 ? 4.02 31.375 5.746 1 98.56 244 MET B N 1
ATOM 5421 C CA . MET B 1 244 ? 4.402 31.406 7.156 1 98.56 244 MET B CA 1
ATOM 5422 C C . MET B 1 244 ? 4.074 30.094 7.852 1 98.56 244 MET B C 1
ATOM 5424 O O . MET B 1 244 ? 2.955 29.594 7.734 1 98.56 244 MET B O 1
ATOM 5428 N N . PHE B 1 245 ? 5 29.641 8.609 1 98.31 245 PHE B N 1
ATOM 5429 C CA . PHE B 1 245 ? 4.969 28.266 9.133 1 98.31 245 PHE B CA 1
ATOM 5430 C C . PHE B 1 245 ? 4.625 28.266 10.617 1 98.31 245 PHE B C 1
ATOM 5432 O O . PHE B 1 245 ? 4.984 29.203 11.344 1 98.31 245 PHE B O 1
ATOM 5439 N N . GLN B 1 246 ? 3.971 27.141 11.016 1 98.44 246 GLN B N 1
ATOM 5440 C CA . GLN B 1 246 ? 3.846 26.859 12.445 1 98.44 246 GLN B CA 1
ATOM 5441 C C . GLN B 1 246 ? 3.391 25.422 12.695 1 98.44 246 GLN B C 1
ATOM 5443 O O . GLN B 1 246 ? 2.547 24.906 11.969 1 98.44 246 GLN B O 1
ATOM 5448 N N . SER B 1 247 ? 3.924 24.75 13.727 1 97.5 247 SER B N 1
ATOM 5449 C CA . SER B 1 247 ? 3.4 23.469 14.203 1 97.5 247 SER B CA 1
ATOM 5450 C C . SER B 1 247 ? 2.15 23.672 15.047 1 97.5 247 SER B C 1
ATOM 5452 O O . SER B 1 247 ? 2.076 24.609 15.852 1 97.5 247 SER B O 1
ATOM 5454 N N . LEU B 1 248 ? 1.222 22.812 14.852 1 98.38 248 LEU B N 1
ATOM 5455 C CA . LEU B 1 248 ? -0.033 22.891 15.594 1 98.38 248 LEU B CA 1
ATOM 5456 C C . LEU B 1 248 ? -0.353 21.547 16.266 1 98.38 248 LEU B C 1
ATOM 5458 O O . LEU B 1 248 ? 0.191 20.516 15.875 1 98.38 248 LEU B O 1
ATOM 5462 N N . ALA B 1 249 ? -1.259 21.609 17.281 1 98.19 249 ALA B N 1
ATOM 5463 C CA . ALA B 1 249 ? -1.711 20.406 18 1 98.19 249 ALA B CA 1
ATOM 5464 C C . ALA B 1 249 ? -3.205 20.484 18.297 1 98.19 249 ALA B C 1
ATOM 5466 O O . ALA B 1 249 ? -3.848 21.516 18.047 1 98.19 249 ALA B O 1
ATOM 5467 N N . GLY B 1 250 ? -3.715 19.406 18.859 1 98.5 250 GLY B N 1
ATOM 5468 C CA . GLY B 1 250 ? -5.152 19.25 19 1 98.5 250 GLY B CA 1
ATOM 5469 C C . GLY B 1 250 ? -5.68 19.672 20.359 1 98.5 250 GLY B C 1
ATOM 5470 O O . GLY B 1 250 ? -6.863 19.5 20.641 1 98.5 250 GLY B O 1
ATOM 5471 N N . THR B 1 251 ? -4.824 20.219 21.234 1 98.69 251 THR B N 1
ATOM 5472 C CA . THR B 1 251 ? -5.234 20.766 22.516 1 98.69 251 THR B CA 1
ATOM 5473 C C . THR B 1 251 ? -4.613 22.141 22.75 1 98.69 251 THR B C 1
ATOM 5475 O O . THR B 1 251 ? -3.508 22.406 22.281 1 98.69 251 THR B O 1
ATOM 5478 N N . GLN B 1 252 ? -5.395 22.938 23.484 1 98.62 252 GLN B N 1
ATOM 5479 C CA . GLN B 1 252 ? -4.84 24.234 23.859 1 98.62 252 GLN B CA 1
ATOM 5480 C C . GLN B 1 252 ? -3.541 24.062 24.656 1 98.62 252 GLN B C 1
ATOM 5482 O O . GLN B 1 252 ? -2.578 24.797 24.438 1 98.62 252 GLN B O 1
ATOM 5487 N N . LYS B 1 253 ? -3.533 23.094 25.547 1 98.25 253 LYS B N 1
ATOM 5488 C CA . LYS B 1 253 ? -2.361 22.844 26.375 1 98.25 253 LYS B CA 1
ATOM 5489 C C . LYS B 1 253 ? -1.128 22.562 25.516 1 98.25 253 LYS B C 1
ATOM 5491 O O . LYS B 1 253 ? -0.045 23.094 25.797 1 98.25 253 LYS B O 1
ATOM 5496 N N . ALA B 1 254 ? -1.271 21.734 24.5 1 98.25 254 ALA B N 1
ATOM 5497 C CA . ALA B 1 254 ? -0.152 21.422 23.625 1 98.25 254 ALA B CA 1
ATOM 5498 C C . ALA B 1 254 ? 0.264 22.641 22.812 1 98.25 254 ALA B C 1
ATOM 5500 O O . ALA B 1 254 ? 1.457 22.891 22.609 1 98.25 254 ALA B O 1
ATOM 5501 N N . ASN B 1 255 ? -0.667 23.391 22.297 1 98.62 255 ASN B N 1
ATOM 5502 C CA . ASN B 1 255 ? -0.351 24.594 21.547 1 98.62 255 ASN B CA 1
ATOM 5503 C C . ASN B 1 255 ? 0.35 25.625 22.422 1 98.62 255 ASN B C 1
ATOM 5505 O O . ASN B 1 255 ? 1.244 26.344 21.953 1 98.62 255 ASN B O 1
ATOM 5509 N N . ASP B 1 256 ? -0.084 25.734 23.703 1 98 256 ASP B N 1
ATOM 5510 C CA . ASP B 1 256 ? 0.622 26.609 24.641 1 98 256 ASP B CA 1
ATOM 5511 C C . ASP B 1 256 ? 2.09 26.203 24.766 1 98 256 ASP B C 1
ATOM 5513 O O . ASP B 1 256 ? 2.971 27.062 24.828 1 98 256 ASP B O 1
ATOM 5517 N N . ALA B 1 257 ? 2.279 24.922 24.797 1 96.94 257 ALA B N 1
ATOM 5518 C CA . ALA B 1 257 ? 3.646 24.406 24.875 1 96.94 257 ALA B CA 1
ATOM 5519 C C . ALA B 1 257 ? 4.438 24.781 23.625 1 96.94 257 ALA B C 1
ATOM 5521 O O . ALA B 1 257 ? 5.641 25.031 23.688 1 96.94 257 ALA B O 1
ATOM 5522 N N . PHE B 1 258 ? 3.766 24.812 22.469 1 96.56 258 PHE B N 1
ATOM 5523 C CA . PHE B 1 258 ? 4.395 25.234 21.219 1 96.56 258 PHE B CA 1
ATOM 5524 C C . PHE B 1 258 ? 4.578 26.75 21.188 1 96.56 258 PHE B C 1
ATOM 5526 O O . PHE B 1 258 ? 5.246 27.266 20.297 1 96.56 258 PHE B O 1
ATOM 5533 N N . GLY B 1 259 ? 3.959 27.453 22.094 1 97.12 259 GLY B N 1
ATOM 5534 C CA . GLY B 1 259 ? 4.039 28.906 22.125 1 97.12 259 GLY B CA 1
ATOM 5535 C C . GLY B 1 259 ? 3.158 29.578 21.094 1 97.12 259 GLY B C 1
ATOM 5536 O O . GLY B 1 259 ? 3.535 30.594 20.516 1 97.12 259 GLY B O 1
ATOM 5537 N N . VAL B 1 260 ? 2.02 29.016 20.781 1 98.06 260 VAL B N 1
ATOM 5538 C CA . VAL B 1 260 ? 1.146 29.562 19.75 1 98.06 260 VAL B CA 1
ATOM 5539 C C . VAL B 1 260 ? -0.305 29.516 20.219 1 98.06 260 VAL B C 1
ATOM 5541 O O . VAL B 1 260 ? -0.664 28.672 21.047 1 98.06 260 VAL B O 1
ATOM 5544 N N . ASN B 1 261 ? -1.161 30.359 19.797 1 98.25 261 ASN B N 1
ATOM 5545 C CA . ASN B 1 261 ? -2.602 30.359 20.031 1 98.25 261 ASN B CA 1
ATOM 5546 C C . ASN B 1 261 ? -3.359 31 18.875 1 98.25 261 ASN B C 1
ATOM 5548 O O . ASN B 1 261 ? -2.752 31.453 17.906 1 98.25 261 ASN B O 1
ATOM 5552 N N . GLY B 1 262 ? -4.637 30.984 18.969 1 98.25 262 GLY B N 1
ATOM 5553 C CA . GLY B 1 262 ? -5.484 31.484 17.891 1 98.25 262 GLY B CA 1
ATOM 5554 C C . GLY B 1 262 ? -5.258 32.938 17.562 1 98.25 262 GLY B C 1
ATOM 5555 O O . GLY B 1 262 ? -5.219 33.312 16.391 1 98.25 262 GLY B O 1
ATOM 5556 N N . ASP B 1 263 ? -5.102 33.719 18.578 1 98 263 ASP B N 1
ATOM 5557 C CA . ASP B 1 263 ? -4.891 35.156 18.391 1 98 263 ASP B CA 1
ATOM 5558 C C . ASP B 1 263 ? -3.607 35.438 17.594 1 98 263 ASP B C 1
ATOM 5560 O O . ASP B 1 263 ? -3.578 36.281 16.719 1 98 263 ASP B O 1
ATOM 5564 N N . MET B 1 264 ? -2.611 34.719 17.984 1 98.19 264 MET B N 1
ATOM 5565 C CA . MET B 1 264 ? -1.331 34.844 17.297 1 98.19 264 MET B CA 1
ATOM 5566 C C . MET B 1 264 ? -1.462 34.469 15.836 1 98.19 264 MET B C 1
ATOM 5568 O O . MET B 1 264 ? -0.907 35.125 14.953 1 98.19 264 MET B O 1
ATOM 5572 N N . LEU B 1 265 ? -2.135 33.375 15.57 1 98.69 265 LEU B N 1
ATOM 5573 C CA . LEU B 1 265 ? -2.326 32.906 14.203 1 98.69 265 LEU B CA 1
ATOM 5574 C C . LEU B 1 265 ? -3.164 33.906 13.398 1 98.69 265 LEU B C 1
ATOM 5576 O O . LEU B 1 265 ? -2.902 34.125 12.211 1 98.69 265 LEU B O 1
ATOM 5580 N N . ASP B 1 266 ? -4.195 34.5 14.031 1 98.38 266 ASP B N 1
ATOM 5581 C CA . ASP B 1 266 ? -4.98 35.562 13.383 1 98.38 266 ASP B CA 1
ATOM 5582 C C . ASP B 1 266 ? -4.102 36.75 12.984 1 98.38 266 ASP B C 1
ATOM 5584 O O . ASP B 1 266 ? -4.199 37.25 11.859 1 98.38 266 ASP B O 1
ATOM 5588 N N . GLU B 1 267 ? -3.33 37.094 13.922 1 98.31 267 GLU B N 1
ATOM 5589 C CA . GLU B 1 267 ? -2.436 38.219 13.672 1 98.31 267 GLU B CA 1
ATOM 5590 C C . GLU B 1 267 ? -1.447 37.906 12.555 1 98.31 267 GLU B C 1
ATOM 5592 O O . GLU B 1 267 ? -1.219 38.719 11.664 1 98.31 267 GLU B O 1
ATOM 5597 N N . ALA B 1 268 ? -0.875 36.781 12.625 1 98.38 268 ALA B N 1
ATOM 5598 C CA . ALA B 1 268 ? 0.084 36.344 11.609 1 98.38 268 ALA B CA 1
ATOM 5599 C C . ALA B 1 268 ? -0.556 36.312 10.227 1 98.38 268 ALA B C 1
ATOM 5601 O O . ALA B 1 268 ? 0.052 36.75 9.25 1 98.38 268 ALA B O 1
ATOM 5602 N N . LEU B 1 269 ? -1.748 35.719 10.141 1 98.19 269 LEU B N 1
ATOM 5603 C CA . LEU B 1 269 ? -2.459 35.688 8.867 1 98.19 269 LEU B CA 1
ATOM 5604 C C . LEU B 1 269 ? -2.693 37.062 8.312 1 98.19 269 LEU B C 1
ATOM 5606 O O . LEU B 1 269 ? -2.48 37.312 7.121 1 98.19 269 LEU B O 1
ATOM 5610 N N . LEU B 1 270 ? -3.15 37.969 9.156 1 97.56 270 LEU B N 1
ATOM 5611 C CA . LEU B 1 270 ? -3.395 39.344 8.742 1 97.56 270 LEU B CA 1
ATOM 5612 C C . LEU B 1 270 ? -2.111 40 8.242 1 97.56 270 LEU B C 1
ATOM 5614 O O . LEU B 1 270 ? -2.121 40.719 7.227 1 97.56 270 LEU B O 1
ATOM 5618 N N . MET B 1 271 ? -1.027 39.812 9 1 98 271 MET B N 1
ATOM 5619 C CA . MET B 1 271 ? 0.262 40.375 8.594 1 98 271 MET B CA 1
ATOM 5620 C C . MET B 1 271 ? 0.668 39.844 7.219 1 98 271 MET B C 1
ATOM 5622 O O . MET B 1 271 ? 1.139 40.594 6.371 1 98 271 MET B O 1
ATOM 5626 N N . MET B 1 272 ? 0.488 38.531 7 1 98.25 272 MET B N 1
ATOM 5627 C CA . MET B 1 272 ? 0.864 37.906 5.734 1 98.25 272 MET B CA 1
ATOM 5628 C C . MET B 1 272 ? 0.035 38.469 4.582 1 98.25 272 MET B C 1
ATOM 5630 O O . MET B 1 272 ? 0.547 38.656 3.479 1 98.25 272 MET B O 1
ATOM 5634 N N . MET B 1 273 ? -1.257 38.688 4.816 1 96.94 273 MET B N 1
ATOM 5635 C CA . MET B 1 273 ? -2.139 39.219 3.783 1 96.94 273 MET B CA 1
ATOM 5636 C C . MET B 1 273 ? -1.722 40.656 3.391 1 96.94 273 MET B C 1
ATOM 5638 O O . MET B 1 273 ? -1.916 41.062 2.246 1 96.94 273 MET B O 1
ATOM 5642 N N . ARG B 1 274 ? -1.097 41.312 4.324 1 96.38 274 ARG B N 1
ATOM 5643 C CA . ARG B 1 274 ? -0.742 42.688 4.09 1 96.38 274 ARG B CA 1
ATOM 5644 C C . ARG B 1 274 ? 0.689 42.812 3.576 1 96.38 274 ARG B C 1
ATOM 5646 O O . ARG B 1 274 ? 0.987 43.688 2.756 1 96.38 274 ARG B O 1
ATOM 5653 N N . GLN B 1 275 ? 1.539 41.969 4.16 1 97.19 275 GLN B N 1
ATOM 5654 C CA . GLN B 1 275 ? 2.959 42.219 3.943 1 97.19 275 GLN B CA 1
ATOM 5655 C C . GLN B 1 275 ? 3.633 41.062 3.256 1 97.19 275 GLN B C 1
ATOM 5657 O O . GLN B 1 275 ? 4.773 41.156 2.801 1 97.19 275 GLN B O 1
ATOM 5662 N N . GLY B 1 276 ? 2.988 39.875 3.195 1 96.75 276 GLY B N 1
ATOM 5663 C CA . GLY B 1 276 ? 3.584 38.719 2.555 1 96.75 276 GLY B CA 1
ATOM 5664 C C . GLY B 1 276 ? 3.803 38.906 1.065 1 96.75 276 GLY B C 1
ATOM 5665 O O . GLY B 1 276 ? 3.311 39.875 0.477 1 96.75 276 GLY B O 1
ATOM 5666 N N . THR B 1 277 ? 4.52 38 0.44 1 96.44 277 THR B N 1
ATOM 5667 C CA . THR B 1 277 ? 4.891 38.156 -0.96 1 96.44 277 THR B CA 1
ATOM 5668 C C . THR B 1 277 ? 4.035 37.281 -1.86 1 96.44 277 THR B C 1
ATOM 5670 O O . THR B 1 277 ? 4.152 37.344 -3.086 1 96.44 277 THR B O 1
ATOM 5673 N N . SER B 1 278 ? 3.16 36.5 -1.308 1 94.62 278 SER B N 1
ATOM 5674 C CA . SER B 1 278 ? 2.404 35.5 -2.059 1 94.62 278 SER B CA 1
ATOM 5675 C C . SER B 1 278 ? 1.309 36.156 -2.896 1 94.62 278 SER B C 1
ATOM 5677 O O . SER B 1 278 ? 0.754 37.188 -2.508 1 94.62 278 SER B O 1
ATOM 5679 N N . ALA B 1 279 ? 0.918 35.531 -4.012 1 92.5 279 ALA B N 1
ATOM 5680 C CA . ALA B 1 279 ? -0.13 36 -4.91 1 92.5 279 ALA B CA 1
ATOM 5681 C C . ALA B 1 279 ? -1.51 35.562 -4.418 1 92.5 279 ALA B C 1
ATOM 5683 O O . ALA B 1 279 ? -2.482 36.312 -4.559 1 92.5 279 ALA B O 1
ATOM 5684 N N . GLY B 1 280 ? -1.605 34.375 -3.912 1 93.88 280 GLY B N 1
ATOM 5685 C CA . GLY B 1 280 ? -2.889 33.844 -3.512 1 93.88 280 GLY B CA 1
ATOM 5686 C C . GLY B 1 280 ? -3.205 34.062 -2.045 1 93.88 280 GLY B C 1
ATOM 5687 O O . GLY B 1 280 ? -2.385 34.594 -1.305 1 93.88 280 GLY B O 1
ATOM 5688 N N . PRO B 1 281 ? -4.391 33.625 -1.687 1 96 281 PRO B N 1
ATOM 5689 C CA . PRO B 1 281 ? -4.875 33.906 -0.335 1 96 281 PRO B CA 1
ATOM 5690 C C . PRO B 1 281 ? -4.406 32.875 0.69 1 96 281 PRO B C 1
ATOM 5692 O O . PRO B 1 281 ? -4.543 33.094 1.897 1 96 281 PRO B O 1
ATOM 5695 N N . ASN B 1 282 ? -3.941 31.75 0.295 1 98.5 282 ASN B N 1
ATOM 5696 C CA . ASN B 1 282 ? -3.492 30.719 1.221 1 98.5 282 ASN B CA 1
ATOM 5697 C C . ASN B 1 282 ? -2.012 30.875 1.559 1 98.5 282 ASN B C 1
ATOM 5699 O O . ASN B 1 282 ? -1.147 30.422 0.811 1 98.5 282 ASN B O 1
ATOM 5703 N N . VAL B 1 283 ? -1.701 31.438 2.758 1 98.56 283 VAL B N 1
ATOM 5704 C CA . VAL B 1 283 ? -0.339 31.906 2.988 1 98.56 283 VAL B CA 1
ATOM 5705 C C . VAL B 1 283 ? 0.23 31.25 4.242 1 98.56 283 VAL B C 1
ATOM 5707 O O . VAL B 1 283 ? 1.238 31.703 4.789 1 98.56 283 VAL B O 1
ATOM 5710 N N . MET B 1 284 ? -0.462 30.203 4.746 1 98.75 284 MET B N 1
ATOM 571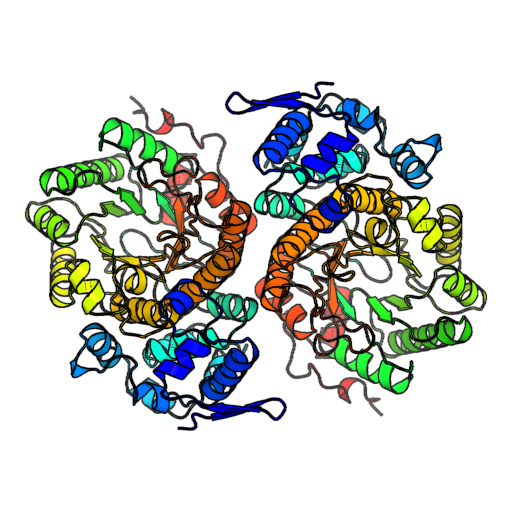1 C CA . MET B 1 284 ? -0.005 29.531 5.957 1 98.75 284 MET B CA 1
ATOM 5712 C C . MET B 1 284 ? 0.472 28.109 5.633 1 98.75 284 MET B C 1
ATOM 5714 O O . MET B 1 284 ? -0.067 27.453 4.738 1 98.75 284 MET B O 1
ATOM 5718 N N . TYR B 1 285 ? 1.491 27.641 6.312 1 98.56 285 TYR B N 1
ATOM 5719 C CA . TYR B 1 285 ? 1.998 26.266 6.301 1 98.56 285 TYR B CA 1
ATOM 5720 C C . TYR B 1 285 ? 1.997 25.672 7.703 1 98.56 285 TYR B C 1
ATOM 5722 O O . TYR B 1 285 ? 2.709 26.156 8.586 1 98.56 285 TYR B O 1
ATOM 5730 N N . PHE B 1 286 ? 1.177 24.609 7.891 1 98.62 286 PHE B N 1
ATOM 5731 C CA . PHE B 1 286 ? 1.123 24 9.219 1 98.62 286 PHE B CA 1
ATOM 5732 C C . PHE B 1 286 ? 1.733 22.609 9.195 1 98.62 286 PHE B C 1
ATOM 5734 O O . PHE B 1 286 ? 1.603 21.891 8.211 1 98.62 286 PHE B O 1
ATOM 5741 N N . GLU B 1 287 ? 2.398 22.266 10.227 1 96.69 287 GLU B N 1
ATOM 5742 C CA . GLU B 1 287 ? 2.918 20.922 10.461 1 96.69 287 GLU B CA 1
ATOM 5743 C C . GLU B 1 287 ? 2.252 20.281 11.68 1 96.69 287 GLU B C 1
ATOM 5745 O O . GLU B 1 287 ? 2.062 20.938 12.703 1 96.69 287 GLU B O 1
ATOM 5750 N N . THR B 1 288 ? 1.886 19.078 11.508 1 96.44 288 THR B N 1
ATOM 5751 C CA . THR B 1 288 ? 1.24 18.328 12.578 1 96.44 288 THR B CA 1
ATOM 5752 C C . THR B 1 288 ? 1.881 16.938 12.734 1 96.44 288 THR B C 1
ATOM 5754 O O . THR B 1 288 ? 2.746 16.562 11.938 1 96.44 288 THR B O 1
ATOM 5757 N N . GLY B 1 289 ? 1.567 16.266 13.766 1 94.5 289 GLY B N 1
ATOM 5758 C CA . GLY B 1 289 ? 2.021 14.914 14.023 1 94.5 289 GLY B CA 1
ATOM 5759 C C . GLY B 1 289 ? 1.137 14.164 15 1 94.5 289 GLY B C 1
ATOM 5760 O O . GLY B 1 289 ? 0.973 14.586 16.141 1 94.5 289 GLY B O 1
ATOM 5761 N N . GLN B 1 290 ? 0.627 13.078 14.562 1 94.94 290 GLN B N 1
ATOM 5762 C CA . GLN B 1 290 ? -0.202 12.266 15.453 1 94.94 290 GLN B CA 1
ATOM 5763 C C . GLN B 1 290 ? 0.6 11.758 16.641 1 94.94 290 GLN B C 1
ATOM 5765 O O . GLN B 1 290 ? 1.586 11.039 16.484 1 94.94 290 GLN B O 1
ATOM 5770 N N . GLY B 1 291 ? 0.241 12.172 17.828 1 94.19 291 GLY B N 1
ATOM 5771 C CA . GLY B 1 291 ? 0.952 11.789 19.031 1 94.19 291 GLY B CA 1
ATOM 5772 C C . GLY B 1 291 ? 1.649 12.945 19.703 1 94.19 291 GLY B C 1
ATOM 5773 O O . GLY B 1 291 ? 2.172 12.805 20.812 1 94.19 291 GLY B O 1
ATOM 5774 N N . SER B 1 292 ? 1.601 14.141 19.094 1 94.31 292 SER B N 1
ATOM 5775 C CA . SER B 1 292 ? 2.271 15.312 19.656 1 94.31 292 SER B CA 1
ATOM 5776 C C . SER B 1 292 ? 1.792 15.602 21.062 1 94.31 292 SER B C 1
ATOM 5778 O O . SER B 1 292 ? 2.598 15.891 21.953 1 94.31 292 SER B O 1
ATOM 5780 N N . GLU B 1 293 ? 0.517 15.477 21.344 1 96.62 293 GLU B N 1
ATOM 5781 C CA . GLU B 1 293 ? -0.054 15.789 22.641 1 96.62 293 GLU B CA 1
ATOM 5782 C C . GLU B 1 293 ? 0.418 14.797 23.703 1 96.62 293 GLU B C 1
ATOM 5784 O O . GLU B 1 293 ? 0.63 15.164 24.859 1 96.62 293 GLU B O 1
ATOM 5789 N N . VAL B 1 294 ? 0.589 13.555 23.266 1 94.56 294 VAL B N 1
ATOM 5790 C CA . VAL B 1 294 ? 1.059 12.531 24.203 1 94.56 294 VAL B CA 1
ATOM 5791 C C . VAL B 1 294 ? 2.5 12.82 24.609 1 94.56 294 VAL B C 1
ATOM 5793 O O . VAL B 1 294 ? 2.85 12.727 25.781 1 94.56 294 VAL B O 1
ATOM 5796 N N . SER B 1 295 ? 3.281 13.18 23.641 1 92.12 295 SER B N 1
ATOM 5797 C CA . SER B 1 295 ? 4.688 13.477 23.906 1 92.12 295 SER B CA 1
ATOM 5798 C C . SER B 1 295 ? 4.832 14.664 24.859 1 92.12 295 SER B C 1
ATOM 5800 O O . SER B 1 295 ? 5.816 14.766 25.594 1 92.12 295 SER B O 1
ATOM 5802 N N . LEU B 1 296 ? 3.893 15.555 24.922 1 94.44 296 LEU B N 1
ATOM 5803 C CA . LEU B 1 296 ? 3.936 16.781 25.719 1 94.44 296 LEU B CA 1
ATOM 5804 C C . LEU B 1 296 ? 3.131 16.609 27 1 94.44 296 LEU B C 1
ATOM 5806 O O . LEU B 1 296 ? 2.947 17.578 27.75 1 94.44 296 LEU B O 1
ATOM 5810 N N . ASP B 1 297 ? 2.59 15.398 27.25 1 95.31 297 ASP B N 1
ATOM 5811 C CA . ASP B 1 297 ? 1.687 15.148 28.375 1 95.31 297 ASP B CA 1
ATOM 5812 C C . ASP B 1 297 ? 0.513 16.125 28.359 1 95.31 297 ASP B C 1
ATOM 5814 O O . ASP B 1 297 ? 0.2 16.734 29.391 1 95.31 297 ASP B O 1
ATOM 5818 N N . ALA B 1 298 ? -0.003 16.344 27.156 1 97.25 298 ALA B N 1
ATOM 5819 C CA . ALA B 1 298 ? -1.08 17.312 26.953 1 97.25 298 ALA B CA 1
ATOM 5820 C C . ALA B 1 298 ? -2.287 16.672 26.297 1 97.25 298 ALA B C 1
ATOM 5822 O O . ALA B 1 298 ? -3.139 17.359 25.719 1 97.25 298 ALA B O 1
ATOM 5823 N N . ASP B 1 299 ? -2.354 15.359 26.297 1 96.88 299 ASP B N 1
ATOM 5824 C CA . ASP B 1 299 ? -3.414 14.633 25.609 1 96.88 299 ASP B CA 1
ATOM 5825 C C . ASP B 1 299 ? -4.738 14.742 26.359 1 96.88 299 ASP B C 1
ATOM 5827 O O . ASP B 1 299 ? -5.809 14.609 25.766 1 96.88 299 ASP B O 1
ATOM 5831 N N . ILE B 1 300 ? -4.598 14.891 27.75 1 96.69 300 ILE B N 1
ATOM 5832 C CA . ILE B 1 300 ? -5.746 15.086 28.641 1 96.69 300 ILE B CA 1
ATOM 5833 C C . ILE B 1 300 ? -6.703 13.898 28.5 1 96.69 300 ILE B C 1
ATOM 5835 O O . ILE B 1 300 ? -7.922 14.086 28.484 1 96.69 300 ILE B O 1
ATOM 5839 N N . GLY B 1 301 ? -6.18 12.734 28.203 1 97.12 301 GLY B N 1
ATOM 5840 C CA . GLY B 1 301 ? -6.949 11.5 28.188 1 97.12 301 GLY B CA 1
ATOM 5841 C C . GLY B 1 301 ? -7.648 11.242 26.875 1 97.12 301 GLY B C 1
ATOM 5842 O O . GLY B 1 301 ? -8.531 10.383 26.781 1 97.12 301 GLY B O 1
ATOM 5843 N N . VAL B 1 302 ? -7.41 12.016 25.859 1 98.44 302 VAL B N 1
ATOM 5844 C CA . VAL B 1 302 ? -7.988 11.82 24.531 1 98.44 302 VAL B CA 1
ATOM 5845 C C . VAL B 1 302 ? -7.023 11.023 23.656 1 98.44 302 VAL B C 1
ATOM 5847 O O . VAL B 1 302 ? -5.805 11.195 23.75 1 98.44 302 VAL B O 1
ATOM 5850 N N . ASP B 1 303 ? -7.523 10.117 22.859 1 98.44 303 ASP B N 1
ATOM 5851 C CA . ASP B 1 303 ? -6.664 9.273 22.047 1 98.44 303 ASP B CA 1
ATOM 5852 C C . ASP B 1 303 ? -5.973 10.086 20.953 1 98.44 303 ASP B C 1
ATOM 5854 O O . ASP B 1 303 ? -6.477 11.133 20.547 1 98.44 303 ASP B O 1
ATOM 5858 N N . MET B 1 304 ? -4.895 9.562 20.406 1 98 304 MET B N 1
ATOM 5859 C CA . MET B 1 304 ? -4.004 10.273 19.5 1 98 304 MET B CA 1
ATOM 5860 C C . MET B 1 304 ? -4.719 10.625 18.203 1 98 304 MET B C 1
ATOM 5862 O O . MET B 1 304 ? -4.551 11.719 17.672 1 98 304 MET B O 1
ATOM 5866 N N . GLN B 1 305 ? -5.469 9.672 17.656 1 98.5 305 GLN B N 1
ATOM 5867 C CA . GLN B 1 305 ? -6.137 9.898 16.375 1 98.5 305 GLN B CA 1
ATOM 5868 C C . GLN B 1 305 ? -7.137 11.047 16.484 1 98.5 305 GLN B C 1
ATOM 5870 O O . GLN B 1 305 ? -7.219 11.891 15.586 1 98.5 305 GLN B O 1
ATOM 5875 N N . THR B 1 306 ? -7.926 11.055 17.516 1 98.81 306 THR B N 1
ATOM 5876 C CA . THR B 1 306 ? -8.898 12.125 17.719 1 98.81 306 THR B CA 1
ATOM 5877 C C . THR B 1 306 ? -8.195 13.469 17.891 1 98.81 306 THR B C 1
ATOM 5879 O O . THR B 1 306 ? -8.633 14.484 17.359 1 98.81 306 THR B O 1
ATOM 5882 N N . LEU B 1 307 ? -7.156 13.445 18.672 1 98.69 307 LEU B N 1
ATOM 5883 C CA . LEU B 1 307 ? -6.398 14.68 18.875 1 98.69 307 LEU B CA 1
ATOM 5884 C C . LEU B 1 307 ? -5.844 15.203 17.547 1 98.69 307 LEU B C 1
ATOM 5886 O O . LEU B 1 307 ? -5.848 16.406 17.312 1 98.69 307 LEU B O 1
ATOM 5890 N N . GLU B 1 308 ? -5.352 14.305 16.719 1 98.5 308 GLU B N 1
ATOM 5891 C CA . GLU B 1 308 ? -4.844 14.727 15.422 1 98.5 308 GLU B CA 1
ATOM 5892 C C . GLU B 1 308 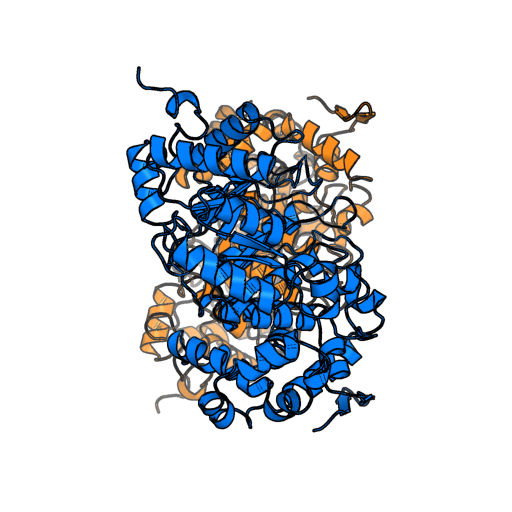? -5.957 15.305 14.555 1 98.5 308 GLU B C 1
ATOM 5894 O O . GLU B 1 308 ? -5.746 16.281 13.836 1 98.5 308 GLU B O 1
ATOM 5899 N N . ALA B 1 309 ? -7.121 14.68 14.586 1 98.81 309 ALA B N 1
ATOM 5900 C CA . ALA B 1 309 ? -8.273 15.242 13.883 1 98.81 309 ALA B CA 1
ATOM 5901 C C . ALA B 1 309 ? -8.578 16.656 14.375 1 98.81 309 ALA B C 1
ATOM 5903 O O . ALA B 1 309 ? -8.898 17.547 13.578 1 98.81 309 ALA B O 1
ATOM 5904 N N . ARG B 1 310 ? -8.516 16.828 15.68 1 98.88 310 ARG B N 1
ATOM 5905 C CA . ARG B 1 310 ? -8.742 18.156 16.266 1 98.88 310 ARG B CA 1
ATOM 5906 C C . ARG B 1 310 ? -7.723 19.156 15.75 1 98.88 310 ARG B C 1
ATOM 5908 O O . ARG B 1 310 ? -8.055 20.328 15.539 1 98.88 310 ARG B O 1
ATOM 5915 N N . THR B 1 311 ? -6.48 18.688 15.555 1 98.75 311 THR B N 1
ATOM 5916 C CA . THR B 1 311 ? -5.465 19.562 14.984 1 98.75 311 THR B CA 1
ATOM 5917 C C . THR B 1 311 ? -5.898 20.078 13.617 1 98.75 311 THR B C 1
ATOM 5919 O O . THR B 1 311 ? -5.699 21.25 13.297 1 98.75 311 THR B O 1
ATOM 5922 N N . TYR B 1 312 ? -6.48 19.25 12.82 1 98.75 312 TYR B N 1
ATOM 5923 C CA . TYR B 1 312 ? -6.938 19.625 11.484 1 98.75 312 TYR B CA 1
ATOM 5924 C C . TYR B 1 312 ? -8.117 20.594 11.57 1 98.75 312 TYR B C 1
ATOM 5926 O O . TYR B 1 312 ? -8.219 21.531 10.773 1 98.75 312 TYR B O 1
ATOM 5934 N N . GLY B 1 313 ? -9.039 20.328 12.5 1 98.69 313 GLY B N 1
ATOM 5935 C CA . GLY B 1 313 ? -10.125 21.266 12.727 1 98.69 313 GLY B CA 1
ATOM 5936 C C . GLY B 1 313 ? -9.641 22.641 13.141 1 98.69 313 GLY B C 1
ATOM 5937 O O . GLY B 1 313 ? -10.211 23.656 12.734 1 98.69 313 GLY B O 1
ATOM 5938 N N . TYR B 1 314 ? -8.617 22.641 13.969 1 98.75 314 TYR B N 1
ATOM 5939 C CA . TYR B 1 314 ? -7.977 23.875 14.375 1 98.75 314 TYR B CA 1
ATOM 5940 C C . TYR B 1 314 ? -7.332 24.578 13.18 1 98.75 314 TYR B C 1
ATOM 5942 O O . TYR B 1 314 ? -7.566 25.766 12.945 1 98.75 314 TYR B O 1
ATOM 5950 N N . ALA B 1 315 ? -6.625 23.891 12.367 1 98.62 315 ALA B N 1
ATOM 5951 C CA . ALA B 1 315 ? -5.859 24.406 11.234 1 98.62 315 ALA B CA 1
ATOM 5952 C C . ALA B 1 315 ? -6.777 24.984 10.164 1 98.62 315 ALA B C 1
ATOM 5954 O O . ALA B 1 315 ? -6.422 25.953 9.492 1 98.62 315 ALA B O 1
ATOM 5955 N N . ARG B 1 316 ? -7.949 24.375 9.984 1 97.62 316 ARG B N 1
ATOM 5956 C CA . ARG B 1 316 ? -8.836 24.734 8.883 1 97.62 316 ARG B CA 1
ATOM 5957 C C . ARG B 1 316 ? -9.266 26.188 8.969 1 97.62 316 ARG B C 1
ATOM 5959 O O . ARG B 1 316 ? -9.594 26.812 7.949 1 97.62 316 ARG B O 1
ATOM 5966 N N . GLN B 1 317 ? -9.234 26.75 10.172 1 97.5 317 GLN B N 1
ATOM 5967 C CA . GLN B 1 317 ? -9.672 28.125 10.414 1 97.5 317 GLN B CA 1
ATOM 5968 C C . GLN B 1 317 ? -8.867 29.125 9.578 1 97.5 317 GLN B C 1
ATOM 5970 O O . GLN B 1 317 ? -9.391 30.141 9.141 1 97.5 317 GLN B O 1
ATOM 5975 N N . TRP B 1 318 ? -7.625 28.844 9.281 1 98.38 318 TRP B N 1
ATOM 5976 C CA . TRP B 1 318 ? -6.727 29.828 8.695 1 98.38 318 TRP B CA 1
ATOM 5977 C C . TRP B 1 318 ? -6.453 29.516 7.23 1 98.38 318 TRP B C 1
ATOM 5979 O O . TRP B 1 318 ? -5.551 30.094 6.617 1 98.38 318 TRP B O 1
ATOM 5989 N N . LYS B 1 319 ? -7.148 28.531 6.617 1 97.5 319 LYS B N 1
ATOM 5990 C CA . LYS B 1 319 ? -7.129 28.203 5.195 1 97.5 319 LYS B CA 1
ATOM 5991 C C . LYS B 1 319 ? -5.695 28.078 4.68 1 97.5 319 LYS B C 1
ATOM 5993 O O . LYS B 1 319 ? -5.316 28.75 3.725 1 97.5 319 LYS B O 1
ATOM 5998 N N . PRO B 1 320 ? -4.961 27.141 5.25 1 98.69 320 PRO B N 1
ATOM 5999 C CA . PRO B 1 320 ? -3.551 27.031 4.883 1 98.69 320 PRO B CA 1
ATOM 6000 C C . PRO B 1 320 ? -3.355 26.578 3.438 1 98.69 320 PRO B C 1
ATOM 6002 O O . PRO B 1 320 ? -4.258 25.969 2.848 1 98.69 320 PRO B O 1
ATOM 6005 N N . PHE B 1 321 ? -2.17 26.922 2.895 1 98.56 321 PHE B N 1
ATOM 6006 C CA . PHE B 1 321 ? -1.754 26.406 1.595 1 98.56 321 PHE B CA 1
ATOM 6007 C C . PHE B 1 321 ? -1.438 24.922 1.674 1 98.56 321 PHE B C 1
ATOM 6009 O O . PHE B 1 321 ? -1.727 24.172 0.74 1 98.56 321 PHE B O 1
ATOM 6016 N N . MET B 1 322 ? -0.868 24.562 2.84 1 98.06 322 MET B N 1
ATOM 6017 C CA . MET B 1 322 ? -0.47 23.156 2.988 1 98.06 322 MET B CA 1
ATOM 6018 C C . MET B 1 322 ? -0.379 22.781 4.461 1 98.06 322 MET B C 1
ATOM 6020 O O . MET B 1 322 ? -0.03 23.609 5.305 1 98.06 322 MET B O 1
ATOM 6024 N N . VAL B 1 323 ? -0.791 21.578 4.777 1 98.44 323 VAL B N 1
ATOM 6025 C CA . VAL B 1 323 ? -0.646 20.938 6.086 1 98.44 323 VAL B CA 1
ATOM 6026 C C . VAL B 1 323 ? 0.133 19.641 5.949 1 98.44 323 VAL B C 1
ATOM 6028 O O . VAL B 1 323 ? -0.226 18.781 5.145 1 98.44 323 VAL B O 1
ATOM 6031 N N . ASN B 1 324 ? 1.203 19.516 6.691 1 96.44 324 ASN B N 1
ATOM 6032 C CA . ASN B 1 324 ? 2.055 18.328 6.609 1 96.44 324 ASN B CA 1
ATOM 6033 C C . ASN B 1 324 ? 1.982 17.5 7.883 1 96.44 324 ASN B C 1
ATOM 6035 O O . ASN B 1 324 ? 2.254 18 8.977 1 96.44 324 ASN B O 1
ATOM 6039 N N . ASN B 1 325 ? 1.614 16.312 7.684 1 94.62 325 ASN B N 1
ATOM 6040 C CA . ASN B 1 325 ? 1.658 15.406 8.828 1 94.62 325 ASN B CA 1
ATOM 6041 C C . ASN B 1 325 ? 2.963 14.609 8.859 1 94.62 325 ASN B C 1
ATOM 6043 O O . ASN B 1 325 ? 3.346 13.992 7.867 1 94.62 325 ASN B O 1
ATOM 6047 N N . VAL B 1 326 ? 3.645 14.625 9.875 1 88.94 326 VAL B N 1
ATOM 6048 C CA . VAL B 1 326 ? 4.883 13.875 10.062 1 88.94 326 VAL B CA 1
ATOM 6049 C C . VAL B 1 326 ? 4.668 12.766 11.094 1 88.94 326 VAL B C 1
ATOM 6051 O O . VAL B 1 326 ? 5.266 12.789 12.172 1 88.94 326 VAL B O 1
ATOM 6054 N N . SER B 1 327 ? 3.908 11.82 10.672 1 79.69 327 SER B N 1
ATOM 6055 C CA . SER B 1 327 ? 3.67 10.695 11.57 1 79.69 327 SER B CA 1
ATOM 6056 C C . SER B 1 327 ? 4.93 9.859 11.758 1 79.69 327 SER B C 1
ATOM 6058 O O . SER B 1 327 ? 5.691 9.656 10.812 1 79.69 327 SER B O 1
ATOM 6060 N N . GLY B 1 328 ? 5.348 9.445 12.977 1 74.81 328 GLY B N 1
ATOM 6061 C CA . GLY B 1 328 ? 6.5 8.617 13.289 1 74.81 328 GLY B CA 1
ATOM 6062 C C . GLY B 1 328 ? 7.711 9.422 13.727 1 74.81 328 GLY B C 1
ATOM 6063 O O . GLY B 1 328 ? 8.68 8.867 14.242 1 74.81 328 GLY B O 1
ATOM 6064 N N . PHE B 1 329 ? 7.633 10.727 13.5 1 75.69 329 PHE B N 1
ATOM 6065 C CA . PHE B 1 329 ? 8.758 11.602 13.812 1 75.69 329 PHE B CA 1
ATOM 6066 C C . PHE B 1 329 ? 9.062 11.578 15.305 1 75.69 329 PHE B C 1
ATOM 6068 O O . PHE B 1 329 ? 10.219 11.695 15.711 1 75.69 329 PHE B O 1
ATOM 6075 N N . ILE B 1 330 ? 8.031 11.383 16.062 1 75.81 330 ILE B N 1
ATOM 6076 C CA . ILE B 1 330 ? 8.188 11.477 17.516 1 75.81 330 ILE B CA 1
ATOM 6077 C C . ILE B 1 330 ? 8.906 10.234 18.031 1 75.81 330 ILE B C 1
ATOM 6079 O O . ILE B 1 330 ? 9.758 10.328 18.922 1 75.81 330 ILE B O 1
ATOM 6083 N N . GLY B 1 331 ? 8.523 9.062 17.5 1 78.12 331 GLY B N 1
ATOM 6084 C CA . GLY B 1 331 ? 9.234 7.859 17.906 1 78.12 331 GLY B CA 1
ATOM 6085 C C . GLY B 1 331 ? 8.305 6.758 18.406 1 78.12 331 GLY B C 1
ATOM 6086 O O . GLY B 1 331 ? 7.086 6.871 18.281 1 78.12 331 GLY B O 1
ATOM 6087 N N . PRO B 1 332 ? 8.945 5.695 18.922 1 81.12 332 PRO B N 1
ATOM 6088 C CA . PRO B 1 332 ? 8.211 4.477 19.266 1 81.12 332 PRO B CA 1
ATOM 6089 C C . PRO B 1 332 ? 7.234 4.676 20.422 1 81.12 332 PRO B C 1
ATOM 6091 O O . PRO B 1 332 ? 6.34 3.855 20.625 1 81.12 332 PRO B O 1
ATOM 6094 N N . GLU B 1 333 ? 7.383 5.812 21.141 1 86.44 333 GLU B N 1
ATOM 6095 C CA . GLU B 1 333 ? 6.465 6.102 22.234 1 86.44 333 GLU B CA 1
ATOM 6096 C C . GLU B 1 333 ? 5.07 6.434 21.719 1 86.44 333 GLU B C 1
ATOM 6098 O O . GLU B 1 333 ? 4.082 6.293 22.453 1 86.44 333 GLU B O 1
ATOM 6103 N N . THR B 1 334 ? 5.02 6.852 20.469 1 90.44 334 THR B N 1
ATOM 6104 C CA . THR B 1 334 ? 3.727 7.18 19.875 1 90.44 334 THR B CA 1
ATOM 6105 C C . THR B 1 334 ? 3.324 6.121 18.844 1 90.44 334 THR B C 1
ATOM 6107 O O . THR B 1 334 ? 2.193 5.629 18.875 1 90.44 334 THR B O 1
ATOM 6110 N N . LEU B 1 335 ? 4.23 5.801 18.016 1 91.5 335 LEU B N 1
ATOM 6111 C CA . LEU B 1 335 ? 4.055 4.742 17.016 1 91.5 335 LEU B CA 1
ATOM 6112 C C . LEU B 1 335 ? 5.219 3.76 17.062 1 91.5 335 LEU B C 1
ATOM 6114 O O . LEU B 1 335 ? 6.332 4.086 16.641 1 91.5 335 LEU B O 1
ATOM 6118 N N . TYR B 1 336 ? 4.938 2.602 17.469 1 90.06 336 TYR B N 1
ATOM 6119 C CA . TYR B 1 336 ? 5.984 1.637 17.781 1 90.06 336 TYR B CA 1
ATOM 6120 C C . TYR B 1 336 ? 6.586 1.037 16.531 1 90.06 336 TYR B C 1
ATOM 6122 O O . TYR B 1 336 ? 7.797 0.821 16.453 1 90.06 336 TYR B O 1
ATOM 6130 N N . ASP B 1 337 ? 5.715 0.761 15.555 1 90.25 337 ASP B N 1
ATOM 6131 C CA . ASP B 1 337 ? 6.219 0.019 14.398 1 90.25 337 ASP B CA 1
ATOM 6132 C C . ASP B 1 337 ? 5.633 0.563 13.102 1 90.25 337 ASP B C 1
ATOM 6134 O O . ASP B 1 337 ? 4.871 1.532 13.117 1 90.25 337 ASP B O 1
ATOM 6138 N N . GLY B 1 338 ? 6.098 -0.018 11.992 1 91.5 338 GLY B N 1
ATOM 6139 C CA . GLY B 1 338 ? 5.668 0.414 10.672 1 91.5 338 GLY B CA 1
ATOM 6140 C C . GLY B 1 338 ? 4.18 0.247 10.438 1 91.5 338 GLY B C 1
ATOM 6141 O O . GLY B 1 338 ? 3.559 1.053 9.742 1 91.5 338 GLY B O 1
ATOM 6142 N N . ARG B 1 339 ? 3.615 -0.73 11.07 1 92.38 339 ARG B N 1
ATOM 6143 C CA . ARG B 1 339 ? 2.182 -0.974 10.938 1 92.38 339 ARG B CA 1
ATOM 6144 C C . ARG B 1 339 ? 1.374 0.193 11.492 1 92.38 339 ARG B C 1
ATOM 6146 O O . ARG B 1 339 ? 0.433 0.666 10.852 1 92.38 339 ARG B O 1
ATOM 6153 N N . GLN B 1 340 ? 1.755 0.642 12.648 1 94.25 340 GLN B N 1
ATOM 6154 C CA . GLN B 1 340 ? 1.072 1.768 13.281 1 94.25 340 GLN B CA 1
ATOM 6155 C C . GLN B 1 340 ? 1.273 3.051 12.477 1 94.25 340 GLN B C 1
ATOM 6157 O O . GLN B 1 340 ? 0.351 3.857 12.344 1 94.25 340 GLN B O 1
ATOM 6162 N N . MET B 1 341 ? 2.463 3.207 11.93 1 93.75 341 MET B N 1
ATOM 6163 C CA . MET B 1 341 ? 2.777 4.398 11.141 1 93.75 341 MET B CA 1
ATOM 6164 C C . MET B 1 341 ? 1.929 4.449 9.875 1 93.75 341 MET B C 1
ATOM 6166 O O . MET B 1 341 ? 1.335 5.484 9.57 1 93.75 341 MET B O 1
ATOM 6170 N N . ILE B 1 342 ? 1.858 3.357 9.164 1 95.5 342 ILE B N 1
ATOM 6171 C CA . ILE B 1 342 ? 1.094 3.283 7.922 1 95.5 342 ILE B CA 1
ATOM 6172 C C . ILE B 1 342 ? -0.374 3.602 8.203 1 95.5 342 ILE B C 1
ATOM 6174 O O . ILE B 1 342 ? -0.993 4.387 7.48 1 95.5 342 ILE B O 1
ATOM 6178 N N . ARG B 1 343 ? -0.899 3.029 9.234 1 96.62 343 ARG B N 1
ATOM 6179 C CA . ARG B 1 343 ? -2.289 3.264 9.609 1 96.62 343 ARG B CA 1
ATOM 6180 C C . ARG B 1 343 ? -2.523 4.73 9.953 1 96.62 343 ARG B C 1
ATOM 6182 O O . ARG B 1 343 ? -3.494 5.332 9.492 1 96.62 343 ARG B O 1
ATOM 6189 N N . ALA B 1 344 ? -1.63 5.266 10.758 1 96.69 344 ALA B N 1
ATOM 6190 C CA . ALA B 1 344 ? -1.752 6.668 11.156 1 96.69 344 ALA B CA 1
ATOM 6191 C C . ALA B 1 344 ? -1.726 7.59 9.938 1 96.69 344 ALA B C 1
ATOM 6193 O O . ALA B 1 344 ? -2.506 8.539 9.859 1 96.69 344 ALA B O 1
ATOM 6194 N N . ASP B 1 345 ? -0.854 7.332 9.023 1 96.69 345 ASP B N 1
ATOM 6195 C CA . ASP B 1 345 ? -0.733 8.156 7.82 1 96.69 345 ASP B CA 1
ATOM 6196 C C . ASP B 1 345 ? -2.025 8.133 7.008 1 96.69 345 ASP B C 1
ATOM 6198 O O . ASP B 1 345 ? -2.469 9.172 6.512 1 96.69 345 ASP B O 1
ATOM 6202 N N . LEU B 1 346 ? -2.611 6.992 6.875 1 98 346 LEU B N 1
ATOM 6203 C CA . LEU B 1 346 ? -3.854 6.863 6.121 1 98 346 LEU B CA 1
ATOM 6204 C C . LEU B 1 346 ? -4.992 7.598 6.82 1 98 346 LEU B C 1
ATOM 6206 O O . LEU B 1 346 ? -5.789 8.281 6.168 1 98 346 LEU B O 1
ATOM 6210 N N . GLU B 1 347 ? -5.062 7.441 8.133 1 98.38 347 GLU B N 1
ATOM 6211 C CA . GLU B 1 347 ? -6.074 8.148 8.906 1 98.38 347 GLU B CA 1
ATOM 6212 C C . GLU B 1 347 ? -5.934 9.656 8.766 1 98.38 347 GLU B C 1
ATOM 6214 O O . GLU B 1 347 ? -6.914 10.359 8.508 1 98.38 347 GLU B O 1
ATOM 6219 N N . ASP B 1 348 ? -4.715 10.062 8.914 1 98.25 348 ASP B N 1
ATOM 6220 C CA . ASP B 1 348 ? -4.438 11.492 8.906 1 98.25 348 ASP B CA 1
ATOM 6221 C C . ASP B 1 348 ? -4.742 12.109 7.543 1 98.25 348 ASP B C 1
ATOM 6223 O O . ASP B 1 348 ? -5.301 13.203 7.457 1 98.25 348 ASP B O 1
ATOM 6227 N N . LEU B 1 349 ? -4.363 11.438 6.473 1 98.5 349 LEU B N 1
ATOM 6228 C CA . LEU B 1 349 ? -4.664 11.93 5.133 1 98.5 349 LEU B CA 1
ATOM 6229 C C . LEU B 1 349 ? -6.168 12.094 4.938 1 98.5 349 LEU B C 1
ATOM 6231 O O . LEU B 1 349 ? -6.625 13.148 4.48 1 98.5 349 LEU B O 1
ATOM 6235 N N . PHE B 1 350 ? -6.914 11.094 5.324 1 98.75 350 PHE B N 1
ATOM 6236 C CA . PHE B 1 350 ? -8.359 11.133 5.16 1 98.75 350 PHE B CA 1
ATOM 6237 C C . PHE B 1 350 ? -8.977 12.234 6.012 1 98.75 350 PHE B C 1
ATOM 6239 O O . PHE B 1 350 ? -9.766 13.039 5.52 1 98.75 350 PHE B O 1
ATOM 6246 N N . MET B 1 351 ? -8.57 12.234 7.266 1 98.81 351 MET B N 1
ATOM 6247 C CA . MET B 1 351 ? -9.172 13.195 8.188 1 98.81 351 MET B CA 1
ATOM 6248 C C . MET B 1 351 ? -8.859 14.625 7.758 1 98.81 351 MET B C 1
ATOM 6250 O O . MET B 1 351 ? -9.742 15.492 7.766 1 98.81 351 MET B O 1
ATOM 6254 N N . GLY B 1 352 ? -7.594 14.867 7.398 1 98.69 352 GLY B N 1
ATOM 6255 C CA . GLY B 1 352 ? -7.242 16.188 6.918 1 98.69 352 GLY B CA 1
ATOM 6256 C C . GLY B 1 352 ? -8.016 16.594 5.676 1 98.69 352 GLY B C 1
ATOM 6257 O O . GLY B 1 352 ? -8.516 17.719 5.594 1 98.69 352 GLY B O 1
ATOM 6258 N N . LYS B 1 353 ? -8.156 15.719 4.758 1 98.5 353 LYS B N 1
ATOM 6259 C CA . LYS B 1 353 ? -8.867 16 3.51 1 98.5 353 LYS B CA 1
ATOM 6260 C C . LYS B 1 353 ? -10.344 16.281 3.768 1 98.5 353 LYS B C 1
ATOM 6262 O O . LYS B 1 353 ? -10.93 17.172 3.148 1 98.5 353 LYS B O 1
ATOM 6267 N N . LEU B 1 354 ? -10.945 15.508 4.648 1 98.69 354 LEU B N 1
ATOM 6268 C CA . LEU B 1 354 ? -12.359 15.727 4.934 1 98.69 354 LEU B CA 1
ATOM 6269 C C . LEU B 1 354 ? -12.57 17.062 5.648 1 98.69 354 LEU B C 1
ATOM 6271 O O . LEU B 1 354 ? -13.648 17.641 5.57 1 98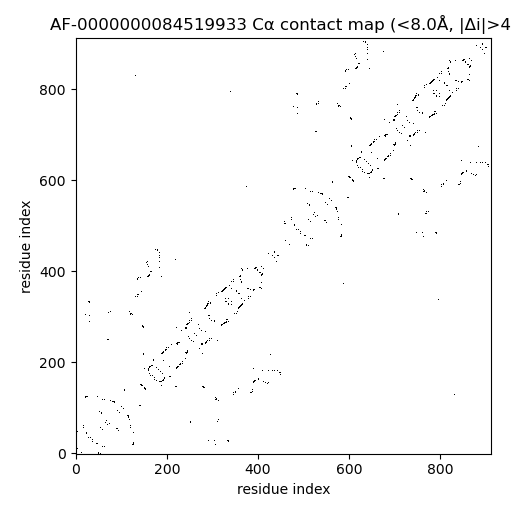.69 354 LEU B O 1
ATOM 6275 N N . HIS B 1 355 ? -11.555 17.562 6.312 1 98.69 355 HIS B N 1
ATOM 6276 C CA . HIS B 1 355 ? -11.594 18.922 6.875 1 98.69 355 HIS B CA 1
ATOM 6277 C C . HIS B 1 355 ? -11.406 19.969 5.789 1 98.69 355 HIS B C 1
ATOM 6279 O O . HIS B 1 355 ? -11.477 21.172 6.066 1 98.69 355 HIS B O 1
ATOM 6285 N N . GLY B 1 356 ? -11.062 19.531 4.555 1 97.69 356 GLY B N 1
ATOM 6286 C CA . GLY B 1 356 ? -10.875 20.453 3.441 1 97.69 356 GLY B CA 1
ATOM 6287 C C . GLY B 1 356 ? -9.461 20.984 3.34 1 97.69 356 GLY B C 1
ATOM 6288 O O . GLY B 1 356 ? -9.227 22.062 2.775 1 97.69 356 GLY B O 1
ATOM 6289 N N . LEU B 1 357 ? -8.508 20.281 3.873 1 98.56 357 LEU B N 1
ATOM 6290 C CA . LEU B 1 357 ? -7.137 20.781 3.941 1 98.56 357 LEU B CA 1
ATOM 6291 C C . LEU B 1 357 ? -6.27 20.125 2.865 1 98.56 357 LEU B C 1
ATOM 6293 O O . LEU B 1 357 ? -6.41 18.938 2.582 1 98.56 357 LEU B O 1
ATOM 6297 N N . PRO B 1 358 ? -5.398 20.875 2.191 1 98.06 358 PRO B N 1
ATOM 6298 C CA . PRO B 1 358 ? -4.387 20.281 1.32 1 98.06 358 PRO B CA 1
ATOM 6299 C C . PRO B 1 358 ? -3.309 19.531 2.1 1 98.06 358 PRO B C 1
ATOM 6301 O O . PRO B 1 358 ? -2.365 20.141 2.605 1 98.06 358 PRO B O 1
ATOM 6304 N N . MET B 1 359 ? -3.383 18.234 2.086 1 97.88 359 MET B N 1
ATOM 6305 C CA . MET B 1 359 ? -2.604 17.422 3.016 1 97.88 359 MET B CA 1
ATOM 6306 C C . MET B 1 359 ? -1.365 16.844 2.336 1 97.88 359 MET B C 1
ATOM 6308 O O . MET B 1 359 ? -1.447 16.344 1.216 1 97.88 359 MET B O 1
ATOM 6312 N N . GLY B 1 360 ? -0.289 17.016 2.961 1 95.75 360 GLY B N 1
ATOM 6313 C CA . GLY B 1 360 ? 0.89 16.203 2.697 1 95.75 360 GLY B CA 1
ATOM 6314 C C . GLY B 1 360 ? 1.202 15.227 3.812 1 95.75 360 GLY B C 1
ATOM 6315 O O . GLY B 1 360 ? 0.771 15.422 4.953 1 95.75 360 GLY B O 1
ATOM 6316 N N . ILE B 1 361 ? 1.833 14.164 3.457 1 93.56 361 ILE B N 1
ATOM 6317 C CA . ILE B 1 361 ? 2.217 13.148 4.434 1 93.56 361 ILE B CA 1
ATOM 6318 C C . ILE B 1 361 ? 3.727 12.922 4.371 1 93.56 361 ILE B C 1
ATOM 6320 O O . ILE B 1 361 ? 4.293 12.781 3.285 1 93.56 361 ILE B O 1
ATOM 6324 N N . ALA B 1 362 ? 4.32 12.922 5.461 1 88.38 362 ALA B N 1
ATOM 6325 C CA . ALA B 1 362 ? 5.719 12.523 5.609 1 88.38 362 ALA B CA 1
ATOM 6326 C C . ALA B 1 362 ? 5.84 11.25 6.441 1 88.38 362 ALA B C 1
ATOM 6328 O O . ALA B 1 362 ? 5.91 11.305 7.668 1 88.38 362 ALA B O 1
ATOM 6329 N N . PRO B 1 363 ? 5.855 10.117 5.719 1 84.94 363 PRO B N 1
ATOM 6330 C CA . PRO B 1 363 ? 6.074 8.891 6.492 1 84.94 363 PRO B CA 1
ATOM 6331 C C . PRO B 1 363 ? 7.492 8.789 7.051 1 84.94 363 PRO B C 1
ATOM 6333 O O . PRO B 1 363 ? 8.438 8.539 6.297 1 84.94 363 PRO B O 1
ATOM 6336 N N . THR B 1 364 ? 7.645 9.086 8.258 1 79.69 364 THR B N 1
ATOM 6337 C CA . THR B 1 364 ? 8.969 9.117 8.867 1 79.69 364 THR B CA 1
ATOM 6338 C C . THR B 1 364 ? 9.109 8.016 9.914 1 79.69 364 THR B C 1
ATOM 6340 O O . THR B 1 364 ? 8.109 7.508 10.422 1 79.69 364 THR B O 1
ATOM 6343 N N . TYR B 1 365 ? 10.312 7.57 10.055 1 73.25 365 TYR B N 1
ATOM 6344 C CA . TYR B 1 365 ? 10.617 6.656 11.148 1 73.25 365 TYR B CA 1
ATOM 6345 C C . TYR B 1 365 ? 11.992 6.945 11.734 1 73.25 365 TYR B C 1
ATOM 6347 O O . TYR B 1 365 ? 12.859 7.496 11.055 1 73.25 365 TYR B O 1
ATOM 6355 N N . THR B 1 366 ? 12.023 6.691 12.953 1 73.69 366 THR B N 1
ATOM 6356 C CA . THR B 1 366 ? 13.297 6.832 13.641 1 73.69 366 THR B CA 1
ATOM 6357 C C . THR B 1 366 ? 13.992 5.48 13.781 1 73.69 366 THR B C 1
ATOM 6359 O O . THR B 1 366 ? 13.367 4.434 13.594 1 73.69 366 THR B O 1
ATOM 6362 N N . ASN B 1 367 ? 15.203 5.543 14.172 1 72.38 367 ASN B N 1
ATOM 6363 C CA . ASN B 1 367 ? 15.984 4.316 14.266 1 72.38 367 ASN B CA 1
ATOM 6364 C C . ASN B 1 367 ? 15.523 3.436 15.422 1 72.38 367 ASN B C 1
ATOM 6366 O O . ASN B 1 367 ? 15.828 2.244 15.461 1 72.38 367 ASN B O 1
ATOM 6370 N N . HIS B 1 368 ? 14.742 4.035 16.312 1 76.94 368 HIS B N 1
ATOM 6371 C CA . HIS B 1 368 ? 14.312 3.26 17.469 1 76.94 368 HIS B CA 1
ATOM 6372 C C . HIS B 1 368 ? 12.938 2.635 17.234 1 76.94 368 HIS B C 1
ATOM 6374 O O . HIS B 1 368 ? 12.484 1.812 18.016 1 76.94 368 HIS B O 1
ATOM 6380 N N . MET B 1 369 ? 12.383 3.014 16.188 1 82.69 369 MET B N 1
ATOM 6381 C CA . MET B 1 369 ? 11.109 2.41 15.789 1 82.69 369 MET B CA 1
ATOM 6382 C C . MET B 1 369 ? 11.336 1.063 15.109 1 82.69 369 MET B C 1
ATOM 6384 O O . MET B 1 369 ? 12.336 0.876 14.414 1 82.69 369 MET B O 1
ATOM 6388 N N . TYR B 1 370 ? 10.445 0.161 15.344 1 85.94 370 TYR B N 1
ATOM 6389 C CA . TYR B 1 370 ? 10.461 -1.074 14.562 1 85.94 370 TYR B CA 1
ATOM 6390 C C . TYR B 1 370 ? 9.859 -0.86 13.18 1 85.94 370 TYR B C 1
ATOM 6392 O O . TYR B 1 370 ? 8.758 -1.332 12.898 1 85.94 370 TYR B O 1
ATOM 6400 N N . ALA B 1 371 ? 10.594 -0.163 12.422 1 86.06 371 ALA B N 1
ATOM 6401 C CA . ALA B 1 371 ? 10.227 0.21 11.062 1 86.06 371 ALA B CA 1
ATOM 6402 C C . ALA B 1 371 ? 11.469 0.362 10.18 1 86.06 371 ALA B C 1
ATOM 6404 O O . ALA B 1 371 ? 12.578 0.546 10.688 1 86.06 371 ALA B O 1
ATOM 6405 N N . ASP B 1 372 ? 11.289 0.183 8.953 1 85.06 372 ASP B N 1
ATOM 6406 C CA . ASP B 1 372 ? 12.391 0.354 8.016 1 85.06 372 ASP B CA 1
ATOM 6407 C C . ASP B 1 372 ? 11.922 1.023 6.723 1 85.06 372 ASP B C 1
ATOM 6409 O O . ASP B 1 372 ? 10.82 1.579 6.672 1 85.06 372 ASP B O 1
ATOM 6413 N N . GLN B 1 373 ? 12.75 1.047 5.789 1 86.62 373 GLN B N 1
ATOM 6414 C CA . GLN B 1 373 ? 12.484 1.721 4.523 1 86.62 373 GLN B CA 1
ATOM 6415 C C . GLN B 1 373 ? 11.289 1.104 3.809 1 86.62 373 GLN B C 1
ATOM 6417 O O . GLN B 1 373 ? 10.516 1.81 3.152 1 86.62 373 GLN B O 1
ATOM 6422 N N . ASN B 1 374 ? 11.141 -0.128 3.904 1 91 374 ASN B N 1
ATOM 6423 C CA . ASN B 1 374 ? 10.016 -0.785 3.256 1 91 374 ASN B CA 1
ATOM 6424 C C . ASN B 1 374 ? 8.68 -0.281 3.805 1 91 374 ASN B C 1
ATOM 6426 O O . ASN B 1 374 ? 7.738 -0.053 3.043 1 91 374 ASN B O 1
ATOM 6430 N N . ASP B 1 375 ? 8.656 -0.114 5.102 1 91.75 375 ASP B N 1
ATOM 6431 C CA . ASP B 1 375 ? 7.449 0.404 5.727 1 91.75 375 ASP B CA 1
ATOM 6432 C C . ASP B 1 375 ? 7.133 1.813 5.234 1 91.75 375 ASP B C 1
ATOM 6434 O O . ASP B 1 375 ? 5.977 2.129 4.934 1 91.75 375 ASP B O 1
ATOM 6438 N N . GLN B 1 376 ? 8.156 2.59 5.168 1 91.31 376 GLN B N 1
ATOM 6439 C CA . GLN B 1 376 ? 7.996 3.963 4.707 1 91.31 376 GLN B CA 1
ATOM 6440 C C . GLN B 1 376 ? 7.492 4.004 3.266 1 91.31 376 GLN B C 1
ATOM 6442 O O . GLN B 1 376 ? 6.613 4.801 2.932 1 91.31 376 GLN B O 1
ATOM 6447 N N . GLU B 1 377 ? 8.094 3.207 2.469 1 93.25 377 GLU B N 1
ATOM 6448 C CA . GLU B 1 377 ? 7.699 3.143 1.064 1 93.25 377 GLU B CA 1
ATOM 6449 C C . GLU B 1 377 ? 6.25 2.688 0.918 1 93.25 377 GLU B C 1
ATOM 6451 O O . GLU B 1 377 ? 5.512 3.201 0.073 1 93.25 377 GLU B O 1
ATOM 6456 N N . ILE B 1 378 ? 5.875 1.768 1.712 1 95.19 378 ILE B N 1
ATOM 6457 C CA . ILE B 1 378 ? 4.504 1.272 1.684 1 95.19 378 ILE B CA 1
ATOM 6458 C C . ILE B 1 378 ? 3.539 2.4 2.047 1 95.19 378 ILE B C 1
ATOM 6460 O O . ILE B 1 378 ? 2.545 2.625 1.352 1 95.19 378 ILE B O 1
ATOM 6464 N N . ALA B 1 379 ? 3.877 3.09 3.131 1 95.31 379 ALA B N 1
ATOM 6465 C CA . ALA B 1 379 ? 3.061 4.234 3.531 1 95.31 379 ALA B CA 1
ATOM 6466 C C . ALA B 1 379 ? 2.977 5.266 2.41 1 95.31 379 ALA B C 1
ATOM 6468 O O . ALA B 1 379 ? 1.896 5.777 2.107 1 95.31 379 ALA B O 1
ATOM 6469 N N . GLY B 1 380 ? 4.133 5.543 1.809 1 94.56 380 GLY B N 1
ATOM 6470 C CA . GLY B 1 380 ? 4.18 6.5 0.715 1 94.56 380 GLY B CA 1
ATOM 6471 C C . GLY B 1 380 ? 3.326 6.094 -0.471 1 94.56 380 GLY B C 1
ATOM 6472 O O . GLY B 1 380 ? 2.551 6.898 -0.989 1 94.56 380 GLY B O 1
ATOM 6473 N N . MET B 1 381 ? 3.406 4.875 -0.885 1 96.44 381 MET B N 1
ATOM 6474 C CA . MET B 1 381 ? 2.641 4.391 -2.029 1 96.44 381 MET B CA 1
ATOM 6475 C C . MET B 1 381 ? 1.144 4.434 -1.743 1 96.44 381 MET B C 1
ATOM 6477 O O . MET B 1 381 ? 0.358 4.871 -2.588 1 96.44 381 MET B O 1
ATOM 6481 N N . LEU B 1 382 ? 0.766 4.047 -0.562 1 97.44 382 LEU B N 1
ATOM 6482 C CA . LEU B 1 382 ? -0.65 3.986 -0.216 1 97.44 382 LEU B CA 1
ATOM 6483 C C . LEU B 1 382 ? -1.246 5.387 -0.117 1 97.44 382 LEU B C 1
ATOM 6485 O O . LEU B 1 382 ? -2.359 5.625 -0.588 1 97.44 382 LEU B O 1
ATOM 6489 N N . THR B 1 383 ? -0.516 6.281 0.526 1 97.31 383 THR B N 1
ATOM 6490 C CA . THR B 1 383 ? -1.05 7.629 0.674 1 97.31 383 THR B CA 1
ATOM 6491 C C . THR B 1 383 ? -1.033 8.367 -0.663 1 97.31 383 THR B C 1
ATOM 6493 O O . THR B 1 383 ? -1.909 9.195 -0.933 1 97.31 383 THR B O 1
ATOM 6496 N N . ALA B 1 384 ? -0.025 8.086 -1.508 1 96.62 384 ALA B N 1
ATOM 6497 C CA . ALA B 1 384 ? -0.043 8.648 -2.855 1 96.62 384 ALA B CA 1
ATOM 6498 C C . ALA B 1 384 ? -1.244 8.141 -3.646 1 96.62 384 ALA B C 1
ATOM 6500 O O . ALA B 1 384 ? -1.914 8.906 -4.336 1 96.62 384 ALA B O 1
ATOM 6501 N N . LEU B 1 385 ? -1.485 6.855 -3.488 1 96.69 385 LEU B N 1
ATOM 6502 C CA . LEU B 1 385 ? -2.658 6.262 -4.117 1 96.69 385 LEU B CA 1
ATOM 6503 C C . LEU B 1 385 ? -3.939 6.914 -3.609 1 96.69 385 LEU B C 1
ATOM 6505 O O . LEU B 1 385 ? -4.891 7.102 -4.371 1 96.69 385 LEU B O 1
ATOM 6509 N N . ALA B 1 386 ? -3.936 7.285 -2.357 1 97.31 386 ALA B N 1
ATOM 6510 C CA . ALA B 1 386 ? -5.098 7.887 -1.711 1 97.31 386 ALA B CA 1
ATOM 6511 C C . ALA B 1 386 ? -5.242 9.359 -2.1 1 97.31 386 ALA B C 1
ATOM 6513 O O . ALA B 1 386 ? -6.25 9.992 -1.78 1 97.31 386 ALA B O 1
ATOM 6514 N N . GLY B 1 387 ? -4.207 9.922 -2.736 1 96.75 387 GLY B N 1
ATOM 6515 C CA . GLY B 1 387 ? -4.344 11.266 -3.285 1 96.75 387 GLY B CA 1
ATOM 6516 C C . GLY B 1 387 ? -3.699 12.328 -2.42 1 96.75 387 GLY B C 1
ATOM 6517 O O . GLY B 1 387 ? -4.207 13.445 -2.322 1 96.75 387 GLY B O 1
ATOM 6518 N N . ALA B 1 388 ? -2.605 12.031 -1.728 1 97 388 ALA B N 1
ATOM 6519 C CA . ALA B 1 388 ? -1.852 13.055 -1.013 1 97 388 ALA B CA 1
ATOM 6520 C C . ALA B 1 388 ? -1.471 14.203 -1.942 1 97 388 ALA B C 1
ATOM 6522 O O . ALA B 1 388 ? -1.167 13.984 -3.117 1 97 388 ALA B O 1
ATOM 6523 N N . ASN B 1 389 ? -1.388 15.414 -1.376 1 97.19 389 ASN B N 1
ATOM 6524 C CA . ASN B 1 389 ? -1.084 16.594 -2.182 1 97.19 389 ASN B CA 1
ATOM 6525 C C . ASN B 1 389 ? 0.417 16.734 -2.414 1 97.19 389 ASN B C 1
ATOM 6527 O O . ASN B 1 389 ? 0.841 17.281 -3.434 1 97.19 389 ASN B O 1
ATOM 6531 N N . PHE B 1 390 ? 1.153 16.297 -1.398 1 96 390 PHE B N 1
ATOM 6532 C CA . PHE B 1 390 ? 2.586 16.531 -1.53 1 96 390 PHE B CA 1
ATOM 6533 C C . PHE B 1 390 ? 3.367 15.672 -0.539 1 96 390 PHE B C 1
ATOM 6535 O O . PHE B 1 390 ? 2.789 15.117 0.396 1 96 390 PHE B O 1
ATOM 6542 N N . TYR B 1 391 ? 4.637 15.57 -0.783 1 94.31 391 TYR B N 1
ATOM 6543 C CA . TYR B 1 391 ? 5.586 14.93 0.122 1 94.31 391 TYR B CA 1
ATOM 6544 C C . TYR B 1 391 ? 6.801 15.82 0.356 1 94.31 391 TYR B C 1
ATOM 6546 O O . TYR B 1 391 ? 7 16.797 -0.356 1 94.31 391 TYR B O 1
ATOM 6554 N N . MET B 1 392 ? 7.516 15.367 1.36 1 89.5 392 MET B N 1
ATOM 6555 C CA . MET B 1 392 ? 8.797 16.016 1.614 1 89.5 392 MET B CA 1
ATOM 6556 C C . MET B 1 392 ? 9.906 15.383 0.796 1 89.5 392 MET B C 1
ATOM 6558 O O . MET B 1 392 ? 9.898 14.172 0.567 1 89.5 392 MET B O 1
ATOM 6562 N N . GLY B 1 393 ? 10.836 16.125 0.334 1 82 393 GLY B N 1
ATOM 6563 C CA . GLY B 1 393 ? 12.047 15.633 -0.303 1 82 393 GLY B CA 1
ATOM 6564 C C . GLY B 1 393 ? 13.312 16.062 0.412 1 82 393 GLY B C 1
ATOM 6565 O O . GLY B 1 393 ? 13.562 17.25 0.587 1 82 393 GLY B O 1
ATOM 6566 N N . VAL B 1 394 ? 14.039 15.094 0.899 1 74.94 394 VAL B N 1
ATOM 6567 C CA . VAL B 1 394 ? 15.289 15.391 1.588 1 74.94 394 VAL B CA 1
ATOM 6568 C C . VAL B 1 394 ? 16.453 14.734 0.85 1 74.94 394 VAL B C 1
ATOM 6570 O O . VAL B 1 394 ? 16.297 13.672 0.256 1 74.94 394 VAL B O 1
ATOM 6573 N N . PRO B 1 395 ? 17.547 15.367 0.874 1 66.94 395 PRO B N 1
ATOM 6574 C CA . PRO B 1 395 ? 18.719 14.75 0.223 1 66.94 395 PRO B CA 1
ATOM 6575 C C . PRO B 1 395 ? 19.047 13.375 0.787 1 66.94 395 PRO B C 1
ATOM 6577 O O . PRO B 1 395 ? 19.25 13.227 1.994 1 66.94 395 PRO B O 1
ATOM 6580 N N . GLY B 1 396 ? 19.141 12.43 -0.003 1 64.56 396 GLY B N 1
ATOM 6581 C CA . GLY B 1 396 ? 19.531 11.078 0.379 1 64.56 396 GLY B CA 1
ATOM 6582 C C . GLY B 1 396 ? 18.547 10.406 1.303 1 64.56 396 GLY B C 1
ATOM 6583 O O . GLY B 1 396 ? 18.797 9.297 1.792 1 64.56 396 GLY B O 1
ATOM 6584 N N . GLY B 1 397 ? 17.5 11.031 1.641 1 61.56 397 GLY B N 1
ATOM 6585 C CA . GLY B 1 397 ? 16.484 10.461 2.506 1 61.56 397 GLY B CA 1
ATOM 6586 C C . GLY B 1 397 ? 16.844 10.531 3.979 1 61.56 397 GLY B C 1
ATOM 6587 O O . GLY B 1 397 ? 16.125 10.016 4.828 1 61.56 397 GLY B O 1
ATOM 6588 N N . ASP B 1 398 ? 17.969 10.977 4.285 1 53.59 398 ASP B N 1
ATOM 6589 C CA . ASP B 1 398 ? 18.484 11.109 5.645 1 53.59 398 ASP B CA 1
ATOM 6590 C C . ASP B 1 398 ? 18.641 12.578 6.031 1 53.59 398 ASP B C 1
ATOM 6592 O O . ASP B 1 398 ? 19.5 13.273 5.488 1 53.59 398 ASP B O 1
ATOM 6596 N N . ASP B 1 399 ? 17.688 12.922 6.859 1 53.81 399 ASP B N 1
ATOM 6597 C CA . ASP B 1 399 ? 17.859 14.273 7.387 1 53.81 399 ASP B CA 1
ATOM 6598 C C . ASP B 1 399 ? 18.906 14.297 8.492 1 53.81 399 ASP B C 1
ATOM 6600 O O . ASP B 1 399 ? 18.609 13.969 9.648 1 53.81 399 ASP B O 1
ATOM 6604 N N . VAL B 1 400 ? 20.141 14.594 8.141 1 46.59 400 VAL B N 1
ATOM 6605 C CA . VAL B 1 400 ? 21.297 14.539 9.031 1 46.59 400 VAL B CA 1
ATOM 6606 C C . VAL B 1 400 ? 21.125 15.547 10.164 1 46.59 400 VAL B C 1
ATOM 6608 O O . VAL B 1 400 ? 21.641 15.344 11.266 1 46.59 400 VAL B O 1
ATOM 6611 N N . MET B 1 401 ? 20.359 16.547 9.867 1 40.38 401 MET B N 1
ATOM 6612 C CA . MET B 1 401 ? 20.156 17.594 10.875 1 40.38 401 MET B CA 1
ATOM 6613 C C . MET B 1 401 ? 19.156 17.141 11.938 1 40.38 401 MET B C 1
ATOM 6615 O O . MET B 1 401 ? 19.375 17.344 13.133 1 40.38 401 MET B O 1
ATOM 6619 N N . LEU B 1 402 ? 18.094 16.375 11.5 1 49.22 402 LEU B N 1
ATOM 6620 C CA . LEU B 1 402 ? 17.016 16.062 12.422 1 49.22 402 LEU B CA 1
ATOM 6621 C C . LEU B 1 402 ? 17.016 14.586 12.773 1 49.22 402 LEU B C 1
ATOM 6623 O O . LEU B 1 402 ? 16.219 14.148 13.617 1 49.22 402 LEU B O 1
ATOM 6627 N N . ASN B 1 403 ? 17.906 13.773 12.266 1 45.94 403 ASN B N 1
ATOM 6628 C CA . ASN B 1 403 ? 18.188 12.375 12.586 1 45.94 403 ASN B CA 1
ATOM 6629 C C . ASN B 1 403 ? 16.953 11.5 12.352 1 45.94 403 ASN B C 1
ATOM 6631 O O . ASN B 1 403 ? 16.578 10.703 13.219 1 45.94 403 ASN B O 1
ATOM 6635 N N . TYR B 1 404 ? 16.266 11.828 11.234 1 57.31 404 TYR B N 1
ATOM 6636 C CA . TYR B 1 404 ? 15.164 10.953 10.852 1 57.31 404 TYR B CA 1
ATOM 6637 C C . TYR B 1 404 ? 15.203 10.656 9.359 1 57.31 404 TYR B C 1
ATOM 6639 O O . TYR B 1 404 ? 15.891 11.344 8.594 1 57.31 404 TYR B O 1
ATOM 6647 N N . GLN B 1 405 ? 14.633 9.531 9.023 1 67.25 405 GLN B N 1
ATOM 6648 C CA . GLN B 1 405 ? 14.508 9.141 7.617 1 67.25 405 GLN B CA 1
ATOM 6649 C C . GLN B 1 405 ? 13.195 9.641 7.023 1 67.25 405 GLN B C 1
ATOM 6651 O O . GLN B 1 405 ? 12.148 9.57 7.672 1 67.25 405 GLN B O 1
ATOM 6656 N N . ASP B 1 406 ? 13.328 10.336 5.941 1 72 406 ASP B N 1
ATOM 6657 C CA . ASP B 1 406 ? 12.188 10.812 5.164 1 72 406 ASP B CA 1
ATOM 6658 C C . ASP B 1 406 ? 12.32 10.414 3.697 1 72 406 ASP B C 1
ATOM 6660 O O . ASP B 1 406 ? 13.281 9.75 3.312 1 72 406 ASP B O 1
ATOM 6664 N N . THR B 1 407 ? 11.305 10.758 2.953 1 76.31 407 THR B N 1
ATOM 6665 C CA . THR B 1 407 ? 11.352 10.406 1.54 1 76.31 407 THR B CA 1
ATOM 6666 C C . THR B 1 407 ? 12.477 11.156 0.832 1 76.31 407 THR B C 1
ATOM 6668 O O . THR B 1 407 ? 12.711 12.336 1.112 1 76.31 407 THR B O 1
ATOM 6671 N N . SER B 1 408 ? 13.125 10.484 -0.02 1 74.25 408 SER B N 1
ATOM 6672 C CA . SER B 1 408 ? 14.188 11.078 -0.833 1 74.25 408 SER B CA 1
ATOM 6673 C C . SER B 1 408 ? 13.633 11.641 -2.139 1 74.25 408 SER B C 1
ATOM 6675 O O . SER B 1 408 ? 12.484 11.359 -2.504 1 74.25 408 SER B O 1
ATOM 6677 N N . TYR B 1 409 ? 14.477 12.391 -2.783 1 74.12 409 TYR B N 1
ATOM 6678 C CA . TYR B 1 409 ? 14.102 12.898 -4.094 1 74.12 409 TYR B CA 1
ATOM 6679 C C . TYR B 1 409 ? 13.797 11.758 -5.059 1 74.12 409 TYR B C 1
ATOM 6681 O O . TYR B 1 409 ? 12.867 11.852 -5.867 1 74.12 409 TYR B O 1
ATOM 6689 N N . HIS B 1 410 ? 14.43 10.734 -4.883 1 74.94 410 HIS B N 1
ATOM 6690 C CA . HIS B 1 410 ? 14.242 9.586 -5.762 1 74.94 410 HIS B CA 1
ATOM 6691 C C . HIS B 1 410 ? 12.914 8.883 -5.469 1 74.94 410 HIS B C 1
ATOM 6693 O O . HIS B 1 410 ? 12.203 8.477 -6.391 1 74.94 410 HIS B O 1
ATOM 6699 N N . ASP B 1 411 ? 12.648 8.812 -4.238 1 80.06 411 ASP B N 1
ATOM 6700 C CA . ASP B 1 411 ? 11.383 8.203 -3.852 1 80.06 411 ASP B CA 1
ATOM 6701 C C . ASP B 1 411 ? 10.195 9 -4.395 1 80.06 411 ASP B C 1
ATOM 6703 O O . ASP B 1 411 ? 9.242 8.43 -4.926 1 80.06 411 ASP B O 1
ATOM 6707 N N . ASP B 1 412 ? 10.406 10.211 -4.234 1 82.75 412 ASP B N 1
ATOM 6708 C CA . ASP B 1 412 ? 9.352 11.109 -4.684 1 82.75 412 ASP B CA 1
ATOM 6709 C C . ASP B 1 412 ? 9.133 10.984 -6.188 1 82.75 412 ASP B C 1
ATOM 6711 O O . ASP B 1 412 ? 7.992 10.828 -6.641 1 82.75 412 ASP B O 1
ATOM 6715 N N . ALA B 1 413 ? 10.188 11.023 -6.883 1 81.38 413 ALA B N 1
ATOM 6716 C CA . ALA B 1 413 ? 10.102 10.883 -8.336 1 81.38 413 ALA B CA 1
ATOM 6717 C C . ALA B 1 413 ? 9.477 9.547 -8.719 1 81.38 413 ALA B C 1
ATOM 6719 O O . ALA B 1 413 ? 8.688 9.469 -9.664 1 81.38 413 ALA B O 1
ATOM 6720 N N . SER B 1 414 ? 9.781 8.602 -7.977 1 87.19 414 SER B N 1
ATOM 6721 C CA . SER B 1 414 ? 9.242 7.27 -8.234 1 87.19 414 SER B CA 1
ATOM 6722 C C . SER B 1 414 ? 7.734 7.23 -8.008 1 87.19 414 SER B C 1
ATOM 6724 O O . SER B 1 414 ? 7.012 6.543 -8.734 1 87.19 414 SER B O 1
ATOM 6726 N N . LEU B 1 415 ? 7.293 7.918 -7.016 1 91.56 415 LEU B N 1
ATOM 6727 C CA . LEU B 1 415 ? 5.863 7.961 -6.73 1 91.56 415 LEU B CA 1
ATOM 6728 C C . LEU B 1 415 ? 5.102 8.594 -7.891 1 91.56 415 LEU B C 1
ATOM 6730 O O . LEU B 1 415 ? 4.039 8.109 -8.281 1 91.56 415 LEU B O 1
ATOM 6734 N N . ARG B 1 416 ? 5.625 9.719 -8.469 1 92.44 416 ARG B N 1
ATOM 6735 C CA . ARG B 1 416 ? 4.992 10.344 -9.625 1 92.44 416 ARG B CA 1
ATOM 6736 C C . ARG B 1 416 ? 4.93 9.375 -10.805 1 92.44 416 ARG B C 1
ATOM 6738 O O . ARG B 1 416 ? 3.879 9.203 -11.422 1 92.44 416 ARG B O 1
ATOM 6745 N N . GLU B 1 417 ? 6.027 8.727 -11.016 1 87.62 417 GLU B N 1
ATOM 6746 C CA . GLU B 1 417 ? 6.105 7.828 -12.164 1 87.62 417 GLU B CA 1
ATOM 6747 C C . GLU B 1 417 ? 5.156 6.645 -12.008 1 87.62 417 GLU B C 1
ATOM 6749 O O . GLU B 1 417 ? 4.426 6.301 -12.938 1 87.62 417 GLU B O 1
ATOM 6754 N N . MET B 1 418 ? 5.16 6.094 -10.906 1 90.44 418 MET B N 1
ATOM 6755 C CA . MET B 1 418 ? 4.402 4.879 -10.625 1 90.44 418 MET B CA 1
ATOM 6756 C C . MET B 1 418 ? 2.906 5.121 -10.805 1 90.44 418 MET B C 1
ATOM 6758 O O . MET B 1 418 ? 2.174 4.227 -11.227 1 90.44 418 MET B O 1
ATOM 6762 N N . LEU B 1 419 ? 2.506 6.352 -10.484 1 93.5 419 LEU B N 1
ATOM 6763 C CA . LEU B 1 419 ? 1.078 6.652 -10.516 1 93.5 419 LEU B CA 1
ATOM 6764 C C . LEU B 1 419 ? 0.733 7.551 -11.695 1 93.5 419 LEU B C 1
ATOM 6766 O O . LEU B 1 419 ? -0.417 7.965 -11.852 1 93.5 419 LEU B O 1
ATOM 6770 N N . GLY B 1 420 ? 1.759 7.867 -12.523 1 91.25 420 GLY B N 1
ATOM 6771 C CA . GLY B 1 420 ? 1.544 8.719 -13.68 1 91.25 420 GLY B CA 1
ATOM 6772 C C . GLY B 1 420 ? 1.2 10.156 -13.312 1 91.25 420 GLY B C 1
ATOM 6773 O O . GLY B 1 420 ? 0.376 10.789 -13.977 1 91.25 420 GLY B O 1
ATOM 6774 N N . LEU B 1 421 ? 1.741 10.633 -12.242 1 94.75 421 LEU B N 1
ATOM 6775 C CA . LEU B 1 421 ? 1.462 11.984 -11.75 1 94.75 421 LEU B CA 1
ATOM 6776 C C . LEU B 1 421 ? 2.518 12.969 -12.234 1 94.75 421 LEU B C 1
ATOM 6778 O O . LEU B 1 421 ? 3.578 12.562 -12.719 1 94.75 421 LEU B O 1
ATOM 6782 N N . ARG B 1 422 ? 2.191 14.25 -12.18 1 95.94 422 ARG B N 1
ATOM 6783 C CA . ARG B 1 422 ? 3.051 15.32 -12.664 1 95.94 422 ARG B CA 1
ATOM 6784 C C . ARG B 1 422 ? 3.295 16.375 -11.578 1 95.94 422 ARG B C 1
ATOM 6786 O O . ARG B 1 422 ? 2.572 16.406 -10.586 1 95.94 422 ARG B O 1
ATOM 6793 N N . PRO B 1 423 ? 4.375 17.172 -11.742 1 96.19 423 PRO B N 1
ATOM 6794 C CA . PRO B 1 423 ? 4.512 18.344 -10.875 1 96.19 423 PRO B CA 1
ATOM 6795 C C . PRO B 1 423 ? 3.377 19.344 -11.055 1 96.19 423 PRO B C 1
ATOM 6797 O O . PRO B 1 423 ? 2.539 19.188 -11.945 1 96.19 423 PRO B O 1
ATOM 6800 N N . LEU B 1 424 ? 3.348 20.359 -10.125 1 97.38 424 LEU B N 1
ATOM 6801 C CA . LEU B 1 424 ? 2.373 21.422 -10.305 1 97.38 424 LEU B CA 1
ATOM 6802 C C . LEU B 1 424 ? 2.564 22.125 -11.648 1 97.38 424 LEU B C 1
ATOM 6804 O O . LEU B 1 424 ? 3.684 22.188 -12.164 1 97.38 424 LEU B O 1
ATOM 6808 N N . GLN B 1 425 ? 1.568 22.672 -12.203 1 95.56 425 GLN B N 1
ATOM 6809 C CA . GLN B 1 425 ? 1.493 23.094 -13.594 1 95.56 425 GLN B CA 1
ATOM 6810 C C . GLN B 1 425 ? 2.604 24.094 -13.93 1 95.56 425 GLN B C 1
ATOM 6812 O O . GLN B 1 425 ? 3.371 23.875 -14.867 1 95.56 425 GLN B O 1
ATOM 6817 N N . GLU B 1 426 ? 2.664 25.156 -13.18 1 96.06 426 GLU B N 1
ATOM 6818 C CA . GLU B 1 426 ? 3.639 26.203 -13.477 1 96.06 426 GLU B CA 1
ATOM 6819 C C . GLU B 1 426 ? 5.062 25.703 -13.25 1 96.06 426 GLU B C 1
ATOM 6821 O O . GLU B 1 426 ? 5.984 26.094 -13.977 1 96.06 426 GLU B O 1
ATOM 6826 N N . PHE B 1 427 ? 5.195 24.922 -12.305 1 97.31 427 PHE B N 1
ATOM 6827 C CA . PHE B 1 427 ? 6.508 24.375 -12.008 1 97.31 427 PHE B CA 1
ATOM 6828 C C . PHE B 1 427 ? 6.949 23.391 -13.094 1 97.31 427 PHE B C 1
ATOM 6830 O O . PHE B 1 427 ? 8.125 23.359 -13.461 1 97.31 427 PHE B O 1
ATOM 6837 N N . GLU B 1 428 ? 6.082 22.578 -13.539 1 96.38 428 GLU B N 1
ATOM 6838 C CA . GLU B 1 428 ? 6.387 21.656 -14.641 1 96.38 428 GLU B CA 1
ATOM 6839 C C . GLU B 1 428 ? 6.867 22.422 -15.867 1 96.38 428 GLU B C 1
ATOM 6841 O O . GLU B 1 428 ? 7.836 22.031 -16.516 1 96.38 428 GLU B O 1
ATOM 6846 N N . LYS B 1 429 ? 6.16 23.5 -16.203 1 96.56 429 LYS B N 1
ATOM 6847 C CA . LYS B 1 429 ? 6.57 24.344 -17.328 1 96.56 429 LYS B CA 1
ATOM 6848 C C . LYS B 1 429 ? 7.98 24.891 -17.125 1 96.56 429 LYS B C 1
ATOM 6850 O O . LYS B 1 429 ? 8.773 24.953 -18.062 1 96.56 429 LYS B O 1
ATOM 6855 N N . TRP B 1 430 ? 8.195 25.312 -15.953 1 97.12 430 TRP B N 1
ATOM 6856 C CA . TRP B 1 430 ? 9.523 25.812 -15.609 1 97.12 430 TRP B CA 1
ATOM 6857 C C . TRP B 1 430 ? 10.578 24.719 -15.781 1 97.12 430 TRP B C 1
ATOM 6859 O O . TRP B 1 430 ? 11.648 24.984 -16.328 1 97.12 430 TRP B O 1
ATOM 6869 N N . MET B 1 431 ? 10.289 23.531 -15.266 1 96.12 431 MET B N 1
ATOM 6870 C CA . MET B 1 431 ? 11.227 22.406 -15.406 1 96.12 431 MET B CA 1
ATOM 6871 C C . MET B 1 431 ? 11.5 22.109 -16.875 1 96.12 431 MET B C 1
ATOM 6873 O O . MET B 1 431 ? 12.633 21.797 -17.234 1 96.12 431 MET B O 1
ATOM 6877 N N . GLU B 1 432 ? 10.469 22.172 -17.625 1 96.06 432 GLU B N 1
ATOM 6878 C CA . GLU B 1 432 ? 10.633 21.953 -19.062 1 96.06 432 GLU B CA 1
ATOM 6879 C C . GLU B 1 432 ? 11.5 23.047 -19.688 1 96.06 432 GLU B C 1
ATOM 6881 O O . GLU B 1 432 ? 12.375 22.75 -20.5 1 96.06 432 GLU B O 1
ATOM 6886 N N . LYS B 1 433 ? 11.211 24.234 -19.359 1 95.38 433 LYS B N 1
ATOM 6887 C CA . LYS B 1 433 ? 12.008 25.359 -19.844 1 95.38 433 LYS B CA 1
ATOM 6888 C C . LYS B 1 433 ? 13.477 25.188 -19.469 1 95.38 433 LYS B C 1
ATOM 6890 O O . LYS B 1 433 ? 14.359 25.516 -20.266 1 95.38 433 LYS B O 1
ATOM 6895 N N . MET B 1 434 ? 13.719 24.688 -18.281 1 95 434 MET B N 1
ATOM 6896 C CA . MET B 1 434 ? 15.078 24.5 -17.781 1 95 434 MET B CA 1
ATOM 6897 C C . MET B 1 434 ? 15.711 23.25 -18.375 1 95 434 MET B C 1
ATOM 6899 O O . MET B 1 434 ? 16.906 23 -18.172 1 95 434 MET B O 1
ATOM 6903 N N . GLY B 1 435 ? 14.914 22.438 -19.047 1 94.19 435 GLY B N 1
ATOM 6904 C CA . GLY B 1 435 ? 15.414 21.203 -19.625 1 94.19 435 GLY B CA 1
ATOM 6905 C C . GLY B 1 435 ? 15.5 20.062 -18.641 1 94.19 435 GLY B C 1
ATOM 6906 O O . GLY B 1 435 ? 16.156 19.047 -18.891 1 94.19 435 GLY B O 1
ATOM 6907 N N . LEU B 1 436 ? 14.859 20.188 -17.516 1 93.88 436 LEU B N 1
ATOM 6908 C CA . LEU B 1 436 ? 14.945 19.203 -16.453 1 93.88 436 LEU B CA 1
ATOM 6909 C C . LEU B 1 436 ? 13.883 18.125 -16.609 1 93.88 436 LEU B C 1
ATOM 6911 O O . LEU B 1 436 ? 14.008 17.031 -16.047 1 93.88 436 LEU B O 1
ATOM 6915 N N . MET B 1 437 ? 12.828 18.391 -17.312 1 92.88 437 MET B N 1
ATOM 6916 C CA . MET B 1 437 ? 11.719 17.453 -17.484 1 92.88 437 MET B CA 1
ATOM 6917 C C . MET B 1 437 ? 11.172 17.5 -18.906 1 92.88 437 MET B C 1
ATOM 6919 O O . MET B 1 437 ? 11.188 18.547 -19.547 1 92.88 437 MET B O 1
ATOM 6923 N N . GLU B 1 438 ? 10.781 16.359 -19.422 1 90.88 438 GLU B N 1
ATOM 6924 C CA . GLU B 1 438 ? 10.109 16.203 -20.703 1 90.88 438 GLU B CA 1
ATOM 6925 C C . GLU B 1 438 ? 8.953 15.211 -20.609 1 90.88 438 GLU B C 1
ATOM 6927 O O . GLU B 1 438 ? 9.156 14.047 -20.25 1 90.88 438 GLU B O 1
ATOM 6932 N N . GLU B 1 439 ? 7.758 15.586 -20.875 1 84.5 439 GLU B N 1
ATOM 6933 C CA . GLU B 1 439 ? 6.555 14.758 -20.844 1 84.5 439 GLU B CA 1
ATOM 6934 C C . GLU B 1 439 ? 6.398 14.07 -19.484 1 84.5 439 GLU B C 1
ATOM 6936 O O . GLU B 1 439 ? 6.168 12.859 -19.422 1 84.5 439 GLU B O 1
ATOM 6941 N N . GLY B 1 440 ? 6.711 14.805 -18.5 1 82.56 440 GLY B N 1
ATOM 6942 C CA . GLY B 1 440 ? 6.445 14.32 -17.156 1 82.56 440 GLY B CA 1
ATOM 6943 C C . GLY B 1 440 ? 7.57 13.469 -16.594 1 82.56 440 GLY B C 1
ATOM 6944 O O . GLY B 1 440 ? 7.469 12.953 -15.477 1 82.56 440 GLY B O 1
ATOM 6945 N N . ARG B 1 441 ? 8.703 13.344 -17.359 1 85.56 441 ARG B N 1
ATOM 6946 C CA . ARG B 1 441 ? 9.836 12.547 -16.922 1 85.56 441 ARG B CA 1
ATOM 6947 C C . ARG B 1 441 ? 11.094 13.398 -16.781 1 85.56 441 ARG B C 1
ATOM 6949 O O . ARG B 1 441 ? 11.32 14.297 -17.594 1 85.56 441 ARG B O 1
ATOM 6956 N N . LEU B 1 442 ? 11.836 13.07 -15.758 1 88.06 442 LEU B N 1
ATOM 6957 C CA . LEU B 1 442 ? 13.109 13.766 -15.586 1 88.06 442 LEU B CA 1
ATOM 6958 C C . LEU B 1 442 ? 14.055 13.461 -16.734 1 88.06 442 LEU B C 1
ATOM 6960 O O . LEU B 1 442 ? 14.102 12.328 -17.234 1 88.06 442 LEU B O 1
ATOM 6964 N N . THR B 1 443 ? 14.727 14.461 -17.156 1 89.06 443 THR B N 1
ATOM 6965 C CA . THR B 1 443 ? 15.727 14.273 -18.203 1 89.06 443 THR B CA 1
ATOM 6966 C C . THR B 1 443 ? 17.078 13.906 -17.594 1 89.06 443 THR B C 1
ATOM 6968 O O . THR B 1 443 ? 17.203 13.797 -16.375 1 89.06 443 THR B O 1
ATOM 6971 N N . GLU B 1 444 ? 18.047 13.734 -18.406 1 86 444 GLU B N 1
ATOM 6972 C CA . GLU B 1 444 ? 19.406 13.383 -17.953 1 86 444 GLU B CA 1
ATOM 6973 C C . GLU B 1 444 ? 20.047 14.547 -17.203 1 86 444 GLU B C 1
ATOM 6975 O O . GLU B 1 444 ? 21.062 14.367 -16.531 1 86 444 GLU B O 1
ATOM 6980 N N . ARG B 1 445 ? 19.422 15.672 -17.281 1 87 445 ARG B N 1
ATOM 6981 C CA . ARG B 1 445 ? 19.969 16.844 -16.625 1 87 445 ARG B CA 1
ATOM 6982 C C . ARG B 1 445 ? 19.656 16.844 -15.141 1 87 445 ARG B C 1
ATOM 6984 O O . ARG B 1 445 ? 20.203 17.641 -14.375 1 87 445 ARG B O 1
ATOM 6991 N N . ALA B 1 446 ? 18.812 15.938 -14.797 1 84.06 446 ALA B N 1
ATOM 6992 C CA . ALA B 1 446 ? 18.484 15.859 -13.375 1 84.06 446 ALA B CA 1
ATOM 6993 C C . ALA B 1 446 ? 19.734 15.609 -12.531 1 84.06 446 ALA B C 1
ATOM 6995 O O . ALA B 1 446 ? 20.531 14.727 -12.852 1 84.06 446 ALA B O 1
ATOM 6996 N N . GLY B 1 447 ? 19.938 16.422 -11.539 1 82.44 447 GLY B N 1
ATOM 6997 C CA . GLY B 1 447 ? 21.094 16.297 -10.664 1 82.44 447 GLY B CA 1
ATOM 6998 C C . GLY B 1 447 ? 22.281 17.141 -11.125 1 82.44 447 GLY B C 1
ATOM 6999 O O . GLY B 1 447 ? 23.266 17.266 -10.406 1 82.44 447 GLY B O 1
ATOM 7000 N N . ASP B 1 448 ? 22.172 17.734 -12.281 1 87 448 ASP B N 1
ATOM 7001 C CA . ASP B 1 448 ? 23.234 18.594 -12.812 1 87 448 ASP B CA 1
ATOM 7002 C C . ASP B 1 448 ? 23.094 20.016 -12.289 1 87 448 ASP B C 1
ATOM 7004 O O . ASP B 1 448 ? 22.297 20.797 -12.812 1 87 448 ASP B O 1
ATOM 7008 N N . LEU B 1 449 ? 23.859 20.359 -11.414 1 87.94 449 LEU B N 1
ATOM 7009 C CA . LEU B 1 449 ? 23.766 21.656 -10.758 1 87.94 449 LEU B CA 1
ATOM 7010 C C . LEU B 1 449 ? 24.297 22.766 -11.656 1 87.94 449 LEU B C 1
ATOM 7012 O O . LEU B 1 449 ? 24.047 23.953 -11.406 1 87.94 449 LEU B O 1
ATOM 7016 N N . SER B 1 450 ? 25.047 22.375 -12.633 1 87.69 450 SER B N 1
ATOM 7017 C CA . SER B 1 450 ? 25.625 23.359 -13.539 1 87.69 450 SER B CA 1
ATOM 7018 C C . SER B 1 450 ? 24.562 24.141 -14.297 1 87.69 450 SER B C 1
ATOM 7020 O O . SER B 1 450 ? 24.828 25.188 -14.867 1 87.69 450 SER B O 1
ATOM 7022 N N . ILE B 1 451 ? 23.391 23.625 -14.211 1 87.69 451 ILE B N 1
ATOM 7023 C CA . ILE B 1 451 ? 22.281 24.281 -14.898 1 87.69 451 ILE B CA 1
ATOM 7024 C C . ILE B 1 451 ? 22.016 25.641 -14.258 1 87.69 451 ILE B C 1
ATOM 7026 O O . ILE B 1 451 ? 21.453 26.531 -14.898 1 87.69 451 ILE B O 1
ATOM 7030 N N . PHE B 1 452 ? 22.375 25.703 -13.023 1 90.06 452 PHE B N 1
ATOM 7031 C CA . PHE B 1 452 ? 22.125 26.953 -12.289 1 90.06 452 PHE B CA 1
ATOM 7032 C C . PHE B 1 452 ? 23.344 27.859 -12.352 1 90.06 452 PHE B C 1
ATOM 7034 O O . PHE B 1 452 ? 23.438 28.844 -11.602 1 90.06 452 PHE B O 1
ATOM 7041 N N . GLU B 1 453 ? 24.344 27.422 -13.055 1 81.25 453 GLU B N 1
ATOM 7042 C CA . GLU B 1 453 ? 25.5 28.281 -13.219 1 81.25 453 GLU B CA 1
ATOM 7043 C C . GLU B 1 453 ? 25.234 29.375 -14.258 1 81.25 453 GLU B C 1
ATOM 7045 O O . GLU B 1 453 ? 24.438 29.172 -15.172 1 81.25 453 GLU B O 1
ATOM 7050 N N . GLU B 1 454 ? 25.328 30.609 -14.031 1 55.28 454 GLU B N 1
ATOM 7051 C CA . GLU B 1 454 ? 25.156 31.797 -14.859 1 55.28 454 GLU B CA 1
ATOM 7052 C C . GLU B 1 454 ? 25.547 31.5 -16.312 1 55.28 454 GLU B C 1
ATOM 7054 O O . GLU B 1 454 ? 26.594 30.938 -16.578 1 55.28 454 GLU B O 1
ATOM 7059 N N . VAL B 1 455 ? 24.594 31.234 -17.25 1 43.03 455 VAL B N 1
ATOM 7060 C CA . VAL B 1 455 ? 25.016 31.656 -18.594 1 43.03 455 VAL B CA 1
ATOM 7061 C C . VAL B 1 455 ? 25.781 32.969 -18.5 1 43.03 455 VAL B C 1
ATOM 7063 O O . VAL B 1 455 ? 25.203 34 -18.141 1 43.03 455 VAL B O 1
ATOM 7066 N N . ARG B 1 456 ? 26.969 33 -17.984 1 26.5 456 ARG B N 1
ATOM 7067 C CA . ARG B 1 456 ? 27.797 34.125 -18.422 1 26.5 456 ARG B CA 1
ATOM 7068 C C . ARG B 1 456 ? 27.828 34.219 -19.938 1 26.5 456 ARG B C 1
ATOM 7070 O O . ARG B 1 456 ? 28.062 33.219 -20.625 1 26.5 456 ARG B O 1
#

Radius of gyration: 28.55 Å; Cα contacts (8 Å, |Δi|>4): 2039; chains: 2; bounding box: 74×84×58 Å

Sequence (912 aa):
MKLSCVIKGNSYSFTSVKDVLAKASEEKSGDQMARVAAQSSLERMAAKVVLSEFTLADIYENPVIPYEEDEVTRIIYDGINLSIYNEIKNWSIGELRNYILSHRTGPHELTRIGRGLTSEMIAAVAKLMSSMDLVIASQKIRPTAHCNTRIGEKGRLAFRCQPNHPTDDPEGILFSMKEGLSYGAGDAVIGINPNVDTVESVSRLLHMSHDFMMKWEIPTQNCVLAHITTQMQALERGAPIALMFQSLAGTQKANDAFGVNGDMLDEALLMMMRQGTSAGPNVMYFETGQGSEVSLDADIGVDMQTLEARTYGYARQWKPFMVNNVSGFIGPETLYDGRQMIRADLEDLFMGKLHGLPMGIAPTYTNHMYADQNDQEIAGMLTALAGANFYMGVPGGDDVMLNYQDTSYHDDASLREMLGLRPLQEFEKWMEKMGLMEEGRLTERAGDLSIFEEVRMKLSCVIKGNSYSFTSVKDVLAKASEEKSGDQMARVAAQSSLERMAAKVVLSEFTLADIYENPVIPYEEDEVTRIIYDGINLSIYNEIKNWSIGELRNYILSHRTGPHELTRIGRGLTSEMIAAVAKLMSSMDLVIASQKIRPTAHCNTRIGEKGRLAFRCQPNHPTDDPEGILFSMKEGLSYGAGDAVIGINPNVDTVESVSRLLHMSHDFMMKWEIPTQNCVLAHITTQMQALERGAPIALMFQSLAGTQKANDAFGVNGDMLDEALLMMMRQGTSAGPNVMYFETGQGSEVSLDADIGVDMQTLEARTYGYARQWKPFMVNNVSGFIGPETLYDGRQMIRADLEDLFMGKLHGLPMGIAPTYTNHMYADQNDQEIAGMLTALAGANFYMGVPGGDDVMLNYQDTSYHDDASLREMLGLRPLQEFEKWMEKMGLMEEGRLTERAGDLSIFEEVR

Nearest PDB structures (foldseek):
  3abo-assembly1_A  TM=9.904E-01  e=1.085E-58  Escherichia coli K-12
  2qez-assembly4_C  TM=9.594E-01  e=8.167E-52  Listeria monocytogenes serotype 4b str. F2365
  2qez-assembly2_A  TM=9.610E-01  e=1.569E-50  Listeria monocytogenes serotype 4b str. F2365
  2qez-assembly3_E  TM=9.575E-01  e=2.523E-50  Listeria monocytogenes serotype 4b str. F2365
  2qez-assembly4_B  TM=9.592E-01  e=4.057E-50  Listeria monocytogenes serotype 4b str. F2365

Foldseek 3Di:
DAQWDDDPRDIDGADALLLLLQQLADDWLLSVVLVSYNPDPVNNVGSLVVQQADFLLRPVVGPNDDCVAFQLNVLLNVQADVVLLVVRRRPGLNRVLCQLQDPVQAQVNLLSNLRHHGLSSLSSNLSNDDLVSLLSSLLRFFFWFAWLFIFRDPQAAAEEQEQEDQQLPLVSSVLSSLQCVLLVHAAAHDEYEDNDQALVSQLVVQQSVVVLCVVLVFRHFYEYAHQQVSVLVNLVVQRAHRAGEAEFWLTRVLVVVSVDDDVSLVVSLVSCVVRYDIDTSARYEYEYEQSSCSLVVNCSSGHRLSGLSSRLSSVLSSQHNEYEYEYALVHCSTHAELVSLLSSLSSNSSSNSSNSHQYHYWSKHAPRHHYDPVSRLVSVLSSVSSRHRYFYADDPQAPVNSRMGTDHSVSRLVSCVVVVGAHGDVNRVSCVVLVQDDSRHGDPCNSPSCSSPPPD/DAQWDDDPRDIDGADALLLLLQQLADDWLLSVVLVSYNPDPVSNVGSLVVQQADFLLRPVVGPNDDCVAFQLNVLLNVQADVVLLVVRRRPGLNRVLCQLLDPVDAQVNLLSNLRHHGLSSLSSNLSNDDLVSLLSSLLRFFFWFAWLFIFRDPQAAAEEQEQEDQQLPLVSSVLSSLQCVLLVHAAAEDEYEDNDQALVSQLVVQQSVVVLCVVLVFRHFYEYAHDQVSVLVNLVVQRAHRAYEAEFWLGRVLVVVSVDDDVSLVVSLVSCVVRYDIDTSARYEYEYEQSSCSVVVNCSSGHRLSGLSSRLSSVLSSQHNEYEYEYALVHCSTHAELVSLLSSLSSNSSSNSSNSHQYHYWSKHAPRHHYDPVSRLVSVLSVVSSRHRYFYADDPQAPVNSRMGTDHSVSRLVSCVVVVGAHGDVNRVSCVVLVQDDSRHGDPCNSPSCSSPDPD

pLDDT: mean 93.23, std 9.3, range [26.5, 98.88]

Organism: Aneurinibacillus migulanus (NCBI:txid47500)